Protein AF-A0A2C5W2W1-F1 (afdb_monomer_lite)

pLDDT: mean 84.47, std 11.31, range [31.08, 98.25]

Foldseek 3Di:
DPPDDAEAEQVCLVVFHKDKDQADDFFAQQKKKFWDKLDPPDGQDIDGDHRVCTRHIDIDGRHSVRDDAAKIWFTWMWMGHVPDDIDIDDTDIHHYDHAFWQGAQPDLVAAARAQWDKDWPVLCQQQNAEQVNQQVFTKIWTDDGPPDDFQWWKWKDWAPDIDIDTDDPCCVPPCPVVTPIDTGHNVNDVVNNFDQWTKIKIAIADPSRHAYHPSRRIHHIGTGGYHHPPQAAAEKDKDQADPVQQEHECVVCPQHWIKIKDAFAPVPDDFQKKKQKKKWAQAPVGDTQIDTSPIDTCHDHRDIDMDIGGSLSLLQRAQTKMKMWIWIDDVPDDIHIHRIDMHGYHDDHDAQAEKDWPCCNVQEHELQPQKIKIWRFADPPQDQQKFKKKWKWWAPQPGDILIDIDGDGLHPADHRGTRIDIGGSVSSNSQAQTWIWIWIWIDDPDPVDPDTHIHDTRTHHYHHNQDRFAEKDWPQADPPDQAHELVSADQAAIKTKRADQQFDQQKKKKKWKDAPFDVLTDIDIDGHHRVRRRGIDIDGDHSCNLVSREQTKIWMKMWIADPNDTSDIYDIRIHHYYHPQAADAFWDWPPADAQEDALQPADQQAIKTKDALVVQAAQFKKKWKWKAAPQFQLTDIFIDGAHPVCGSGIDITGDHSSNLLQHEQHKIKIWMWMADPVGDIYIHDIRIHHRHHAWDDAEKAKFAACDQQFEAFFWDWQLKMFIAHLPVLHQTKKWKDFPPDDDTRIDRMDRRNCLLTWMWIDTPYDIFIFFRHFKTKAADDDPPDPPGFIKMWGAFLQRFIAIAFALQQCNDQDPPDDGDRFFRDWEGANFKIKTAGLQRAIAIAGHQQFARGDDPPRRVDRFFQDWGYYNGWIWTQGLQRAIAIDHHPQQFNDDDPPRRVDRFFDDWHYANRKIKTAGNQRAIAIAGDCQQDRPDDPVRRPDRFWDDWDDANRKIKTAGSQRAIAIAHHQQQVRGDDPVRRPDRFFDDWEGANRKIWTAGSQRAIAMQHHPLQDNDDDPVRRPDRFFDDWRGANRKIWTQGPQRAIAMDHNDGDDPVRRPDRFWRIWIRRRFKIKTAGSQQFIAIAGDQLQANDADPVLRVVSGQFRYWIGGNFKIWTQHQQQFIRIAHNNSNHRDCPVCRVVGGNRHHRTRDPSSVVSSVSSSVSVVVSVVVVVD

Radius of gyration: 40.59 Å; chains: 1; bounding box: 108×108×105 Å

Sequence (1177 aa):
MQGYDGGLPVAAVEGGVEFLVPPWLVMEAGDLLEVFWGDQQASVWSKDIEPEDENELIKGVIDEGHIRRGEAYPVFYRVTKPFQEPESTPLQRFFVKLDRPGGFDDDQSTPGNQNLRYHILQSIIDNGVGPGEAAAGVPITILPYPFMRINDRVKVVWGSVEKNVLVEQKHIDDPDNYPLVVTIDQALIEEAGDSAGVMVMYQAIDECGNYPDPRSPWSAETRILVDLKGSRLDAPIVLEADPETHEIDLDKLNDDDVKVLVNTPGGTFQEQDVVALTWRGINAEGAPIDHGPVELPVTRVGVALVFTVPNDKVRAIAKGRASVSYILKRTGAADRPSKTVGISVTGETFRLPSPTVDEAPTGTLNPDERWATVRIPWFAGRAASDLLTLIWEATRPGGGIVYYEDPRPVGDVPEDEPVLRNVSNAEIQRFDGLKVSVFYTVANDDEATLNVRESLRFEMQVGEVQPLFVTPRVEEAVPGTSLIDPEAVPPLGCKLIVTYLQTQPEDLVNYRWRGTGGNGSTSGSLRLTAQTAGKEVPFTVPKQFVTNNLNRRIVIDYFIVRDGKTLGYSFPLTLRVGNALLDFDPPSIDGARGDQIDASAVPAVGATVRLAAAYGLRVGDSGEIRWIGVAGGGTAIVPFRVESGEAGRDKLISVPQSVVLANVGREISLDCTVVRQAGGRQYSRVAVYDVRATLGTGRLLVMGARSRGNYHMYGGGTAWLTALDATTRQPVRAWWRYSGEEGEVSGATFRDTRPDRLLHVRISDDQVTINPQNLCGNGNFVSGHVSNYAAFAARTERGALVAWGSPARGGNLGDSLPDLSDAISLSACGYAFAARQATGAVVAWGLSGNGGAVSEPISLLRDIVAVSGNGYVFVALRRDRSLVAWGSPTWGATLPQPIPALRDVVKVIGNLYAFAALRANGSVVAWGHQTWGGNLPTAIGALDDIVDIVATGYAFAALCANGAVVAWGSTGYGGVVPTGIGILTDIVELSGTERAFAARRSNGSVVAWGGGAHGANVPAPIALLTDIRTITGNYGSFVALLSSGRTVGWGSQAIPAPVALLTDIVQVVCGGVAFAALRANGTVVAWGVSDRGGEIPEAIAARLVNVRAIYGNTHAFAALTSSGEVVTWGRGPAGGNSDAVADQLNGKIFYEATALSRGLGMRETRLLEAAESEQTS

Organism: Pseudomonas putida (NCBI:txid303)

Secondary structure (DSSP, 8-state):
-TT-SSEEEGGGTTT-EEEEEPPPSS--TT-EEEEEES-SSSEEEEEEPPTTSTTSPEEEEE-GGG--SEEEEEEEEEEE-TTS--EEPPPEEEEEE-SPTT---S-TTSSSBTTS-EEE-HHHHHH-B-HHHHHH-EEEEEPP-TT--TT-EEEEEETTEEEEEEPPTHHHH-TTTS-EEEEE-HHHHHHH-SEEEEEEEEEEE-TT---S-TTS-SBPPEEEEE-TT---BPPPEESSS-TTT-EEEHHHHTTPPEEEEE---TTT--TT-EEEEEEEEE-TTS-EEEEEEEEEE-SSTTS-EEEEE-HHHHHTTTTSEEEEEEEEE-TTS--EEBP-EEEEEES----BPPPEETT-TTSEE-TT-SEEEEEE---TT--TTSEEEEEEEEE-TTS-EEEEEEEEE--SPPTTSPEEEEEEHHHHGGGTT-EEEEEEEEE---TT---PEEBPPEEEEESS-----PPPEETTBPTTSSEE-TTTS-TT-EEEEE------TT-EEEEEEEESSTT--EEEEEE--TTTTTS-EEEEE-HHHHHTTTTSEEEEEEEEEETTEEEEEPPPEEEEES-TTS-BPPPEETT-BTTEEETTSS-TT-EEEEE-GGG---TT-EEEEEEE-STTTT-EEEEEE--TTTTTSPEEEEEPHHHHHTTTTEEEEEEEEEE-TTS-EEEBPPEEEEEE-PPP-S-EEEES------SSSSSPBPSEEEEEETTT--B--EEEEETT--S-EEESEEE-S-TTS-EEEE-SS-EEEEPS--EEE-----TT-TT---EEEEE-TTS-EEEEE-GGGTSS--TTS---S-EEEEEEETTEEEEEETTS-EEEEE-GGGTTSPPTTGGG-S-EEEEEE-SS-EEEEETTS-EEEES-GGGTTS--TTGGG-S-EEEEEE-SSEEEEEETTS-EEEEESGGGTTS--HHHHT-S-EEEEEE-SSEEEEEETTS-EEEEE-GGGT-S--HHHHT---EEEEEE-SSEEEEEETTS-EEEEE-GGGTTS--HHHHT-S-EEEEEE-SSEEEEEETTS-EEEEESSPPPHHHHT-S-EEEEEE-SSEEEEEETTS-EEEEE-GGGTTS--HHHHTT--SEEEEEE-SSEEEEEETTS-EEEEE-GGGTT--GGGHHHHTTT--SBPPHHHHHHHHHHHHHHHHHHHTTT-

InterPro domains:
  IPR009091 Regulator of chromosome condensation 1/beta-lactamase-inhibitor protein II [G3DSA:2.130.10.30] (764-1019)
  IPR009091 Regulator of chromosome condensation 1/beta-lactamase-inhibitor protein II [G3DSA:2.130.10.30] (1020-1158)
  IPR009091 Regulator of chromosome condensation 1/beta-lactamase-inhibitor protein II [SSF50985] (791-1052)
  IPR009091 Regulator of chromosome condensation 1/beta-lactamase-inhibitor protein II [SSF50985] (1018-1136)
  IPR051553 Ran GTPase-activating [PTHR45982] (986-1135)

Structure (mmCIF, N/CA/C/O backbone):
data_AF-A0A2C5W2W1-F1
#
_entry.id   AF-A0A2C5W2W1-F1
#
loop_
_atom_site.group_PDB
_atom_site.id
_atom_site.type_symbol
_atom_site.label_atom_id
_atom_site.label_alt_id
_atom_site.label_comp_id
_atom_site.label_asym_id
_atom_site.label_entity_id
_atom_site.label_seq_id
_atom_site.pdbx_PDB_ins_code
_atom_site.Cartn_x
_atom_site.Cartn_y
_atom_site.Cartn_z
_atom_site.occupancy
_atom_site.B_iso_or_equiv
_atom_site.auth_seq_id
_atom_site.auth_comp_id
_atom_site.auth_asym_id
_atom_site.auth_atom_id
_atom_site.pdbx_PDB_model_num
ATOM 1 N N . MET A 1 1 ? 31.849 -40.324 -3.440 1.00 80.12 1 MET A N 1
ATOM 2 C CA . MET A 1 1 ? 31.356 -40.053 -2.073 1.00 80.12 1 MET A CA 1
ATOM 3 C C . MET A 1 1 ? 30.854 -41.350 -1.477 1.00 80.12 1 MET A C 1
ATOM 5 O O . MET A 1 1 ? 30.379 -42.191 -2.235 1.00 80.12 1 MET A O 1
ATOM 9 N N . GLN A 1 2 ? 31.032 -41.575 -0.177 1.00 73.06 2 GLN A N 1
ATOM 10 C CA . GLN A 1 2 ? 30.677 -42.866 0.413 1.00 73.06 2 GLN A CA 1
ATOM 11 C C . GLN A 1 2 ? 29.147 -43.032 0.445 1.00 73.06 2 GLN A C 1
ATOM 13 O O . GLN A 1 2 ? 28.461 -42.269 1.108 1.00 73.06 2 GLN A O 1
ATOM 18 N N . GLY A 1 3 ? 28.618 -44.020 -0.287 1.00 65.62 3 GLY A N 1
ATOM 19 C CA . GLY A 1 3 ? 27.195 -44.391 -0.250 1.00 65.62 3 GLY A CA 1
ATOM 20 C C . GLY A 1 3 ? 26.244 -43.619 -1.177 1.00 65.62 3 GLY A C 1
ATOM 21 O O . GLY A 1 3 ? 25.042 -43.845 -1.079 1.00 65.62 3 GLY A O 1
ATOM 22 N N . TYR A 1 4 ? 26.741 -42.755 -2.076 1.00 76.06 4 TYR A N 1
ATOM 23 C CA . TYR A 1 4 ? 25.896 -41.911 -2.939 1.00 76.06 4 TYR A CA 1
ATOM 24 C C . TYR A 1 4 ? 26.391 -41.830 -4.391 1.00 76.06 4 TYR A C 1
ATOM 26 O O . TYR A 1 4 ? 27.551 -41.488 -4.638 1.00 76.06 4 TYR A O 1
ATOM 34 N N . ASP A 1 5 ? 25.471 -42.040 -5.340 1.00 69.44 5 ASP A N 1
ATOM 35 C CA . ASP A 1 5 ? 25.712 -42.048 -6.790 1.00 69.44 5 ASP A CA 1
ATOM 36 C C . ASP A 1 5 ? 25.004 -40.865 -7.484 1.00 69.44 5 ASP A C 1
ATOM 38 O O . ASP A 1 5 ? 23.993 -41.019 -8.165 1.00 69.44 5 ASP A O 1
ATOM 42 N N . GLY A 1 6 ? 25.523 -39.646 -7.295 1.00 73.69 6 GLY A N 1
ATOM 43 C CA . GLY A 1 6 ? 25.092 -38.452 -8.042 1.00 73.69 6 GLY A CA 1
ATOM 44 C C . GLY A 1 6 ? 23.999 -37.588 -7.397 1.00 73.69 6 GLY A C 1
ATOM 45 O O . GLY A 1 6 ? 23.790 -36.469 -7.859 1.00 73.69 6 GLY A O 1
ATOM 46 N N . GLY A 1 7 ? 23.366 -38.028 -6.307 1.00 83.38 7 GLY A N 1
ATOM 47 C CA . GLY A 1 7 ? 22.439 -37.229 -5.493 1.00 83.38 7 GLY A CA 1
ATOM 48 C C . GLY A 1 7 ? 22.839 -37.251 -4.019 1.00 83.38 7 GLY A C 1
ATOM 49 O O . GLY A 1 7 ? 23.176 -38.312 -3.499 1.00 83.38 7 GLY A O 1
ATOM 50 N N . LEU A 1 8 ? 22.830 -36.094 -3.356 1.00 87.12 8 LEU A N 1
ATOM 51 C CA . LEU A 1 8 ? 23.167 -35.965 -1.938 1.00 87.12 8 LEU A CA 1
ATOM 52 C C . LEU A 1 8 ? 21.964 -35.431 -1.143 1.00 87.12 8 LEU A C 1
ATOM 54 O O . LEU A 1 8 ? 21.574 -34.275 -1.359 1.00 87.12 8 LEU A O 1
ATOM 58 N N . PRO A 1 9 ? 21.371 -36.255 -0.256 1.00 87.31 9 PRO A N 1
ATOM 59 C CA . PRO A 1 9 ? 20.332 -35.828 0.675 1.00 87.31 9 PRO A CA 1
ATOM 60 C C . PRO A 1 9 ? 20.909 -34.999 1.830 1.00 87.31 9 PRO A C 1
ATOM 62 O O . PRO A 1 9 ? 22.110 -35.023 2.091 1.00 87.31 9 PRO A O 1
ATOM 65 N N . VAL A 1 10 ? 20.044 -34.314 2.580 1.00 84.94 10 VAL A N 1
ATOM 66 C CA . VAL A 1 10 ? 20.420 -33.514 3.759 1.00 84.94 10 VAL A CA 1
ATOM 67 C C . VAL A 1 10 ? 21.191 -34.339 4.796 1.00 84.94 10 VAL A C 1
ATOM 69 O O . VAL A 1 10 ? 22.219 -33.894 5.294 1.00 84.94 10 VAL A O 1
ATOM 72 N N . ALA A 1 11 ? 20.779 -35.589 5.027 1.00 80.88 11 ALA A N 1
ATOM 73 C CA . ALA A 1 11 ? 21.444 -36.500 5.960 1.00 80.88 11 ALA A CA 1
ATOM 74 C C . ALA A 1 11 ? 22.868 -36.891 5.523 1.00 80.88 11 ALA A C 1
ATOM 76 O O . ALA A 1 11 ? 23.664 -37.317 6.349 1.00 80.88 11 ALA A O 1
ATOM 77 N N . ALA A 1 12 ? 23.202 -36.755 4.234 1.00 81.25 12 ALA A N 1
ATOM 78 C CA . ALA A 1 12 ? 24.561 -36.986 3.746 1.00 81.25 12 ALA A CA 1
ATOM 79 C C . ALA A 1 12 ? 25.513 -35.824 4.063 1.00 81.25 12 ALA A C 1
ATOM 81 O O . ALA A 1 12 ? 26.721 -35.982 3.921 1.00 81.25 12 ALA A O 1
ATOM 82 N N . VAL A 1 13 ? 24.963 -34.657 4.411 1.00 83.50 13 VAL A N 1
ATOM 83 C CA . VAL A 1 13 ? 25.702 -33.407 4.631 1.00 83.50 13 VAL A CA 1
ATOM 84 C C . VAL A 1 13 ? 25.798 -33.059 6.118 1.00 83.50 13 VAL A C 1
ATOM 86 O O . VAL A 1 13 ? 26.738 -32.373 6.506 1.00 83.50 13 VAL A O 1
ATOM 89 N N . GLU A 1 14 ? 24.872 -33.540 6.954 1.00 76.56 14 GLU A N 1
ATOM 90 C CA . GLU A 1 14 ? 24.907 -33.368 8.414 1.00 76.56 14 GLU A CA 1
ATOM 91 C C . GLU A 1 14 ? 26.211 -33.949 9.002 1.00 76.56 14 GLU A C 1
ATOM 93 O O . GLU A 1 14 ? 26.410 -35.162 9.024 1.00 76.56 14 GLU A O 1
ATOM 98 N N . GLY A 1 15 ? 27.112 -33.076 9.476 1.00 73.75 15 GLY A N 1
ATOM 99 C CA . GLY A 1 15 ? 28.443 -33.463 9.975 1.00 73.75 15 GLY A CA 1
ATOM 100 C C . GLY A 1 15 ? 29.561 -33.474 8.921 1.00 73.75 15 GLY A C 1
ATOM 101 O O . GLY A 1 15 ? 30.689 -33.851 9.239 1.00 73.75 15 GLY A O 1
ATOM 102 N N . GLY A 1 16 ? 29.265 -33.020 7.699 1.00 81.56 16 GLY A N 1
ATOM 103 C CA . GLY A 1 16 ? 30.173 -32.989 6.554 1.00 81.56 16 GLY A CA 1
ATOM 104 C C . GLY A 1 16 ? 30.097 -34.251 5.686 1.00 81.56 16 GLY A C 1
ATOM 105 O O . GLY A 1 16 ? 29.694 -35.322 6.132 1.00 81.56 16 GLY A O 1
ATOM 106 N N . VAL A 1 17 ? 30.478 -34.132 4.410 1.00 88.12 17 VAL A N 1
ATOM 107 C CA . VAL A 1 17 ? 30.417 -35.261 3.464 1.00 88.12 17 VAL A CA 1
ATOM 108 C C . VAL A 1 17 ? 31.688 -36.090 3.567 1.00 88.12 17 VAL A C 1
ATOM 110 O O . VAL A 1 17 ? 32.770 -35.644 3.172 1.00 88.12 17 VAL A O 1
ATOM 113 N N . GLU A 1 18 ? 31.539 -37.323 4.050 1.00 87.62 18 GLU A N 1
ATOM 114 C CA . GLU A 1 18 ? 32.617 -38.305 4.059 1.00 87.62 18 GLU A CA 1
ATOM 115 C C . GLU A 1 18 ? 32.980 -38.751 2.638 1.00 87.62 18 GLU A C 1
ATOM 117 O O . GLU A 1 18 ? 32.148 -39.166 1.813 1.00 87.62 18 GLU A O 1
ATOM 122 N N . PHE A 1 19 ? 34.279 -38.721 2.368 1.00 88.56 19 PHE A N 1
ATOM 123 C CA . PHE A 1 19 ? 34.850 -39.280 1.161 1.00 88.56 19 PHE A CA 1
ATOM 124 C C . PHE A 1 19 ? 35.989 -40.233 1.502 1.00 88.56 19 PHE A C 1
ATOM 126 O O . PHE A 1 19 ? 36.703 -40.095 2.496 1.00 88.56 19 PHE A O 1
ATOM 133 N N . LEU A 1 20 ? 36.149 -41.216 0.625 1.00 88.38 20 LEU A N 1
ATOM 134 C CA . LEU A 1 20 ? 37.197 -42.214 0.701 1.00 88.38 20 LEU A CA 1
ATOM 135 C C . LEU A 1 20 ? 38.082 -42.056 -0.526 1.00 88.38 20 LEU A C 1
ATOM 137 O O . LEU A 1 20 ? 37.578 -42.077 -1.654 1.00 88.38 20 LEU A O 1
ATOM 141 N N . VAL A 1 21 ? 39.384 -41.924 -0.298 1.00 89.75 21 VAL A N 1
ATOM 142 C CA . VAL A 1 21 ? 40.392 -41.964 -1.356 1.00 89.75 21 VAL A CA 1
ATOM 143 C C . VAL A 1 21 ? 41.177 -43.268 -1.203 1.00 89.75 21 VAL A C 1
ATOM 145 O O . VAL A 1 21 ? 41.873 -43.434 -0.200 1.00 89.75 21 VAL A O 1
ATOM 148 N N . PRO A 1 22 ? 41.041 -44.227 -2.142 1.00 86.94 22 PRO A N 1
ATOM 149 C CA . PRO A 1 22 ? 41.822 -45.461 -2.106 1.00 86.94 22 PRO A CA 1
ATOM 150 C C . PRO A 1 22 ? 43.321 -45.159 -2.257 1.00 86.94 22 PRO A C 1
ATOM 152 O O . PRO A 1 22 ? 43.665 -44.180 -2.928 1.00 86.94 22 PRO A O 1
ATOM 155 N N . PRO A 1 23 ? 44.210 -45.996 -1.687 1.00 88.12 23 PRO A N 1
ATOM 156 C CA . PRO A 1 23 ? 45.645 -45.797 -1.834 1.00 88.12 23 PRO A CA 1
ATOM 157 C C . PRO A 1 23 ? 46.020 -45.840 -3.318 1.00 88.12 23 PRO A C 1
ATOM 159 O O . PRO A 1 23 ? 45.603 -46.737 -4.060 1.00 88.12 23 PRO A O 1
ATOM 162 N N . TRP A 1 24 ? 46.789 -44.848 -3.763 1.00 87.75 24 TRP A N 1
ATOM 163 C CA . TRP A 1 24 ? 47.340 -44.826 -5.115 1.00 87.75 24 TRP A CA 1
ATOM 164 C C . TRP A 1 24 ? 48.628 -45.643 -5.187 1.00 87.75 24 TRP A C 1
ATOM 166 O O . TRP A 1 24 ? 49.195 -46.079 -4.187 1.00 87.75 24 TRP A O 1
ATOM 176 N N . LEU A 1 25 ? 49.098 -45.879 -6.409 1.00 81.81 25 LEU A N 1
ATOM 177 C CA . LEU A 1 25 ? 50.308 -46.651 -6.643 1.00 81.81 25 LEU A CA 1
ATOM 178 C C . LEU A 1 25 ? 51.523 -45.929 -6.029 1.00 81.81 25 LEU A C 1
ATOM 180 O O . LEU A 1 25 ? 51.886 -44.842 -6.488 1.00 81.81 25 LEU A O 1
ATOM 184 N N . VAL A 1 26 ? 52.159 -46.561 -5.035 1.00 83.50 26 VAL A N 1
ATOM 185 C CA . VAL A 1 26 ? 53.302 -46.027 -4.266 1.00 83.50 26 VAL A CA 1
ATOM 186 C C . VAL A 1 26 ? 52.911 -44.751 -3.511 1.00 83.50 26 VAL A C 1
ATOM 188 O O . VAL A 1 26 ? 53.282 -43.650 -3.917 1.00 83.50 26 VAL A O 1
ATOM 191 N N . MET A 1 27 ? 52.094 -44.910 -2.471 1.00 87.75 27 MET A N 1
ATOM 192 C CA . MET A 1 27 ? 51.706 -43.843 -1.547 1.00 87.75 27 MET A CA 1
ATOM 193 C C . MET A 1 27 ? 52.721 -43.788 -0.400 1.00 87.75 27 MET A C 1
ATOM 195 O O . MET A 1 27 ? 52.807 -44.737 0.381 1.00 87.75 27 MET A O 1
ATOM 199 N N . GLU A 1 28 ? 53.497 -42.708 -0.332 1.00 87.81 28 GLU A N 1
ATOM 200 C CA . GLU A 1 28 ? 54.639 -42.554 0.583 1.00 87.81 28 GLU A CA 1
ATOM 201 C C . GLU A 1 28 ? 54.535 -41.247 1.380 1.00 87.81 28 GLU A C 1
ATOM 203 O O . GLU A 1 28 ? 53.875 -40.291 0.955 1.00 87.81 28 GLU A O 1
ATOM 208 N N . ALA A 1 29 ? 55.207 -41.190 2.534 1.00 85.88 29 ALA A N 1
ATOM 209 C CA . ALA A 1 29 ? 55.254 -39.978 3.342 1.00 85.88 29 ALA A CA 1
ATOM 210 C C . ALA A 1 29 ? 55.828 -38.781 2.551 1.00 85.88 29 ALA A C 1
ATOM 212 O O . ALA A 1 29 ? 56.933 -38.847 2.005 1.00 85.88 29 ALA A O 1
ATOM 213 N N . GLY A 1 30 ? 55.094 -37.665 2.535 1.00 84.06 30 GLY A N 1
ATOM 214 C CA . GLY A 1 30 ? 55.430 -36.439 1.801 1.00 84.06 30 GLY A CA 1
ATOM 215 C C . GLY A 1 30 ? 54.630 -36.196 0.514 1.00 84.06 30 GLY A C 1
ATOM 216 O O . GLY A 1 30 ? 54.797 -35.136 -0.090 1.00 84.06 30 GLY A O 1
ATOM 217 N N . ASP A 1 31 ? 53.764 -37.126 0.097 1.00 91.56 31 ASP A N 1
ATOM 218 C CA . ASP A 1 31 ? 52.743 -36.858 -0.926 1.00 91.56 31 ASP A CA 1
ATOM 219 C C . ASP A 1 31 ? 51.677 -35.873 -0.388 1.00 91.56 31 ASP A C 1
ATOM 221 O O . ASP A 1 31 ? 51.345 -35.901 0.795 1.00 91.56 31 ASP A O 1
ATOM 225 N N . LEU A 1 32 ? 51.094 -35.031 -1.249 1.00 92.56 32 LEU A N 1
ATOM 226 C CA . LEU A 1 32 ? 49.979 -34.132 -0.910 1.00 92.56 32 LEU A CA 1
ATOM 227 C C . LEU A 1 32 ? 48.693 -34.584 -1.612 1.00 92.56 32 LEU A C 1
ATOM 229 O O . LEU A 1 32 ? 48.638 -34.630 -2.844 1.00 92.56 32 LEU A O 1
ATOM 233 N N . LEU A 1 33 ? 47.642 -34.860 -0.838 1.00 94.44 33 LEU A N 1
ATOM 234 C CA . LEU A 1 33 ? 46.292 -35.135 -1.334 1.00 94.44 33 LEU A CA 1
ATOM 235 C C . LEU A 1 33 ? 45.407 -33.894 -1.179 1.00 94.44 33 LEU A C 1
ATOM 237 O O . LEU A 1 33 ? 45.299 -33.340 -0.089 1.00 94.44 33 LEU A O 1
ATOM 241 N N . GLU A 1 34 ? 44.712 -33.506 -2.246 1.00 94.69 34 GLU A N 1
ATOM 242 C CA . GLU A 1 34 ? 43.766 -32.387 -2.281 1.00 94.69 34 GLU A CA 1
ATOM 243 C C . GLU A 1 34 ? 42.417 -32.815 -2.866 1.00 94.69 34 GLU A C 1
ATOM 245 O O . GLU A 1 34 ? 42.355 -33.575 -3.833 1.00 94.69 34 GLU A O 1
ATOM 250 N N . VAL A 1 35 ? 41.320 -32.290 -2.324 1.00 93.56 35 VAL A N 1
ATOM 251 C CA . VAL A 1 35 ? 39.948 -32.613 -2.741 1.00 93.56 35 VAL A CA 1
ATOM 252 C C . VAL A 1 35 ? 39.203 -31.337 -3.108 1.00 93.56 35 VAL A C 1
ATOM 254 O O . VAL A 1 35 ? 39.286 -30.329 -2.407 1.00 93.56 35 VAL A O 1
ATOM 257 N N . PHE A 1 36 ? 38.468 -31.391 -4.216 1.00 93.44 36 PHE A N 1
ATOM 258 C CA . PHE A 1 36 ? 37.836 -30.251 -4.874 1.00 93.44 36 PHE A CA 1
ATOM 259 C C . PHE A 1 36 ? 36.323 -30.436 -4.963 1.00 93.44 36 PHE A C 1
ATOM 261 O O . PHE A 1 36 ? 35.831 -31.525 -5.279 1.00 93.44 36 PHE A O 1
ATOM 268 N N . TRP A 1 37 ? 35.585 -29.352 -4.714 1.00 91.56 37 TRP A N 1
ATOM 269 C CA . TRP A 1 37 ? 34.125 -29.348 -4.665 1.00 91.56 37 TRP A CA 1
ATOM 270 C C . TRP A 1 37 ? 33.555 -28.077 -5.304 1.00 91.56 37 TRP A C 1
ATOM 272 O O . TRP A 1 37 ? 33.555 -27.010 -4.697 1.00 91.56 37 TRP A O 1
ATOM 282 N N . GLY A 1 38 ? 33.082 -28.183 -6.549 1.00 86.69 38 GLY A N 1
ATOM 283 C CA . GLY A 1 38 ? 32.480 -27.062 -7.286 1.00 86.69 38 GLY A CA 1
ATOM 284 C C . GLY A 1 38 ? 33.477 -26.023 -7.818 1.00 86.69 38 GLY A C 1
ATOM 285 O O . GLY A 1 38 ? 33.071 -25.110 -8.532 1.00 86.69 38 GLY A O 1
ATOM 286 N N . ASP A 1 39 ? 34.769 -26.178 -7.523 1.00 86.00 39 ASP A N 1
ATOM 287 C CA . ASP A 1 39 ? 35.869 -25.322 -7.973 1.00 86.00 39 ASP A CA 1
ATOM 288 C C . ASP A 1 39 ? 37.075 -26.203 -8.346 1.00 86.00 39 ASP A C 1
ATOM 290 O O . ASP A 1 39 ? 37.377 -27.163 -7.648 1.00 86.00 39 ASP A O 1
ATOM 294 N N . GLN A 1 40 ? 37.752 -25.911 -9.462 1.00 88.00 40 GLN A N 1
ATOM 295 C CA . GLN A 1 40 ? 38.944 -26.648 -9.915 1.00 88.00 40 GLN A CA 1
ATOM 296 C C . GLN A 1 40 ? 40.266 -26.094 -9.364 1.00 88.0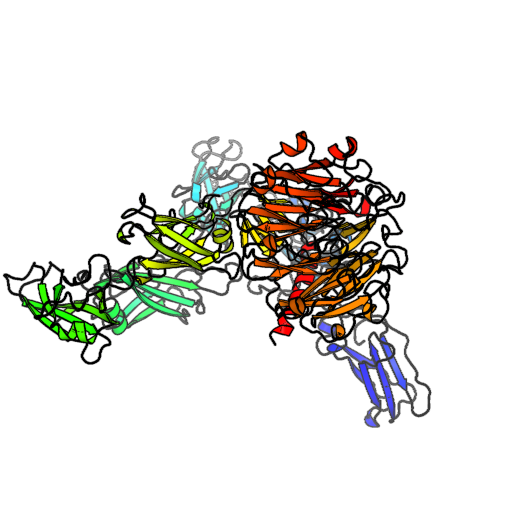0 40 GLN A C 1
ATOM 298 O O . GLN A 1 40 ? 41.305 -26.733 -9.529 1.00 88.00 40 GLN A O 1
ATOM 303 N N . GLN A 1 41 ? 40.253 -24.891 -8.789 1.00 84.31 41 GLN A N 1
ATOM 304 C CA . GLN A 1 41 ? 41.454 -24.163 -8.375 1.00 84.31 41 GLN A CA 1
ATOM 305 C C . GLN A 1 41 ? 41.632 -24.156 -6.856 1.00 84.31 41 GLN A C 1
ATOM 307 O O . GLN A 1 41 ? 42.766 -24.204 -6.385 1.00 84.31 41 GLN A O 1
ATOM 312 N N . ALA A 1 42 ? 40.533 -24.127 -6.099 1.00 87.62 42 ALA A N 1
ATOM 313 C CA . ALA A 1 42 ? 40.552 -24.120 -4.640 1.00 87.62 42 ALA A CA 1
ATOM 314 C C . ALA A 1 42 ? 40.145 -25.486 -4.072 1.00 87.62 42 ALA A C 1
ATOM 316 O O . ALA A 1 42 ? 39.015 -25.939 -4.269 1.00 87.62 42 ALA A O 1
ATOM 317 N N . SER A 1 43 ? 41.064 -26.140 -3.358 1.00 92.00 43 SER A N 1
ATOM 318 C CA . SER A 1 43 ? 40.755 -27.361 -2.618 1.00 92.00 43 SER A CA 1
ATOM 319 C C . SER A 1 43 ? 39.936 -27.023 -1.370 1.00 92.00 43 SER A C 1
ATOM 321 O O . SER A 1 43 ? 40.178 -26.027 -0.689 1.00 92.00 43 SER A O 1
ATOM 323 N N . VAL A 1 44 ? 38.927 -27.848 -1.090 1.00 91.31 44 VAL A N 1
ATOM 324 C CA . VAL A 1 44 ? 38.090 -27.747 0.120 1.00 91.31 44 VAL A CA 1
ATOM 325 C C . VAL A 1 44 ? 38.629 -28.606 1.259 1.00 91.31 44 VAL A C 1
ATOM 327 O O . VAL A 1 44 ? 38.196 -28.478 2.399 1.00 91.31 44 VAL A O 1
ATOM 330 N N . TRP A 1 45 ? 39.570 -29.495 0.948 1.00 93.44 45 TRP A N 1
ATOM 331 C CA . TRP A 1 45 ? 40.256 -30.332 1.917 1.00 93.44 45 TRP A CA 1
ATOM 332 C C . TRP A 1 45 ? 41.625 -30.735 1.368 1.00 93.44 45 TRP A C 1
ATOM 334 O O . TRP A 1 45 ? 41.751 -31.038 0.178 1.00 93.44 45 TRP A O 1
ATOM 344 N N . SER A 1 46 ? 42.643 -30.760 2.226 1.00 92.94 46 SER A N 1
ATOM 345 C CA . SER A 1 46 ? 43.990 -31.206 1.868 1.00 92.94 46 SER A CA 1
ATOM 346 C C . SER A 1 46 ? 44.674 -31.916 3.032 1.00 92.94 46 SER A C 1
ATOM 348 O O . SER A 1 46 ? 44.452 -31.546 4.187 1.00 92.94 46 SER A O 1
ATOM 350 N N . LYS A 1 47 ? 45.546 -32.881 2.729 1.00 90.50 47 LYS A N 1
ATOM 351 C CA . LYS A 1 47 ? 46.375 -33.583 3.715 1.00 90.50 47 LYS A CA 1
ATOM 352 C C . LYS A 1 47 ? 47.739 -33.950 3.130 1.00 90.50 47 LYS A C 1
ATOM 354 O O . LYS A 1 47 ? 47.802 -34.550 2.057 1.00 90.50 47 LYS A O 1
ATOM 359 N N . ASP A 1 48 ? 48.799 -33.631 3.869 1.00 92.50 48 ASP A N 1
ATOM 360 C CA . ASP A 1 48 ? 50.131 -34.201 3.661 1.00 92.50 48 ASP A CA 1
ATOM 361 C C . ASP A 1 48 ? 50.159 -35.635 4.210 1.00 92.50 48 ASP A C 1
ATOM 363 O O . ASP A 1 48 ? 49.678 -35.893 5.316 1.00 92.50 48 ASP A O 1
ATOM 367 N N . ILE A 1 49 ? 50.684 -36.577 3.430 1.00 92.25 49 ILE A N 1
ATOM 368 C CA . ILE A 1 49 ? 50.765 -37.988 3.814 1.00 92.25 49 ILE A CA 1
ATOM 369 C C . ILE A 1 49 ? 51.912 -38.181 4.803 1.00 92.25 49 ILE A C 1
ATOM 371 O O . ILE A 1 49 ? 53.064 -37.843 4.516 1.00 92.25 49 ILE A O 1
ATOM 375 N N . GLU A 1 50 ? 51.594 -38.736 5.969 1.00 89.31 50 GLU A N 1
ATOM 376 C CA . GLU A 1 50 ? 52.553 -39.047 7.027 1.00 89.31 50 GLU A CA 1
ATOM 377 C C . GLU A 1 50 ? 52.971 -40.532 6.960 1.00 89.31 50 GLU A C 1
ATOM 379 O O . GLU A 1 50 ? 52.280 -41.339 6.337 1.00 89.31 50 GLU A O 1
ATOM 384 N N . PRO A 1 51 ? 54.088 -40.945 7.592 1.00 84.25 51 PRO A N 1
ATOM 385 C CA . PRO A 1 51 ? 54.559 -42.337 7.542 1.00 84.25 51 PRO A CA 1
ATOM 386 C C . PRO A 1 51 ? 53.536 -43.386 8.009 1.00 84.25 51 PRO A C 1
ATOM 388 O O . PRO A 1 51 ? 53.603 -44.544 7.611 1.00 84.25 51 PRO A O 1
ATOM 391 N N . GLU A 1 52 ? 52.596 -42.994 8.866 1.00 83.19 52 GLU A N 1
ATOM 392 C CA . GLU A 1 52 ? 51.496 -43.834 9.354 1.00 83.19 52 GLU A CA 1
ATOM 393 C C . GLU A 1 52 ? 50.317 -43.983 8.379 1.00 83.19 52 GLU A C 1
ATOM 395 O O . GLU A 1 52 ? 49.492 -44.875 8.567 1.00 83.19 52 GLU A O 1
ATOM 400 N N . ASP A 1 53 ? 50.254 -43.157 7.333 1.00 86.56 53 ASP A N 1
ATOM 401 C CA . ASP A 1 53 ? 49.217 -43.192 6.297 1.00 86.56 53 ASP A CA 1
ATOM 402 C C . ASP A 1 53 ? 49.637 -43.997 5.049 1.00 86.56 53 ASP A C 1
ATOM 404 O O . ASP A 1 53 ? 48.842 -44.170 4.122 1.00 86.56 53 ASP A O 1
ATOM 408 N N . GLU A 1 54 ? 50.887 -44.466 4.977 1.00 86.88 54 GLU A N 1
ATOM 409 C CA . GLU A 1 54 ? 51.445 -45.101 3.778 1.00 86.88 54 GLU A CA 1
ATOM 410 C C . GLU A 1 54 ? 50.653 -46.339 3.337 1.00 86.88 54 GLU A C 1
ATOM 412 O O . GLU A 1 54 ? 50.553 -47.335 4.050 1.00 86.88 54 GLU A O 1
ATOM 417 N N . ASN A 1 55 ? 50.158 -46.307 2.096 1.00 84.75 55 ASN A N 1
ATOM 418 C CA . ASN A 1 55 ? 49.344 -47.360 1.474 1.00 84.75 55 ASN A CA 1
ATOM 419 C C . ASN A 1 55 ? 48.041 -47.706 2.221 1.00 84.75 55 ASN A C 1
ATOM 421 O O . ASN A 1 55 ? 47.428 -48.739 1.936 1.00 84.75 55 ASN A O 1
ATOM 425 N N . GLU A 1 56 ? 47.587 -46.832 3.116 1.00 86.81 56 GLU A N 1
ATOM 426 C CA . GLU A 1 56 ? 46.316 -46.967 3.818 1.00 86.81 56 GLU A CA 1
ATOM 427 C C . GLU A 1 56 ? 45.196 -46.172 3.121 1.00 86.81 56 GLU A C 1
ATOM 429 O O . GLU A 1 56 ? 45.419 -45.259 2.324 1.00 86.81 56 GLU A O 1
ATOM 434 N N . LEU A 1 57 ? 43.942 -46.545 3.392 1.00 89.81 57 LEU A N 1
ATOM 435 C CA . LEU A 1 57 ? 42.763 -45.841 2.876 1.00 89.81 57 LEU A CA 1
ATOM 436 C C . LEU A 1 57 ? 42.627 -44.471 3.552 1.00 89.81 57 LEU A C 1
ATOM 438 O O . LEU A 1 57 ? 42.354 -44.406 4.754 1.00 89.81 57 LEU A O 1
ATOM 442 N N . ILE A 1 58 ? 42.690 -43.385 2.778 1.00 90.38 58 ILE A N 1
ATOM 443 C CA . ILE A 1 58 ? 42.475 -42.046 3.329 1.00 90.38 58 ILE A CA 1
ATOM 444 C C . ILE A 1 58 ? 40.985 -41.754 3.445 1.00 90.38 58 ILE A C 1
ATOM 446 O O . ILE A 1 58 ? 40.221 -41.848 2.479 1.00 90.38 58 ILE A O 1
ATOM 450 N N . LYS A 1 59 ? 40.590 -41.363 4.656 1.00 88.69 59 LYS A N 1
ATOM 451 C CA . LYS A 1 59 ? 39.250 -40.882 4.979 1.00 88.69 59 LYS A CA 1
ATOM 452 C C . LYS A 1 59 ? 39.322 -39.394 5.268 1.00 88.69 59 LYS A C 1
ATOM 454 O O . LYS A 1 59 ? 40.156 -38.963 6.063 1.00 88.69 59 LYS A O 1
ATOM 459 N N . GLY A 1 60 ? 38.445 -38.631 4.636 1.00 85.94 60 GLY A N 1
ATOM 460 C CA . GLY A 1 60 ? 38.317 -37.206 4.889 1.00 85.94 60 GLY A CA 1
ATOM 461 C C . GLY A 1 60 ? 36.861 -36.775 4.891 1.00 85.94 60 GLY A C 1
ATOM 462 O O . GLY A 1 60 ? 35.972 -37.505 4.447 1.00 85.94 60 GLY A O 1
ATOM 463 N N . VAL A 1 61 ? 36.639 -35.576 5.414 1.00 88.38 61 VAL A N 1
ATOM 464 C CA . VAL A 1 61 ? 35.320 -34.961 5.532 1.00 88.38 61 VAL A CA 1
ATOM 465 C C . VAL A 1 61 ? 35.385 -33.606 4.845 1.00 88.38 61 VAL A C 1
ATOM 467 O O . VAL A 1 61 ? 36.235 -32.782 5.187 1.00 88.38 61 VAL A O 1
ATOM 470 N N . ILE A 1 62 ? 34.513 -33.380 3.861 1.00 89.12 62 ILE A N 1
ATOM 471 C CA . ILE A 1 62 ? 34.284 -32.035 3.327 1.00 89.12 62 ILE A CA 1
ATOM 472 C C . ILE A 1 62 ? 33.357 -31.325 4.305 1.00 89.12 62 ILE A C 1
ATOM 474 O O . ILE A 1 62 ? 32.235 -31.782 4.526 1.00 89.12 62 ILE A O 1
ATOM 478 N N . ASP A 1 63 ? 33.836 -30.222 4.877 1.00 85.44 63 ASP A N 1
ATOM 479 C CA . ASP A 1 63 ? 33.064 -29.415 5.818 1.00 85.44 63 ASP A CA 1
ATOM 480 C C . ASP A 1 63 ? 31.738 -28.947 5.198 1.00 85.44 63 ASP A C 1
ATOM 482 O O . ASP A 1 63 ? 31.671 -28.570 4.020 1.00 85.44 63 ASP A O 1
ATOM 486 N N . GLU A 1 64 ? 30.677 -28.963 6.006 1.00 81.00 64 GLU A N 1
ATOM 487 C CA . GLU A 1 64 ? 29.326 -28.574 5.595 1.00 81.00 64 GLU A CA 1
ATOM 488 C C . GLU A 1 64 ? 29.268 -27.165 4.979 1.00 81.00 64 GLU A C 1
ATOM 490 O O . GLU A 1 64 ? 28.491 -26.928 4.051 1.00 81.00 64 GLU A O 1
ATOM 495 N N . GLY A 1 65 ? 30.137 -26.241 5.407 1.00 81.50 65 GLY A N 1
ATOM 496 C CA . GLY A 1 65 ? 30.197 -24.867 4.906 1.00 81.50 65 GLY A CA 1
ATOM 497 C C . GLY A 1 65 ? 30.577 -24.752 3.425 1.00 81.50 65 GLY A C 1
ATOM 498 O O . GLY A 1 65 ? 30.251 -23.746 2.774 1.00 81.50 65 GLY A O 1
ATOM 499 N N . HIS A 1 66 ? 31.217 -25.784 2.867 1.00 84.81 66 HIS A N 1
ATOM 500 C CA . HIS A 1 66 ? 31.552 -25.868 1.445 1.00 84.81 66 HIS A CA 1
ATOM 501 C C . HIS A 1 66 ? 30.408 -26.425 0.586 1.00 84.81 66 HIS A C 1
ATOM 503 O O . HIS A 1 66 ? 30.420 -26.263 -0.638 1.00 84.81 66 HIS A O 1
ATOM 509 N N . ILE A 1 67 ? 29.394 -27.041 1.198 1.00 85.50 67 ILE A N 1
ATOM 510 C CA . ILE A 1 67 ? 28.324 -27.741 0.489 1.00 85.50 67 ILE A CA 1
ATOM 511 C C . ILE A 1 67 ? 27.107 -26.823 0.369 1.00 85.50 67 ILE A C 1
ATOM 513 O O . ILE A 1 67 ? 26.527 -26.357 1.347 1.00 85.50 67 ILE A O 1
ATOM 517 N N . ARG A 1 68 ? 26.703 -26.535 -0.870 1.00 83.56 68 ARG A N 1
ATOM 518 C CA . ARG A 1 68 ? 25.564 -25.661 -1.178 1.00 83.56 68 ARG A CA 1
ATOM 519 C C . ARG A 1 68 ? 24.470 -26.449 -1.884 1.00 83.56 68 ARG A C 1
ATOM 521 O O . ARG A 1 68 ? 24.755 -27.361 -2.653 1.00 83.56 68 ARG A O 1
ATOM 528 N N . ARG A 1 69 ? 23.218 -26.049 -1.652 1.00 84.00 69 ARG A N 1
ATOM 529 C CA . ARG A 1 69 ? 22.046 -26.537 -2.391 1.00 84.00 69 ARG A CA 1
ATOM 530 C C . ARG A 1 69 ? 22.244 -26.324 -3.898 1.00 84.00 69 ARG A C 1
ATOM 532 O O . ARG A 1 69 ? 22.586 -25.219 -4.314 1.00 84.00 69 ARG A O 1
ATOM 539 N N . GLY A 1 70 ? 21.923 -27.337 -4.704 1.00 84.50 70 GLY A N 1
ATOM 540 C CA . GLY A 1 70 ? 21.990 -27.281 -6.167 1.00 84.50 70 GLY A CA 1
ATOM 541 C C . GLY A 1 70 ? 23.006 -28.252 -6.767 1.00 84.50 70 GLY A C 1
ATOM 542 O O . GLY A 1 70 ? 23.412 -29.219 -6.134 1.00 84.50 70 GLY A O 1
ATOM 543 N N . GLU A 1 71 ? 23.386 -28.030 -8.024 1.00 87.31 71 GLU A N 1
ATOM 544 C CA . GLU A 1 71 ? 24.396 -28.859 -8.689 1.00 87.31 71 GLU A CA 1
ATOM 545 C C . GLU A 1 71 ? 25.810 -28.526 -8.182 1.00 87.31 71 GLU A C 1
ATOM 547 O O . GLU A 1 71 ? 26.239 -27.374 -8.227 1.00 87.31 71 GLU A O 1
ATOM 552 N N . ALA A 1 72 ? 26.552 -29.547 -7.751 1.00 87.50 72 ALA A N 1
ATOM 553 C CA . ALA A 1 72 ? 27.974 -29.492 -7.439 1.00 87.50 72 ALA A CA 1
ATOM 554 C C . ALA A 1 72 ? 28.772 -30.111 -8.595 1.00 87.50 72 ALA A C 1
ATOM 556 O O . ALA A 1 72 ? 28.756 -31.328 -8.817 1.00 87.50 72 ALA A O 1
ATOM 557 N N . TYR A 1 73 ? 29.457 -29.258 -9.357 1.00 89.56 73 TYR A N 1
ATOM 558 C CA . TYR A 1 73 ? 30.328 -29.671 -10.450 1.00 89.56 73 TYR A CA 1
ATOM 559 C C . TYR A 1 73 ? 31.455 -28.649 -10.668 1.00 89.56 73 TYR A C 1
ATOM 561 O O . TYR A 1 73 ? 31.160 -27.459 -10.764 1.00 89.56 73 TYR A O 1
ATOM 569 N N . PRO A 1 74 ? 32.718 -29.087 -10.823 1.00 90.94 74 PRO A N 1
ATOM 570 C CA . PRO A 1 74 ? 33.185 -30.472 -10.755 1.00 90.94 74 PRO A CA 1
ATOM 571 C C . PRO A 1 74 ? 33.568 -30.916 -9.335 1.00 90.94 74 PRO A C 1
ATOM 573 O O . PRO A 1 74 ? 33.957 -30.102 -8.502 1.00 90.94 74 PRO A O 1
ATOM 576 N N . VAL A 1 75 ? 33.505 -32.224 -9.085 1.00 91.81 75 VAL A N 1
ATOM 577 C CA . VAL A 1 75 ? 33.972 -32.864 -7.844 1.00 91.81 75 VAL A CA 1
ATOM 578 C C . VAL A 1 75 ? 35.042 -33.904 -8.187 1.00 91.81 75 VAL A C 1
ATOM 580 O O . VAL A 1 75 ? 34.783 -34.787 -9.006 1.00 91.81 75 VAL A O 1
ATOM 583 N N . PHE A 1 76 ? 36.244 -33.784 -7.616 1.00 93.50 76 PHE A N 1
ATOM 584 C CA . PHE A 1 76 ? 37.389 -34.673 -7.882 1.00 93.50 76 PHE A CA 1
ATOM 585 C C . PHE A 1 76 ? 38.469 -34.544 -6.790 1.00 93.50 76 PHE A C 1
ATOM 587 O O . PHE A 1 76 ? 38.420 -33.627 -5.973 1.00 93.50 76 PHE A O 1
ATOM 594 N N . TYR A 1 77 ? 39.453 -35.446 -6.781 1.00 93.19 77 TYR A N 1
ATOM 595 C CA . TYR A 1 77 ? 40.667 -35.315 -5.961 1.00 93.19 77 TYR A CA 1
ATOM 596 C C . TYR A 1 77 ? 41.935 -35.335 -6.818 1.00 93.19 77 TYR A C 1
ATOM 598 O O . TYR A 1 77 ? 41.940 -35.896 -7.922 1.00 93.19 77 TYR A O 1
ATOM 606 N N . ARG A 1 78 ? 42.997 -34.729 -6.283 1.00 93.69 78 ARG A N 1
ATOM 607 C CA . ARG A 1 78 ? 44.315 -34.566 -6.894 1.00 93.69 78 ARG A CA 1
ATOM 608 C C . ARG A 1 78 ? 45.412 -35.002 -5.927 1.00 93.69 78 ARG A C 1
ATOM 610 O O . ARG A 1 78 ? 45.360 -34.656 -4.753 1.00 93.69 78 ARG A O 1
ATOM 617 N N . VAL A 1 79 ? 46.402 -35.729 -6.430 1.00 93.19 79 VAL A N 1
ATOM 618 C CA . VAL A 1 79 ? 47.586 -36.169 -5.682 1.00 93.19 79 VAL A CA 1
ATOM 619 C C . VAL A 1 79 ? 48.824 -35.514 -6.282 1.00 93.19 79 VAL A C 1
ATOM 621 O O . VAL A 1 79 ? 49.005 -35.539 -7.498 1.00 93.19 79 VAL A O 1
ATOM 624 N N . THR A 1 80 ? 49.688 -34.958 -5.436 1.00 91.62 80 THR A N 1
ATOM 625 C CA . THR A 1 80 ? 50.959 -34.344 -5.836 1.00 91.62 80 THR A CA 1
ATOM 626 C C . THR A 1 80 ? 52.108 -35.014 -5.094 1.00 91.62 80 THR A C 1
ATOM 628 O O . THR A 1 80 ? 52.216 -34.876 -3.879 1.00 91.62 80 THR A O 1
ATOM 631 N N . LYS A 1 81 ? 52.981 -35.718 -5.821 1.00 89.75 81 LYS A N 1
ATOM 632 C CA . LYS A 1 81 ? 54.196 -36.312 -5.243 1.00 89.75 81 LYS A CA 1
ATOM 633 C C . LYS A 1 81 ? 55.362 -35.321 -5.288 1.00 89.75 81 LYS A C 1
ATOM 635 O O . LYS A 1 81 ? 55.429 -34.523 -6.232 1.00 89.75 81 LYS A O 1
ATOM 640 N N . PRO A 1 82 ? 56.326 -35.377 -4.351 1.00 85.00 82 PRO A N 1
ATOM 641 C CA . PRO A 1 82 ? 57.502 -34.515 -4.395 1.00 85.00 82 PRO A CA 1
ATOM 642 C C . PRO A 1 82 ? 58.214 -34.577 -5.756 1.00 85.00 82 PRO A C 1
ATOM 644 O O . PRO A 1 82 ? 58.616 -35.643 -6.221 1.00 85.00 82 PRO A O 1
ATOM 647 N N . PHE A 1 83 ? 58.390 -33.412 -6.386 1.00 80.75 83 PHE A N 1
ATOM 648 C CA . PHE A 1 83 ? 59.070 -33.239 -7.681 1.00 80.75 83 PHE A CA 1
ATOM 649 C C . PHE A 1 83 ? 58.398 -33.915 -8.894 1.00 80.75 83 PHE A C 1
ATOM 651 O O . PHE A 1 83 ? 59.061 -34.118 -9.914 1.00 80.75 83 PHE A O 1
ATOM 658 N N . GLN A 1 84 ? 57.103 -34.240 -8.816 1.00 85.62 84 GLN A N 1
ATOM 659 C CA . GLN A 1 84 ? 56.314 -34.768 -9.936 1.00 85.62 84 GLN A CA 1
ATOM 660 C C . GLN A 1 84 ? 55.104 -33.876 -10.238 1.00 85.62 84 GLN A C 1
ATOM 662 O O . GLN A 1 84 ? 54.680 -33.076 -9.406 1.00 85.62 84 GLN A O 1
ATOM 667 N N . GLU A 1 85 ? 54.554 -34.009 -11.446 1.00 84.75 85 GLU A N 1
ATOM 668 C CA . GLU A 1 85 ? 53.320 -33.317 -11.828 1.00 84.75 85 GLU A CA 1
ATOM 669 C C . GLU A 1 85 ? 52.105 -33.915 -11.093 1.00 84.75 85 GLU A C 1
ATOM 671 O O . GLU A 1 85 ? 52.050 -35.138 -10.927 1.00 84.75 85 GLU A O 1
ATOM 676 N N . PRO A 1 86 ? 51.121 -33.096 -10.677 1.00 88.50 86 PRO A N 1
ATOM 677 C CA . PRO A 1 86 ? 49.923 -33.589 -10.006 1.00 88.50 86 PRO A CA 1
ATOM 678 C C . PRO A 1 86 ? 49.058 -34.497 -10.894 1.00 88.50 86 PRO A C 1
ATOM 680 O O . PRO A 1 86 ? 48.800 -34.190 -12.059 1.00 88.50 86 PRO A O 1
ATOM 683 N N . GLU A 1 87 ? 48.509 -35.565 -10.319 1.00 91.00 87 GLU A N 1
ATOM 684 C CA . GLU A 1 87 ? 47.563 -36.477 -10.974 1.00 91.00 87 GLU A CA 1
ATOM 685 C C . GLU A 1 87 ? 46.150 -36.270 -10.406 1.00 91.00 87 GLU A C 1
ATOM 687 O O . GLU A 1 87 ? 45.975 -36.176 -9.195 1.00 91.00 87 GLU A O 1
ATOM 692 N N . SER A 1 88 ? 45.124 -36.169 -11.262 1.00 91.31 88 SER A N 1
ATOM 693 C CA . SER A 1 88 ? 43.728 -35.927 -10.851 1.00 91.31 88 SER A CA 1
ATOM 694 C C . SER A 1 88 ? 42.781 -37.016 -11.339 1.00 91.31 88 SER A C 1
ATOM 696 O O . SER A 1 88 ? 42.960 -37.583 -12.417 1.00 91.31 88 SER A O 1
ATOM 698 N N . THR A 1 89 ? 41.719 -37.254 -10.577 1.00 90.25 89 THR A N 1
ATOM 699 C CA . THR A 1 89 ? 40.631 -38.154 -10.984 1.00 90.25 89 THR A CA 1
ATOM 700 C C . THR A 1 89 ? 39.656 -37.513 -11.981 1.00 90.25 89 THR A C 1
ATOM 702 O O . THR A 1 89 ? 39.609 -36.286 -12.102 1.00 90.25 89 THR A O 1
ATOM 705 N N . PRO A 1 90 ? 38.849 -38.316 -12.711 1.00 89.25 90 PRO A N 1
ATOM 706 C CA . PRO A 1 90 ? 37.785 -37.793 -13.566 1.00 89.25 90 PRO A CA 1
ATOM 707 C C . PRO A 1 90 ? 36.793 -36.908 -12.798 1.00 89.25 90 PRO A C 1
ATOM 709 O O . PRO A 1 90 ? 36.407 -37.232 -11.676 1.00 89.25 90 PRO A O 1
ATOM 712 N N . LEU A 1 91 ? 36.341 -35.824 -13.436 1.00 91.44 91 LEU A N 1
ATOM 713 C CA . LEU A 1 91 ? 35.397 -34.871 -12.847 1.00 91.44 91 LEU A CA 1
ATOM 714 C C . LEU A 1 91 ? 34.010 -35.503 -12.682 1.00 91.44 91 LEU A C 1
ATOM 716 O O . LEU A 1 91 ? 33.416 -35.977 -13.653 1.00 91.44 91 LEU A O 1
ATOM 720 N N . GLN A 1 92 ? 33.473 -35.456 -11.468 1.00 89.00 92 GLN A N 1
ATOM 721 C CA . GLN A 1 92 ? 32.152 -35.986 -11.129 1.00 89.00 92 GLN A CA 1
ATOM 722 C C . GLN A 1 92 ? 31.142 -34.854 -10.900 1.00 89.00 92 GLN A C 1
ATOM 724 O O . GLN A 1 92 ? 31.521 -33.718 -10.597 1.00 89.00 92 GLN A O 1
ATOM 729 N N . ARG A 1 93 ? 29.849 -35.164 -11.059 1.00 88.62 93 ARG A N 1
ATOM 730 C CA . ARG A 1 93 ? 28.717 -34.262 -10.795 1.00 88.62 93 ARG A CA 1
ATOM 731 C C . ARG A 1 93 ? 27.836 -34.852 -9.702 1.00 88.62 93 ARG A C 1
ATOM 733 O O . ARG A 1 93 ? 27.494 -36.029 -9.773 1.00 88.62 93 ARG A O 1
ATOM 740 N N . PHE A 1 94 ? 27.421 -34.008 -8.764 1.00 88.50 94 PHE A N 1
ATOM 741 C CA . PHE A 1 94 ? 26.447 -34.353 -7.732 1.00 88.50 94 PHE A CA 1
ATOM 742 C C . PHE A 1 94 ? 25.327 -33.309 -7.687 1.00 88.50 94 PHE A C 1
ATOM 744 O O . PHE A 1 94 ? 25.574 -32.127 -7.908 1.00 88.50 94 PHE A O 1
ATOM 751 N N . PHE A 1 95 ? 24.098 -33.726 -7.399 1.00 87.50 95 PHE A N 1
ATOM 752 C CA . PHE A 1 95 ? 22.976 -32.836 -7.117 1.00 87.50 95 PHE A CA 1
ATOM 753 C C . PHE A 1 95 ? 22.679 -32.845 -5.614 1.00 87.50 95 PHE A C 1
ATOM 755 O O . PHE A 1 95 ? 22.353 -33.881 -5.041 1.00 87.50 95 PHE A O 1
ATOM 762 N N . VAL A 1 96 ? 22.817 -31.690 -4.968 1.00 88.19 96 VAL A N 1
ATOM 763 C CA . VAL A 1 96 ? 22.651 -31.520 -3.523 1.00 88.19 96 VAL A CA 1
ATOM 764 C C . VAL A 1 96 ? 21.257 -30.973 -3.233 1.00 88.19 96 VAL A C 1
ATOM 766 O O . VAL A 1 96 ? 20.934 -29.839 -3.613 1.00 88.19 96 VAL A O 1
ATOM 769 N N . LYS A 1 97 ? 20.443 -31.749 -2.512 1.00 86.12 97 LYS A N 1
ATOM 770 C CA . LYS A 1 97 ? 19.111 -31.325 -2.066 1.00 86.12 97 LYS A CA 1
ATOM 771 C C . LYS A 1 97 ? 19.050 -31.327 -0.541 1.00 86.12 97 LYS A C 1
ATOM 773 O O . LYS A 1 97 ? 19.002 -32.381 0.084 1.00 86.12 97 LYS A O 1
ATOM 778 N N . LEU A 1 98 ? 19.051 -30.119 0.028 1.00 86.88 98 LEU A N 1
ATOM 779 C CA . LEU A 1 98 ? 19.028 -29.886 1.478 1.00 86.88 98 LEU A CA 1
ATOM 780 C C . LEU A 1 98 ? 17.615 -29.620 2.022 1.00 86.88 98 LEU A C 1
ATOM 782 O O . LEU A 1 98 ? 17.424 -29.590 3.232 1.00 86.88 98 LEU A O 1
ATOM 786 N N . ASP A 1 99 ? 16.625 -29.426 1.146 1.00 87.31 99 ASP A N 1
ATOM 787 C CA . ASP A 1 99 ? 15.236 -29.186 1.540 1.00 87.31 99 ASP A CA 1
ATOM 788 C C . ASP A 1 99 ? 14.448 -30.504 1.558 1.00 87.31 99 ASP A C 1
ATOM 790 O O . ASP A 1 99 ? 14.411 -31.226 0.557 1.00 87.31 99 ASP A O 1
ATOM 794 N N . ARG A 1 100 ? 13.789 -30.799 2.684 1.00 88.12 100 ARG A N 1
ATOM 795 C CA . ARG A 1 100 ? 12.946 -31.993 2.858 1.00 88.12 100 ARG A CA 1
ATOM 796 C C . ARG A 1 100 ? 11.602 -31.812 2.140 1.00 88.12 100 ARG A C 1
ATOM 798 O O . ARG A 1 100 ? 11.001 -30.750 2.297 1.00 88.12 100 ARG A O 1
ATOM 805 N N . PRO A 1 101 ? 11.085 -32.801 1.390 1.00 88.94 101 PRO A N 1
ATOM 806 C CA . PRO A 1 101 ? 9.744 -32.715 0.805 1.00 88.94 101 PRO A CA 1
ATOM 807 C C . PRO A 1 101 ? 8.690 -32.573 1.915 1.00 88.94 101 PRO A C 1
ATOM 809 O O . PRO A 1 101 ? 8.684 -33.345 2.865 1.00 88.94 101 PRO A O 1
ATOM 812 N N . GLY A 1 102 ? 7.824 -31.564 1.825 1.00 86.44 102 GLY A N 1
ATOM 813 C CA . GLY A 1 102 ? 6.882 -31.202 2.891 1.00 86.44 102 GLY A CA 1
ATOM 814 C C . GLY A 1 102 ? 7.447 -30.240 3.943 1.00 86.44 102 GLY A C 1
ATOM 815 O O . GLY A 1 102 ? 6.675 -29.657 4.688 1.00 86.44 102 GLY A O 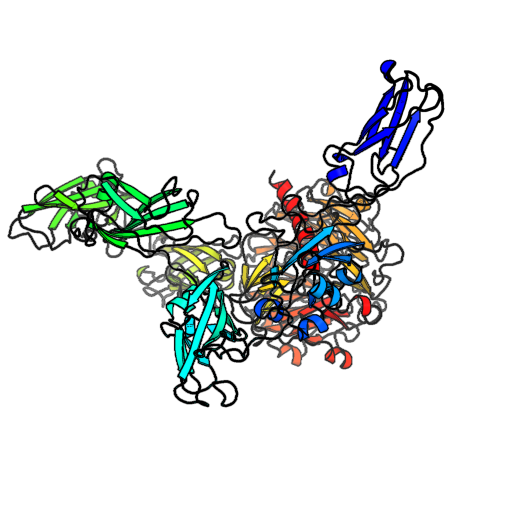1
ATOM 816 N N . GLY A 1 103 ? 8.761 -29.997 3.975 1.00 89.00 103 GLY A N 1
ATOM 817 C CA . GLY A 1 103 ? 9.392 -29.150 4.992 1.00 89.00 103 GLY A CA 1
ATOM 818 C C . GLY A 1 103 ? 9.372 -29.763 6.398 1.00 89.00 103 GLY A C 1
ATOM 819 O O . GLY A 1 103 ? 9.049 -30.941 6.575 1.00 89.00 103 GLY A O 1
ATOM 820 N N . PHE A 1 104 ? 9.768 -28.961 7.390 1.00 85.06 104 PHE A N 1
ATOM 821 C CA . PHE A 1 104 ? 9.574 -29.314 8.795 1.00 85.06 104 PHE A CA 1
ATOM 822 C C . PHE A 1 104 ? 8.104 -29.154 9.157 1.00 85.06 104 PHE A C 1
ATOM 824 O O . PHE A 1 104 ? 7.419 -28.272 8.644 1.00 85.06 104 PHE A O 1
ATOM 831 N N . ASP A 1 105 ? 7.629 -30.056 9.997 1.00 79.31 105 ASP A N 1
ATOM 832 C CA . ASP A 1 105 ? 6.291 -29.991 10.549 1.00 79.31 105 ASP A CA 1
ATOM 833 C C . ASP A 1 105 ? 6.353 -29.105 11.794 1.00 79.31 105 ASP A C 1
ATOM 835 O O . ASP A 1 105 ? 6.922 -29.503 12.820 1.00 79.31 105 ASP A O 1
ATOM 839 N N . ASP A 1 106 ? 5.881 -27.869 11.629 1.00 75.75 106 ASP A N 1
ATOM 840 C CA . ASP A 1 106 ? 5.902 -26.831 12.663 1.00 75.75 106 ASP A CA 1
ATOM 841 C C . ASP A 1 106 ? 4.929 -27.186 13.807 1.00 75.75 106 ASP A C 1
ATOM 843 O O . ASP A 1 106 ? 5.232 -26.923 14.969 1.00 75.75 106 ASP A O 1
ATOM 847 N N . ASP A 1 107 ? 3.859 -27.935 13.500 1.00 73.81 107 ASP A N 1
ATOM 848 C CA . ASP A 1 107 ? 2.908 -28.486 14.468 1.00 73.81 107 ASP A CA 1
ATOM 849 C C . ASP A 1 107 ? 3.128 -29.993 14.692 1.00 73.81 107 ASP A C 1
ATOM 851 O O . ASP A 1 107 ? 2.515 -30.848 14.061 1.00 73.81 107 ASP A O 1
ATOM 855 N N . GLN A 1 108 ? 3.978 -30.325 15.665 1.00 70.38 108 GLN A N 1
ATOM 856 C CA . GLN A 1 108 ? 4.215 -31.710 16.102 1.00 70.38 108 GLN A CA 1
ATOM 857 C C . GLN A 1 108 ? 3.106 -32.268 17.013 1.00 70.38 108 GLN A C 1
ATOM 859 O O . GLN A 1 108 ? 3.180 -33.428 17.430 1.00 70.38 108 GLN A O 1
ATOM 864 N N . SER A 1 109 ? 2.127 -31.443 17.403 1.00 62.19 109 SER A N 1
ATOM 865 C CA . SER A 1 109 ? 1.062 -31.847 18.328 1.00 62.19 109 SER A CA 1
ATOM 866 C C . SER A 1 109 ? -0.045 -32.634 17.622 1.00 62.19 109 SER A C 1
ATOM 868 O O . SER A 1 109 ? -0.681 -33.497 18.235 1.00 62.19 109 SER A O 1
ATOM 870 N N . THR A 1 110 ? -0.203 -32.415 16.316 1.00 67.19 110 THR A N 1
ATOM 871 C CA . THR A 1 110 ? -1.136 -33.151 15.466 1.00 67.19 110 THR A CA 1
ATOM 872 C C . THR A 1 110 ? -0.423 -34.327 14.775 1.00 67.19 110 THR A C 1
ATOM 874 O O . THR A 1 110 ? 0.582 -34.115 14.102 1.00 67.19 110 THR A O 1
ATOM 877 N N . PRO A 1 111 ? -0.902 -35.588 14.889 1.00 68.00 111 PRO A N 1
ATOM 878 C CA . PRO A 1 111 ? -0.242 -36.731 14.258 1.00 68.00 111 PRO A CA 1
ATOM 879 C C . PRO A 1 111 ? -0.139 -36.612 12.732 1.00 68.00 111 PRO A C 1
ATOM 881 O O . PRO A 1 111 ? -1.149 -36.524 12.030 1.00 68.00 111 PRO A O 1
ATOM 884 N N . GLY A 1 112 ? 1.091 -36.711 12.227 1.00 78.25 112 GLY A N 1
ATOM 885 C CA . GLY A 1 112 ? 1.411 -36.585 10.808 1.00 78.25 112 GLY A CA 1
ATOM 886 C C . GLY A 1 112 ? 1.756 -35.149 10.411 1.00 78.25 112 GLY A C 1
ATOM 887 O O . GLY A 1 112 ? 1.447 -34.200 11.107 1.00 78.25 112 GLY A O 1
ATOM 888 N N . ASN A 1 113 ? 2.423 -34.993 9.276 1.00 85.88 113 ASN A N 1
ATOM 889 C CA . ASN A 1 113 ? 2.950 -33.727 8.799 1.00 85.88 113 ASN A CA 1
ATOM 890 C C . ASN A 1 113 ? 1.835 -32.845 8.238 1.00 85.88 113 ASN A C 1
ATOM 892 O O . ASN A 1 113 ? 1.222 -33.204 7.223 1.00 85.88 113 ASN A O 1
ATOM 896 N N . GLN A 1 114 ? 1.618 -31.678 8.844 1.00 88.50 114 GLN A N 1
ATOM 897 C CA . GLN A 1 114 ? 0.524 -30.779 8.461 1.00 88.50 114 GLN A CA 1
ATOM 898 C C . GLN A 1 114 ? 0.741 -30.106 7.096 1.00 88.50 114 GLN A C 1
ATOM 900 O O . GLN A 1 114 ? -0.213 -29.676 6.438 1.00 88.50 114 GLN A O 1
ATOM 905 N N . ASN A 1 115 ? 1.982 -30.079 6.602 1.00 89.44 115 ASN A N 1
ATOM 906 C CA . ASN A 1 115 ? 2.304 -29.585 5.264 1.00 89.44 115 ASN A CA 1
ATOM 907 C C . ASN A 1 115 ? 2.025 -30.614 4.156 1.00 89.44 115 ASN A C 1
ATOM 909 O O . ASN A 1 115 ? 1.966 -30.250 2.976 1.00 89.44 115 ASN A O 1
ATOM 913 N N . LEU A 1 116 ? 1.841 -31.890 4.510 1.00 91.00 116 LEU A N 1
ATOM 914 C CA . LEU A 1 116 ? 1.516 -32.967 3.578 1.00 91.00 116 LEU A CA 1
ATOM 915 C C . LEU A 1 116 ? 0.003 -33.196 3.537 1.00 91.00 116 LEU A C 1
ATOM 917 O O . LEU A 1 116 ? -0.546 -34.034 4.250 1.00 91.00 116 LEU A O 1
ATOM 921 N N . ARG A 1 117 ? -0.687 -32.444 2.676 1.00 93.44 117 ARG A N 1
ATOM 922 C CA . ARG A 1 117 ? -2.154 -32.436 2.606 1.00 93.44 117 ARG A CA 1
ATOM 923 C C . ARG A 1 117 ? -2.674 -33.170 1.377 1.00 93.44 117 ARG A C 1
ATOM 925 O O . ARG A 1 117 ? -2.113 -33.090 0.286 1.00 93.44 117 ARG A O 1
ATOM 932 N N . TYR A 1 118 ? -3.800 -33.843 1.549 1.00 94.25 118 TYR A N 1
ATOM 933 C CA . TYR A 1 118 ? -4.520 -34.518 0.479 1.00 94.25 118 TYR A CA 1
ATOM 934 C C . TYR A 1 118 ? -6.023 -34.362 0.691 1.00 94.25 118 TYR A C 1
ATOM 936 O O . TYR A 1 118 ? -6.488 -34.082 1.795 1.00 94.25 118 TYR A O 1
ATOM 944 N N . HIS A 1 119 ? -6.779 -34.520 -0.388 1.00 91.06 119 HIS A N 1
ATOM 945 C CA . HIS A 1 119 ? -8.227 -34.433 -0.386 1.00 91.06 119 HIS A CA 1
ATOM 946 C C . HIS A 1 119 ? -8.840 -35.766 -0.814 1.00 91.06 119 HIS A C 1
ATOM 948 O O . HIS A 1 119 ? -8.481 -36.330 -1.851 1.00 91.06 119 HIS A O 1
ATOM 954 N N . ILE A 1 120 ? -9.797 -36.233 -0.014 1.00 86.75 120 ILE A N 1
ATOM 955 C CA . ILE A 1 120 ? -10.709 -37.329 -0.335 1.00 86.75 120 ILE A CA 1
ATOM 956 C C . ILE A 1 120 ? -12.111 -36.736 -0.316 1.00 86.75 120 ILE A C 1
ATOM 958 O O . ILE A 1 120 ? -12.429 -35.924 0.555 1.00 86.75 120 ILE A O 1
ATOM 962 N N . LEU A 1 121 ? -12.948 -37.130 -1.275 1.00 81.06 121 LEU A N 1
ATOM 963 C CA . LEU A 1 121 ? -14.325 -36.654 -1.341 1.00 81.06 121 LEU A CA 1
ATOM 964 C C . LEU A 1 121 ? -15.039 -36.906 -0.006 1.00 81.06 121 LEU A C 1
ATOM 966 O O . LEU A 1 121 ? -15.087 -38.039 0.473 1.00 81.06 121 LEU A O 1
ATOM 970 N N . GLN A 1 122 ? -15.628 -35.856 0.574 1.00 75.25 122 GLN A N 1
ATOM 971 C CA . GLN A 1 122 ? -16.269 -35.920 1.893 1.00 75.25 122 GLN A CA 1
ATOM 972 C C . GLN A 1 122 ? -17.386 -36.975 1.940 1.00 75.25 122 GLN A C 1
ATOM 974 O O . GLN A 1 122 ? -17.559 -37.659 2.942 1.00 75.25 122 GLN A O 1
ATOM 979 N N . SER A 1 123 ? -18.074 -37.199 0.816 1.00 74.06 123 SER A N 1
ATOM 980 C CA . SER A 1 123 ? -19.076 -38.259 0.681 1.00 74.06 123 SER A CA 1
ATOM 981 C C . SER A 1 123 ? -18.512 -39.666 0.894 1.00 74.06 123 SER A C 1
ATOM 983 O O . SER A 1 123 ? -19.222 -40.498 1.455 1.00 74.06 123 SER A O 1
ATOM 985 N N . ILE A 1 124 ? -17.265 -39.931 0.487 1.00 83.00 124 ILE A N 1
ATOM 986 C CA . ILE A 1 124 ? -16.572 -41.207 0.717 1.00 83.00 124 ILE A CA 1
ATOM 987 C C . ILE A 1 124 ? -16.175 -41.340 2.189 1.00 83.00 124 ILE A C 1
ATOM 989 O O . ILE A 1 124 ? -16.309 -42.419 2.758 1.00 83.00 124 ILE A O 1
ATOM 993 N N . ILE A 1 125 ? -15.735 -40.250 2.823 1.00 76.50 125 ILE A N 1
ATOM 994 C CA . ILE A 1 125 ? -15.385 -40.240 4.251 1.00 76.50 125 ILE A CA 1
ATOM 995 C C . ILE A 1 125 ? -16.632 -40.514 5.110 1.00 76.50 125 ILE A C 1
ATOM 997 O O . ILE A 1 125 ? -16.594 -41.365 5.997 1.00 76.50 125 ILE A O 1
ATOM 1001 N N . ASP A 1 126 ? -17.752 -39.850 4.812 1.00 69.12 126 ASP A N 1
ATOM 1002 C CA . ASP A 1 126 ? -18.964 -39.906 5.640 1.00 69.12 126 ASP A CA 1
ATOM 1003 C C . ASP A 1 126 ? -19.809 -41.167 5.404 1.00 69.12 126 ASP A C 1
ATOM 1005 O O . ASP A 1 126 ? -20.395 -41.724 6.339 1.00 69.12 126 ASP A O 1
ATOM 1009 N N . ASN A 1 127 ? -19.909 -41.625 4.150 1.00 71.00 127 ASN A N 1
ATOM 1010 C CA . ASN A 1 127 ? -20.750 -42.775 3.796 1.00 71.00 127 ASN A CA 1
ATOM 1011 C C . ASN A 1 127 ? -19.972 -44.088 3.708 1.00 71.00 127 ASN A C 1
ATOM 1013 O O . ASN A 1 127 ? -20.587 -45.156 3.789 1.00 71.00 127 ASN A O 1
ATOM 1017 N N . GLY A 1 128 ? -18.647 -44.005 3.596 1.00 78.06 128 GLY A N 1
ATOM 1018 C CA . GLY A 1 128 ? -17.792 -45.129 3.268 1.00 78.06 128 GLY A CA 1
ATOM 1019 C C . GLY A 1 128 ? -17.844 -45.506 1.788 1.00 78.06 128 GLY A C 1
ATOM 1020 O O . GLY A 1 128 ? -18.531 -44.891 0.973 1.00 78.06 128 GLY A O 1
ATOM 1021 N N . VAL A 1 129 ? -17.104 -46.554 1.450 1.00 83.38 129 VAL A N 1
ATOM 1022 C CA . VAL A 1 129 ? -17.027 -47.135 0.112 1.00 83.38 129 VAL A CA 1
ATOM 1023 C C . VAL A 1 129 ? -17.933 -48.364 0.061 1.00 83.38 129 VAL A C 1
ATOM 1025 O O . VAL A 1 129 ? -17.663 -49.366 0.726 1.00 83.38 129 VAL A O 1
ATOM 1028 N N . GLY A 1 130 ? -19.017 -48.288 -0.712 1.00 82.69 130 GLY A N 1
ATOM 1029 C CA . GLY A 1 130 ? -19.877 -49.427 -1.029 1.00 82.69 130 GLY A CA 1
ATOM 1030 C C . GLY A 1 130 ? -19.489 -50.111 -2.346 1.00 82.69 130 GLY A C 1
ATOM 1031 O O . GLY A 1 130 ? -18.493 -49.742 -2.970 1.00 82.69 130 GLY A O 1
ATOM 1032 N N . PRO A 1 131 ? -20.284 -51.084 -2.834 1.00 78.50 131 PRO A N 1
ATOM 1033 C CA . PRO A 1 131 ? -20.013 -51.772 -4.102 1.00 78.50 131 PRO A CA 1
ATOM 1034 C C . PRO A 1 131 ? -19.905 -50.825 -5.302 1.00 78.50 131 PRO A C 1
ATOM 1036 O O . PRO A 1 131 ? -19.126 -51.068 -6.218 1.00 78.50 131 PRO A O 1
ATOM 1039 N N . GLY A 1 132 ? -20.712 -49.758 -5.309 1.00 82.38 132 GLY A N 1
ATOM 1040 C CA . GLY A 1 132 ? -20.732 -48.778 -6.393 1.00 82.38 132 GLY A CA 1
ATOM 1041 C C . GLY A 1 132 ? -19.481 -47.905 -6.394 1.00 82.38 132 GLY A C 1
ATOM 1042 O O . GLY A 1 132 ? -18.838 -47.751 -7.430 1.00 82.38 132 GLY A O 1
ATOM 1043 N N . GLU A 1 133 ? -19.113 -47.381 -5.227 1.00 86.31 133 GLU A N 1
ATOM 1044 C CA . GLU A 1 133 ? -17.928 -46.545 -5.043 1.00 86.31 133 GLU A CA 1
ATOM 1045 C C . GLU A 1 133 ? -16.637 -47.349 -5.269 1.00 86.31 133 GLU A C 1
ATOM 1047 O O . GLU A 1 133 ? -15.718 -46.856 -5.919 1.00 86.31 133 GLU A O 1
ATOM 1052 N N . ALA A 1 134 ? -16.582 -48.609 -4.819 1.00 86.69 134 ALA A N 1
ATOM 1053 C CA . ALA A 1 134 ? -15.438 -49.490 -5.059 1.00 86.69 134 ALA A CA 1
ATOM 1054 C C . ALA A 1 134 ? -15.236 -49.775 -6.553 1.00 86.69 134 ALA A C 1
ATOM 1056 O O . ALA A 1 134 ? -14.110 -49.704 -7.038 1.00 86.69 134 ALA A O 1
ATOM 1057 N N . ALA A 1 135 ? -16.320 -50.036 -7.293 1.00 86.56 135 ALA A N 1
ATOM 1058 C CA . ALA A 1 135 ? -16.263 -50.258 -8.737 1.00 86.56 135 ALA A CA 1
ATOM 1059 C C . ALA A 1 135 ? -15.838 -49.004 -9.524 1.00 86.56 135 ALA A C 1
ATOM 1061 O O . ALA A 1 135 ? -15.208 -49.121 -10.575 1.00 86.56 135 ALA A O 1
ATOM 1062 N N . ALA A 1 136 ? -16.166 -47.807 -9.024 1.00 87.75 136 ALA A N 1
ATOM 1063 C CA . ALA A 1 136 ? -15.727 -46.540 -9.610 1.00 87.75 136 ALA A CA 1
ATOM 1064 C C . ALA A 1 136 ? -14.252 -46.209 -9.301 1.00 87.75 136 ALA A C 1
ATOM 1066 O O . ALA A 1 136 ? -13.618 -45.476 -10.062 1.00 87.75 136 ALA A O 1
ATOM 1067 N N . GLY A 1 137 ? -13.706 -46.770 -8.218 1.00 90.19 137 GLY A N 1
ATOM 1068 C CA . GLY A 1 137 ? -12.399 -46.420 -7.671 1.00 90.19 137 GLY A CA 1
ATOM 1069 C C . GLY A 1 137 ? -12.451 -45.145 -6.826 1.00 90.19 137 GLY A C 1
ATOM 1070 O O . GLY A 1 137 ? -13.268 -44.251 -7.053 1.00 90.19 137 GLY A O 1
ATOM 1071 N N . VAL A 1 138 ? -11.562 -45.052 -5.837 1.00 92.88 138 VAL A N 1
ATOM 1072 C CA . VAL A 1 138 ? -11.504 -43.913 -4.909 1.00 92.88 138 VAL A CA 1
ATOM 1073 C C . VAL A 1 138 ? -10.352 -42.986 -5.306 1.00 92.88 138 VAL A C 1
ATOM 1075 O O . VAL A 1 138 ? -9.188 -43.370 -5.151 1.00 92.88 138 VAL A O 1
ATOM 1078 N N . PRO A 1 139 ? -10.630 -41.776 -5.828 1.00 94.12 139 PRO A N 1
ATOM 1079 C CA . PRO A 1 139 ? -9.593 -40.802 -6.136 1.00 94.12 139 PRO A CA 1
ATOM 1080 C C . PRO A 1 139 ? -9.120 -40.086 -4.865 1.00 94.12 139 PRO A C 1
ATOM 1082 O O . PRO A 1 139 ? -9.925 -39.550 -4.102 1.00 94.12 139 PRO A O 1
ATOM 1085 N N . ILE A 1 140 ? -7.804 -40.043 -4.668 1.00 95.00 140 ILE A N 1
ATOM 1086 C CA . ILE A 1 140 ? -7.134 -39.271 -3.620 1.00 95.00 140 ILE A CA 1
ATOM 1087 C C . ILE A 1 140 ? -6.307 -38.188 -4.309 1.00 95.00 140 ILE A C 1
ATOM 1089 O O . ILE A 1 140 ? -5.361 -38.494 -5.038 1.00 95.00 140 ILE A O 1
ATOM 1093 N N . THR A 1 141 ? -6.660 -36.923 -4.095 1.00 95.38 141 THR A N 1
ATOM 1094 C CA . THR A 1 141 ? -5.948 -35.789 -4.696 1.00 95.38 141 THR A CA 1
ATOM 1095 C C . THR A 1 141 ? -4.862 -35.306 -3.750 1.00 95.38 141 THR A C 1
ATOM 1097 O O . THR A 1 141 ? -5.159 -34.826 -2.658 1.00 95.38 141 THR A O 1
ATOM 1100 N N . ILE A 1 142 ? -3.605 -35.406 -4.168 1.00 96.38 142 ILE A N 1
ATOM 1101 C CA . ILE A 1 142 ? -2.462 -34.889 -3.413 1.00 96.38 142 ILE A CA 1
ATOM 1102 C C . ILE A 1 142 ? -2.339 -33.395 -3.703 1.00 96.38 142 ILE A C 1
ATOM 1104 O O . ILE A 1 142 ? -2.238 -32.995 -4.865 1.00 96.38 142 ILE A O 1
ATOM 1108 N N . LEU A 1 143 ? -2.371 -32.569 -2.656 1.00 92.94 143 LEU A N 1
ATOM 1109 C CA . LEU A 1 143 ? -2.236 -31.123 -2.805 1.00 92.94 143 LEU A CA 1
ATOM 1110 C C . LEU A 1 143 ? -0.753 -30.739 -2.932 1.00 92.94 143 LEU A C 1
ATOM 1112 O O . LEU A 1 143 ? 0.110 -31.453 -2.411 1.00 92.94 143 LEU A O 1
ATOM 1116 N N . PRO A 1 144 ? -0.431 -29.610 -3.592 1.00 91.81 144 PRO A N 1
ATOM 1117 C CA . PRO A 1 144 ? 0.941 -29.122 -3.658 1.00 91.81 144 PRO A CA 1
ATOM 1118 C C . PRO A 1 144 ? 1.545 -28.958 -2.259 1.00 91.81 144 PRO A C 1
ATOM 1120 O O . PRO A 1 144 ? 0.965 -28.284 -1.403 1.00 91.81 144 PRO A O 1
ATOM 1123 N N . TYR A 1 145 ? 2.714 -29.561 -2.043 1.00 93.38 145 TYR A N 1
ATOM 1124 C CA . TYR A 1 145 ? 3.439 -29.513 -0.773 1.00 93.38 145 TYR A CA 1
ATOM 1125 C C . TYR A 1 145 ? 4.778 -28.763 -0.910 1.00 93.38 145 TYR A C 1
ATOM 1127 O O . TYR A 1 145 ? 5.335 -28.673 -2.012 1.00 93.38 145 TYR A O 1
ATOM 1135 N N . PRO A 1 146 ? 5.325 -28.202 0.187 1.00 92.31 146 PRO A N 1
ATOM 1136 C CA . PRO A 1 146 ? 6.608 -27.505 0.158 1.00 92.31 146 PRO A CA 1
ATOM 1137 C C . PRO A 1 146 ? 7.726 -28.355 -0.457 1.00 92.31 146 PRO A C 1
ATOM 1139 O O . PRO A 1 146 ? 7.891 -29.526 -0.124 1.00 92.31 146 PRO A O 1
ATOM 1142 N N . PHE A 1 147 ? 8.515 -27.755 -1.349 1.00 92.00 147 PHE A N 1
ATOM 1143 C CA . PHE A 1 147 ? 9.658 -28.400 -2.017 1.00 92.00 147 PHE A CA 1
ATOM 1144 C C . PHE A 1 147 ? 9.319 -29.611 -2.909 1.00 92.00 147 PHE A C 1
ATOM 1146 O O . PHE A 1 147 ? 10.219 -30.396 -3.229 1.00 92.00 147 PHE A O 1
ATOM 1153 N N . MET A 1 148 ? 8.059 -29.722 -3.349 1.00 92.00 148 MET A N 1
ATOM 1154 C CA . MET A 1 148 ? 7.616 -30.674 -4.370 1.00 92.00 148 MET A CA 1
ATOM 1155 C C . MET A 1 148 ? 8.419 -30.520 -5.665 1.00 92.00 148 MET A C 1
ATOM 1157 O O . MET A 1 148 ? 8.615 -29.406 -6.165 1.00 92.00 148 MET A O 1
ATOM 1161 N N . ARG A 1 149 ? 8.893 -31.640 -6.212 1.00 88.56 149 ARG A N 1
ATOM 1162 C CA . ARG A 1 149 ? 9.731 -31.670 -7.413 1.00 88.56 149 ARG A CA 1
ATOM 1163 C C . ARG A 1 149 ? 9.418 -32.876 -8.292 1.00 88.56 149 ARG A C 1
ATOM 1165 O O . ARG A 1 149 ? 8.858 -33.870 -7.842 1.00 88.56 149 ARG A O 1
ATOM 1172 N N . ILE A 1 150 ? 9.773 -32.768 -9.572 1.00 90.31 150 ILE A N 1
ATOM 1173 C CA . ILE A 1 150 ? 9.696 -33.886 -10.509 1.00 90.31 150 ILE A CA 1
ATOM 1174 C C . ILE A 1 150 ? 10.460 -35.093 -9.947 1.00 90.31 150 ILE A C 1
ATOM 1176 O O . ILE A 1 150 ? 11.507 -34.929 -9.325 1.00 90.31 150 ILE A O 1
ATOM 1180 N N . ASN A 1 151 ? 9.930 -36.291 -10.180 1.00 90.00 151 ASN A N 1
ATOM 1181 C CA . ASN A 1 151 ? 10.434 -37.571 -9.675 1.00 90.00 151 ASN A CA 1
ATOM 1182 C C . ASN A 1 151 ? 10.341 -37.776 -8.159 1.00 90.00 151 ASN A C 1
ATOM 1184 O O . ASN A 1 151 ? 10.731 -38.850 -7.692 1.00 90.00 151 ASN A O 1
ATOM 1188 N N . ASP A 1 152 ? 9.771 -36.835 -7.400 1.00 93.62 152 ASP A N 1
ATOM 1189 C CA . ASP A 1 152 ? 9.339 -37.151 -6.043 1.00 93.62 152 ASP A CA 1
ATOM 1190 C C . ASP A 1 152 ? 8.370 -38.343 -6.107 1.00 93.62 152 ASP A C 1
ATOM 1192 O O . ASP A 1 152 ? 7.445 -38.395 -6.927 1.00 93.62 152 ASP A O 1
ATOM 1196 N N . ARG A 1 153 ? 8.601 -39.332 -5.250 1.00 94.75 153 ARG A N 1
ATOM 1197 C CA . ARG A 1 153 ? 7.763 -40.515 -5.109 1.00 94.75 153 ARG A CA 1
ATOM 1198 C C . ARG A 1 153 ? 6.734 -40.260 -4.025 1.00 94.75 153 ARG A C 1
ATOM 1200 O O . ARG A 1 153 ? 7.078 -40.146 -2.851 1.00 94.75 153 ARG A O 1
ATOM 1207 N N . VAL A 1 154 ? 5.469 -40.226 -4.424 1.00 96.62 154 VAL A N 1
ATOM 1208 C CA . VAL A 1 154 ? 4.339 -40.148 -3.502 1.00 96.62 154 VAL A CA 1
ATOM 1209 C C . VAL A 1 154 ? 3.815 -41.555 -3.254 1.00 96.62 154 VAL A C 1
ATOM 1211 O O . VAL A 1 154 ? 3.308 -42.219 -4.161 1.00 96.62 154 VAL A O 1
ATOM 1214 N N . LYS A 1 155 ? 3.965 -42.007 -2.013 1.00 94.31 155 LYS A N 1
ATOM 1215 C CA . LYS A 1 155 ? 3.508 -43.304 -1.527 1.00 94.31 155 LYS A CA 1
ATOM 1216 C C . LYS A 1 155 ? 2.212 -43.118 -0.748 1.00 94.31 155 LYS A C 1
ATOM 1218 O O . LYS A 1 155 ? 2.255 -42.600 0.362 1.00 94.31 155 LYS A O 1
ATOM 1223 N N . VAL A 1 156 ? 1.084 -43.547 -1.308 1.00 95.19 156 VAL A N 1
ATOM 1224 C CA . VAL A 1 156 ? -0.229 -43.538 -0.643 1.00 95.19 156 VAL A CA 1
ATOM 1225 C C . VAL A 1 156 ? -0.518 -44.922 -0.072 1.00 95.19 156 VAL A C 1
ATOM 1227 O O . VAL A 1 156 ? -0.312 -45.928 -0.750 1.00 95.19 156 VAL A O 1
ATOM 1230 N N . VAL A 1 157 ? -1.004 -44.982 1.163 1.00 87.25 157 VAL A N 1
ATOM 1231 C CA . VAL A 1 157 ? -1.408 -46.217 1.847 1.00 87.25 157 VAL A CA 1
ATOM 1232 C C . VAL A 1 157 ? -2.931 -46.245 1.974 1.00 87.25 157 VAL A C 1
ATOM 1234 O O . VAL A 1 157 ? -3.534 -45.221 2.280 1.00 87.25 157 VAL A O 1
ATOM 1237 N N . TRP A 1 158 ? -3.537 -47.408 1.731 1.00 84.50 158 TRP A N 1
ATOM 1238 C CA . TRP A 1 158 ? -4.957 -47.710 1.933 1.00 84.50 158 TRP A CA 1
ATOM 1239 C C . TRP A 1 158 ? -5.062 -49.001 2.758 1.00 84.50 158 TRP A C 1
ATOM 1241 O O . TRP A 1 158 ? -5.027 -50.114 2.239 1.00 84.50 158 TRP A O 1
ATOM 1251 N N . GLY A 1 159 ? -5.121 -48.868 4.080 1.00 77.44 159 GLY A N 1
ATOM 1252 C CA . GLY A 1 159 ? -5.118 -49.989 5.014 1.00 77.44 159 GLY A CA 1
ATOM 1253 C C . GLY A 1 159 ? -3.816 -50.776 4.944 1.00 77.44 159 GLY A C 1
ATOM 1254 O O . GLY A 1 159 ? -2.755 -50.259 5.282 1.00 77.44 159 GLY A O 1
ATOM 1255 N N . SER A 1 160 ? -3.907 -52.040 4.528 1.00 67.25 160 SER A N 1
ATOM 1256 C CA . SER A 1 160 ? -2.757 -52.935 4.368 1.00 67.25 160 SER A CA 1
ATOM 1257 C C . SER A 1 160 ? -2.087 -52.857 2.994 1.00 67.25 160 SER A C 1
ATOM 1259 O O . SER A 1 160 ? -1.065 -53.514 2.803 1.00 67.25 160 SER A O 1
ATOM 1261 N N . VAL A 1 161 ? -2.643 -52.101 2.041 1.00 78.94 161 VAL A N 1
ATOM 1262 C CA . VAL A 1 161 ? -2.108 -51.995 0.674 1.00 78.94 161 VAL A CA 1
ATOM 1263 C C . VAL A 1 161 ? -1.530 -50.605 0.403 1.00 78.94 161 VAL A C 1
ATOM 1265 O O . VAL A 1 161 ? -1.917 -49.617 1.024 1.00 78.94 161 VAL A O 1
ATOM 1268 N N . GLU A 1 162 ? -0.584 -50.512 -0.532 1.00 84.94 162 GLU A N 1
ATOM 1269 C CA . GLU A 1 162 ? 0.086 -49.260 -0.899 1.00 84.94 162 GLU A CA 1
ATOM 1270 C C . GLU A 1 162 ? 0.113 -49.038 -2.415 1.00 84.94 162 GLU A C 1
ATOM 1272 O O . GLU A 1 162 ? 0.173 -49.982 -3.204 1.00 84.94 162 GLU A O 1
ATOM 1277 N N . LYS A 1 163 ? 0.113 -47.767 -2.827 1.00 92.75 163 LYS A N 1
ATOM 1278 C CA . LYS A 1 163 ? 0.223 -47.345 -4.224 1.00 92.75 163 LYS A CA 1
ATOM 1279 C C . LYS A 1 163 ? 1.214 -46.192 -4.344 1.00 92.75 163 LYS A C 1
ATOM 1281 O O . LYS A 1 163 ? 1.116 -45.194 -3.637 1.00 92.75 163 LYS A O 1
ATOM 1286 N N . ASN A 1 164 ? 2.176 -46.337 -5.251 1.00 92.31 164 ASN A N 1
ATOM 1287 C CA . ASN A 1 164 ? 3.223 -45.347 -5.488 1.00 92.31 164 ASN A CA 1
ATOM 1288 C C . ASN A 1 164 ? 2.999 -44.655 -6.834 1.00 92.31 164 ASN A C 1
ATOM 1290 O O . ASN A 1 164 ? 2.732 -45.322 -7.835 1.00 92.31 164 ASN A O 1
ATOM 1294 N N . VAL A 1 165 ? 3.169 -43.337 -6.865 1.00 95.00 165 VAL A N 1
ATOM 1295 C CA . VAL A 1 165 ? 3.176 -42.534 -8.095 1.00 95.00 165 VAL A CA 1
ATOM 1296 C C . VAL A 1 165 ? 4.364 -41.577 -8.093 1.00 95.00 165 VAL A C 1
ATOM 1298 O O . VAL A 1 165 ? 4.893 -41.236 -7.035 1.00 95.00 165 VAL A O 1
ATOM 1301 N N . LEU A 1 166 ? 4.796 -41.154 -9.280 1.00 95.50 166 LEU A N 1
ATOM 1302 C CA . LEU A 1 166 ? 5.833 -40.137 -9.430 1.00 95.50 166 LEU A CA 1
ATOM 1303 C C . LEU A 1 166 ? 5.202 -38.783 -9.738 1.00 95.50 166 LEU A C 1
ATOM 1305 O O . LEU A 1 166 ? 4.240 -38.685 -10.504 1.00 95.50 166 LEU A O 1
ATOM 1309 N N . VAL A 1 167 ? 5.779 -37.733 -9.166 1.00 95.50 167 VAL A N 1
ATOM 1310 C CA . VAL A 1 167 ? 5.454 -36.359 -9.529 1.00 95.50 167 VAL A CA 1
ATOM 1311 C C . VAL A 1 167 ? 6.033 -36.057 -10.912 1.00 95.50 167 VAL A C 1
ATOM 1313 O O . VAL A 1 167 ? 7.231 -36.193 -11.149 1.00 95.50 167 VAL A O 1
ATOM 1316 N N . GLU A 1 168 ? 5.177 -35.619 -11.831 1.00 94.50 168 GLU A N 1
ATOM 1317 C CA . GLU A 1 168 ? 5.556 -35.075 -13.131 1.00 94.50 168 GLU A CA 1
ATOM 1318 C C . GLU A 1 168 ? 5.563 -33.543 -13.090 1.00 94.50 168 GLU A C 1
ATOM 1320 O O . GLU A 1 168 ? 4.875 -32.929 -12.276 1.00 94.50 168 GLU A O 1
ATOM 1325 N N . GLN A 1 169 ? 6.268 -32.914 -14.034 1.00 91.00 169 GLN A N 1
ATOM 1326 C CA . GLN A 1 169 ? 6.380 -31.453 -14.107 1.00 91.00 169 GLN A CA 1
ATOM 1327 C C . GLN A 1 169 ? 5.017 -30.737 -14.184 1.00 91.00 169 GLN A C 1
ATOM 1329 O O . GLN A 1 169 ? 4.825 -29.698 -13.560 1.00 91.00 169 GLN A O 1
ATOM 1334 N N . LYS A 1 170 ? 4.038 -31.321 -14.888 1.00 91.56 170 LYS A N 1
ATOM 1335 C CA . LYS A 1 170 ? 2.691 -30.745 -15.040 1.00 91.56 170 LYS A CA 1
ATOM 1336 C C . LYS A 1 170 ? 1.948 -30.570 -13.708 1.00 91.56 170 LYS A C 1
ATOM 1338 O O . LYS A 1 170 ? 1.202 -29.612 -13.567 1.00 91.56 170 LYS A O 1
ATOM 1343 N N . HIS A 1 171 ? 2.194 -31.451 -12.732 1.00 93.00 171 HIS A N 1
ATOM 1344 C CA . HIS A 1 171 ? 1.573 -31.366 -11.405 1.00 93.00 171 HIS A CA 1
ATOM 1345 C C . HIS A 1 171 ? 2.129 -30.194 -10.581 1.00 93.00 171 HIS A C 1
ATOM 1347 O O . HIS A 1 171 ? 1.531 -29.809 -9.584 1.00 93.00 171 HIS A O 1
ATOM 1353 N N . ILE A 1 172 ? 3.286 -29.652 -10.976 1.00 90.00 172 ILE A N 1
ATOM 1354 C CA . ILE A 1 172 ? 3.962 -28.539 -10.302 1.00 90.00 172 ILE A CA 1
ATOM 1355 C C . ILE A 1 172 ? 3.591 -27.216 -10.972 1.00 90.00 172 ILE A C 1
ATOM 1357 O O . ILE A 1 172 ? 3.314 -26.233 -10.289 1.00 90.00 172 ILE A O 1
ATOM 1361 N N . ASP A 1 173 ? 3.592 -27.191 -12.305 1.00 84.31 173 ASP A N 1
ATOM 1362 C CA . ASP A 1 173 ? 3.398 -25.960 -13.073 1.00 84.31 173 ASP A CA 1
ATOM 1363 C C . ASP A 1 173 ? 1.937 -25.474 -13.067 1.00 84.31 173 ASP A C 1
ATOM 1365 O O . ASP A 1 173 ? 1.701 -24.266 -13.124 1.00 84.31 173 ASP A O 1
ATOM 1369 N N . ASP A 1 174 ? 0.971 -26.399 -13.006 1.00 85.31 174 ASP A N 1
ATOM 1370 C CA . ASP A 1 174 ? -0.468 -26.106 -13.055 1.00 85.31 174 ASP A CA 1
ATOM 1371 C C . ASP A 1 174 ? -1.292 -27.164 -12.281 1.00 85.31 174 ASP A C 1
ATOM 1373 O O . ASP A 1 174 ? -1.975 -28.004 -12.880 1.00 85.31 174 ASP A O 1
ATOM 1377 N N . PRO A 1 175 ? -1.209 -27.170 -10.938 1.00 83.00 175 PRO A N 1
ATOM 1378 C CA . PRO A 1 175 ? -1.852 -28.184 -10.098 1.00 83.00 175 PRO A CA 1
ATOM 1379 C C . PRO A 1 175 ? -3.386 -28.121 -10.104 1.00 83.00 175 PRO A C 1
ATOM 1381 O O . PRO A 1 175 ? -4.024 -29.124 -9.789 1.00 83.00 175 PRO A O 1
ATOM 1384 N N . ASP A 1 176 ? -3.982 -26.983 -10.470 1.00 79.56 176 ASP A N 1
ATOM 1385 C CA . ASP A 1 176 ? -5.439 -26.823 -10.503 1.00 79.56 176 ASP A CA 1
ATOM 1386 C C . ASP A 1 176 ? -6.050 -27.540 -11.717 1.00 79.56 176 ASP A C 1
ATOM 1388 O O . ASP A 1 176 ? -7.098 -28.179 -11.600 1.00 79.56 176 ASP A O 1
ATOM 1392 N N . ASN A 1 177 ? -5.381 -27.487 -12.878 1.00 85.19 177 ASN A N 1
ATOM 1393 C CA . ASN A 1 177 ? -5.837 -28.182 -14.087 1.00 85.19 177 ASN A CA 1
ATOM 1394 C C . ASN A 1 177 ? -5.251 -29.596 -14.231 1.00 85.19 177 ASN A C 1
ATOM 1396 O O . ASN A 1 177 ? -5.867 -30.452 -14.870 1.00 85.19 177 ASN A O 1
ATOM 1400 N N . TYR A 1 178 ? -4.080 -29.855 -13.640 1.00 89.06 178 TYR A N 1
ATOM 1401 C CA . TYR A 1 178 ? -3.418 -31.163 -13.644 1.00 89.06 178 TYR A CA 1
ATOM 1402 C C . TYR A 1 178 ? -3.116 -31.635 -12.214 1.00 89.06 178 TYR A C 1
ATOM 1404 O O . TYR A 1 178 ? -1.947 -31.789 -11.849 1.00 89.06 178 TYR A O 1
ATOM 1412 N N . PRO A 1 179 ? -4.149 -31.894 -11.391 1.00 92.25 179 PRO A N 1
ATOM 1413 C CA . PRO A 1 179 ? -3.945 -32.371 -10.031 1.00 92.25 179 PRO A CA 1
ATOM 1414 C C . PRO A 1 179 ? -3.280 -33.751 -10.020 1.00 92.25 179 PRO A C 1
ATOM 1416 O O . PRO A 1 179 ? -3.582 -34.619 -10.846 1.00 92.25 179 PRO A O 1
ATOM 1419 N N . LEU A 1 180 ? -2.404 -33.987 -9.040 1.00 96.06 180 LEU A N 1
ATOM 1420 C CA . LEU A 1 180 ? -1.839 -35.313 -8.800 1.00 96.06 180 LEU A CA 1
ATOM 1421 C C . LEU A 1 180 ? -2.890 -36.194 -8.113 1.00 96.06 180 LEU A C 1
ATOM 1423 O O . LEU A 1 180 ? -3.036 -36.175 -6.891 1.00 96.06 180 LEU A O 1
ATOM 1427 N N . VAL A 1 181 ? -3.628 -36.968 -8.908 1.00 94.81 181 VAL A N 1
ATOM 1428 C CA . VAL A 1 181 ? -4.676 -37.869 -8.412 1.00 94.81 181 VAL A CA 1
ATOM 1429 C C . VAL A 1 181 ? -4.170 -39.308 -8.362 1.00 94.81 181 VAL A C 1
ATOM 1431 O O . VAL A 1 181 ? -3.828 -39.904 -9.384 1.00 94.81 181 VAL A O 1
ATOM 1434 N N . VAL A 1 182 ? -4.184 -39.897 -7.168 1.00 95.19 182 VAL A N 1
ATOM 1435 C CA . VAL A 1 182 ? -3.911 -41.319 -6.939 1.00 95.19 182 VAL A CA 1
ATOM 1436 C C . VAL A 1 182 ? -5.240 -42.043 -6.778 1.00 95.19 182 VAL A C 1
ATOM 1438 O O . VAL A 1 182 ? -5.934 -41.866 -5.785 1.00 95.19 182 VAL A O 1
ATOM 1441 N N . THR A 1 183 ? -5.622 -42.855 -7.762 1.00 94.88 183 THR A N 1
ATOM 1442 C CA . THR A 1 183 ? -6.867 -43.639 -7.688 1.00 94.88 183 THR A CA 1
ATOM 1443 C C . THR A 1 183 ? -6.594 -45.010 -7.079 1.00 94.88 183 THR A C 1
ATOM 1445 O O . THR A 1 183 ? -5.809 -45.777 -7.645 1.00 94.88 183 THR A O 1
ATOM 1448 N N . ILE A 1 184 ? -7.238 -45.332 -5.955 1.00 94.56 184 ILE A N 1
ATOM 1449 C CA . ILE A 1 184 ? -7.266 -46.689 -5.394 1.00 94.56 184 ILE A CA 1
ATOM 1450 C C . ILE A 1 184 ? -8.371 -47.457 -6.118 1.00 94.56 184 ILE A C 1
ATOM 1452 O O . ILE A 1 184 ? -9.543 -47.090 -6.059 1.00 94.56 184 ILE A O 1
ATOM 1456 N N . ASP A 1 185 ? -7.979 -48.469 -6.882 1.00 93.75 185 ASP A N 1
ATOM 1457 C CA . ASP A 1 185 ? -8.890 -49.246 -7.720 1.00 93.75 185 ASP A CA 1
ATOM 1458 C C . ASP A 1 185 ? -9.589 -50.364 -6.932 1.00 93.75 185 ASP A C 1
ATOM 1460 O O . ASP A 1 185 ? -9.195 -50.714 -5.819 1.00 93.75 185 ASP A O 1
ATOM 1464 N N . GLN A 1 186 ? -10.646 -50.922 -7.527 1.00 91.12 186 GLN A N 1
ATOM 1465 C CA . GLN A 1 186 ? -11.485 -51.945 -6.903 1.00 91.12 186 GLN A CA 1
ATOM 1466 C C . GLN A 1 186 ? -10.678 -53.138 -6.375 1.00 91.12 186 GLN A C 1
ATOM 1468 O O . GLN A 1 186 ? -10.963 -53.616 -5.284 1.00 91.12 186 GLN A O 1
ATOM 1473 N N . ALA A 1 187 ? -9.663 -53.597 -7.115 1.00 89.25 187 ALA A N 1
ATOM 1474 C CA . ALA A 1 187 ? -8.868 -54.758 -6.724 1.00 89.25 187 ALA A CA 1
ATOM 1475 C C . ALA A 1 187 ? -8.108 -54.506 -5.413 1.00 89.25 187 ALA A C 1
ATOM 1477 O O . ALA A 1 187 ? -8.125 -55.355 -4.526 1.00 89.25 187 ALA A O 1
ATOM 1478 N N . LEU A 1 188 ? -7.513 -53.318 -5.262 1.00 86.50 188 LEU A N 1
ATOM 1479 C CA . LEU A 1 188 ? -6.834 -52.911 -4.028 1.00 86.50 188 LEU A CA 1
ATOM 1480 C C . LEU A 1 188 ? -7.812 -52.715 -2.856 1.00 86.50 188 LEU A C 1
ATOM 1482 O O . LEU A 1 188 ? -7.479 -53.041 -1.717 1.00 86.50 188 LEU A O 1
ATOM 1486 N N . ILE A 1 189 ? -9.024 -52.213 -3.122 1.00 85.50 189 ILE A N 1
ATOM 1487 C CA . ILE A 1 189 ? -10.074 -52.044 -2.099 1.00 85.50 189 ILE A CA 1
ATOM 1488 C C . ILE A 1 189 ? -10.592 -53.410 -1.623 1.00 85.50 189 ILE A C 1
ATOM 1490 O O . ILE A 1 189 ? -10.751 -53.620 -0.423 1.00 85.50 189 ILE A O 1
ATOM 1494 N N . GLU A 1 190 ? -10.819 -54.350 -2.542 1.00 83.06 190 GLU A N 1
ATOM 1495 C CA . GLU A 1 190 ? -11.244 -55.721 -2.231 1.00 83.06 190 GLU A CA 1
ATOM 1496 C C . GLU A 1 190 ? -10.154 -56.514 -1.499 1.00 83.06 190 GLU A C 1
ATOM 1498 O O . GLU A 1 190 ? -10.470 -57.275 -0.584 1.00 83.06 190 GLU A O 1
ATOM 1503 N N . GLU A 1 191 ? -8.883 -56.316 -1.866 1.00 77.44 191 GLU A N 1
ATOM 1504 C CA . GLU A 1 191 ? -7.733 -56.923 -1.186 1.00 77.44 191 GLU A CA 1
ATOM 1505 C C . GLU A 1 191 ? -7.603 -56.429 0.261 1.00 77.44 191 GLU A C 1
ATOM 1507 O O . GLU A 1 191 ? -7.353 -57.230 1.164 1.00 77.44 191 GLU A O 1
ATOM 1512 N N . ALA A 1 192 ? -7.824 -55.131 0.498 1.00 71.81 192 ALA A N 1
ATOM 1513 C CA . ALA A 1 192 ? -7.871 -54.563 1.846 1.00 71.81 192 ALA A CA 1
ATOM 1514 C C . ALA A 1 192 ? -9.105 -55.033 2.649 1.00 71.81 192 ALA A C 1
ATOM 1516 O O . ALA A 1 192 ? -9.032 -55.144 3.875 1.00 71.81 192 ALA A O 1
ATOM 1517 N N . GLY A 1 193 ? -10.209 -55.348 1.960 1.00 59.00 193 GLY A N 1
ATOM 1518 C CA . GLY A 1 193 ? -11.427 -55.940 2.514 1.00 59.00 193 GLY A CA 1
ATOM 1519 C C . GLY A 1 193 ? -12.373 -54.959 3.219 1.00 59.00 193 GLY A C 1
ATO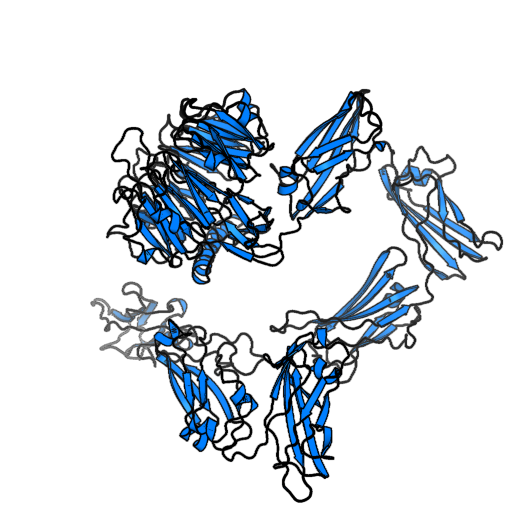M 1520 O O . GLY A 1 193 ? -12.043 -53.799 3.471 1.00 59.00 193 GLY A O 1
ATOM 1521 N N . ASP A 1 194 ? -13.578 -55.446 3.553 1.00 71.44 194 ASP A N 1
ATOM 1522 C CA . ASP A 1 194 ? -14.550 -54.703 4.368 1.00 71.44 194 ASP A CA 1
ATOM 1523 C C . ASP A 1 194 ? -13.910 -54.334 5.713 1.00 71.44 194 ASP A C 1
ATOM 1525 O O . ASP A 1 194 ? -13.396 -55.190 6.441 1.00 71.44 194 ASP A O 1
ATOM 1529 N N . SER A 1 195 ? -13.970 -53.058 6.076 1.00 69.06 195 SER A N 1
ATOM 1530 C CA . SER A 1 195 ? -13.377 -52.563 7.313 1.00 69.06 195 SER A CA 1
ATOM 1531 C C . SER A 1 195 ? -14.160 -51.375 7.837 1.00 69.06 195 SER A C 1
ATOM 1533 O O . SER A 1 195 ? -14.593 -50.510 7.080 1.00 69.06 195 SER A O 1
ATOM 1535 N N . ALA A 1 196 ? -14.305 -51.309 9.160 1.00 61.47 196 ALA A N 1
ATOM 1536 C CA . ALA A 1 196 ? -14.967 -50.205 9.847 1.00 61.47 196 ALA A CA 1
ATOM 1537 C C . ALA A 1 196 ? -14.175 -48.878 9.789 1.00 61.47 196 ALA A C 1
ATOM 1539 O O . ALA A 1 196 ? -14.688 -47.850 10.223 1.00 61.47 196 ALA A O 1
ATOM 1540 N N . GLY A 1 197 ? -12.939 -48.896 9.274 1.00 68.88 197 GLY A N 1
ATOM 1541 C CA . GLY A 1 197 ? -12.074 -47.722 9.168 1.00 68.88 197 GLY A CA 1
ATOM 1542 C C . GLY A 1 197 ? -10.709 -48.066 8.577 1.00 68.88 197 GLY A C 1
ATOM 1543 O O . GLY A 1 197 ? -9.735 -48.228 9.308 1.00 68.88 197 GLY A O 1
ATOM 1544 N N . VAL A 1 198 ? -10.639 -48.179 7.253 1.00 76.12 198 VAL A N 1
ATOM 1545 C CA . VAL A 1 198 ? -9.392 -48.297 6.495 1.00 76.12 198 VAL A CA 1
ATOM 1546 C C . VAL A 1 198 ? -8.580 -47.013 6.643 1.00 76.12 198 VAL A C 1
ATOM 1548 O O . VAL A 1 198 ? -9.082 -45.933 6.351 1.00 76.12 198 VAL A O 1
ATOM 1551 N N . MET A 1 199 ? -7.334 -47.131 7.096 1.00 76.38 199 MET A N 1
ATOM 1552 C CA . MET A 1 199 ? -6.415 -46.002 7.254 1.00 76.38 199 MET A CA 1
ATOM 1553 C C . MET A 1 199 ? -5.888 -45.524 5.900 1.00 76.38 199 MET A C 1
ATOM 1555 O O . MET A 1 199 ? -5.431 -46.332 5.096 1.00 76.38 199 MET A O 1
ATOM 1559 N N . VAL A 1 200 ? -5.899 -44.215 5.676 1.00 90.56 200 VAL A N 1
ATOM 1560 C CA . VAL A 1 200 ? -5.384 -43.568 4.472 1.00 90.56 200 VAL A CA 1
ATOM 1561 C C . VAL A 1 200 ? -4.418 -42.462 4.863 1.00 90.56 200 VAL A C 1
ATOM 1563 O O . VAL A 1 200 ? -4.714 -41.672 5.750 1.00 90.56 200 VAL A O 1
ATOM 1566 N N . MET A 1 201 ? -3.252 -42.429 4.227 1.00 87.31 201 MET A N 1
ATOM 1567 C CA . MET A 1 201 ? -2.186 -41.445 4.456 1.00 87.31 201 MET A CA 1
ATOM 1568 C C . MET A 1 201 ? -1.177 -41.518 3.308 1.00 87.31 201 MET A C 1
ATOM 1570 O O . MET A 1 201 ? -1.172 -42.491 2.547 1.00 87.31 201 MET A O 1
ATOM 1574 N N . TYR A 1 202 ? -0.305 -40.518 3.178 1.00 95.56 202 TYR A N 1
ATOM 1575 C CA . TYR A 1 202 ? 0.773 -40.538 2.198 1.00 95.56 202 TYR A CA 1
ATOM 1576 C C . TYR A 1 202 ? 2.111 -40.035 2.739 1.00 95.56 202 TYR A C 1
ATOM 1578 O O . TYR A 1 202 ? 2.184 -39.300 3.719 1.00 95.56 202 TYR A O 1
ATOM 1586 N N . GLN A 1 203 ? 3.184 -40.437 2.067 1.00 94.44 203 GLN A N 1
ATOM 1587 C CA . GLN A 1 203 ? 4.542 -39.956 2.294 1.00 94.44 203 GLN A CA 1
ATOM 1588 C C . GLN A 1 203 ? 5.153 -39.530 0.961 1.00 94.44 203 GLN A C 1
ATOM 1590 O O . GLN A 1 203 ? 5.012 -40.228 -0.045 1.00 94.44 203 GLN A O 1
ATOM 1595 N N . ALA A 1 204 ? 5.831 -38.383 0.959 1.00 94.38 204 ALA A N 1
ATOM 1596 C CA . ALA A 1 204 ? 6.595 -37.896 -0.183 1.00 94.38 204 ALA A CA 1
ATOM 1597 C C . ALA A 1 204 ? 8.086 -38.156 0.048 1.00 94.38 204 ALA A C 1
ATOM 1599 O O . ALA A 1 204 ? 8.636 -37.720 1.053 1.00 94.38 204 ALA A O 1
ATOM 1600 N N . ILE A 1 205 ? 8.739 -38.857 -0.874 1.00 92.88 205 ILE A N 1
ATOM 1601 C CA . ILE A 1 205 ? 10.183 -39.117 -0.840 1.00 92.88 205 ILE A CA 1
ATOM 1602 C C . ILE A 1 205 ? 10.776 -38.476 -2.079 1.00 92.88 205 ILE A C 1
ATOM 1604 O O . ILE A 1 205 ? 10.328 -38.767 -3.187 1.00 92.88 205 ILE A O 1
ATOM 1608 N N . ASP A 1 206 ? 11.761 -37.604 -1.914 1.00 89.38 206 ASP A N 1
ATOM 1609 C CA . ASP A 1 206 ? 12.315 -36.915 -3.072 1.00 89.38 206 ASP A CA 1
ATOM 1610 C C . ASP A 1 206 ? 13.320 -37.742 -3.883 1.00 89.38 206 ASP A C 1
ATOM 1612 O O . ASP A 1 206 ? 13.723 -38.840 -3.497 1.00 89.38 206 ASP A O 1
ATOM 1616 N N . GLU A 1 207 ? 13.741 -37.192 -5.025 1.00 86.38 207 GLU A N 1
ATOM 1617 C CA . GLU A 1 207 ? 14.683 -37.848 -5.940 1.00 86.38 207 GLU A CA 1
ATOM 1618 C C . GLU A 1 207 ? 16.078 -38.126 -5.342 1.00 86.38 207 GLU A C 1
ATOM 1620 O O . GLU A 1 207 ? 16.770 -39.022 -5.824 1.00 86.38 207 GLU A O 1
ATOM 1625 N N . CYS A 1 208 ? 16.481 -37.410 -4.284 1.00 85.75 208 CYS A N 1
ATOM 1626 C CA . CYS A 1 208 ? 17.734 -37.646 -3.554 1.00 85.75 208 CYS A CA 1
ATOM 1627 C C . CYS A 1 208 ? 17.549 -38.581 -2.347 1.00 85.75 208 CYS A C 1
ATOM 1629 O O . CYS A 1 208 ? 18.521 -38.875 -1.650 1.00 85.75 208 CYS A O 1
ATOM 1631 N N . GLY A 1 209 ? 16.324 -39.046 -2.088 1.00 84.31 209 GLY A N 1
ATOM 1632 C CA . GLY A 1 209 ? 15.994 -39.905 -0.957 1.00 84.31 209 GLY A CA 1
ATOM 1633 C C . GLY A 1 209 ? 15.773 -39.159 0.359 1.00 84.31 209 GLY A C 1
ATOM 1634 O O . GLY A 1 209 ? 15.775 -39.800 1.412 1.00 84.31 209 GLY A O 1
ATOM 1635 N N . ASN A 1 210 ? 15.572 -37.834 0.339 1.00 87.00 210 ASN A N 1
ATOM 1636 C CA . ASN A 1 210 ? 15.121 -37.143 1.542 1.00 87.00 210 ASN A CA 1
ATOM 1637 C C . ASN A 1 210 ? 13.682 -37.543 1.849 1.00 87.00 210 ASN A C 1
ATOM 1639 O O . ASN A 1 210 ? 12.785 -37.456 1.006 1.00 87.00 210 ASN A O 1
ATOM 1643 N N . TYR A 1 211 ? 13.478 -37.917 3.103 1.00 87.75 211 TYR A N 1
ATOM 1644 C CA . TYR A 1 211 ? 12.158 -38.027 3.692 1.00 87.75 211 TYR A CA 1
ATOM 1645 C C . TYR A 1 211 ? 11.676 -36.646 4.150 1.00 87.75 211 TYR A C 1
ATOM 1647 O O . TYR A 1 211 ? 12.507 -35.738 4.325 1.00 87.75 211 TYR A O 1
ATOM 1655 N N . PRO A 1 212 ? 10.362 -36.494 4.393 1.00 90.19 212 PRO A N 1
ATOM 1656 C CA . PRO A 1 212 ? 9.816 -35.346 5.105 1.00 90.19 212 PRO A CA 1
ATOM 1657 C C . PRO A 1 212 ? 10.434 -35.228 6.503 1.00 90.19 212 PRO A C 1
ATOM 1659 O O . PRO A 1 212 ? 11.394 -35.930 6.841 1.00 90.19 212 PRO A O 1
ATOM 1662 N N . ASP A 1 213 ? 9.905 -34.330 7.329 1.00 84.94 213 ASP A N 1
ATOM 1663 C CA . ASP A 1 213 ? 10.298 -34.245 8.735 1.00 84.94 213 ASP A CA 1
ATOM 1664 C C . ASP A 1 213 ? 10.431 -35.650 9.373 1.00 84.94 213 ASP A C 1
ATOM 1666 O O . ASP A 1 213 ? 9.454 -36.399 9.396 1.00 84.94 213 ASP A O 1
ATOM 1670 N N . PRO A 1 214 ? 11.617 -36.052 9.874 1.00 79.88 214 PRO A N 1
ATOM 1671 C CA . PRO A 1 214 ? 11.810 -37.373 10.471 1.00 79.88 214 PRO A CA 1
ATOM 1672 C C . PRO A 1 214 ? 10.890 -37.654 11.662 1.00 79.88 214 PRO A C 1
ATOM 1674 O O . PRO A 1 214 ? 10.648 -38.818 11.979 1.00 79.88 214 PRO A O 1
ATOM 1677 N N . ARG A 1 215 ? 10.399 -36.598 12.322 1.00 80.50 215 ARG A N 1
ATOM 1678 C CA . ARG A 1 215 ? 9.466 -36.684 13.452 1.00 80.50 215 ARG A CA 1
ATOM 1679 C C . ARG A 1 215 ? 8.038 -36.988 12.984 1.00 80.50 215 ARG A C 1
ATOM 1681 O O . ARG A 1 215 ? 7.341 -37.761 13.633 1.00 80.50 215 ARG A O 1
ATOM 1688 N N . SER A 1 216 ? 7.682 -36.490 11.798 1.00 83.00 216 SER A N 1
ATOM 1689 C CA . SER A 1 216 ? 6.381 -36.664 11.143 1.00 83.00 216 SER A CA 1
ATOM 1690 C C . SER A 1 216 ? 6.578 -37.037 9.665 1.00 83.00 216 SER A C 1
ATOM 1692 O O . SER A 1 216 ? 6.403 -36.203 8.777 1.00 83.00 216 SER A O 1
ATOM 1694 N N . PRO A 1 217 ? 6.980 -38.280 9.343 1.00 82.12 217 PRO A N 1
ATOM 1695 C CA . PRO A 1 217 ? 7.390 -38.622 7.981 1.00 82.12 217 PRO A CA 1
ATOM 1696 C C . PRO A 1 217 ? 6.215 -38.923 7.035 1.00 82.12 217 PRO A C 1
ATOM 1698 O O . PRO A 1 217 ? 6.436 -39.219 5.861 1.00 82.12 217 PRO A O 1
ATOM 1701 N N . TRP A 1 218 ? 4.980 -38.873 7.529 1.00 88.81 218 TRP A N 1
ATOM 1702 C CA . TRP A 1 218 ? 3.746 -39.147 6.794 1.00 88.81 218 TRP A CA 1
ATOM 1703 C C . TRP A 1 218 ? 2.744 -38.020 7.003 1.00 88.81 218 TRP A C 1
ATOM 1705 O O . TRP A 1 218 ? 2.793 -37.382 8.044 1.00 88.81 218 TRP A O 1
ATOM 1715 N N . SER A 1 219 ? 1.816 -37.811 6.072 1.00 92.31 219 SER A N 1
ATOM 1716 C CA . SER A 1 219 ? 0.651 -36.939 6.259 1.00 92.31 219 SER A CA 1
ATOM 1717 C C . SER A 1 219 ? -0.223 -37.378 7.437 1.00 92.31 219 SER A C 1
ATOM 1719 O O . SER A 1 219 ? -0.196 -38.548 7.824 1.00 92.31 219 SER A O 1
ATOM 1721 N N . ALA A 1 220 ? -1.098 -36.489 7.904 1.00 85.19 220 ALA A N 1
ATOM 1722 C CA . ALA A 1 220 ? -2.178 -36.860 8.818 1.00 85.19 220 ALA A CA 1
ATOM 1723 C C . ALA A 1 220 ? -3.044 -38.014 8.257 1.00 85.19 220 ALA A C 1
ATOM 1725 O O . ALA A 1 220 ? -3.274 -38.099 7.043 1.00 85.19 220 ALA A O 1
ATOM 1726 N N . GLU A 1 221 ? -3.506 -38.926 9.120 1.00 83.00 221 GLU A N 1
ATOM 1727 C CA . GLU A 1 221 ? -4.313 -40.085 8.708 1.00 83.00 221 GLU A CA 1
ATOM 1728 C C . GLU A 1 221 ? -5.803 -39.744 8.535 1.00 83.00 221 GLU A C 1
ATOM 1730 O O . GLU A 1 221 ? -6.380 -38.979 9.303 1.00 83.00 221 GLU A O 1
ATOM 1735 N N . THR A 1 222 ? -6.454 -40.370 7.553 1.00 86.31 222 THR A N 1
ATOM 1736 C CA . THR A 1 222 ? -7.915 -40.367 7.371 1.00 86.31 222 THR A CA 1
ATOM 1737 C C . THR A 1 222 ? -8.425 -41.803 7.437 1.00 86.31 222 THR A C 1
ATOM 1739 O O . THR A 1 222 ? -7.863 -42.679 6.789 1.00 86.31 222 THR A O 1
ATOM 1742 N N . ARG A 1 223 ? -9.501 -42.077 8.186 1.00 80.56 223 ARG A N 1
ATOM 1743 C CA . ARG A 1 223 ? -10.107 -43.421 8.258 1.00 80.56 223 ARG A CA 1
ATOM 1744 C C . ARG A 1 223 ? -11.404 -43.497 7.465 1.00 80.56 223 ARG A C 1
ATOM 1746 O O . ARG A 1 223 ? -12.274 -42.652 7.644 1.00 80.56 223 ARG A O 1
ATOM 1753 N N . ILE A 1 224 ? -11.543 -44.526 6.630 1.00 84.19 224 ILE A N 1
ATOM 1754 C CA . ILE A 1 224 ? -12.673 -44.684 5.703 1.00 84.19 224 ILE A CA 1
ATOM 1755 C C . ILE A 1 224 ? -13.362 -46.034 5.907 1.00 84.19 224 ILE A C 1
ATOM 1757 O O . ILE A 1 224 ? -12.728 -47.085 5.859 1.00 84.19 224 ILE A O 1
ATOM 1761 N N . LEU A 1 225 ? -14.677 -46.011 6.120 1.00 81.44 225 LEU A N 1
ATOM 1762 C CA . LEU A 1 225 ? -15.515 -47.212 6.183 1.00 81.44 225 LEU A CA 1
ATOM 1763 C C . LEU A 1 225 ? -15.605 -47.880 4.799 1.00 81.44 225 LEU A C 1
ATOM 1765 O O . LEU A 1 225 ? -15.788 -47.192 3.803 1.00 81.44 225 LEU A O 1
ATOM 1769 N N . VAL A 1 226 ? -15.559 -49.208 4.728 1.00 79.38 226 VAL A N 1
ATOM 1770 C CA . VAL A 1 226 ? -15.788 -49.984 3.496 1.00 79.38 226 VAL A CA 1
ATOM 1771 C C . VAL A 1 226 ? -16.841 -51.068 3.781 1.00 79.38 226 VAL A C 1
ATOM 1773 O O . VAL A 1 226 ? -16.621 -51.907 4.654 1.00 79.38 226 VAL A O 1
ATOM 1776 N N . ASP A 1 227 ? -17.989 -51.022 3.085 1.00 79.38 227 ASP A N 1
ATOM 1777 C CA . ASP A 1 227 ? -19.105 -51.995 3.167 1.00 79.38 227 ASP A CA 1
ATOM 1778 C C . ASP A 1 227 ? -19.545 -52.429 1.759 1.00 79.38 227 ASP A C 1
ATOM 1780 O O . ASP A 1 227 ? -20.513 -51.914 1.186 1.00 79.38 227 ASP A O 1
ATOM 1784 N N . LEU A 1 228 ? -18.864 -53.429 1.201 1.00 76.94 228 LEU A N 1
ATOM 1785 C CA . LEU A 1 228 ? -19.121 -53.945 -0.145 1.00 76.94 228 LEU A CA 1
ATOM 1786 C C . LEU A 1 228 ? -20.391 -54.823 -0.240 1.00 76.94 228 LEU A C 1
ATOM 1788 O O . LEU A 1 228 ? -20.570 -55.538 -1.228 1.00 76.94 228 LEU A O 1
ATOM 1792 N N . LYS A 1 229 ? -21.301 -54.804 0.751 1.00 72.00 229 LYS A N 1
ATOM 1793 C CA . LYS A 1 229 ? -22.518 -55.650 0.765 1.00 72.00 229 LYS A CA 1
ATOM 1794 C C . LYS A 1 229 ? -23.844 -54.875 0.772 1.00 72.00 229 LYS A C 1
ATOM 1796 O O . LYS A 1 229 ? -24.893 -55.499 0.615 1.00 72.00 229 LYS A O 1
ATOM 1801 N N . GLY A 1 230 ? -23.826 -53.540 0.878 1.00 64.19 230 GLY A N 1
ATOM 1802 C CA . GLY A 1 230 ? -24.960 -52.665 0.521 1.00 64.19 230 GLY A CA 1
ATOM 1803 C C . GLY A 1 230 ? -26.187 -52.720 1.447 1.00 64.19 230 GLY A C 1
ATOM 1804 O O . GLY A 1 230 ? -27.325 -52.720 0.982 1.00 64.19 230 GLY A O 1
ATOM 1805 N N . SER A 1 231 ? -25.987 -52.768 2.763 1.00 66.81 231 SER A N 1
ATOM 1806 C CA . SER A 1 231 ? -27.044 -53.099 3.737 1.00 66.81 231 SER A CA 1
ATOM 1807 C C . SER A 1 231 ? -27.869 -51.915 4.315 1.00 66.81 231 SER A C 1
ATOM 1809 O O . SER A 1 231 ? -28.777 -52.149 5.122 1.00 66.81 231 SER A O 1
ATOM 1811 N N . ARG A 1 232 ? -27.620 -50.654 3.903 1.00 72.94 232 ARG A N 1
ATOM 1812 C CA . ARG A 1 232 ? -28.094 -49.407 4.576 1.00 72.94 232 ARG A CA 1
ATOM 1813 C C . ARG A 1 232 ? -29.332 -48.703 3.945 1.00 72.94 232 ARG A C 1
ATOM 1815 O O . ARG A 1 232 ? -29.549 -48.802 2.742 1.00 72.94 232 ARG A O 1
ATOM 1822 N N . LEU A 1 233 ? -30.133 -47.978 4.752 1.00 79.44 233 LEU A N 1
ATOM 1823 C CA . LEU A 1 233 ? -31.349 -47.180 4.396 1.00 79.44 233 LEU A CA 1
ATOM 1824 C C . LEU A 1 233 ? -31.041 -45.714 3.967 1.00 79.44 233 LEU A C 1
ATOM 1826 O O . LEU A 1 233 ? -29.900 -45.292 4.078 1.00 79.44 233 LEU A O 1
ATOM 1830 N N . ASP A 1 234 ? -32.015 -44.906 3.511 1.00 79.06 234 ASP A N 1
ATOM 1831 C CA . ASP A 1 234 ? -31.808 -43.486 3.108 1.00 79.06 234 ASP A CA 1
ATOM 1832 C C . ASP A 1 234 ? -31.620 -42.517 4.292 1.00 79.06 234 ASP A C 1
ATOM 1834 O O . ASP A 1 234 ? -32.141 -42.772 5.374 1.00 79.06 234 ASP A O 1
ATOM 1838 N N . ALA A 1 235 ? -30.907 -41.400 4.091 1.00 76.38 235 ALA A N 1
ATOM 1839 C CA . ALA A 1 235 ? -30.559 -40.427 5.137 1.00 76.38 235 ALA A CA 1
ATOM 1840 C C . ALA A 1 235 ? -31.751 -39.556 5.618 1.00 76.38 235 ALA A C 1
ATOM 1842 O O . ALA A 1 235 ? -32.707 -39.354 4.864 1.00 76.38 235 ALA A O 1
ATOM 1843 N N . PRO A 1 236 ? -31.716 -39.036 6.864 1.00 84.06 236 PRO A N 1
ATOM 1844 C CA . PRO A 1 236 ? -32.721 -38.098 7.386 1.00 84.06 236 PRO A CA 1
ATOM 1845 C C . PRO A 1 236 ? -32.560 -36.664 6.829 1.00 84.06 236 PRO A C 1
ATOM 1847 O O . PRO A 1 236 ? -31.529 -36.340 6.247 1.00 84.06 236 PRO A O 1
ATOM 1850 N N . ILE A 1 237 ? -33.564 -35.794 7.026 1.00 86.50 237 ILE A N 1
ATOM 1851 C CA . ILE A 1 237 ? -33.576 -34.380 6.577 1.00 86.50 237 ILE A CA 1
ATOM 1852 C C . ILE A 1 237 ? -33.534 -33.442 7.792 1.00 86.50 237 ILE A C 1
ATOM 1854 O O . ILE A 1 237 ? -34.357 -33.592 8.689 1.00 86.50 237 ILE A O 1
ATOM 1858 N N . VAL A 1 238 ? -32.641 -32.449 7.813 1.00 87.06 238 VAL A N 1
ATOM 1859 C CA . VAL A 1 238 ? -32.537 -31.441 8.890 1.00 87.06 238 VAL A CA 1
ATOM 1860 C C . VAL A 1 238 ? -33.196 -30.136 8.435 1.00 87.06 238 VAL A C 1
ATOM 1862 O O . VAL A 1 238 ? -32.859 -29.637 7.367 1.00 87.06 238 VAL A O 1
ATOM 1865 N N . LEU A 1 239 ? -34.171 -29.620 9.192 1.00 88.31 239 LEU A N 1
ATOM 1866 C CA . LEU A 1 239 ? -35.065 -28.543 8.735 1.00 88.31 239 LEU A CA 1
ATOM 1867 C C . LEU A 1 239 ? -34.460 -27.139 8.805 1.00 88.31 239 LEU A C 1
ATOM 1869 O O . LEU A 1 239 ? -34.722 -26.320 7.930 1.00 88.31 239 LEU A O 1
ATOM 1873 N N . GLU A 1 240 ? -33.696 -26.859 9.854 1.00 91.12 240 GLU A N 1
ATOM 1874 C CA . GLU A 1 240 ? -33.074 -25.557 10.108 1.00 91.12 240 GLU A CA 1
ATOM 1875 C C . GLU A 1 240 ? -31.706 -25.421 9.418 1.00 91.12 240 GLU A C 1
ATOM 1877 O O . GLU A 1 240 ? -31.061 -24.381 9.533 1.00 91.12 240 GLU A O 1
ATOM 1882 N N . ALA A 1 241 ? -31.273 -26.460 8.697 1.00 81.38 241 ALA A N 1
ATOM 1883 C CA . ALA A 1 241 ? -30.102 -26.412 7.835 1.00 81.38 241 ALA A CA 1
ATOM 1884 C C . ALA A 1 241 ? -30.478 -25.868 6.451 1.00 81.38 241 ALA A C 1
ATOM 1886 O O . ALA A 1 241 ? -31.527 -26.216 5.901 1.00 81.38 241 ALA A O 1
ATOM 1887 N N . ASP A 1 242 ? -29.607 -25.045 5.869 1.00 79.31 242 ASP A N 1
ATOM 1888 C CA . ASP A 1 242 ? -29.787 -24.556 4.503 1.00 79.31 242 ASP A CA 1
ATOM 1889 C C . ASP A 1 242 ? -29.888 -25.740 3.511 1.00 79.31 242 ASP A C 1
ATOM 1891 O O . ASP A 1 242 ? -29.085 -26.676 3.574 1.00 79.31 242 ASP A O 1
ATOM 1895 N N . PRO A 1 243 ? -30.881 -25.760 2.604 1.00 66.12 243 PRO A N 1
ATOM 1896 C CA . PRO A 1 243 ? -31.108 -26.895 1.713 1.00 66.12 243 PRO A CA 1
ATOM 1897 C C . PRO A 1 243 ? -30.045 -27.058 0.615 1.00 66.12 243 PRO A C 1
ATOM 1899 O O . PRO A 1 243 ? -29.963 -28.144 0.040 1.00 66.12 243 PRO A O 1
ATOM 1902 N N . GLU A 1 244 ? -29.266 -26.016 0.305 1.00 65.19 244 GLU A N 1
ATOM 1903 C CA . GLU A 1 244 ? -28.179 -26.056 -0.681 1.00 65.19 244 GLU A CA 1
ATOM 1904 C C . GLU A 1 244 ? -26.812 -26.261 -0.017 1.00 65.19 244 GLU A C 1
ATOM 1906 O O . GLU A 1 244 ? -25.992 -27.018 -0.542 1.00 65.19 244 GLU A O 1
ATOM 1911 N N . THR A 1 245 ? -26.559 -25.619 1.130 1.00 65.62 245 THR A N 1
ATOM 1912 C CA . THR A 1 245 ? -25.244 -25.667 1.800 1.00 65.62 245 THR A CA 1
ATOM 1913 C C . THR A 1 245 ? -25.169 -26.626 2.988 1.00 65.62 245 THR A C 1
ATOM 1915 O O . THR A 1 245 ? -24.068 -26.935 3.440 1.00 65.62 245 THR A O 1
ATOM 1918 N N . HIS A 1 246 ? -26.308 -27.130 3.475 1.00 74.56 246 HIS A N 1
ATOM 1919 C CA . HIS A 1 246 ? -26.419 -27.982 4.666 1.00 74.56 246 HIS A CA 1
ATOM 1920 C C . HIS A 1 246 ? -25.814 -27.356 5.937 1.00 74.56 246 HIS A C 1
ATOM 1922 O O . HIS A 1 246 ? -25.284 -28.058 6.799 1.00 74.56 246 HIS A O 1
ATOM 1928 N N . GLU A 1 247 ? -25.928 -26.031 6.068 1.00 81.19 247 GLU A N 1
ATOM 1929 C CA . GLU A 1 247 ? -25.363 -25.243 7.169 1.00 81.19 247 GLU A CA 1
ATOM 1930 C C . GLU A 1 247 ? -26.432 -24.771 8.169 1.00 81.19 247 GLU A C 1
ATOM 1932 O O . GLU A 1 247 ? -27.504 -24.317 7.765 1.00 81.19 247 GLU A O 1
ATOM 1937 N N . ILE A 1 248 ? -26.118 -24.833 9.469 1.00 83.44 248 ILE A N 1
ATOM 1938 C CA . ILE A 1 248 ? -26.886 -24.233 10.570 1.00 83.44 248 ILE A CA 1
ATOM 1939 C C . ILE A 1 248 ? -26.101 -23.054 11.159 1.00 83.44 248 ILE A C 1
ATOM 1941 O O . ILE A 1 248 ? -24.985 -23.215 11.649 1.00 83.44 248 ILE A O 1
ATOM 1945 N N . ASP A 1 249 ? -26.724 -21.881 11.180 1.00 82.19 249 ASP A N 1
ATOM 1946 C CA . ASP A 1 249 ? -26.166 -20.635 11.720 1.00 82.19 249 ASP A CA 1
ATOM 1947 C C . ASP A 1 249 ? -26.652 -20.418 13.169 1.00 82.19 249 ASP A C 1
ATOM 1949 O O . ASP A 1 249 ? -27.849 -20.218 13.403 1.00 82.19 249 ASP A O 1
ATOM 1953 N N . LEU A 1 250 ? -25.741 -20.466 14.152 1.00 77.62 250 LEU A N 1
ATOM 1954 C CA . LEU A 1 250 ? -26.076 -20.383 15.584 1.00 77.62 250 LEU A CA 1
ATOM 1955 C C . LEU A 1 250 ? -26.542 -18.997 16.046 1.00 77.62 250 LEU A C 1
ATOM 1957 O O . LEU A 1 250 ? -27.191 -18.898 17.097 1.00 77.62 250 LEU A O 1
ATOM 1961 N N . ASP A 1 251 ? -26.234 -17.946 15.285 1.00 71.56 251 ASP A N 1
ATOM 1962 C CA . ASP A 1 251 ? -26.714 -16.593 15.568 1.00 71.56 251 ASP A CA 1
ATOM 1963 C C . ASP A 1 251 ? -28.177 -16.450 15.124 1.00 71.56 251 ASP A C 1
ATOM 1965 O O . ASP A 1 251 ? -28.971 -15.783 15.791 1.00 71.56 251 ASP A O 1
ATOM 1969 N N . LYS A 1 252 ? -28.564 -17.141 14.039 1.00 78.44 252 LYS A N 1
ATOM 1970 C CA . LYS A 1 252 ? -29.967 -17.244 13.596 1.00 78.44 252 LYS A CA 1
ATOM 1971 C C . LYS A 1 252 ? -30.779 -18.244 14.413 1.00 78.44 252 LYS A C 1
ATOM 1973 O O . LYS A 1 252 ? -31.966 -18.007 14.622 1.00 78.44 252 LYS A O 1
ATOM 1978 N N . LEU A 1 253 ? -30.155 -19.336 14.861 1.00 81.25 253 LEU A N 1
ATOM 1979 C CA . LEU A 1 253 ? -30.806 -20.371 15.667 1.00 81.25 253 LEU A CA 1
ATOM 1980 C C . LEU A 1 253 ? -31.168 -19.864 17.073 1.00 81.25 253 LEU A C 1
ATOM 1982 O O . LEU A 1 253 ? -32.157 -20.306 17.646 1.00 81.25 253 LEU A O 1
ATOM 1986 N N . ASN A 1 254 ? -30.394 -18.922 17.628 1.00 78.06 254 ASN A N 1
ATOM 1987 C CA . ASN A 1 254 ? -30.591 -18.403 18.985 1.00 78.06 254 ASN A CA 1
ATOM 1988 C C . ASN A 1 254 ? -30.788 -19.556 20.005 1.00 78.06 254 ASN A C 1
ATOM 1990 O O . ASN A 1 254 ? -30.009 -20.508 19.982 1.00 78.06 254 ASN A O 1
ATOM 1994 N N . ASP A 1 255 ? -31.783 -19.510 20.889 1.00 78.12 255 ASP A N 1
ATOM 1995 C CA . ASP A 1 255 ? -32.040 -20.568 21.879 1.00 78.12 255 ASP A CA 1
ATOM 1996 C C . ASP A 1 255 ? -32.987 -21.681 21.361 1.00 78.12 255 ASP A C 1
ATOM 1998 O O . ASP A 1 255 ? -33.436 -22.509 22.153 1.00 78.12 255 ASP A O 1
ATOM 2002 N N . ASP A 1 256 ? -33.314 -21.718 20.058 1.00 81.38 256 ASP A N 1
ATOM 2003 C CA . ASP A 1 256 ? -34.260 -22.689 19.480 1.00 81.38 256 ASP A CA 1
ATOM 2004 C C . ASP A 1 256 ? -33.606 -24.052 19.157 1.00 81.38 256 ASP A C 1
ATOM 2006 O O . ASP A 1 256 ? -32.450 -24.139 18.744 1.00 81.38 256 ASP A O 1
ATOM 2010 N N . ASP A 1 257 ? -34.360 -25.145 19.304 1.00 89.69 257 ASP A N 1
ATOM 2011 C CA . ASP A 1 257 ? -33.914 -26.509 18.973 1.00 89.69 257 ASP A CA 1
ATOM 2012 C C . ASP A 1 257 ? -33.977 -26.813 17.460 1.00 89.69 257 ASP A C 1
ATOM 2014 O O . ASP A 1 257 ? -34.826 -26.283 16.739 1.00 89.69 257 ASP A O 1
ATOM 2018 N N . VAL A 1 258 ? -33.157 -27.762 16.989 1.00 93.06 258 VAL A N 1
ATOM 2019 C CA . VAL A 1 258 ? -33.142 -28.233 15.587 1.00 93.06 258 VAL A CA 1
ATOM 2020 C C . VAL A 1 258 ? -34.074 -29.434 15.394 1.00 93.06 258 VAL A C 1
ATOM 2022 O O . VAL A 1 258 ? -34.136 -30.339 16.228 1.00 93.06 258 VAL A O 1
ATOM 2025 N N . LYS A 1 259 ? -34.791 -29.492 14.271 1.00 95.38 259 LYS A N 1
ATOM 2026 C CA . LYS A 1 259 ? -35.746 -30.549 13.919 1.00 95.38 259 LYS A CA 1
ATOM 2027 C C . LYS A 1 259 ? -35.239 -31.411 12.769 1.00 95.38 259 LYS A C 1
ATOM 2029 O O . LYS A 1 259 ? -34.802 -30.925 11.728 1.00 95.38 259 LYS A O 1
ATOM 2034 N N . VAL A 1 260 ? -35.380 -32.724 12.932 1.00 92.19 260 VAL A N 1
ATOM 2035 C CA . VAL A 1 260 ? -34.937 -33.729 11.961 1.00 92.19 260 VAL A CA 1
ATOM 2036 C C . VAL A 1 260 ? -36.100 -34.620 11.532 1.00 92.19 260 VAL A C 1
ATOM 2038 O O . VAL A 1 260 ? -36.773 -35.233 12.356 1.00 92.19 260 VAL A O 1
ATOM 2041 N N . LEU A 1 261 ? -36.334 -34.707 10.227 1.00 92.56 261 LEU A N 1
ATOM 2042 C CA . LEU A 1 261 ? -37.388 -35.485 9.586 1.00 92.56 261 LEU A CA 1
ATOM 2043 C C . LEU A 1 261 ? -36.869 -36.836 9.078 1.00 92.56 261 LEU A C 1
ATOM 2045 O O . LEU A 1 261 ? -35.878 -36.901 8.350 1.00 92.56 261 LEU A O 1
ATOM 2049 N N . VAL A 1 262 ? -37.604 -37.911 9.372 1.00 91.69 262 VAL A N 1
ATOM 2050 C CA . VAL A 1 262 ? -37.408 -39.240 8.766 1.00 91.69 262 VAL A CA 1
ATOM 2051 C C . VAL A 1 262 ? -38.660 -39.643 7.995 1.00 91.69 262 VAL A C 1
ATOM 2053 O O . VAL A 1 262 ? -39.733 -39.811 8.576 1.00 91.69 262 VAL A O 1
ATOM 2056 N N . ASN A 1 263 ? -38.524 -39.839 6.684 1.00 89.25 263 ASN A N 1
ATOM 2057 C CA . ASN A 1 263 ? -39.614 -40.314 5.832 1.00 89.25 263 ASN A CA 1
ATOM 2058 C C . ASN A 1 263 ? -39.846 -41.819 6.025 1.00 89.25 263 ASN A C 1
ATOM 2060 O O . ASN A 1 263 ? -38.908 -42.608 5.976 1.00 89.25 263 ASN A O 1
ATOM 2064 N N . THR A 1 264 ? -41.108 -42.230 6.178 1.00 88.81 264 THR A N 1
ATOM 2065 C CA . THR A 1 264 ? -41.494 -43.630 6.437 1.00 88.81 264 THR A CA 1
ATOM 2066 C C . THR A 1 264 ? -42.316 -44.220 5.275 1.00 88.81 264 THR A C 1
ATOM 2068 O O . THR A 1 264 ? -43.531 -44.369 5.375 1.00 88.81 264 THR A O 1
ATOM 2071 N N . PRO A 1 265 ? -41.730 -44.532 4.105 1.00 86.44 265 PRO A N 1
ATOM 2072 C CA . PRO A 1 265 ? -42.484 -45.069 2.969 1.00 86.44 265 PRO A CA 1
ATOM 2073 C C . PRO A 1 265 ? -43.034 -46.492 3.204 1.00 86.44 265 PRO A C 1
ATOM 2075 O O . PRO A 1 265 ? -42.371 -47.349 3.790 1.00 86.44 265 PRO A O 1
ATOM 2078 N N . GLY A 1 266 ? -44.220 -46.755 2.634 1.00 74.50 266 GLY A N 1
ATOM 2079 C CA . GLY A 1 266 ? -45.023 -47.991 2.751 1.00 74.50 266 GLY A CA 1
ATOM 2080 C C . GLY A 1 266 ? -44.329 -49.323 2.455 1.00 74.50 266 GLY A C 1
ATOM 2081 O O . GLY A 1 266 ? -44.767 -50.357 2.945 1.00 74.50 266 GLY A O 1
ATOM 2082 N N . GLY A 1 267 ? -43.277 -49.316 1.630 1.00 77.69 267 GLY A N 1
ATOM 2083 C CA . GLY A 1 267 ? -42.562 -50.531 1.214 1.00 77.69 267 GLY A CA 1
ATOM 2084 C C . GLY A 1 267 ? -41.419 -50.953 2.141 1.00 77.69 267 GLY A C 1
ATOM 2085 O O . GLY A 1 267 ? -40.975 -52.097 2.074 1.00 77.69 267 GLY A O 1
ATOM 2086 N N . THR A 1 268 ? -40.947 -50.050 3.003 1.00 81.81 268 THR A N 1
ATOM 2087 C CA . THR A 1 268 ? -39.752 -50.259 3.840 1.00 81.81 268 THR A CA 1
ATOM 2088 C C . THR A 1 268 ? -40.115 -50.312 5.324 1.00 81.81 268 THR A C 1
ATOM 2090 O O . THR A 1 268 ? -39.600 -51.164 6.054 1.00 81.81 268 THR A O 1
ATOM 2093 N N . PHE A 1 269 ? -41.046 -49.454 5.747 1.00 88.62 269 PHE A N 1
ATOM 2094 C CA . PHE A 1 269 ? -41.501 -49.312 7.131 1.00 88.62 269 PHE A CA 1
ATOM 2095 C C . PHE A 1 269 ? -42.896 -49.925 7.323 1.00 88.62 269 PHE A C 1
ATOM 2097 O O . PHE A 1 269 ? -43.698 -49.978 6.391 1.00 88.62 269 PHE A O 1
ATOM 2104 N N . GLN A 1 270 ? -43.189 -50.380 8.538 1.00 88.62 270 GLN A N 1
ATOM 2105 C CA . GLN A 1 270 ? -44.466 -50.953 8.968 1.00 88.62 270 GLN A CA 1
ATOM 2106 C C . GLN A 1 270 ? -44.955 -50.254 10.241 1.00 88.62 270 GLN A C 1
ATOM 2108 O O . GLN A 1 270 ? -44.165 -49.679 10.988 1.00 88.62 270 GLN A O 1
ATOM 2113 N N . GLU A 1 271 ? -46.264 -50.291 10.500 1.00 85.62 271 GLU A N 1
ATOM 2114 C CA . GLU A 1 271 ? -46.793 -49.841 11.792 1.00 85.62 271 GLU A CA 1
ATOM 2115 C C . GLU A 1 271 ? -46.165 -50.676 12.919 1.00 85.62 271 GLU A C 1
ATOM 2117 O O . GLU A 1 271 ? -46.040 -51.891 12.781 1.00 85.62 271 GLU A O 1
ATOM 2122 N N . GLN A 1 272 ? -45.794 -50.021 14.025 1.00 84.88 272 GLN A N 1
ATOM 2123 C CA . GLN A 1 272 ? -45.035 -50.578 15.163 1.00 84.88 272 GLN A CA 1
ATOM 2124 C C . GLN A 1 272 ? -43.520 -50.745 14.957 1.00 84.88 272 GLN A C 1
ATOM 2126 O O . GLN A 1 272 ? -42.835 -51.113 15.913 1.00 84.88 272 GLN A O 1
ATOM 2131 N N . ASP A 1 273 ? -42.968 -50.424 13.780 1.00 91.94 273 ASP A N 1
ATOM 2132 C CA . ASP A 1 273 ? -41.517 -50.239 13.660 1.00 91.94 273 ASP A CA 1
ATOM 2133 C C . ASP A 1 273 ? -41.047 -49.099 14.578 1.00 91.94 273 ASP A C 1
ATOM 2135 O O . ASP A 1 273 ? -41.783 -48.139 14.821 1.00 91.94 273 ASP A O 1
ATOM 2139 N N . VAL A 1 274 ? -39.805 -49.172 15.058 1.00 93.12 274 VAL A N 1
ATOM 2140 C CA . VAL A 1 274 ? -39.179 -48.102 15.847 1.00 93.12 274 VAL A CA 1
ATOM 2141 C C . VAL A 1 274 ? -38.030 -47.497 15.050 1.00 93.12 274 VAL A C 1
ATOM 2143 O O . VAL A 1 274 ? -37.143 -48.210 14.582 1.00 93.12 274 VAL A O 1
ATOM 2146 N N . VAL A 1 275 ? -38.045 -46.173 14.896 1.00 92.75 275 VAL A N 1
ATOM 2147 C CA . VAL A 1 275 ? -36.951 -45.413 14.281 1.00 92.75 275 VAL A CA 1
ATOM 2148 C C . VAL A 1 275 ? -36.132 -44.767 15.386 1.00 92.75 275 VAL A C 1
ATOM 2150 O O . VAL A 1 275 ? -36.653 -43.955 16.146 1.00 92.75 275 VAL A O 1
ATOM 2153 N N . ALA A 1 276 ? -34.858 -45.135 15.455 1.00 90.62 276 ALA A N 1
ATOM 2154 C CA . ALA A 1 276 ? -33.889 -44.661 16.431 1.00 90.62 276 ALA A CA 1
ATOM 2155 C C . ALA A 1 276 ? -32.931 -43.664 15.764 1.00 90.62 276 ALA A C 1
ATOM 2157 O O . ALA A 1 276 ? -32.019 -44.087 15.055 1.00 90.62 276 ALA A O 1
ATOM 2158 N N . LEU A 1 277 ? -33.149 -42.358 15.940 1.00 93.25 277 LEU A N 1
ATOM 2159 C CA . LEU A 1 277 ? -32.358 -41.303 15.301 1.00 93.25 277 LEU A CA 1
ATOM 2160 C C . LEU A 1 277 ? -31.170 -40.876 16.159 1.00 93.25 277 LEU A C 1
ATOM 2162 O O . LEU A 1 277 ? -31.341 -40.500 17.316 1.00 93.25 277 LEU A O 1
ATOM 2166 N N . THR A 1 278 ? -29.985 -40.869 15.564 1.00 83.56 278 THR A N 1
ATOM 2167 C CA . THR A 1 278 ? -28.734 -40.438 16.180 1.00 83.56 278 THR A CA 1
ATOM 2168 C C . THR A 1 278 ? -28.163 -39.244 15.421 1.00 83.56 278 THR A C 1
ATOM 2170 O O . THR A 1 278 ? -27.843 -39.326 14.235 1.00 83.56 278 THR A O 1
ATOM 2173 N N . TRP A 1 279 ? -27.998 -38.141 16.134 1.00 86.00 279 TRP A N 1
ATOM 2174 C CA . TRP A 1 279 ? -27.154 -37.017 15.762 1.00 86.00 279 TRP A CA 1
ATOM 2175 C C . TRP A 1 279 ? -25.757 -37.261 16.325 1.00 86.00 279 TRP A C 1
ATOM 2177 O O . TRP A 1 279 ? -25.625 -37.561 17.508 1.00 86.00 279 TRP A O 1
ATOM 2187 N N . ARG A 1 280 ? -24.726 -37.137 15.497 1.00 79.50 280 ARG A N 1
ATOM 2188 C CA . ARG A 1 280 ? -23.325 -37.202 15.909 1.00 79.50 280 ARG A CA 1
ATOM 2189 C C . ARG A 1 280 ? -22.598 -35.944 15.493 1.00 79.50 280 ARG A C 1
ATOM 2191 O O . ARG A 1 280 ? -22.163 -35.826 14.349 1.00 79.50 280 ARG A O 1
ATOM 2198 N N . GLY A 1 281 ? -22.539 -34.990 16.402 1.00 72.25 281 GLY A N 1
ATOM 2199 C CA . GLY A 1 281 ? -21.790 -33.758 16.258 1.00 72.25 281 GLY A CA 1
ATOM 2200 C C . GLY A 1 281 ? -20.290 -33.980 16.428 1.00 72.25 281 GLY A C 1
ATOM 2201 O O . GLY A 1 281 ? -19.880 -34.903 17.115 1.00 72.25 281 GLY A O 1
ATOM 2202 N N . ILE A 1 282 ? -19.478 -33.124 15.828 1.00 61.28 282 ILE A N 1
ATOM 2203 C CA . ILE A 1 282 ? -18.038 -32.981 16.016 1.00 61.28 282 ILE A CA 1
ATOM 2204 C C . ILE A 1 282 ? -17.789 -31.474 16.078 1.00 61.28 282 ILE A C 1
ATOM 2206 O O . ILE A 1 282 ? -18.102 -30.771 15.119 1.00 61.28 282 ILE A O 1
ATOM 2210 N N . ASN A 1 283 ? -17.285 -30.957 17.195 1.00 65.38 283 ASN A N 1
ATOM 2211 C CA . ASN A 1 283 ? -16.982 -29.529 17.319 1.00 65.38 283 ASN A CA 1
ATOM 2212 C C . ASN A 1 283 ? -15.731 -29.129 16.506 1.00 65.38 283 ASN A C 1
ATOM 2214 O O . ASN A 1 283 ? -15.097 -29.980 15.880 1.00 65.38 283 ASN A O 1
ATOM 2218 N N . ALA A 1 284 ? -15.392 -27.837 16.471 1.00 54.91 284 ALA A N 1
ATOM 2219 C CA . ALA A 1 284 ? -14.238 -27.332 15.718 1.00 54.91 284 ALA A CA 1
ATOM 2220 C C . ALA A 1 284 ? -12.909 -27.997 16.122 1.00 54.91 284 ALA A C 1
ATOM 2222 O O . ALA A 1 284 ? -12.017 -28.156 15.294 1.00 54.91 284 ALA A O 1
ATOM 2223 N N . GLU A 1 285 ? -12.813 -28.432 17.378 1.00 47.94 285 GLU A N 1
ATOM 2224 C CA . GLU A 1 285 ? -11.656 -29.101 17.970 1.00 47.94 285 GLU A CA 1
ATOM 2225 C C . GLU A 1 285 ? -11.668 -30.635 17.768 1.00 47.94 285 GLU A C 1
ATOM 2227 O O . GLU A 1 285 ? -10.791 -31.338 18.265 1.00 47.94 285 GLU A O 1
ATOM 2232 N N . GLY A 1 286 ? -12.655 -31.185 17.046 1.00 47.25 286 GLY A N 1
ATOM 2233 C CA . GLY A 1 286 ? -12.732 -32.612 16.715 1.00 47.25 286 GLY A CA 1
ATOM 2234 C C . GLY A 1 286 ? -13.415 -33.509 17.762 1.00 47.25 286 GLY A C 1
ATOM 2235 O O . GLY A 1 286 ? -13.500 -34.722 17.553 1.00 47.25 286 GLY A O 1
ATOM 2236 N N . ALA A 1 287 ? -13.935 -32.956 18.863 1.00 54.66 287 ALA A N 1
ATOM 2237 C CA . ALA A 1 287 ? -14.608 -33.708 19.924 1.00 54.66 287 ALA A CA 1
ATOM 2238 C C . ALA A 1 287 ? -16.061 -34.075 19.548 1.00 54.66 287 ALA A C 1
ATOM 2240 O O . ALA A 1 287 ? -16.820 -33.201 19.113 1.00 54.66 287 ALA A O 1
ATOM 2241 N N . PRO A 1 288 ? -16.486 -35.343 19.737 1.00 60.59 288 PRO A N 1
ATOM 2242 C CA . PRO A 1 288 ? -17.827 -35.778 19.370 1.00 60.59 288 PRO A CA 1
ATOM 2243 C C . PRO A 1 288 ? -18.893 -35.301 20.374 1.00 60.59 288 PRO A C 1
ATOM 2245 O O . PRO A 1 288 ? -18.761 -35.515 21.579 1.00 60.59 288 PRO A O 1
ATOM 2248 N N . ILE A 1 289 ? -19.981 -34.708 19.877 1.00 74.81 289 ILE A N 1
ATOM 2249 C CA . ILE A 1 289 ? -21.173 -34.310 20.639 1.00 74.81 289 ILE A CA 1
ATOM 2250 C C . ILE A 1 289 ? -22.402 -34.993 20.040 1.00 74.81 289 ILE A C 1
ATOM 2252 O O . ILE A 1 289 ? -23.060 -34.490 19.124 1.00 74.81 289 ILE A O 1
ATOM 2256 N N . ASP A 1 290 ? -22.728 -36.157 20.583 1.00 77.88 290 ASP A N 1
ATOM 2257 C CA . ASP A 1 290 ? -23.832 -36.972 20.092 1.00 77.88 290 ASP A CA 1
ATOM 2258 C C . ASP A 1 290 ? -25.153 -36.637 20.813 1.00 77.88 290 ASP A C 1
ATOM 2260 O O . ASP A 1 290 ? -25.186 -36.272 21.993 1.00 77.88 290 ASP A O 1
ATOM 2264 N N . HIS A 1 291 ? -26.271 -36.803 20.107 1.00 85.56 291 HIS A N 1
ATOM 2265 C CA . HIS A 1 291 ? -27.623 -36.756 20.658 1.00 85.56 291 HIS A CA 1
ATOM 2266 C C . HIS A 1 291 ? -28.466 -37.907 20.104 1.00 85.56 291 HIS A C 1
ATOM 2268 O O . HIS A 1 291 ? -28.567 -38.113 18.894 1.00 85.56 291 HIS A O 1
ATOM 2274 N N . GLY A 1 292 ? -29.085 -38.665 21.007 1.00 78.94 292 GLY A N 1
ATOM 2275 C CA . GLY A 1 292 ? -29.795 -39.903 20.692 1.00 78.94 292 GLY A CA 1
ATOM 2276 C C . GLY A 1 292 ? -28.971 -41.180 20.951 1.00 78.94 292 GLY A C 1
ATOM 2277 O O . GLY A 1 292 ? -27.917 -41.111 21.576 1.00 78.94 292 GLY A O 1
ATOM 2278 N N . PRO A 1 293 ? -29.438 -42.363 20.507 1.00 82.12 293 PRO A N 1
ATOM 2279 C CA . PRO A 1 293 ? -30.614 -42.560 19.670 1.00 82.12 293 PRO A CA 1
ATOM 2280 C C . PRO A 1 293 ? -31.911 -42.122 20.360 1.00 82.12 293 PRO A C 1
ATOM 2282 O O . PRO A 1 293 ? -32.252 -42.616 21.431 1.00 82.12 293 PRO A O 1
ATOM 2285 N N . VAL A 1 294 ? -32.638 -41.198 19.737 1.00 90.44 294 VAL A N 1
ATOM 2286 C CA . VAL A 1 294 ? -34.004 -40.846 20.130 1.00 90.44 294 VAL A CA 1
ATOM 2287 C C . VAL A 1 294 ? -34.936 -41.767 19.362 1.00 90.44 294 VAL A C 1
ATOM 2289 O O . VAL A 1 294 ? -34.847 -41.848 18.140 1.00 90.44 294 VAL A O 1
ATOM 2292 N N . GLU A 1 295 ? -35.805 -42.487 20.062 1.00 93.38 295 GLU A N 1
ATOM 2293 C CA . GLU A 1 295 ? -36.687 -43.479 19.452 1.00 93.38 295 GLU A CA 1
ATOM 2294 C C . GLU A 1 295 ? -38.113 -42.953 19.317 1.00 93.38 295 GLU A C 1
ATOM 2296 O O . GLU A 1 295 ? -38.712 -42.498 20.291 1.00 93.38 295 GLU A O 1
ATOM 2301 N N . LEU A 1 296 ? -38.675 -43.057 18.112 1.00 92.06 296 LEU A N 1
ATOM 2302 C CA . LEU A 1 296 ? -40.091 -42.805 17.861 1.00 92.06 296 LEU A CA 1
ATOM 2303 C C . LEU A 1 296 ? -40.724 -44.003 17.139 1.00 92.06 296 LEU A C 1
ATOM 2305 O O . LEU A 1 296 ? -40.141 -44.519 16.178 1.00 92.06 296 LEU A O 1
ATOM 2309 N N . PRO A 1 297 ? -41.919 -44.454 17.567 1.00 92.12 297 PRO A N 1
ATOM 2310 C CA . PRO A 1 297 ? -42.635 -45.516 16.880 1.00 92.12 297 PRO A CA 1
ATOM 2311 C C . PRO A 1 297 ? -43.292 -44.994 15.598 1.00 92.12 297 PRO A C 1
ATOM 2313 O O . PRO A 1 297 ? -43.880 -43.910 15.564 1.00 92.12 297 PRO A O 1
ATOM 2316 N N . VAL A 1 298 ? -43.274 -45.814 14.551 1.00 90.19 298 VAL A N 1
ATOM 2317 C CA . VAL A 1 298 ? -44.048 -45.594 13.330 1.00 90.19 298 VAL A CA 1
ATOM 2318 C C . VAL A 1 298 ? -45.510 -45.924 13.632 1.00 90.19 298 VAL A C 1
ATOM 2320 O O . VAL A 1 298 ? -45.920 -47.084 13.662 1.00 90.19 298 VAL A O 1
ATOM 2323 N N . THR A 1 299 ? -46.310 -44.890 13.888 1.00 85.56 299 THR A N 1
ATOM 2324 C CA . THR A 1 299 ? -47.752 -45.022 14.167 1.00 85.56 299 THR A CA 1
ATOM 2325 C C . THR A 1 299 ? -48.602 -45.054 12.900 1.00 85.56 299 THR A C 1
ATOM 2327 O O . THR A 1 299 ? -49.699 -45.604 12.915 1.00 85.56 299 THR A O 1
ATOM 2330 N N . ARG A 1 300 ? -48.102 -44.473 11.803 1.00 84.12 300 ARG A N 1
ATOM 2331 C CA . ARG A 1 300 ? -48.731 -44.493 10.481 1.00 84.12 300 ARG A CA 1
ATOM 2332 C C . ARG A 1 300 ? -47.666 -44.386 9.398 1.00 84.12 300 ARG A C 1
ATOM 2334 O O . ARG A 1 300 ? -46.855 -43.464 9.415 1.00 84.12 300 ARG A O 1
ATOM 2341 N N . VAL A 1 301 ? -47.703 -45.297 8.432 1.00 85.75 301 VAL A N 1
ATOM 2342 C CA . VAL A 1 301 ? -46.754 -45.298 7.313 1.00 85.75 301 VAL A CA 1
ATOM 2343 C C . VAL A 1 301 ? -47.155 -44.246 6.266 1.00 85.75 301 VAL A C 1
ATOM 2345 O O . VAL A 1 301 ? -48.341 -44.021 6.018 1.00 85.75 301 VAL A O 1
ATOM 2348 N N . GLY A 1 302 ? -46.170 -43.577 5.665 1.00 79.50 302 GLY A N 1
ATOM 2349 C CA . GLY A 1 302 ? -46.355 -42.459 4.733 1.00 79.50 302 GLY A CA 1
ATOM 2350 C C . GLY A 1 302 ? -46.410 -41.080 5.401 1.00 79.50 302 GLY A C 1
ATOM 2351 O O . GLY A 1 302 ? -46.687 -40.094 4.721 1.00 79.50 302 GLY A O 1
ATOM 2352 N N . VAL A 1 303 ? -46.150 -40.998 6.711 1.00 84.75 303 VAL A N 1
ATOM 2353 C CA . VAL A 1 303 ? -46.070 -39.747 7.482 1.00 84.75 303 VAL A CA 1
ATOM 2354 C C . VAL A 1 303 ? -44.676 -39.639 8.096 1.00 84.75 303 VAL A C 1
ATOM 2356 O O . VAL A 1 303 ? -44.225 -40.558 8.778 1.00 84.75 303 VAL A O 1
ATOM 2359 N N . ALA A 1 304 ? -43.976 -38.533 7.843 1.00 87.12 304 ALA A N 1
ATOM 2360 C CA . ALA A 1 304 ? -42.629 -38.336 8.366 1.00 87.12 304 ALA A CA 1
ATOM 2361 C C . ALA A 1 304 ? -42.629 -38.229 9.900 1.00 87.12 304 ALA A C 1
ATOM 2363 O O . ALA A 1 304 ? -43.489 -37.568 10.486 1.00 87.12 304 ALA A O 1
ATOM 2364 N N . LEU A 1 305 ? -41.651 -38.869 10.539 1.00 92.75 305 LEU A N 1
ATOM 2365 C CA . LEU A 1 305 ? -41.370 -38.689 11.962 1.00 92.75 305 LEU A CA 1
ATOM 2366 C C . LEU A 1 305 ? -40.503 -37.441 12.144 1.00 92.75 305 LEU A C 1
ATOM 2368 O O . LEU A 1 305 ? -39.579 -37.231 11.362 1.00 92.75 305 LEU A O 1
ATOM 2372 N N . VAL A 1 306 ? -40.793 -36.637 13.169 1.00 93.94 306 VAL A N 1
ATOM 2373 C CA . VAL A 1 306 ? -40.029 -35.426 13.513 1.00 93.94 306 VAL A CA 1
ATOM 2374 C C . VAL A 1 306 ? -39.325 -35.651 14.846 1.00 93.94 306 VAL A C 1
ATOM 2376 O O . VAL A 1 306 ? -39.982 -35.868 15.862 1.00 93.94 306 VAL A O 1
ATOM 2379 N N . PHE A 1 307 ? -38.000 -35.581 14.834 1.00 95.06 307 PHE A N 1
ATOM 2380 C CA . PHE A 1 307 ? -37.128 -35.656 16.001 1.00 95.06 307 PHE A CA 1
ATOM 2381 C C . PHE A 1 307 ? -36.604 -34.264 16.350 1.00 95.06 307 PHE A C 1
ATOM 2383 O O . PHE A 1 307 ? -36.378 -33.453 15.456 1.00 95.06 307 PHE A O 1
ATOM 2390 N N . THR A 1 308 ? -36.380 -34.006 17.637 1.00 92.81 308 THR A N 1
ATOM 2391 C CA . THR A 1 308 ? -35.801 -32.748 18.125 1.00 92.81 308 THR A CA 1
ATOM 2392 C C . THR A 1 308 ? -34.381 -32.989 18.633 1.00 92.81 308 THR A C 1
ATOM 2394 O O . THR A 1 308 ? -34.150 -33.902 19.435 1.00 92.81 308 THR A O 1
ATOM 2397 N N . VAL A 1 309 ? -33.444 -32.164 18.173 1.00 92.25 309 VAL A N 1
ATOM 2398 C CA . VAL A 1 309 ? -32.067 -32.056 18.656 1.00 92.25 309 VAL A CA 1
ATOM 2399 C C . VAL A 1 309 ? -31.972 -30.776 19.495 1.00 92.25 309 VAL A C 1
ATOM 2401 O O . VAL A 1 309 ? -32.116 -29.688 18.936 1.00 92.25 309 VAL A O 1
ATOM 2404 N N . PRO A 1 310 ? -31.768 -30.892 20.817 1.00 89.25 310 PRO A N 1
ATOM 2405 C CA . PRO A 1 310 ? -31.659 -29.754 21.717 1.00 89.25 310 PRO A CA 1
ATOM 2406 C C . PRO A 1 310 ? -30.591 -28.741 21.290 1.00 89.25 310 PRO A C 1
ATOM 2408 O O . PRO A 1 310 ? -29.501 -29.130 20.856 1.00 89.25 310 PRO A O 1
ATOM 2411 N N . ASN A 1 311 ? -30.888 -27.451 21.441 1.00 83.44 311 ASN A N 1
ATOM 2412 C CA . ASN A 1 311 ? -30.007 -26.346 21.060 1.00 83.44 311 ASN A CA 1
ATOM 2413 C C . ASN A 1 311 ? -28.605 -26.453 21.685 1.00 83.44 311 ASN A C 1
ATOM 2415 O O . ASN A 1 311 ? -27.610 -26.204 21.008 1.00 83.44 311 ASN A O 1
ATOM 2419 N N . ASP A 1 312 ? -28.501 -26.899 22.941 1.00 77.06 312 ASP A N 1
ATOM 2420 C CA . ASP A 1 312 ? -27.225 -27.093 23.641 1.00 77.06 312 ASP A CA 1
ATOM 2421 C C . ASP A 1 312 ? -26.312 -28.108 22.929 1.00 77.06 312 ASP A C 1
ATOM 2423 O O . ASP A 1 312 ? -25.096 -27.919 22.884 1.00 77.06 312 ASP A O 1
ATOM 2427 N N . LYS A 1 313 ? -26.884 -29.145 22.303 1.00 83.50 313 LYS A N 1
ATOM 2428 C CA . LYS A 1 313 ? -26.145 -30.141 21.505 1.00 83.50 313 LYS A CA 1
ATOM 2429 C C . LYS A 1 313 ? -25.664 -29.590 20.169 1.00 83.50 313 LYS A C 1
ATOM 2431 O O . LYS A 1 313 ? -24.613 -30.004 19.687 1.00 83.50 313 LYS A O 1
ATOM 2436 N N . VAL A 1 314 ? -26.411 -28.655 19.589 1.00 82.38 314 VAL A N 1
ATOM 2437 C CA . VAL A 1 314 ? -26.063 -27.996 18.323 1.00 82.38 314 VAL A CA 1
ATOM 2438 C C . VAL A 1 314 ? -25.016 -26.903 18.558 1.00 82.38 314 VAL A C 1
ATOM 2440 O O . VAL A 1 314 ? -24.034 -26.822 17.825 1.00 82.38 314 VAL A O 1
ATOM 2443 N N . ARG A 1 315 ? -25.151 -26.114 19.631 1.00 76.88 315 ARG A N 1
ATOM 2444 C CA . ARG A 1 315 ? -24.167 -25.093 20.034 1.00 76.88 315 ARG A CA 1
ATOM 2445 C C . ARG A 1 315 ? -22.823 -25.684 20.429 1.00 76.88 315 ARG A C 1
ATOM 2447 O O . ARG A 1 315 ? -21.787 -25.118 20.096 1.00 76.88 315 ARG A O 1
ATOM 2454 N N . ALA A 1 316 ? -22.835 -26.837 21.089 1.00 68.12 316 ALA A N 1
ATOM 2455 C CA . ALA A 1 316 ? -21.620 -27.538 21.485 1.00 68.12 316 ALA A CA 1
ATOM 2456 C C . ALA A 1 316 ? -20.732 -27.962 20.298 1.00 68.12 316 ALA A C 1
ATOM 2458 O O . ALA A 1 316 ? -19.585 -28.335 20.525 1.00 68.12 316 ALA A O 1
ATOM 2459 N N . ILE A 1 317 ? -21.223 -27.870 19.053 1.00 73.06 317 ILE A N 1
ATOM 2460 C CA . ILE A 1 317 ? -20.442 -28.119 17.835 1.00 73.06 317 ILE A CA 1
ATOM 2461 C C . ILE A 1 317 ? -20.281 -26.896 16.930 1.00 73.06 317 ILE A C 1
ATOM 2463 O O . ILE A 1 317 ? -20.100 -27.049 15.723 1.00 73.06 317 ILE A O 1
ATOM 2467 N N . ALA A 1 318 ? -20.345 -25.685 17.486 1.00 71.25 318 ALA A N 1
ATOM 2468 C CA . ALA A 1 318 ? -20.101 -24.464 16.722 1.00 71.25 318 ALA A CA 1
ATOM 2469 C C . ALA A 1 318 ? -18.765 -24.522 15.956 1.00 71.25 318 ALA A C 1
ATOM 2471 O O . ALA A 1 318 ? -17.808 -25.142 16.414 1.00 71.25 318 ALA A O 1
ATOM 2472 N N . LYS A 1 319 ? -18.703 -23.924 14.759 1.00 68.44 319 LYS A N 1
ATOM 2473 C CA . LYS A 1 319 ? -17.565 -24.043 13.815 1.00 68.44 319 LYS A CA 1
ATOM 2474 C C . LYS A 1 319 ? -17.182 -25.491 13.450 1.00 68.44 319 LYS A C 1
ATOM 2476 O O . LYS A 1 319 ? -16.169 -25.707 12.791 1.00 68.44 319 LYS A O 1
ATOM 2481 N N . GLY A 1 320 ? -17.979 -26.471 13.865 1.00 70.12 320 GLY A N 1
ATOM 2482 C CA . GLY A 1 320 ? -17.800 -27.890 13.621 1.00 70.12 320 GLY A CA 1
ATOM 2483 C C . GLY A 1 320 ? -18.829 -28.432 12.633 1.00 70.12 320 GLY A C 1
ATOM 2484 O O . GLY A 1 320 ? -19.413 -27.708 11.821 1.00 70.12 320 GLY A O 1
ATOM 2485 N N . ARG A 1 321 ? -19.045 -29.744 12.688 1.00 74.69 321 ARG A N 1
ATOM 2486 C CA . ARG A 1 321 ? -19.936 -30.479 11.786 1.00 74.69 321 ARG A CA 1
ATOM 2487 C C . ARG A 1 321 ? -20.722 -31.542 12.532 1.00 74.69 321 ARG A C 1
ATOM 2489 O O . ARG A 1 321 ? -20.210 -32.135 13.466 1.00 74.69 321 ARG A O 1
ATOM 2496 N N . ALA A 1 322 ? -21.936 -31.845 12.106 1.00 76.75 322 ALA A N 1
ATOM 2497 C CA . ALA A 1 322 ? -22.688 -32.995 12.579 1.00 76.75 322 ALA A CA 1
ATOM 2498 C C . ALA A 1 322 ? -22.923 -34.003 11.473 1.00 76.75 322 ALA A C 1
ATOM 2500 O O . ALA A 1 322 ? -22.926 -33.681 10.291 1.00 76.75 322 ALA A O 1
ATOM 2501 N N . SER A 1 323 ? -23.178 -35.231 11.883 1.00 75.19 323 SER A N 1
ATOM 2502 C CA . SER A 1 323 ? -23.578 -36.317 11.020 1.00 75.19 323 SER A CA 1
ATOM 2503 C C . SER A 1 323 ? -24.842 -36.943 11.609 1.00 75.19 323 SER A C 1
ATOM 2505 O O . SER A 1 323 ? -24.878 -37.326 12.776 1.00 75.19 323 SER A O 1
ATOM 2507 N N . VAL A 1 324 ? -25.928 -36.977 10.846 1.00 81.19 324 VAL A N 1
ATOM 2508 C CA . VAL A 1 324 ? -27.241 -37.405 11.342 1.00 81.19 324 VAL A CA 1
ATOM 2509 C C . VAL A 1 324 ? -27.662 -38.671 10.617 1.00 81.19 324 VAL A C 1
ATOM 2511 O O . VAL A 1 324 ? -27.638 -38.746 9.390 1.00 81.19 324 VAL A O 1
ATOM 2514 N N . SER A 1 325 ? -28.026 -39.697 11.376 1.00 79.94 325 SER A N 1
ATOM 2515 C CA . SER A 1 325 ? -28.415 -41.011 10.859 1.00 79.94 325 SER A CA 1
ATOM 2516 C C . SER A 1 325 ? -29.499 -41.624 11.741 1.00 79.94 325 SER A C 1
ATOM 2518 O O . SER A 1 325 ? -29.797 -41.114 12.816 1.00 79.94 325 SER A O 1
ATOM 2520 N N . TYR A 1 326 ? -30.124 -42.709 11.305 1.00 87.25 326 TYR A N 1
ATOM 2521 C CA . TYR A 1 326 ? -31.070 -43.454 12.124 1.00 87.25 326 TYR A CA 1
ATOM 2522 C C . TYR A 1 326 ? -30.952 -44.959 11.891 1.00 87.25 326 TYR A C 1
ATOM 2524 O O . TYR A 1 326 ? -30.407 -45.422 10.890 1.00 87.25 326 TYR A O 1
ATOM 2532 N N . ILE A 1 327 ? -31.490 -45.736 12.825 1.00 86.50 327 ILE A N 1
ATOM 2533 C CA . ILE A 1 327 ? -31.624 -47.187 12.722 1.00 86.50 327 ILE A CA 1
ATOM 2534 C C . ILE A 1 327 ? -33.108 -47.535 12.725 1.00 86.50 327 ILE A C 1
ATOM 2536 O O . ILE A 1 327 ? -33.869 -47.069 13.573 1.00 86.50 327 ILE A O 1
ATOM 2540 N N . LEU A 1 328 ? -33.515 -48.376 11.778 1.00 90.00 328 LEU A N 1
ATOM 2541 C CA . LEU A 1 328 ? -34.820 -49.021 11.786 1.00 90.00 328 LEU A CA 1
ATOM 2542 C C . LEU A 1 328 ? -34.745 -50.305 12.613 1.00 90.00 328 LEU A C 1
ATOM 2544 O O . LEU A 1 328 ? -34.014 -51.234 12.254 1.00 90.00 328 LEU A O 1
ATOM 2548 N N . LYS A 1 329 ? -35.539 -50.360 13.683 1.00 89.38 329 LYS A N 1
ATOM 2549 C CA . LYS A 1 329 ? -35.690 -51.520 14.559 1.00 89.38 329 LYS A CA 1
ATOM 2550 C C . LYS A 1 329 ? -37.058 -52.154 14.350 1.00 89.38 329 LYS A C 1
ATOM 2552 O O . LYS A 1 329 ? -38.090 -51.486 14.439 1.00 89.38 329 LYS A O 1
ATOM 2557 N N . ARG A 1 330 ? -37.061 -53.465 14.110 1.00 89.50 330 ARG A N 1
ATOM 2558 C CA . ARG A 1 330 ? -38.274 -54.278 13.975 1.00 89.50 330 ARG A CA 1
ATOM 2559 C C . ARG A 1 330 ? -38.146 -55.518 14.840 1.00 89.50 330 ARG A C 1
ATOM 2561 O O . ARG A 1 330 ? -37.154 -56.238 14.760 1.00 89.50 330 ARG A O 1
ATOM 2568 N N . THR A 1 331 ? -39.166 -55.796 15.646 1.00 81.69 331 THR A N 1
ATOM 2569 C CA . THR A 1 331 ? -39.177 -56.966 16.528 1.00 81.69 331 THR A CA 1
ATOM 2570 C C . THR A 1 331 ? -38.965 -58.253 15.723 1.00 81.69 331 THR A C 1
ATOM 2572 O O . THR A 1 331 ? -39.748 -58.574 14.833 1.00 81.69 331 THR A O 1
ATOM 2575 N N . GLY A 1 332 ? -37.894 -58.992 16.031 1.00 75.50 332 GLY A N 1
ATOM 2576 C CA . GLY A 1 332 ? -37.551 -60.254 15.364 1.00 75.50 332 GLY A CA 1
ATOM 2577 C C . GLY A 1 332 ? -36.756 -60.128 14.055 1.00 75.50 332 GLY A C 1
ATOM 2578 O O . GLY A 1 332 ? -36.513 -61.151 13.418 1.00 75.50 332 GLY A O 1
ATOM 2579 N N . ALA A 1 333 ? -36.331 -58.924 13.659 1.00 80.50 333 ALA A N 1
ATOM 2580 C CA . ALA A 1 333 ? -35.429 -58.693 12.528 1.00 80.50 333 ALA A CA 1
ATOM 2581 C C . ALA A 1 333 ? -34.128 -58.011 12.986 1.00 80.50 333 ALA A C 1
ATOM 2583 O O . ALA A 1 333 ? -34.087 -57.400 14.050 1.00 80.50 333 ALA A O 1
ATOM 2584 N N . ALA A 1 334 ? -33.063 -58.126 12.188 1.00 74.56 334 ALA A N 1
ATOM 2585 C CA . ALA A 1 334 ? -31.817 -57.407 12.445 1.00 74.56 334 ALA A CA 1
ATOM 2586 C C . ALA A 1 334 ? -32.000 -55.899 12.215 1.00 74.56 334 ALA A C 1
ATOM 2588 O O . ALA A 1 334 ? -32.669 -55.495 11.260 1.00 74.56 334 ALA A O 1
ATOM 2589 N N . ASP A 1 335 ? -31.377 -55.093 13.072 1.00 80.75 335 ASP A N 1
ATOM 2590 C CA . ASP A 1 335 ? -31.363 -53.634 12.979 1.00 80.75 335 ASP A CA 1
ATOM 2591 C C . ASP A 1 335 ? -30.778 -53.177 11.638 1.00 80.75 335 ASP A C 1
ATOM 2593 O O . ASP A 1 335 ? -29.738 -53.668 11.191 1.00 80.75 335 ASP A O 1
ATOM 2597 N N . ARG A 1 336 ? -31.453 -52.224 10.987 1.00 82.50 336 ARG A N 1
ATOM 2598 C CA . ARG A 1 336 ? -31.046 -51.707 9.673 1.00 82.50 336 ARG A CA 1
ATOM 2599 C C . ARG A 1 336 ? -30.640 -50.235 9.780 1.00 82.50 336 ARG A C 1
ATOM 2601 O O . ARG A 1 336 ? -31.524 -49.395 9.954 1.00 82.50 336 ARG A O 1
ATOM 2608 N N . PRO A 1 337 ? -29.342 -49.898 9.681 1.00 78.94 337 PRO A N 1
ATOM 2609 C CA . PRO A 1 337 ? -28.871 -48.516 9.761 1.00 78.94 337 PRO A CA 1
ATOM 2610 C C . PRO A 1 337 ? -29.112 -47.737 8.461 1.00 78.94 337 PRO A C 1
ATOM 2612 O O . PRO A 1 337 ? -29.125 -48.312 7.373 1.00 78.94 337 PRO A O 1
ATOM 2615 N N . SER A 1 338 ? -29.278 -46.419 8.554 1.00 77.81 338 SER A N 1
ATOM 2616 C CA . SER A 1 338 ? -29.381 -45.503 7.414 1.00 77.81 338 SER A CA 1
ATOM 2617 C C . SER A 1 338 ? -28.019 -45.021 6.917 1.00 77.81 338 SER A C 1
ATOM 2619 O O . SER A 1 338 ? -26.999 -45.204 7.580 1.00 77.81 338 SER A O 1
ATOM 2621 N N . LYS A 1 339 ? -28.009 -44.369 5.751 1.00 73.94 339 LYS A N 1
ATOM 2622 C CA . LYS A 1 339 ? -26.997 -43.406 5.302 1.00 73.94 339 LYS A CA 1
ATOM 2623 C C . LYS A 1 339 ? -27.001 -42.185 6.223 1.00 73.94 339 LYS A C 1
ATOM 2625 O O . LYS A 1 339 ? -27.972 -41.956 6.950 1.00 73.94 339 LYS A O 1
ATOM 2630 N N . THR A 1 340 ? -25.922 -41.421 6.187 1.00 69.69 340 THR A N 1
ATOM 2631 C CA . THR A 1 340 ? -25.704 -40.293 7.093 1.00 69.69 340 THR A CA 1
ATOM 2632 C C . THR A 1 340 ? -25.793 -38.982 6.313 1.00 69.69 340 THR A C 1
ATOM 2634 O O . THR A 1 340 ? -25.284 -38.911 5.198 1.00 69.69 340 THR A O 1
ATOM 2637 N N . VAL A 1 341 ? -26.441 -37.957 6.872 1.00 72.38 341 VAL A N 1
ATOM 2638 C CA . VAL A 1 341 ? -26.400 -36.583 6.335 1.00 72.38 341 VAL A CA 1
ATOM 2639 C C . VAL A 1 341 ? -25.391 -35.756 7.125 1.00 72.38 341 VAL A C 1
ATOM 2641 O O . VAL A 1 341 ? -25.402 -35.804 8.353 1.00 72.38 341 VAL A O 1
ATOM 2644 N N . GLY A 1 342 ? -24.516 -35.032 6.429 1.00 69.94 342 GLY A N 1
ATOM 2645 C CA . GLY A 1 342 ? -23.559 -34.103 7.029 1.00 69.94 342 GLY A CA 1
ATOM 2646 C C . GLY A 1 342 ? -24.150 -32.700 7.145 1.00 69.94 342 GLY A C 1
ATOM 2647 O O . GLY A 1 342 ? -24.816 -32.244 6.222 1.00 69.94 342 GLY A O 1
ATOM 2648 N N . ILE A 1 343 ? -23.906 -32.036 8.270 1.00 77.44 343 ILE A N 1
ATOM 2649 C CA . ILE A 1 343 ? -24.348 -30.673 8.575 1.00 77.44 343 ILE A CA 1
ATOM 2650 C C . ILE A 1 343 ? -23.133 -29.868 9.027 1.00 77.44 343 ILE A C 1
ATOM 2652 O O . ILE A 1 343 ? -22.360 -30.367 9.841 1.00 77.44 343 ILE A O 1
ATOM 2656 N N . SER A 1 344 ? -22.955 -28.639 8.552 1.00 73.44 344 SER A N 1
ATOM 2657 C CA . SER A 1 344 ? -21.978 -27.693 9.112 1.00 73.44 344 SER A CA 1
ATOM 2658 C C . SER A 1 344 ? -22.662 -26.741 10.092 1.00 73.44 344 SER A C 1
ATOM 2660 O O . SER A 1 344 ? -23.833 -26.406 9.926 1.00 73.44 344 SER A O 1
ATOM 2662 N N . VAL A 1 345 ? -21.952 -26.315 11.139 1.00 74.94 345 VAL A N 1
ATOM 2663 C CA . VAL A 1 345 ? -22.481 -25.360 12.123 1.00 74.94 345 VAL A CA 1
ATOM 2664 C C . VAL A 1 345 ? -21.549 -24.159 12.228 1.00 74.94 345 VAL A C 1
ATOM 2666 O O . VAL A 1 345 ? -20.350 -24.322 12.443 1.00 74.94 345 VAL A O 1
ATOM 2669 N N . THR A 1 346 ? -22.083 -22.945 12.119 1.00 71.56 346 THR A N 1
ATOM 2670 C CA . THR A 1 346 ? -21.314 -21.688 12.193 1.00 71.56 346 THR A CA 1
ATOM 2671 C C . THR A 1 346 ? -21.726 -20.842 13.414 1.00 71.56 346 THR A C 1
ATOM 2673 O O . THR A 1 346 ? -22.886 -20.855 13.817 1.00 71.56 346 THR A O 1
ATOM 2676 N N . GLY A 1 347 ? -20.760 -20.183 14.083 1.00 58.06 347 GLY A N 1
ATOM 2677 C CA . GLY A 1 347 ? -20.917 -19.462 15.379 1.00 58.06 347 GLY A CA 1
ATOM 2678 C C . GLY A 1 347 ? -19.806 -19.785 16.416 1.00 58.06 347 GLY A C 1
ATOM 2679 O O . GLY A 1 347 ? -18.915 -20.562 16.099 1.00 58.06 347 GLY A O 1
ATOM 2680 N N . GLU A 1 348 ? -19.777 -19.225 17.640 1.00 57.78 348 GLU A N 1
ATOM 2681 C CA . GLU A 1 348 ? -18.738 -19.531 18.677 1.00 57.78 348 GLU A CA 1
ATOM 2682 C C . GLU A 1 348 ? -19.099 -20.686 19.656 1.00 57.78 348 GLU A C 1
ATOM 2684 O O . GLU A 1 348 ? -20.270 -20.864 19.984 1.00 57.78 348 GLU A O 1
ATOM 2689 N N . THR A 1 349 ? -18.093 -21.466 20.120 1.00 55.03 349 THR A N 1
ATOM 2690 C CA . THR A 1 349 ? -18.215 -22.822 20.734 1.00 55.03 349 THR A CA 1
ATOM 2691 C C . THR A 1 349 ? -18.395 -22.922 22.255 1.00 55.03 349 THR A C 1
ATOM 2693 O O . THR A 1 349 ? -19.133 -23.799 22.704 1.00 55.03 349 THR A O 1
ATOM 2696 N N . PHE A 1 350 ? -17.718 -22.125 23.092 1.00 56.69 350 PHE A N 1
ATOM 2697 C CA . PHE A 1 350 ? -17.721 -22.356 24.550 1.00 56.69 350 PHE A CA 1
ATOM 2698 C C . PHE A 1 350 ? -17.451 -21.092 25.373 1.00 56.69 350 PHE A C 1
ATOM 2700 O O . PHE A 1 350 ? -16.719 -20.200 24.952 1.00 56.69 350 PHE A O 1
ATOM 2707 N N . ARG A 1 351 ? -18.004 -21.043 26.591 1.00 65.56 351 ARG A N 1
ATOM 2708 C CA . ARG A 1 351 ? -17.861 -19.931 27.544 1.00 65.56 351 ARG A CA 1
ATOM 2709 C C . ARG A 1 351 ? -17.292 -20.467 28.862 1.00 65.56 351 ARG A C 1
ATOM 2711 O O . ARG A 1 351 ? -17.909 -21.335 29.473 1.00 65.56 351 ARG A O 1
ATOM 2718 N N . LEU A 1 352 ? -16.122 -19.986 29.297 1.00 78.25 352 LEU A N 1
ATOM 2719 C CA . LEU A 1 352 ? -15.455 -20.478 30.513 1.00 78.25 352 LEU A CA 1
ATOM 2720 C C . LEU A 1 352 ? -16.334 -20.234 31.770 1.00 78.25 352 LEU A C 1
ATOM 2722 O O . LEU A 1 352 ? -16.920 -19.154 31.900 1.00 78.25 352 LEU A O 1
ATOM 2726 N N . PRO A 1 353 ? -16.459 -21.211 32.690 1.00 78.81 353 PRO A N 1
ATOM 2727 C CA . PRO A 1 353 ? -17.364 -21.124 33.839 1.00 78.81 353 PRO A CA 1
ATOM 2728 C C . PRO A 1 353 ? -16.922 -20.081 34.870 1.00 78.81 353 PRO A C 1
ATOM 2730 O O . PRO A 1 353 ? -15.744 -19.777 35.007 1.00 78.81 353 PRO A O 1
ATOM 2733 N N . SER A 1 354 ? -17.875 -19.548 35.633 1.00 83.81 354 SER A N 1
ATOM 2734 C CA . SER A 1 354 ? -17.577 -18.563 36.677 1.00 83.81 354 SER A CA 1
ATOM 2735 C C . SER A 1 354 ? -16.799 -19.197 37.835 1.00 83.81 354 SER A C 1
ATOM 2737 O O . SER A 1 354 ? -17.164 -20.299 38.254 1.00 83.81 354 SER A O 1
ATOM 2739 N N . PRO A 1 355 ? -15.782 -18.527 38.412 1.00 92.50 355 PRO A N 1
ATOM 2740 C CA . PRO A 1 355 ? -15.191 -18.970 39.673 1.00 92.50 355 PRO A CA 1
ATOM 2741 C C . PRO A 1 355 ? -16.188 -18.814 40.834 1.00 92.50 355 PRO A C 1
ATOM 2743 O O . PRO A 1 355 ? -17.221 -18.157 40.695 1.00 92.50 355 PRO A O 1
ATOM 2746 N N . THR A 1 356 ? -15.870 -19.386 41.995 1.00 91.75 356 THR A N 1
ATOM 2747 C CA . THR A 1 356 ? -16.569 -19.105 43.261 1.00 91.75 356 THR A CA 1
ATOM 2748 C C . THR A 1 356 ? -15.574 -18.722 44.349 1.00 91.75 356 THR A C 1
ATOM 2750 O O . THR A 1 356 ? -14.396 -19.063 44.269 1.00 91.75 356 THR A O 1
ATOM 2753 N N . VAL A 1 357 ? -16.037 -18.024 45.383 1.00 93.69 357 VAL A N 1
ATOM 2754 C CA . VAL A 1 357 ? -15.237 -17.701 46.573 1.00 93.69 357 VAL A CA 1
ATOM 2755 C C . VAL A 1 357 ? -15.880 -18.391 47.772 1.00 93.69 357 VAL A C 1
ATOM 2757 O O . VAL A 1 357 ? -17.033 -18.100 48.090 1.00 93.69 357 VAL A O 1
ATOM 2760 N N . ASP A 1 358 ? -15.168 -19.327 48.405 1.00 91.44 358 ASP A N 1
ATOM 2761 C CA . ASP A 1 358 ? -15.745 -20.222 49.425 1.00 91.44 358 ASP A CA 1
ATOM 2762 C C . ASP A 1 358 ? -16.229 -19.455 50.669 1.00 91.44 358 ASP A C 1
ATOM 2764 O O . ASP A 1 358 ? -17.254 -19.795 51.258 1.00 91.44 358 ASP A O 1
ATOM 2768 N N . GLU A 1 359 ? -15.528 -18.384 51.039 1.00 92.12 359 GLU A N 1
ATOM 2769 C CA . GLU A 1 359 ? -15.866 -17.492 52.151 1.00 92.12 359 GLU A CA 1
ATOM 2770 C C . GLU A 1 359 ? -16.915 -16.431 51.762 1.00 92.12 359 GLU A C 1
ATOM 2772 O O . GLU A 1 359 ? -17.315 -15.622 52.600 1.00 92.12 359 GLU A O 1
ATOM 2777 N N . ALA A 1 360 ? -17.400 -16.446 50.511 1.00 88.12 360 ALA A N 1
ATOM 2778 C CA . ALA A 1 360 ? -18.487 -15.597 50.023 1.00 88.12 360 ALA A CA 1
ATOM 2779 C C . ALA A 1 360 ? -19.598 -16.383 49.291 1.00 88.12 360 ALA A C 1
ATOM 2781 O O . ALA A 1 360 ? -20.002 -16.005 48.187 1.00 88.12 360 ALA A O 1
ATOM 2782 N N . PRO A 1 361 ? -20.170 -17.445 49.892 1.00 74.19 361 PRO A N 1
ATOM 2783 C CA . PRO A 1 361 ? -21.089 -18.359 49.207 1.00 74.19 361 PRO A CA 1
ATOM 2784 C C . PRO A 1 361 ? -22.417 -17.700 48.798 1.00 74.19 361 PRO A C 1
ATOM 2786 O O . PRO A 1 361 ? -23.112 -18.186 47.911 1.00 74.19 361 PRO A O 1
ATOM 2789 N N . THR A 1 362 ? -22.777 -16.584 49.434 1.00 73.62 362 THR A N 1
ATOM 2790 C CA . THR A 1 362 ? -23.972 -15.784 49.126 1.00 73.62 362 THR A CA 1
ATOM 2791 C C . THR A 1 362 ? -23.651 -14.506 48.346 1.00 73.62 362 THR A C 1
ATOM 2793 O O . THR A 1 362 ? -24.500 -13.621 48.266 1.00 73.62 362 THR A O 1
ATOM 2796 N N . GLY A 1 363 ? -22.427 -14.372 47.819 1.00 78.44 363 GLY A N 1
ATOM 2797 C CA . GLY A 1 363 ? -21.962 -13.158 47.143 1.00 78.44 363 GLY A CA 1
ATOM 2798 C C . GLY A 1 363 ? -21.539 -12.033 48.094 1.00 78.44 363 GLY A C 1
ATOM 2799 O O . GLY A 1 363 ? -21.465 -10.888 47.660 1.00 78.44 363 GLY A O 1
ATOM 2800 N N . THR A 1 364 ? -21.249 -12.332 49.368 1.00 86.00 364 THR A N 1
ATOM 2801 C CA . THR A 1 364 ? -20.693 -11.366 50.333 1.00 86.00 364 THR A CA 1
ATOM 2802 C C . THR A 1 364 ? -19.495 -11.962 51.069 1.00 86.00 364 THR A C 1
ATOM 2804 O O . THR A 1 364 ? -19.650 -13.001 51.702 1.00 86.00 364 THR A O 1
ATOM 2807 N N . LEU A 1 365 ? -18.336 -11.301 51.023 1.00 90.75 365 LEU A N 1
ATOM 2808 C CA . LEU A 1 365 ? -17.099 -11.697 51.702 1.00 90.75 365 LEU A CA 1
ATOM 2809 C C . LEU A 1 365 ? -16.831 -10.790 52.908 1.00 90.75 365 LEU A C 1
ATOM 2811 O O . LEU A 1 365 ? -16.880 -9.568 52.783 1.00 90.75 365 LEU A O 1
ATOM 2815 N N . ASN A 1 366 ? -16.489 -11.356 54.062 1.00 85.31 366 ASN A N 1
ATOM 2816 C CA . ASN A 1 366 ? -16.068 -10.571 55.223 1.00 85.31 366 ASN A CA 1
ATOM 2817 C C . ASN A 1 366 ? -14.612 -10.055 55.038 1.00 85.31 366 ASN A C 1
ATOM 2819 O O . ASN A 1 366 ? -13.716 -10.837 54.732 1.00 85.31 366 ASN A O 1
ATOM 2823 N N . PRO A 1 367 ? -14.330 -8.749 55.199 1.00 87.38 367 PRO A N 1
ATOM 2824 C CA . PRO A 1 367 ? -13.010 -8.165 54.937 1.00 87.38 367 PRO A CA 1
ATOM 2825 C C . PRO A 1 367 ? -11.949 -8.572 55.968 1.00 87.38 367 PRO A C 1
ATOM 2827 O O . PRO A 1 367 ? -10.750 -8.480 55.701 1.00 87.38 367 PRO A O 1
ATOM 2830 N N . ASP A 1 368 ? -12.386 -9.040 57.140 1.00 86.00 368 ASP A N 1
ATOM 2831 C CA . ASP A 1 368 ? -11.518 -9.535 58.209 1.00 86.00 368 ASP A CA 1
ATOM 2832 C C . ASP A 1 368 ? -11.169 -11.029 58.039 1.00 86.00 368 ASP A C 1
ATOM 2834 O O . ASP A 1 368 ? -10.463 -11.595 58.880 1.00 86.00 368 ASP A O 1
ATOM 2838 N N . GLU A 1 369 ? -11.625 -11.682 56.959 1.00 88.31 369 GLU A N 1
ATOM 2839 C CA . GLU A 1 369 ? -11.249 -13.068 56.683 1.00 88.31 369 GLU A CA 1
ATOM 2840 C C . GLU A 1 369 ? -9.737 -13.196 56.534 1.00 88.31 369 GLU A C 1
ATOM 2842 O O . GLU A 1 369 ? -9.083 -12.443 55.808 1.00 88.31 369 GLU A O 1
ATOM 2847 N N . ARG A 1 370 ? -9.159 -14.187 57.217 1.00 84.06 370 ARG A N 1
ATOM 2848 C CA . ARG A 1 370 ? -7.703 -14.398 57.230 1.00 84.06 370 ARG A CA 1
ATOM 2849 C C . ARG A 1 370 ? -7.143 -14.625 55.814 1.00 84.06 370 ARG A C 1
ATOM 2851 O O . ARG A 1 370 ? -5.970 -14.337 55.563 1.00 84.06 370 ARG A O 1
ATOM 2858 N N . TRP A 1 371 ? -7.968 -15.164 54.923 1.00 90.12 371 TRP A N 1
ATOM 2859 C CA . TRP A 1 371 ? -7.734 -15.390 53.501 1.00 90.12 371 TRP A CA 1
ATOM 2860 C C . TRP A 1 371 ? -9.075 -15.746 52.842 1.00 90.12 371 TRP A C 1
ATOM 2862 O O . TRP A 1 371 ? -10.021 -16.098 53.540 1.00 90.12 371 TRP A O 1
ATOM 2872 N N . ALA A 1 372 ? -9.139 -15.639 51.518 1.00 92.25 372 ALA A N 1
ATOM 2873 C CA . ALA A 1 372 ? -10.277 -16.030 50.706 1.00 92.25 372 ALA A CA 1
ATOM 2874 C C . ALA A 1 372 ? -9.804 -17.064 49.693 1.00 92.25 372 ALA A C 1
ATOM 2876 O O . ALA A 1 372 ? -8.805 -16.864 48.996 1.00 92.25 372 ALA A O 1
ATOM 2877 N N . THR A 1 373 ? -10.523 -18.169 49.638 1.00 95.25 373 THR A N 1
ATOM 2878 C CA . THR A 1 373 ? -10.293 -19.301 48.765 1.00 95.25 373 THR A CA 1
ATOM 2879 C C . THR A 1 373 ? -11.124 -19.107 47.509 1.00 95.25 373 THR A C 1
ATOM 2881 O O . THR A 1 373 ? -12.339 -19.317 47.502 1.00 95.25 373 THR A O 1
ATOM 2884 N N . VAL A 1 374 ? -10.471 -18.706 46.421 1.00 95.75 374 VAL A N 1
ATOM 2885 C CA . VAL A 1 374 ? -11.104 -18.723 45.106 1.00 95.75 374 VAL A CA 1
ATOM 2886 C C . VAL A 1 374 ? -11.006 -20.127 44.554 1.00 95.75 374 VAL A C 1
ATOM 2888 O O . VAL A 1 374 ? -9.914 -20.653 44.331 1.00 95.75 374 VAL A O 1
ATOM 2891 N N . ARG A 1 375 ? -12.170 -20.710 44.322 1.00 94.00 375 ARG A N 1
ATOM 2892 C CA . ARG A 1 375 ? -12.353 -22.003 43.697 1.00 94.00 375 ARG A CA 1
ATOM 2893 C C . ARG A 1 375 ? -12.623 -21.775 42.221 1.00 94.00 375 ARG A C 1
ATOM 2895 O O . ARG A 1 375 ? -13.730 -21.417 41.821 1.00 94.00 375 ARG A O 1
ATOM 2902 N N . ILE A 1 376 ? -11.590 -21.964 41.410 1.00 93.19 376 ILE A N 1
ATOM 2903 C CA . ILE A 1 376 ? -11.745 -21.976 39.960 1.00 93.19 376 ILE A CA 1
ATOM 2904 C C . ILE A 1 376 ? -12.162 -23.394 39.576 1.00 93.19 376 ILE A C 1
ATOM 2906 O O . ILE A 1 376 ? -11.359 -24.318 39.765 1.00 93.19 376 ILE A O 1
ATOM 2910 N N . PRO A 1 377 ? -13.409 -23.596 39.110 1.00 87.69 377 PRO A N 1
ATOM 2911 C CA . PRO A 1 377 ? -13.903 -24.925 38.801 1.00 87.69 377 PRO A CA 1
ATOM 2912 C C . PRO A 1 377 ? -13.023 -25.571 37.739 1.00 87.69 377 PRO A C 1
ATOM 2914 O O . PRO A 1 377 ? -12.415 -24.900 36.899 1.00 87.69 377 PRO A O 1
ATOM 2917 N N . TRP A 1 378 ? -12.947 -26.894 37.789 1.00 83.38 378 TRP A N 1
ATOM 2918 C CA . TRP A 1 378 ? -12.368 -27.633 36.685 1.00 83.38 378 TRP A CA 1
ATOM 2919 C C . TRP A 1 378 ? -13.144 -27.314 35.396 1.00 83.38 378 TRP A C 1
ATOM 2921 O O . TRP A 1 378 ? -14.374 -27.222 35.401 1.00 83.38 378 TRP A O 1
ATOM 2931 N N . PHE A 1 379 ? -12.414 -27.099 34.306 1.00 80.56 379 PHE A N 1
ATOM 2932 C CA . PHE A 1 379 ? -12.962 -26.921 32.968 1.00 80.56 379 PHE A CA 1
ATOM 2933 C C . PHE A 1 379 ? -12.213 -27.846 32.012 1.00 80.56 379 PHE A C 1
ATOM 2935 O O . PHE A 1 379 ? -11.023 -28.114 32.193 1.00 80.56 379 PHE A O 1
ATOM 2942 N N . ALA A 1 380 ? -12.923 -28.340 31.003 1.00 64.75 380 ALA A N 1
ATOM 2943 C CA . ALA A 1 380 ? -12.364 -29.273 30.039 1.00 64.75 380 ALA A CA 1
ATOM 2944 C C . ALA A 1 380 ? -11.191 -28.632 29.275 1.00 64.75 380 ALA A C 1
ATOM 2946 O O . ALA A 1 380 ? -11.288 -27.490 28.823 1.00 64.75 380 ALA A O 1
ATOM 2947 N N . GLY A 1 381 ? -10.086 -29.372 29.151 1.00 71.25 381 GLY A N 1
ATOM 2948 C CA . GLY A 1 381 ? -8.869 -28.915 28.473 1.00 71.25 381 GLY A CA 1
ATOM 2949 C C . GLY A 1 381 ? -7.882 -28.127 29.343 1.00 71.25 381 GLY A C 1
ATOM 2950 O O . GLY A 1 381 ? -6.908 -27.619 28.803 1.00 71.25 381 GLY A O 1
ATOM 2951 N N . ARG A 1 382 ? -8.103 -28.023 30.664 1.00 79.81 382 A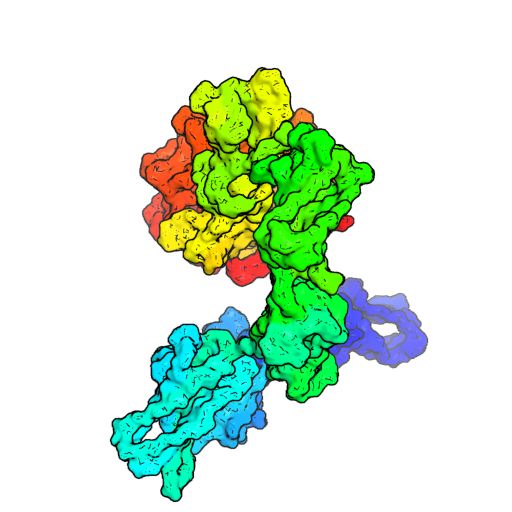RG A N 1
ATOM 2952 C CA . ARG A 1 382 ? -7.157 -27.395 31.604 1.00 79.81 382 ARG A CA 1
ATOM 2953 C C . ARG A 1 382 ? -5.871 -28.226 31.740 1.00 79.81 382 ARG A C 1
ATOM 2955 O O . ARG A 1 382 ? -5.914 -29.305 32.330 1.00 79.81 382 ARG A O 1
ATOM 2962 N N . ALA A 1 383 ? -4.730 -27.697 31.300 1.00 79.56 383 ALA A N 1
ATOM 2963 C CA . ALA A 1 383 ? -3.410 -28.310 31.471 1.00 79.56 383 ALA A CA 1
ATOM 2964 C C . ALA A 1 383 ? -2.629 -27.703 32.650 1.00 79.56 383 ALA A C 1
ATOM 2966 O O . ALA A 1 383 ? -2.797 -26.535 32.994 1.00 79.56 383 ALA A O 1
ATOM 2967 N N . ALA A 1 384 ? -1.713 -28.475 33.251 1.00 77.88 384 ALA A N 1
ATOM 2968 C CA . ALA A 1 384 ? -0.867 -28.013 34.361 1.00 77.88 384 ALA A CA 1
ATOM 2969 C C . ALA A 1 384 ? 0.017 -26.801 33.991 1.00 77.88 384 ALA A C 1
ATOM 2971 O O . ALA A 1 384 ? 0.354 -25.990 34.860 1.00 77.88 384 ALA A O 1
ATOM 2972 N N . SER A 1 385 ? 0.380 -26.684 32.709 1.00 77.25 385 SER A N 1
ATOM 2973 C CA . SER A 1 385 ? 1.174 -25.594 32.135 1.00 77.25 385 SER A CA 1
ATOM 2974 C C . SER A 1 385 ? 0.358 -24.366 31.734 1.00 77.25 385 SER A C 1
ATOM 2976 O O . SER A 1 385 ? 0.967 -23.323 31.511 1.00 77.25 385 SER A O 1
ATOM 2978 N N . ASP A 1 386 ? -0.975 -24.459 31.651 1.00 83.38 386 ASP A N 1
ATOM 2979 C CA . ASP A 1 386 ? -1.811 -23.325 31.248 1.00 83.38 386 ASP A CA 1
ATOM 2980 C C . ASP A 1 386 ? -1.590 -22.155 32.201 1.00 83.38 386 ASP A C 1
ATOM 2982 O O . ASP A 1 386 ? -1.684 -22.308 33.428 1.00 83.38 386 ASP A O 1
ATOM 2986 N N . LEU A 1 387 ? -1.336 -20.972 31.640 1.00 85.75 387 LEU A N 1
ATOM 2987 C CA . LEU A 1 387 ? -1.245 -19.765 32.441 1.00 85.75 387 LEU A CA 1
ATOM 2988 C C . LEU A 1 387 ? -2.661 -19.338 32.822 1.00 85.75 387 LEU A C 1
ATOM 2990 O O . LEU A 1 387 ? -3.395 -18.752 32.023 1.00 85.75 387 LEU A O 1
ATOM 2994 N N . LEU A 1 388 ? -3.037 -19.648 34.062 1.00 90.19 388 LEU A N 1
ATOM 2995 C CA . LEU A 1 388 ? -4.310 -19.254 34.637 1.00 90.19 388 LEU A CA 1
ATOM 2996 C C . LEU A 1 388 ? -4.110 -17.979 35.450 1.00 90.19 388 LEU A C 1
ATOM 2998 O O . LEU A 1 388 ? -3.497 -17.990 36.522 1.00 90.19 388 LEU A O 1
ATOM 3002 N N . THR A 1 389 ? -4.670 -16.883 34.952 1.00 90.56 389 THR A N 1
ATOM 3003 C CA . THR A 1 389 ? -4.624 -15.593 35.640 1.00 90.56 389 THR A CA 1
ATOM 3004 C C . THR A 1 389 ? -5.942 -15.365 36.355 1.00 90.56 389 THR A C 1
ATOM 3006 O O . THR A 1 389 ? -6.954 -15.075 35.718 1.00 90.56 389 THR A O 1
ATOM 3009 N N . LEU A 1 390 ? -5.938 -15.516 37.682 1.00 94.00 390 LEU A N 1
ATOM 3010 C CA . LEU A 1 390 ? -7.066 -15.112 38.520 1.00 94.00 390 LEU A CA 1
ATOM 3011 C C . LEU A 1 390 ? -7.076 -13.589 38.628 1.00 94.00 390 LEU A C 1
ATOM 3013 O O . LEU A 1 390 ? -6.054 -12.996 38.963 1.00 94.00 390 LEU A O 1
ATOM 3017 N N . ILE A 1 391 ? -8.236 -12.984 38.405 1.00 93.69 391 ILE A N 1
ATOM 3018 C CA . ILE A 1 391 ? -8.424 -11.540 38.427 1.00 93.69 391 ILE A CA 1
ATOM 3019 C C . ILE A 1 391 ? -9.549 -11.194 39.399 1.00 93.69 391 ILE A C 1
ATOM 3021 O O . ILE A 1 391 ? -10.659 -11.722 39.316 1.00 93.69 391 ILE A O 1
ATOM 3025 N N . TRP A 1 392 ? -9.252 -10.289 40.327 1.00 95.56 392 TRP A N 1
ATOM 3026 C CA . TRP A 1 392 ? -10.251 -9.562 41.101 1.00 95.56 392 TRP A CA 1
ATOM 3027 C C . TRP A 1 392 ? -10.191 -8.114 40.666 1.00 95.56 392 TRP A C 1
ATOM 3029 O O . TRP A 1 392 ? -9.163 -7.448 40.827 1.00 95.56 392 TRP A O 1
ATOM 3039 N N . GLU A 1 393 ? -11.305 -7.607 40.165 1.00 90.25 393 GLU A N 1
ATOM 3040 C CA . GLU A 1 393 ? -11.414 -6.201 39.833 1.00 90.25 393 GLU A CA 1
ATOM 3041 C C . GLU A 1 393 ? -12.625 -5.576 40.500 1.00 90.25 393 GLU A C 1
ATOM 3043 O O . GLU A 1 393 ? -13.709 -6.149 40.584 1.00 90.25 393 GLU A O 1
ATOM 3048 N N . ALA A 1 394 ? -12.432 -4.363 40.988 1.00 82.06 394 ALA A N 1
ATOM 3049 C CA . ALA A 1 394 ? -13.506 -3.559 41.515 1.00 82.06 394 ALA A CA 1
ATOM 3050 C C . ALA A 1 394 ? -13.256 -2.111 41.150 1.00 82.06 394 ALA A C 1
ATOM 3052 O O . ALA A 1 394 ? -12.163 -1.573 41.340 1.00 82.06 394 ALA A O 1
ATOM 3053 N N . THR A 1 395 ? -14.290 -1.443 40.664 1.00 69.75 395 THR A N 1
ATOM 3054 C CA . THR A 1 395 ? -14.227 0.006 40.524 1.00 69.75 395 THR A CA 1
ATOM 3055 C C . THR A 1 395 ? -14.457 0.600 41.904 1.00 69.75 395 THR A C 1
ATOM 3057 O O . THR A 1 395 ? -15.506 0.368 42.511 1.00 69.75 395 THR A O 1
ATOM 3060 N N . ARG A 1 396 ? -13.485 1.363 42.423 1.00 63.41 396 ARG A N 1
ATOM 3061 C CA . ARG A 1 396 ? -13.737 2.135 43.641 1.00 63.41 396 ARG A CA 1
ATOM 3062 C C . ARG A 1 396 ? -14.924 3.059 43.367 1.00 63.41 396 ARG A C 1
ATOM 3064 O O . ARG A 1 396 ? -14.995 3.618 42.263 1.00 63.41 396 ARG A O 1
ATOM 3071 N N . PRO A 1 397 ? -15.814 3.286 44.352 1.00 45.53 397 PRO A N 1
ATOM 3072 C CA . PRO A 1 397 ? -16.686 4.450 44.353 1.00 45.53 397 PRO A CA 1
ATOM 3073 C C . PRO A 1 397 ? -15.848 5.632 43.830 1.00 45.53 397 PRO A C 1
ATOM 3075 O O . PRO A 1 397 ? -14.701 5.708 44.249 1.00 45.53 397 PRO A O 1
ATOM 3078 N N . GLY A 1 398 ? -16.350 6.402 42.843 1.00 43.91 398 GLY A N 1
ATOM 3079 C CA . GLY A 1 398 ? -15.774 7.571 42.122 1.00 43.91 398 GLY A CA 1
ATOM 3080 C C . GLY A 1 398 ? -14.415 7.480 41.408 1.00 43.91 398 GLY A C 1
ATOM 3081 O O . GLY A 1 398 ? -13.816 8.512 41.096 1.00 43.91 398 GLY A O 1
ATOM 3082 N N . GLY A 1 399 ? -13.999 6.275 41.027 1.00 44.34 399 GLY A N 1
ATOM 3083 C CA . GLY A 1 399 ? -13.010 6.080 39.967 1.00 44.34 399 GLY A CA 1
ATOM 3084 C C . GLY A 1 399 ? -11.645 5.603 40.454 1.00 44.34 399 GLY A C 1
ATOM 3085 O O . GLY A 1 399 ? -11.194 5.897 41.561 1.00 44.34 399 GLY A O 1
ATOM 3086 N N . GLY A 1 400 ? -10.989 4.836 39.583 1.00 46.88 400 GLY A N 1
ATOM 3087 C CA . GLY A 1 400 ? -9.827 4.014 39.908 1.00 46.88 400 GLY A CA 1
ATOM 3088 C C . GLY A 1 400 ? -10.234 2.553 40.092 1.00 46.88 400 GLY A C 1
ATOM 3089 O O . GLY A 1 400 ? -11.170 2.243 40.829 1.00 46.88 400 GLY A O 1
ATOM 3090 N N . ILE A 1 401 ? -9.525 1.662 39.405 1.00 59.72 401 ILE A N 1
ATOM 3091 C CA . ILE A 1 401 ? -9.743 0.219 39.489 1.00 59.72 401 ILE A CA 1
ATOM 3092 C C . ILE A 1 401 ? -8.853 -0.308 40.620 1.00 59.72 401 ILE A C 1
ATOM 3094 O O . ILE A 1 401 ? -7.644 -0.067 40.635 1.00 59.72 401 ILE A O 1
ATOM 3098 N N . VAL A 1 402 ? -9.448 -0.981 41.605 1.00 76.19 402 VAL A N 1
ATOM 3099 C CA . VAL A 1 402 ? -8.698 -1.901 42.465 1.00 76.19 402 VAL A CA 1
ATOM 3100 C C . VAL A 1 402 ? -8.600 -3.191 41.698 1.00 76.19 402 VAL A C 1
ATOM 3102 O O . VAL A 1 402 ? -9.615 -3.793 41.370 1.00 76.19 402 VAL A O 1
ATOM 3105 N N . TYR A 1 403 ? -7.373 -3.559 41.387 1.00 84.50 403 TYR A N 1
ATOM 3106 C CA . TYR A 1 403 ? -7.071 -4.713 40.576 1.00 84.50 403 TYR A CA 1
ATOM 3107 C C . TYR A 1 403 ? -6.078 -5.582 41.341 1.00 84.50 403 TYR A C 1
ATOM 3109 O O . TYR A 1 403 ? -5.094 -5.082 41.909 1.00 84.50 403 TYR A O 1
ATOM 3117 N N . TYR A 1 404 ? -6.389 -6.864 41.406 1.00 89.25 404 TYR A N 1
ATOM 3118 C CA . TYR A 1 404 ? -5.508 -7.912 41.881 1.00 89.25 404 TYR A CA 1
ATOM 3119 C C . TYR A 1 404 ? -5.477 -8.980 40.800 1.00 89.25 404 TYR A C 1
ATOM 3121 O O . TYR A 1 404 ? -6.525 -9.448 40.360 1.00 89.25 404 TYR A O 1
ATOM 3129 N N . GLU A 1 405 ? -4.271 -9.343 40.388 1.00 88.88 405 GLU A N 1
ATOM 3130 C CA . GLU A 1 405 ? -4.037 -10.461 39.494 1.00 88.88 405 GLU A CA 1
ATOM 3131 C C . GLU A 1 405 ? -3.084 -11.450 40.141 1.00 88.88 405 GLU A C 1
ATOM 3133 O O . GLU A 1 405 ? -2.166 -11.081 40.878 1.00 88.88 405 GLU A O 1
ATOM 3138 N N . ASP A 1 406 ? -3.317 -12.715 39.840 1.00 88.88 406 ASP A N 1
ATOM 3139 C CA . ASP A 1 406 ? -2.488 -13.822 40.274 1.00 88.88 406 ASP A CA 1
ATOM 3140 C C . ASP A 1 406 ? -2.237 -14.754 39.081 1.00 88.88 406 ASP A C 1
ATOM 3142 O O . ASP A 1 406 ? -2.926 -15.771 38.930 1.00 88.88 406 ASP A O 1
ATOM 3146 N N . PRO A 1 407 ? -1.305 -14.371 38.182 1.00 89.25 407 PRO A N 1
ATOM 3147 C CA . PRO A 1 407 ? -0.926 -15.169 37.026 1.00 89.25 407 PRO A CA 1
ATOM 3148 C C . PRO A 1 407 ? -0.022 -16.309 37.479 1.00 89.25 407 PRO A C 1
ATOM 3150 O O . PRO A 1 407 ? 1.148 -16.111 37.819 1.00 89.25 407 PRO A O 1
ATOM 3153 N N . ARG A 1 408 ? -0.563 -17.526 37.493 1.00 88.06 408 ARG A N 1
ATOM 3154 C CA . ARG A 1 408 ? 0.207 -18.721 37.836 1.00 88.06 408 ARG A CA 1
ATOM 3155 C C . ARG A 1 408 ? -0.226 -19.899 36.977 1.00 88.06 408 ARG A C 1
ATOM 3157 O O . ARG A 1 408 ? -1.429 -20.074 36.775 1.00 88.06 408 ARG A O 1
ATOM 3164 N N . PRO A 1 409 ? 0.717 -20.762 36.567 1.00 84.88 409 PRO A N 1
ATOM 3165 C CA . PRO A 1 409 ? 0.365 -22.046 35.990 1.00 84.88 409 PRO A CA 1
ATOM 3166 C C . PRO A 1 409 ? -0.620 -22.793 36.891 1.00 84.88 409 PRO A C 1
ATOM 3168 O O . PRO A 1 409 ? -0.581 -22.654 38.126 1.00 84.88 409 PRO A O 1
ATOM 3171 N N . VAL A 1 410 ? -1.502 -23.581 36.288 1.00 86.81 410 VAL A N 1
ATOM 3172 C CA . VAL A 1 410 ? -2.437 -24.452 37.018 1.00 86.81 410 VAL A CA 1
ATOM 3173 C C . VAL A 1 410 ? -1.683 -25.317 38.040 1.00 86.81 410 VAL A C 1
ATOM 3175 O O . VAL A 1 410 ? -2.107 -25.396 39.194 1.00 86.81 410 VAL A O 1
ATOM 3178 N N . GLY A 1 411 ? -0.509 -25.842 37.666 1.00 81.25 411 GLY A N 1
ATOM 3179 C CA . GLY A 1 411 ? 0.329 -26.681 38.523 1.00 81.25 411 GLY A CA 1
ATOM 3180 C C . GLY A 1 411 ? -0.211 -28.108 38.661 1.00 81.25 411 GLY A C 1
ATOM 3181 O O . GLY A 1 411 ? -1.094 -28.518 37.915 1.00 81.25 411 GLY A O 1
ATOM 3182 N N . ASP A 1 412 ? 0.326 -28.866 39.619 1.00 83.75 412 ASP A N 1
ATOM 3183 C CA . ASP A 1 412 ? -0.021 -30.277 39.872 1.00 83.75 412 ASP A CA 1
ATOM 3184 C C . ASP A 1 412 ? -1.358 -30.414 40.633 1.00 83.75 412 ASP A C 1
ATOM 3186 O O . ASP A 1 412 ? -1.420 -30.897 41.764 1.00 83.75 412 ASP A O 1
ATOM 3190 N N . VAL A 1 413 ? -2.434 -29.872 40.049 1.00 85.38 413 VAL A N 1
ATOM 3191 C CA . VAL A 1 413 ? -3.806 -29.989 40.561 1.00 85.38 413 VAL A CA 1
ATOM 3192 C C . VAL A 1 413 ? -4.513 -31.099 39.780 1.00 85.38 413 VAL A C 1
ATOM 3194 O O . VAL A 1 413 ? -4.638 -30.964 38.559 1.00 85.38 413 VAL A O 1
ATOM 3197 N N . PRO A 1 414 ? -5.005 -32.159 40.449 1.00 80.38 414 PRO A N 1
ATOM 3198 C CA . PRO A 1 414 ? -5.688 -33.268 39.789 1.00 80.38 414 PRO A CA 1
ATOM 3199 C C . PRO A 1 414 ? -6.852 -32.828 38.887 1.00 80.38 414 PRO A C 1
ATOM 3201 O O . PRO A 1 414 ? -7.481 -31.787 39.106 1.00 80.38 414 PRO A O 1
ATOM 3204 N N . GLU A 1 415 ? -7.153 -33.642 37.875 1.00 72.88 415 GLU A N 1
ATOM 3205 C CA . GLU A 1 415 ? -8.387 -33.522 37.090 1.00 72.88 415 GLU A CA 1
ATOM 3206 C C . GLU A 1 415 ? -9.618 -33.601 38.012 1.00 72.88 415 GLU A C 1
ATOM 3208 O O . GLU A 1 415 ? -9.559 -34.208 39.080 1.00 72.88 415 GLU A O 1
ATOM 3213 N N . ASP A 1 416 ? -10.701 -32.913 37.641 1.00 78.31 416 ASP A N 1
ATOM 3214 C CA . ASP A 1 416 ? -11.933 -32.717 38.429 1.00 78.31 416 ASP A CA 1
ATOM 3215 C C . ASP A 1 416 ? -11.799 -31.947 39.759 1.00 78.31 416 ASP A C 1
ATOM 3217 O O . ASP A 1 416 ? -12.806 -31.519 40.328 1.00 78.31 416 ASP A O 1
ATOM 3221 N N . GLU A 1 417 ? -10.583 -31.669 40.232 1.00 83.75 417 GLU A N 1
ATOM 3222 C CA . GLU A 1 417 ? -10.356 -30.799 41.387 1.00 83.75 417 GLU A CA 1
ATOM 3223 C C . GLU A 1 417 ? -10.229 -29.329 40.943 1.00 83.75 417 GLU A C 1
ATOM 3225 O O . GLU A 1 417 ? -9.565 -29.010 39.944 1.00 83.75 417 GLU A O 1
ATOM 3230 N N . PRO A 1 418 ? -10.851 -28.378 41.655 1.00 90.69 418 PRO A N 1
ATOM 3231 C CA . PRO A 1 418 ? -10.719 -26.969 41.328 1.00 90.69 418 PRO A CA 1
ATOM 3232 C C . PRO A 1 418 ? -9.319 -26.451 41.660 1.00 90.69 418 PRO A C 1
ATOM 3234 O O . PRO A 1 418 ? -8.695 -26.866 42.638 1.00 90.69 418 PRO A O 1
ATOM 3237 N N . VAL A 1 419 ? -8.848 -25.469 40.889 1.00 92.44 419 VAL A N 1
ATOM 3238 C CA . VAL A 1 419 ? -7.651 -24.725 41.294 1.00 92.44 419 VAL A CA 1
ATOM 3239 C C . VAL A 1 419 ? -8.057 -23.800 42.427 1.00 92.44 419 VAL A C 1
ATOM 3241 O O . VAL A 1 419 ? -8.885 -22.905 42.247 1.00 92.44 419 VAL A O 1
ATOM 3244 N N . LEU A 1 420 ? -7.465 -24.023 43.595 1.00 92.88 420 LEU A N 1
ATOM 3245 C CA . LEU A 1 420 ? -7.651 -23.156 44.745 1.00 92.88 420 LEU A CA 1
ATOM 3246 C C . LEU A 1 420 ? -6.583 -22.064 44.734 1.00 92.88 420 LEU A C 1
ATOM 3248 O O . LEU A 1 420 ? -5.379 -22.333 44.654 1.00 92.88 420 LEU A O 1
ATOM 3252 N N . ARG A 1 421 ? -7.032 -20.815 44.811 1.00 92.19 421 ARG A N 1
ATOM 3253 C CA . ARG A 1 421 ? -6.163 -19.646 44.933 1.00 92.19 421 ARG A CA 1
ATOM 3254 C C . ARG A 1 421 ? -6.510 -18.902 46.209 1.00 92.19 421 ARG A C 1
ATOM 3256 O O . ARG A 1 421 ? -7.657 -18.530 46.427 1.00 92.19 421 ARG A O 1
ATOM 3263 N N . ASN A 1 422 ? -5.494 -18.679 47.034 1.00 91.44 422 ASN A N 1
ATOM 3264 C CA . ASN A 1 422 ? -5.657 -17.989 48.303 1.00 91.44 422 ASN A CA 1
ATOM 3265 C C . ASN A 1 422 ? -5.330 -16.519 48.111 1.00 91.44 422 ASN A C 1
ATOM 3267 O O . ASN A 1 422 ? -4.173 -16.158 47.891 1.00 91.44 422 ASN A O 1
ATOM 3271 N N . VAL A 1 423 ? -6.342 -15.681 48.260 1.00 92.38 423 VAL A N 1
ATOM 3272 C CA . VAL A 1 423 ? -6.185 -14.235 48.340 1.00 92.38 423 VAL A CA 1
ATOM 3273 C C . VAL A 1 423 ? -5.970 -13.896 49.811 1.00 92.38 423 VAL A C 1
ATOM 3275 O O . VAL A 1 423 ? -6.801 -14.208 50.661 1.00 92.38 423 VAL A O 1
ATOM 3278 N N . SER A 1 424 ? -4.803 -13.349 50.151 1.00 91.31 424 SER A N 1
ATOM 3279 C CA . SER A 1 424 ? -4.449 -13.070 51.550 1.00 91.31 424 SER A CA 1
ATOM 3280 C C . SER A 1 424 ? -5.354 -11.994 52.163 1.00 91.31 424 SER A C 1
ATOM 3282 O O . SER A 1 424 ? -5.869 -11.150 51.435 1.00 91.31 424 SER A O 1
ATOM 3284 N N . ASN A 1 425 ? -5.489 -11.946 53.495 1.00 89.56 425 ASN A N 1
ATOM 3285 C CA . ASN A 1 425 ? -6.226 -10.860 54.161 1.00 89.56 425 ASN A CA 1
ATOM 3286 C C . ASN A 1 425 ? -5.758 -9.460 53.724 1.00 89.56 425 ASN A C 1
ATOM 3288 O O . ASN A 1 425 ? -6.586 -8.581 53.520 1.00 89.56 425 ASN A O 1
ATOM 3292 N N . ALA A 1 426 ? -4.451 -9.267 53.508 1.00 82.00 426 ALA A N 1
ATOM 3293 C CA . ALA A 1 426 ? -3.918 -7.991 53.033 1.00 82.00 426 ALA A CA 1
ATOM 3294 C C . ALA A 1 426 ? -4.484 -7.596 51.658 1.00 82.00 426 ALA A C 1
ATOM 3296 O O . ALA A 1 426 ? -4.707 -6.416 51.403 1.00 82.00 426 ALA A O 1
ATOM 3297 N N . GLU A 1 427 ? -4.754 -8.577 50.795 1.00 87.94 427 GLU A N 1
ATOM 3298 C CA . GLU A 1 427 ? -5.377 -8.363 49.490 1.00 87.94 427 GLU A CA 1
ATOM 3299 C C . GLU A 1 427 ? -6.895 -8.180 49.608 1.00 87.94 427 GLU A C 1
ATOM 3301 O O . GLU A 1 427 ? -7.437 -7.257 49.007 1.00 87.94 427 GLU A O 1
ATOM 3306 N N . ILE A 1 428 ? -7.575 -8.961 50.456 1.00 90.00 428 ILE A N 1
ATOM 3307 C CA . ILE A 1 428 ? -9.020 -8.817 50.724 1.00 90.00 428 ILE A CA 1
ATOM 3308 C C . ILE A 1 428 ? -9.339 -7.425 51.276 1.00 90.00 428 ILE A C 1
ATOM 3310 O O . ILE A 1 428 ? -10.271 -6.773 50.807 1.00 90.00 428 ILE A O 1
ATOM 3314 N N . GLN A 1 429 ? -8.529 -6.926 52.215 1.00 84.50 429 GLN A N 1
ATOM 3315 C CA . GLN A 1 429 ? -8.702 -5.595 52.801 1.00 84.50 429 GLN A CA 1
ATOM 3316 C C . GLN A 1 429 ? -8.633 -4.469 51.759 1.00 84.50 429 GLN A C 1
ATOM 3318 O O . GLN A 1 429 ? -9.222 -3.410 51.965 1.00 84.50 429 GLN A O 1
ATOM 3323 N N . ARG A 1 430 ? -7.966 -4.673 50.611 1.00 85.25 430 ARG A N 1
ATOM 3324 C CA . ARG A 1 430 ? -7.942 -3.678 49.519 1.00 85.25 430 ARG A CA 1
ATOM 3325 C C . ARG A 1 430 ? -9.295 -3.534 48.821 1.00 85.25 430 ARG A C 1
ATOM 3327 O O . ARG A 1 430 ? -9.519 -2.504 48.178 1.00 85.25 430 ARG A O 1
ATOM 3334 N N . PHE A 1 431 ? -10.146 -4.552 48.925 1.00 88.25 431 PHE A N 1
ATOM 3335 C CA . PHE A 1 431 ? -11.487 -4.597 48.354 1.00 88.25 431 PHE A CA 1
ATOM 3336 C C . PHE A 1 431 ? -12.591 -4.323 49.382 1.00 88.25 431 PHE A C 1
ATOM 3338 O O . PHE A 1 431 ? -13.751 -4.261 48.984 1.00 88.25 431 PHE A O 1
ATOM 3345 N N . ASP A 1 432 ? -12.254 -4.119 50.662 1.00 85.62 432 ASP A N 1
ATOM 3346 C CA . ASP A 1 432 ? -13.228 -3.809 51.713 1.00 85.62 432 ASP A CA 1
ATOM 3347 C C . ASP A 1 432 ? -14.123 -2.628 51.305 1.00 85.62 432 ASP A C 1
ATOM 3349 O O . ASP A 1 432 ? -13.657 -1.516 51.031 1.00 85.62 432 ASP A O 1
ATOM 3353 N N . GLY A 1 433 ? -15.421 -2.901 51.208 1.00 74.38 433 GLY A N 1
ATOM 3354 C CA . GLY A 1 433 ? -16.446 -1.966 50.779 1.00 74.38 433 GLY A CA 1
ATOM 3355 C C . GLY A 1 433 ? -16.880 -2.003 49.332 1.00 74.38 433 GLY A C 1
ATOM 3356 O O . GLY A 1 433 ? -17.807 -1.270 48.978 1.00 74.38 433 GLY A O 1
ATOM 3357 N N . LEU A 1 434 ? -16.234 -2.802 48.488 1.00 81.56 434 LEU A N 1
ATOM 3358 C CA . LEU A 1 434 ? -16.408 -2.749 47.041 1.00 81.56 434 LEU A CA 1
ATOM 3359 C C . LEU A 1 434 ? -17.254 -3.902 46.503 1.00 81.56 434 LEU A C 1
ATOM 3361 O O . LEU A 1 434 ? -17.225 -5.018 47.023 1.00 81.56 434 LEU A O 1
ATOM 3365 N N . LYS A 1 435 ? -17.947 -3.629 45.392 1.00 85.06 435 LYS A N 1
ATOM 3366 C CA . LYS A 1 435 ? -18.474 -4.676 44.521 1.00 85.06 435 LYS A CA 1
ATOM 3367 C C . LYS A 1 435 ? -17.347 -5.150 43.607 1.00 85.06 435 LYS A C 1
ATOM 3369 O O . LYS A 1 435 ? -16.799 -4.358 42.839 1.00 85.06 435 LYS A O 1
ATOM 3374 N N . VAL A 1 436 ? -16.992 -6.416 43.744 1.00 91.12 436 VAL A N 1
ATOM 3375 C CA . VAL A 1 436 ? -15.856 -7.064 43.100 1.00 91.12 436 VAL A CA 1
ATOM 3376 C C . VAL A 1 436 ? -16.366 -8.063 42.072 1.00 91.12 436 VAL A C 1
ATOM 3378 O O . VAL A 1 436 ? -17.175 -8.932 42.395 1.00 91.12 436 VAL A O 1
ATOM 3381 N N . SER A 1 437 ? -15.852 -7.947 40.851 1.00 91.88 437 SER A N 1
ATOM 3382 C CA . SER A 1 437 ? -15.964 -8.953 39.802 1.00 91.88 437 SER A CA 1
ATOM 3383 C C . SER A 1 437 ? -14.737 -9.856 39.882 1.00 91.88 437 SER A C 1
ATOM 3385 O O . SER A 1 437 ? -13.605 -9.401 39.699 1.00 91.88 437 SER A O 1
ATOM 3387 N N . VAL A 1 438 ? -14.962 -11.135 40.160 1.00 93.50 438 VAL A N 1
ATOM 3388 C CA . VAL A 1 438 ? -13.926 -12.166 40.196 1.00 93.50 438 VAL A CA 1
ATOM 3389 C C . VAL A 1 438 ? -14.061 -13.034 38.953 1.00 93.50 438 VAL A C 1
ATOM 3391 O O . VAL A 1 438 ? -15.108 -13.635 38.722 1.00 93.50 438 VAL A O 1
ATOM 3394 N N . PHE A 1 439 ? -13.012 -13.112 38.145 1.00 93.81 439 PHE A N 1
ATOM 3395 C CA . PHE A 1 439 ? -12.971 -13.949 36.946 1.00 93.81 439 PHE A CA 1
ATOM 3396 C C . PHE A 1 439 ? -11.550 -14.437 36.698 1.00 93.81 439 PHE A C 1
ATOM 3398 O O . PHE A 1 439 ? -10.630 -14.135 37.457 1.00 93.81 439 PHE A O 1
ATOM 3405 N N . TYR A 1 440 ? -11.364 -15.243 35.666 1.00 91.00 440 TYR A N 1
ATOM 3406 C CA . TYR A 1 440 ? -10.045 -15.717 35.295 1.00 91.00 440 TYR A CA 1
ATOM 3407 C C . TYR A 1 440 ? -9.896 -15.767 33.782 1.00 91.00 440 TYR A C 1
ATOM 3409 O O . TYR A 1 440 ? -10.875 -15.897 33.043 1.00 91.00 440 TYR A O 1
ATOM 3417 N N . THR A 1 441 ? -8.650 -15.667 33.335 1.00 87.31 441 THR A N 1
ATOM 3418 C CA . THR A 1 441 ? -8.280 -15.915 31.944 1.00 87.31 441 THR A CA 1
ATOM 3419 C C . THR A 1 441 ? -7.366 -17.125 31.848 1.00 87.31 441 THR A C 1
ATOM 3421 O O . THR A 1 441 ? -6.668 -17.471 32.807 1.00 87.31 441 THR A O 1
ATOM 3424 N N . VAL A 1 442 ? -7.406 -17.782 30.693 1.00 79.94 442 VAL A N 1
ATOM 3425 C CA . VAL A 1 442 ? -6.571 -18.941 30.374 1.00 79.94 442 VAL A CA 1
ATOM 3426 C C . VAL A 1 442 ? -5.847 -18.654 29.064 1.00 79.94 442 VAL A C 1
ATOM 3428 O O . VAL A 1 442 ? -6.498 -18.372 28.053 1.00 79.94 442 VAL A O 1
ATOM 3431 N N . ALA A 1 443 ? -4.518 -18.720 29.098 1.00 73.38 443 ALA A N 1
ATOM 3432 C CA . ALA A 1 443 ? -3.647 -18.579 27.934 1.00 73.38 443 ALA A CA 1
ATOM 3433 C C . ALA A 1 443 ? -2.742 -19.814 27.788 1.00 73.38 443 ALA A C 1
ATOM 3435 O O . ALA A 1 443 ? -2.218 -20.319 28.786 1.00 73.38 443 ALA A O 1
ATOM 3436 N N . ASN A 1 444 ? -2.575 -20.283 26.550 1.00 65.94 444 ASN A N 1
ATOM 3437 C CA . ASN A 1 444 ? -1.715 -21.402 26.164 1.00 65.94 444 ASN A CA 1
ATOM 3438 C C . ASN A 1 444 ? -1.066 -21.142 24.786 1.00 65.94 444 ASN A C 1
ATOM 3440 O O . ASN A 1 444 ? -1.504 -20.259 24.051 1.00 65.94 444 ASN A O 1
ATOM 3444 N N . ASP A 1 445 ? -0.017 -21.899 24.460 1.00 49.12 445 ASP A N 1
ATOM 3445 C CA . ASP A 1 445 ? 0.824 -21.709 23.264 1.00 49.12 445 ASP A CA 1
ATOM 3446 C C . ASP A 1 445 ? 0.297 -22.479 22.030 1.00 49.12 445 ASP A C 1
ATOM 3448 O O . ASP A 1 445 ? 1.069 -23.016 21.242 1.00 49.12 445 ASP A O 1
ATOM 3452 N N . ASP A 1 446 ? -1.024 -22.584 21.877 1.00 46.25 446 ASP A N 1
ATOM 3453 C CA . ASP A 1 446 ? -1.657 -23.355 20.800 1.00 46.25 446 ASP A CA 1
ATOM 3454 C C . ASP A 1 446 ? -1.691 -22.550 19.479 1.00 46.25 446 ASP A C 1
ATOM 3456 O O . ASP A 1 446 ? -2.400 -21.543 19.361 1.00 46.25 446 ASP A O 1
ATOM 3460 N N . GLU A 1 447 ? -0.907 -22.980 18.480 1.00 39.09 447 GLU A N 1
ATOM 3461 C CA . GLU A 1 447 ? -0.700 -22.291 17.191 1.00 39.09 447 GLU A CA 1
ATOM 3462 C C . GLU A 1 447 ? -1.973 -22.166 16.328 1.00 39.09 447 GLU A C 1
ATOM 3464 O O . GLU A 1 447 ? -2.009 -21.348 15.402 1.00 39.09 447 GLU A O 1
ATOM 3469 N N . ALA A 1 448 ? -3.051 -22.891 16.650 1.00 38.78 448 ALA A N 1
ATOM 3470 C CA . ALA A 1 448 ? -4.335 -22.767 15.957 1.00 38.78 448 ALA A CA 1
ATOM 3471 C C . ALA A 1 448 ? -5.200 -21.584 16.449 1.00 38.78 448 ALA A C 1
ATOM 3473 O O . ALA A 1 448 ? -6.055 -21.090 15.704 1.00 38.78 448 ALA A O 1
ATOM 3474 N N . THR A 1 449 ? -4.991 -21.086 17.676 1.00 43.94 449 THR A N 1
ATOM 3475 C CA . THR A 1 449 ? -5.781 -19.985 18.256 1.00 43.94 449 THR A CA 1
ATOM 3476 C C . THR A 1 449 ? -4.931 -19.088 19.154 1.00 43.94 449 THR A C 1
ATOM 3478 O O . THR A 1 449 ? -4.794 -19.339 20.345 1.00 43.94 449 THR A O 1
ATOM 3481 N N . LEU A 1 450 ? -4.453 -17.960 18.626 1.00 43.06 450 LEU A N 1
ATOM 3482 C CA . LEU A 1 450 ? -3.799 -16.876 19.383 1.00 43.06 450 LEU A CA 1
ATOM 3483 C C . LEU A 1 450 ? -4.745 -16.138 20.376 1.00 43.06 450 LEU A C 1
ATOM 3485 O O . LEU A 1 450 ? -4.685 -14.913 20.486 1.00 43.06 450 LEU A O 1
ATOM 3489 N N . ASN A 1 451 ? -5.652 -16.825 21.081 1.00 52.41 451 ASN A N 1
ATOM 3490 C CA . ASN A 1 451 ? -6.696 -16.198 21.898 1.00 52.41 451 ASN A CA 1
ATOM 3491 C C . ASN A 1 451 ? -6.542 -16.479 23.398 1.00 52.41 451 ASN A C 1
ATOM 3493 O O . ASN A 1 451 ? -6.679 -17.606 23.868 1.00 52.41 451 ASN A O 1
ATOM 3497 N N . VAL A 1 452 ? -6.397 -15.400 24.170 1.00 58.34 452 VAL A N 1
ATOM 3498 C CA . VAL A 1 452 ? -6.688 -15.384 25.610 1.00 58.34 452 VAL A CA 1
ATOM 3499 C C . VAL A 1 452 ? -8.190 -15.622 25.802 1.00 58.34 452 VAL A C 1
ATOM 3501 O O . VAL A 1 452 ? -9.008 -14.882 25.254 1.00 58.34 452 VAL A O 1
ATOM 3504 N N . ARG A 1 453 ? -8.568 -16.642 26.582 1.00 73.31 453 ARG A N 1
ATOM 3505 C CA . ARG A 1 453 ? -9.978 -16.990 26.852 1.00 73.31 453 ARG A CA 1
ATOM 3506 C C . ARG A 1 453 ? -10.408 -16.453 28.225 1.00 73.31 453 ARG A C 1
ATOM 3508 O O . ARG A 1 453 ? -9.748 -16.758 29.214 1.00 73.31 453 ARG A O 1
ATOM 3515 N N . GLU A 1 454 ? -11.501 -15.680 28.302 1.00 81.56 454 GLU A N 1
ATOM 3516 C CA . GLU A 1 454 ? -12.065 -15.102 29.548 1.00 81.56 454 GLU A CA 1
ATOM 3517 C C . GLU A 1 454 ? -13.258 -15.921 30.085 1.00 81.56 454 GLU A C 1
ATOM 3519 O O . GLU A 1 454 ? -14.065 -16.445 29.312 1.00 81.56 454 GLU A O 1
ATOM 3524 N N . SER A 1 455 ? -13.385 -16.021 31.414 1.00 86.44 455 SER A N 1
ATOM 3525 C CA . SER A 1 455 ? -14.516 -16.663 32.092 1.00 86.44 455 SER A CA 1
ATOM 3526 C C . SER A 1 455 ? -15.709 -15.772 32.403 1.00 86.44 455 SER A C 1
ATOM 3528 O O . SER A 1 455 ? -15.646 -14.545 32.403 1.00 86.44 455 SER A O 1
ATOM 3530 N N . LEU A 1 456 ? -16.847 -16.417 32.673 1.00 81.25 456 LEU A N 1
ATOM 3531 C CA . LEU A 1 456 ? -17.976 -15.769 33.323 1.00 81.25 456 LEU A CA 1
ATOM 3532 C C . LEU A 1 456 ? -17.528 -15.170 34.664 1.00 81.25 456 LEU A C 1
ATOM 3534 O O . LEU A 1 456 ? -16.659 -15.697 35.352 1.00 81.25 456 LEU A O 1
ATOM 3538 N N . ARG A 1 457 ? -18.141 -14.052 35.039 1.00 90.38 457 ARG A N 1
ATOM 3539 C CA . ARG A 1 457 ? -17.737 -13.265 36.206 1.00 90.38 457 ARG A CA 1
ATOM 3540 C C . ARG A 1 457 ? -18.567 -13.641 37.431 1.00 90.38 457 ARG A C 1
ATOM 3542 O O . ARG A 1 457 ? -19.795 -13.693 37.354 1.00 90.38 457 ARG A O 1
ATOM 3549 N N . PHE A 1 458 ? -17.897 -13.846 38.563 1.00 90.44 458 PHE A N 1
ATOM 3550 C CA . PHE A 1 458 ? -18.515 -13.970 39.878 1.00 90.44 458 PHE A CA 1
ATOM 3551 C C . PHE A 1 458 ? -18.562 -12.603 40.546 1.00 90.44 458 PHE A C 1
ATOM 3553 O O . PHE A 1 458 ? -17.538 -12.043 40.934 1.00 90.44 458 PHE A O 1
ATOM 3560 N N . GLU A 1 459 ? -19.764 -12.062 40.673 1.00 88.25 459 GLU A N 1
ATOM 3561 C CA . GLU A 1 459 ? -19.993 -10.778 41.322 1.00 88.25 459 GLU A CA 1
ATOM 3562 C C . GLU A 1 459 ? -20.189 -10.983 42.825 1.00 88.25 459 GLU A C 1
ATOM 3564 O O . GLU A 1 459 ? -21.095 -11.706 43.245 1.00 88.25 459 GLU A O 1
ATOM 3569 N N . MET A 1 460 ? -19.390 -10.302 43.643 1.00 90.12 460 MET A N 1
ATOM 3570 C CA . MET A 1 460 ? -19.544 -10.320 45.096 1.00 90.12 460 MET A CA 1
ATOM 3571 C C . MET A 1 460 ? -19.307 -8.953 45.730 1.00 90.12 460 MET A C 1
ATOM 3573 O O . MET A 1 460 ? -18.679 -8.069 45.158 1.00 90.12 460 MET A O 1
ATOM 3577 N N . GLN A 1 461 ? -19.804 -8.782 46.944 1.00 88.81 461 GLN A N 1
ATOM 3578 C CA . GLN A 1 461 ? -19.571 -7.623 47.786 1.00 88.81 461 GLN A CA 1
ATOM 3579 C C . GLN A 1 461 ? -18.539 -7.985 48.859 1.00 88.81 461 GLN A C 1
ATOM 3581 O O . GLN A 1 461 ? -18.764 -8.912 49.629 1.00 88.81 461 GLN A O 1
ATOM 3586 N N . VAL A 1 462 ? -17.426 -7.262 48.957 1.00 87.81 462 VAL A N 1
ATOM 3587 C CA . VAL A 1 462 ? -16.480 -7.437 50.074 1.00 87.81 462 VAL A CA 1
ATOM 3588 C C . VAL A 1 462 ? -16.800 -6.387 51.133 1.00 87.81 462 VAL A C 1
ATOM 3590 O O . VAL A 1 462 ? -16.885 -5.203 50.820 1.00 87.81 462 VAL A O 1
ATOM 3593 N N . GLY A 1 463 ? -17.023 -6.814 52.373 1.00 81.06 463 GLY A N 1
ATOM 3594 C CA . GLY A 1 463 ? -17.436 -5.948 53.478 1.00 81.06 463 GLY A CA 1
ATOM 3595 C C . GLY A 1 463 ? -18.808 -5.316 53.307 1.00 81.06 463 GLY A C 1
ATOM 3596 O O . GLY A 1 463 ? -19.549 -5.585 52.363 1.00 81.06 463 GLY A O 1
ATOM 3597 N N . GLU A 1 464 ? -19.178 -4.474 54.264 1.00 71.81 464 GLU A N 1
ATOM 3598 C CA . GLU A 1 464 ? -20.359 -3.632 54.104 1.00 71.81 464 GLU A CA 1
ATOM 3599 C C . GLU A 1 464 ? -20.086 -2.623 52.991 1.00 71.81 464 GLU A C 1
ATOM 3601 O O . GLU A 1 464 ? -19.002 -2.047 52.965 1.00 71.81 464 GLU A O 1
ATOM 3606 N N . VAL A 1 465 ? -21.050 -2.407 52.084 1.00 58.56 465 VAL A N 1
ATOM 3607 C CA . VAL A 1 465 ? -20.948 -1.398 51.015 1.00 58.56 465 VAL A CA 1
ATOM 3608 C C . VAL A 1 465 ? -20.462 -0.092 51.631 1.00 58.56 465 VAL A C 1
ATOM 3610 O O . VAL A 1 465 ? -21.208 0.565 52.364 1.00 58.56 465 VAL A O 1
ATOM 3613 N N . GLN A 1 466 ? -19.207 0.270 51.357 1.00 57.12 466 GLN A N 1
ATOM 3614 C CA . GLN A 1 466 ? -18.650 1.466 51.961 1.00 57.12 466 GLN A CA 1
ATOM 3615 C C . GLN A 1 466 ? -19.318 2.664 51.293 1.00 57.12 466 GLN A C 1
ATOM 3617 O O . GLN A 1 466 ? -19.538 2.663 50.073 1.00 57.12 466 GLN A O 1
ATOM 3622 N N . PRO A 1 467 ? -19.690 3.690 52.066 1.00 56.50 467 PRO A N 1
ATOM 3623 C CA . PRO A 1 467 ? -20.393 4.812 51.495 1.00 56.50 467 PRO A CA 1
ATOM 3624 C C . PRO A 1 467 ? -19.536 5.499 50.430 1.00 56.50 467 PRO A C 1
ATOM 3626 O O . PRO A 1 467 ? -18.357 5.781 50.640 1.00 56.50 467 PRO A O 1
ATOM 3629 N N . LEU A 1 468 ? -20.139 5.809 49.280 1.00 57.94 468 LEU A N 1
ATOM 3630 C CA . LEU A 1 468 ? -19.497 6.618 48.244 1.00 57.94 468 LEU A CA 1
ATOM 3631 C C . LEU A 1 468 ? -19.255 8.028 48.801 1.00 57.94 468 LEU A C 1
ATOM 3633 O O . LEU A 1 468 ? -20.132 8.896 48.783 1.00 57.94 468 LEU A O 1
ATOM 3637 N N . PHE A 1 469 ? -18.042 8.263 49.289 1.00 70.81 469 PHE A N 1
ATOM 3638 C CA . PHE A 1 469 ? -17.592 9.582 49.693 1.00 70.81 469 PHE A CA 1
ATOM 3639 C C . PHE A 1 469 ? -17.196 10.378 48.450 1.00 70.81 469 PHE A C 1
ATOM 3641 O O . PHE A 1 469 ? -16.098 10.263 47.910 1.00 70.81 469 PHE A O 1
ATOM 3648 N N . VAL A 1 470 ? -18.121 11.198 47.962 1.00 71.56 470 VAL A N 1
ATOM 3649 C CA . VAL A 1 470 ? -17.854 12.116 46.849 1.00 71.56 470 VAL A CA 1
ATOM 3650 C C . VAL A 1 470 ? -16.790 13.154 47.226 1.00 71.56 470 VAL A C 1
ATOM 3652 O O . VAL A 1 470 ? -16.572 13.432 48.409 1.00 71.56 470 VAL A O 1
ATOM 3655 N N . THR A 1 471 ? -16.125 13.720 46.214 1.00 76.06 471 THR A N 1
ATOM 3656 C CA . THR A 1 471 ? -15.050 14.712 46.354 1.00 76.06 471 THR A CA 1
ATOM 3657 C C . THR A 1 471 ? -15.462 15.841 47.309 1.00 76.06 471 THR A C 1
ATOM 3659 O O . THR A 1 471 ? -16.570 16.374 47.163 1.00 76.06 471 THR A O 1
ATOM 3662 N N . PRO A 1 472 ? -14.616 16.244 48.280 1.00 84.06 472 PRO A N 1
ATOM 3663 C CA . PRO A 1 472 ? -14.910 17.425 49.079 1.00 84.06 472 PRO A CA 1
ATOM 3664 C C . PRO A 1 472 ? -14.905 18.676 48.198 1.00 84.06 472 PRO A C 1
ATOM 3666 O O . PRO A 1 472 ? -14.293 18.700 47.132 1.00 84.06 472 PRO A O 1
ATOM 3669 N N . ARG A 1 473 ? -15.555 19.743 48.657 1.00 89.56 473 ARG A N 1
ATOM 3670 C CA . ARG A 1 473 ? -15.591 21.035 47.959 1.00 89.56 473 ARG A CA 1
ATOM 3671 C C . ARG A 1 473 ? -14.798 22.067 48.752 1.00 89.56 473 ARG A C 1
ATOM 3673 O O . ARG A 1 473 ? -14.964 22.148 49.959 1.00 89.56 473 ARG A O 1
ATOM 3680 N N . VAL A 1 474 ? -13.977 22.883 48.096 1.00 89.19 474 VAL A N 1
ATOM 3681 C CA . VAL A 1 474 ? -13.402 24.094 48.711 1.00 89.19 474 VAL A CA 1
ATOM 3682 C C . VAL A 1 474 ? -14.172 25.296 48.177 1.00 89.19 474 VAL A C 1
ATOM 3684 O O . VAL A 1 474 ? -14.231 25.460 46.962 1.00 89.19 474 VAL A O 1
ATOM 3687 N N . GLU A 1 475 ? -14.797 26.101 49.043 1.00 86.00 475 GLU A N 1
ATOM 3688 C CA . GLU A 1 475 ? -15.639 27.230 48.594 1.00 86.00 475 GLU A CA 1
ATOM 3689 C C . GLU A 1 475 ? -14.835 28.289 47.826 1.00 86.00 475 GLU A C 1
ATOM 3691 O O . GLU A 1 475 ? -15.331 28.863 46.863 1.00 86.00 475 GLU A O 1
ATOM 3696 N N . GLU A 1 476 ? -13.584 28.520 48.225 1.00 84.62 476 GLU A N 1
ATOM 3697 C CA . GLU A 1 476 ? -12.677 29.492 47.608 1.00 84.62 476 GLU A CA 1
ATOM 3698 C C . GLU A 1 476 ? -11.925 28.936 46.385 1.00 84.62 476 GLU A C 1
ATOM 3700 O O . GLU A 1 476 ? -11.079 29.626 45.812 1.00 84.62 476 GLU A O 1
ATOM 3705 N N . ALA A 1 477 ? -12.201 27.692 45.974 1.00 79.00 477 ALA A N 1
ATOM 3706 C CA . ALA A 1 477 ? -11.725 27.198 44.688 1.00 79.00 477 ALA A CA 1
ATOM 3707 C C . ALA A 1 477 ? -12.470 27.916 43.556 1.00 79.00 477 ALA A C 1
ATOM 3709 O O . ALA A 1 477 ? -13.681 28.135 43.624 1.00 79.00 477 ALA A O 1
ATOM 3710 N N . VAL A 1 478 ? -11.750 28.272 42.494 1.00 70.19 478 VAL A N 1
ATOM 3711 C CA . VAL A 1 478 ? -12.332 28.970 41.347 1.00 70.19 478 VAL A CA 1
ATOM 3712 C C . VAL A 1 478 ? -13.312 28.016 40.639 1.00 70.19 478 VAL A C 1
ATOM 3714 O O . VAL A 1 478 ? -12.878 26.955 40.172 1.00 70.19 478 VAL A O 1
ATOM 3717 N N . PRO A 1 479 ? -14.617 28.353 40.544 1.00 55.66 479 PRO A N 1
ATOM 3718 C CA . PRO A 1 479 ? -15.636 27.457 39.999 1.00 55.66 479 PRO A CA 1
ATOM 3719 C C . PRO A 1 479 ? -15.283 26.938 38.600 1.00 55.66 479 PRO A C 1
ATOM 3721 O O . PRO A 1 479 ? -14.880 27.709 37.735 1.00 55.66 479 PRO A O 1
ATOM 3724 N N . GLY A 1 480 ? -15.436 25.629 38.374 1.00 49.19 480 GLY A N 1
ATOM 3725 C CA . GLY A 1 480 ? -15.137 24.995 37.080 1.00 49.19 480 GLY A CA 1
ATOM 3726 C C . GLY A 1 480 ? -13.646 24.784 36.785 1.00 49.19 480 GLY A C 1
ATOM 3727 O O . GLY A 1 480 ? -13.305 24.304 35.708 1.00 49.19 480 GLY A O 1
ATOM 3728 N N . THR A 1 481 ? -12.752 25.095 37.728 1.00 54.81 481 THR A N 1
ATOM 3729 C CA . THR A 1 481 ? -11.303 24.895 37.578 1.00 54.81 481 THR A CA 1
ATOM 3730 C C . THR A 1 481 ? -10.722 24.077 38.738 1.00 54.81 481 THR A C 1
ATOM 3732 O O . THR A 1 481 ? -11.361 23.887 39.770 1.00 54.81 481 THR A O 1
ATOM 3735 N N . SER A 1 482 ? -9.470 23.633 38.601 1.00 71.50 482 SER A N 1
ATOM 3736 C CA . SER A 1 482 ? -8.682 23.042 39.693 1.00 71.50 482 SER A CA 1
ATOM 3737 C C . SER A 1 482 ? -7.749 24.073 40.344 1.00 71.50 482 SER A C 1
ATOM 3739 O O . SER A 1 482 ? -6.604 23.749 40.656 1.00 71.50 482 SER A O 1
ATOM 3741 N N . LEU A 1 483 ? -8.183 25.329 40.494 1.00 68.25 483 LEU A N 1
ATOM 3742 C CA . LEU A 1 483 ? -7.367 26.429 41.023 1.00 68.25 483 LEU A CA 1
ATOM 3743 C C . LEU A 1 483 ? -7.934 26.973 42.336 1.00 68.25 483 LEU A C 1
ATOM 3745 O O . LEU A 1 483 ? -9.145 27.089 42.504 1.00 68.25 483 LEU A O 1
ATOM 3749 N N . ILE A 1 484 ? -7.043 27.364 43.242 1.00 77.19 484 ILE A N 1
ATOM 3750 C CA . ILE A 1 484 ? -7.362 28.221 44.386 1.00 77.19 484 ILE A CA 1
ATOM 3751 C C . ILE A 1 484 ? -6.463 29.455 44.327 1.00 77.19 484 ILE A C 1
ATOM 3753 O O . ILE A 1 484 ? -5.232 29.340 44.315 1.00 77.19 484 ILE A O 1
ATOM 3757 N N . ASP A 1 485 ? -7.089 30.629 44.267 1.00 76.19 485 ASP A N 1
ATOM 3758 C CA . ASP A 1 485 ? -6.385 31.907 44.314 1.00 76.19 485 ASP A CA 1
ATOM 3759 C C . ASP A 1 485 ? -6.062 32.247 45.783 1.00 76.19 485 ASP A C 1
ATOM 3761 O O . ASP A 1 485 ? -6.984 32.459 46.576 1.00 76.19 485 ASP A O 1
ATOM 3765 N N . PRO A 1 486 ? -4.778 32.292 46.189 1.00 76.94 486 PRO A N 1
ATOM 3766 C CA . PRO A 1 486 ? -4.399 32.597 47.568 1.00 76.94 486 PRO A CA 1
ATOM 3767 C C . PRO A 1 486 ? -4.819 34.004 48.031 1.00 76.94 486 PRO A C 1
ATOM 3769 O O . PRO A 1 486 ? -4.954 34.221 49.242 1.00 76.94 486 PRO A O 1
ATOM 3772 N N . GLU A 1 487 ? -5.054 34.946 47.111 1.00 78.25 487 GLU A N 1
ATOM 3773 C CA . GLU A 1 487 ? -5.566 36.284 47.436 1.00 78.25 487 GLU A CA 1
ATOM 3774 C C . GLU A 1 487 ? -7.073 36.267 47.725 1.00 78.25 487 GLU A C 1
ATOM 3776 O O . GLU A 1 487 ? -7.540 37.000 48.599 1.00 78.25 487 GLU A O 1
ATOM 3781 N N . ALA A 1 488 ? -7.824 35.367 47.082 1.00 75.38 488 ALA A N 1
ATOM 3782 C CA . ALA A 1 488 ? -9.257 35.185 47.316 1.00 75.38 488 ALA A CA 1
ATOM 3783 C C . ALA A 1 488 ? -9.575 34.463 48.642 1.00 75.38 488 ALA A C 1
ATOM 3785 O O . ALA A 1 488 ? -10.717 34.495 49.102 1.00 75.38 488 ALA A O 1
ATOM 3786 N N . VAL A 1 489 ? -8.581 33.837 49.287 1.00 83.25 489 VAL A N 1
ATOM 3787 C CA . VAL A 1 489 ? -8.763 33.161 50.580 1.00 83.25 489 VAL A CA 1
ATOM 3788 C C . VAL A 1 489 ? -8.849 34.179 51.731 1.00 83.25 489 VAL A C 1
ATOM 3790 O O . VAL A 1 489 ? -7.900 34.953 51.929 1.00 83.25 489 VAL A O 1
ATOM 3793 N N . PRO A 1 490 ? -9.926 34.165 52.547 1.00 86.25 490 PRO A N 1
ATOM 3794 C CA . PRO A 1 490 ? -10.072 35.048 53.702 1.00 86.25 490 PRO A CA 1
ATOM 3795 C C . PRO A 1 490 ? -8.927 34.908 54.721 1.00 86.25 490 PRO A C 1
ATOM 3797 O O . PRO A 1 490 ? -8.319 33.842 54.824 1.00 86.25 490 PRO A O 1
ATOM 3800 N N . PRO A 1 491 ? -8.658 35.929 55.560 1.00 86.81 491 PRO A N 1
ATOM 3801 C CA . PRO A 1 491 ? -7.590 35.871 56.567 1.00 86.81 491 PRO A CA 1
ATOM 3802 C C . PRO A 1 491 ? -7.679 34.676 57.530 1.00 86.81 491 PRO A C 1
ATOM 3804 O O . PRO A 1 491 ? -6.653 34.182 57.989 1.00 86.81 491 PRO A O 1
ATOM 3807 N N . LEU A 1 492 ? -8.894 34.196 57.815 1.00 84.12 492 LEU A N 1
ATOM 3808 C CA . LEU A 1 492 ? -9.136 33.046 58.693 1.00 84.12 492 LEU A CA 1
ATOM 3809 C C . LEU A 1 492 ? -8.815 31.693 58.035 1.00 84.12 492 LEU A C 1
ATOM 3811 O O . LEU A 1 492 ? -8.608 30.714 58.750 1.00 84.12 492 LEU A O 1
ATOM 3815 N N . GLY A 1 493 ? -8.733 31.629 56.704 1.00 88.38 493 GLY A N 1
ATOM 3816 C CA . GLY A 1 493 ? -8.556 30.389 55.951 1.00 88.38 493 GLY A CA 1
ATOM 3817 C C . GLY A 1 493 ? -9.663 30.118 54.940 1.00 88.38 493 GLY A C 1
ATOM 3818 O O . GLY A 1 493 ? -10.610 30.894 54.833 1.00 88.38 493 GLY A O 1
ATOM 3819 N N . CYS A 1 494 ? -9.515 29.025 54.192 1.00 88.81 494 CYS A N 1
ATOM 3820 C CA . CYS A 1 494 ? -10.510 28.553 53.231 1.00 88.81 494 CYS A CA 1
ATOM 3821 C C . CYS A 1 494 ? -11.455 27.529 53.873 1.00 88.81 494 CYS A C 1
ATOM 3823 O O . CYS A 1 494 ? -11.095 26.847 54.840 1.00 88.81 494 CYS A O 1
ATOM 3825 N N . LYS A 1 495 ? -12.668 27.414 53.337 1.00 91.81 495 LYS A N 1
ATOM 3826 C CA . LYS A 1 495 ? -13.678 26.465 53.797 1.00 91.81 495 LYS A CA 1
ATOM 3827 C C . LYS A 1 495 ? -13.650 25.199 52.959 1.00 91.81 495 LYS A C 1
ATOM 3829 O O . LYS A 1 495 ? -14.017 25.193 51.786 1.00 91.81 495 LYS A O 1
ATOM 3834 N N . LEU A 1 496 ? -13.268 24.109 53.607 1.00 92.56 496 LEU A N 1
ATOM 3835 C CA . LEU A 1 496 ? -13.360 22.757 53.085 1.00 92.56 496 LEU A CA 1
ATOM 3836 C C . LEU A 1 496 ? -14.681 22.132 53.538 1.00 92.56 496 LEU A C 1
ATOM 3838 O O . LEU A 1 496 ? -14.884 21.885 54.722 1.00 92.56 496 LEU A O 1
ATOM 3842 N N . ILE A 1 497 ? -15.572 21.861 52.597 1.00 91.50 497 ILE A N 1
ATOM 3843 C CA . ILE A 1 497 ? -16.873 21.246 52.828 1.00 91.50 497 ILE A CA 1
ATOM 3844 C C . ILE A 1 497 ? -16.789 19.753 52.522 1.00 91.50 497 ILE A C 1
ATOM 3846 O O . ILE A 1 497 ? -16.553 19.344 51.380 1.00 91.50 497 ILE A O 1
ATOM 3850 N N . VAL A 1 498 ? -17.024 18.939 53.546 1.00 89.25 498 VAL A N 1
ATOM 3851 C CA . VAL A 1 498 ? -17.292 17.510 53.397 1.00 89.25 498 VAL A CA 1
ATOM 3852 C C . VAL A 1 498 ? -18.776 17.336 53.080 1.00 89.25 498 VAL A C 1
ATOM 3854 O O . VAL A 1 498 ? -19.646 17.704 53.867 1.00 89.25 498 VAL A O 1
ATOM 3857 N N . THR A 1 499 ? -19.055 16.801 51.897 1.00 81.06 499 THR A N 1
ATOM 3858 C CA . THR A 1 499 ? -20.380 16.797 51.253 1.00 81.06 499 THR A CA 1
ATOM 3859 C C . THR A 1 499 ? -21.195 15.529 51.523 1.00 81.06 499 THR A C 1
ATOM 3861 O O . THR A 1 499 ? -22.322 15.406 51.052 1.00 81.06 499 THR A O 1
ATOM 3864 N N . TYR A 1 500 ? -20.657 14.578 52.291 1.00 82.81 500 TYR A N 1
ATOM 3865 C CA . TYR A 1 500 ? -21.353 13.341 52.630 1.00 82.81 500 TYR A CA 1
ATOM 3866 C C . TYR A 1 500 ? -22.444 13.573 53.684 1.00 82.81 500 TYR A C 1
ATOM 3868 O O . TYR A 1 500 ? -22.161 13.973 54.812 1.00 82.81 500 TYR A O 1
ATOM 3876 N N . LEU A 1 501 ? -23.697 13.295 53.311 1.00 83.00 501 LEU A N 1
ATOM 3877 C CA . LEU A 1 501 ? -24.882 13.593 54.124 1.00 83.00 501 LEU A CA 1
ATOM 3878 C C . LEU A 1 501 ? -25.401 12.408 54.948 1.00 83.00 501 LEU A C 1
ATOM 3880 O O . LEU A 1 501 ? -26.306 12.593 55.745 1.00 83.00 501 LEU A O 1
ATOM 3884 N N . GLN A 1 502 ? -24.876 11.192 54.793 1.00 81.19 502 GLN A N 1
ATOM 3885 C CA . GLN A 1 502 ? -25.358 10.010 55.534 1.00 81.19 502 GLN A CA 1
ATOM 3886 C C . GLN A 1 502 ? -24.548 9.760 56.825 1.00 81.19 502 GLN A C 1
ATOM 3888 O O . GLN A 1 502 ? -24.259 8.622 57.211 1.00 81.19 502 GLN A O 1
ATOM 3893 N N . THR A 1 503 ? -24.134 10.840 57.488 1.00 85.06 503 THR A N 1
ATOM 3894 C CA . THR A 1 503 ? -23.431 10.782 58.774 1.00 85.06 503 THR A CA 1
ATOM 3895 C C . THR A 1 503 ? -24.384 10.521 59.936 1.00 85.06 503 THR A C 1
ATOM 3897 O O . THR A 1 503 ? -25.550 10.913 59.903 1.00 85.06 503 THR A O 1
ATOM 3900 N N . GLN A 1 504 ? -23.877 9.864 60.975 1.00 86.00 504 GLN A N 1
ATOM 3901 C CA . GLN A 1 504 ? -24.589 9.521 62.203 1.00 86.00 504 GLN A CA 1
ATOM 3902 C C . GLN A 1 504 ? -24.039 10.319 63.399 1.00 86.00 504 GLN A C 1
ATOM 3904 O O . GLN A 1 504 ? -22.938 10.874 63.324 1.00 86.00 504 GLN A O 1
ATOM 3909 N N . PRO A 1 505 ? -24.801 10.433 64.505 1.00 88.12 505 PRO A N 1
ATOM 3910 C CA . PRO A 1 505 ? -24.271 10.986 65.749 1.00 88.12 505 PRO A CA 1
ATOM 3911 C C . PRO A 1 505 ? -23.020 10.204 66.184 1.00 88.12 505 PRO A C 1
ATOM 3913 O O . PRO A 1 505 ? -22.980 8.993 66.013 1.00 88.12 505 PRO A O 1
ATOM 3916 N N . GLU A 1 506 ? -22.027 10.892 66.749 1.00 89.25 506 GLU A N 1
ATOM 3917 C CA . GLU A 1 506 ? -20.709 10.367 67.159 1.00 89.25 506 GLU A CA 1
ATOM 3918 C C . GLU A 1 506 ? -19.715 10.015 66.037 1.00 89.25 506 GLU A C 1
ATOM 3920 O O . GLU A 1 506 ? -18.540 9.780 66.337 1.00 89.25 506 GLU A O 1
ATOM 3925 N N . ASP A 1 507 ? -20.105 10.088 64.758 1.00 91.38 507 ASP A N 1
ATOM 3926 C CA . ASP A 1 507 ? -19.157 9.971 63.643 1.00 91.38 507 ASP A CA 1
ATOM 3927 C C . ASP A 1 507 ? -18.026 11.002 63.767 1.00 91.38 507 ASP A C 1
ATOM 3929 O O . ASP A 1 507 ? -18.263 12.192 63.990 1.00 91.38 507 ASP A O 1
ATOM 3933 N N . LEU A 1 508 ? -16.784 10.566 63.563 1.00 92.69 508 LEU A N 1
ATOM 3934 C CA . LEU A 1 508 ? -15.612 11.433 63.502 1.00 92.69 508 LEU A CA 1
ATOM 3935 C C . LEU A 1 508 ? -15.203 11.643 62.039 1.00 92.69 508 LEU A C 1
ATOM 3937 O O . LEU A 1 508 ? -14.593 10.773 61.417 1.00 92.69 508 LEU A O 1
ATOM 3941 N N . VAL A 1 509 ? -15.513 12.812 61.485 1.00 91.38 509 VAL A N 1
ATOM 3942 C CA . VAL A 1 509 ? -15.137 13.198 60.118 1.00 91.38 509 VAL A CA 1
ATOM 3943 C C . VAL A 1 509 ? -13.726 13.773 60.139 1.00 91.38 509 VAL A C 1
ATOM 3945 O O . VAL A 1 509 ? -13.463 14.718 60.876 1.00 91.38 509 VAL A O 1
ATOM 3948 N N . ASN A 1 510 ? -12.817 13.225 59.339 1.00 91.06 510 ASN A N 1
ATOM 3949 C CA . ASN A 1 510 ? -11.411 13.620 59.262 1.00 91.06 510 ASN A CA 1
ATOM 3950 C C . ASN A 1 510 ? -11.090 14.126 57.857 1.00 91.06 510 ASN A C 1
ATOM 3952 O O . ASN A 1 510 ? -11.459 13.470 56.890 1.00 91.06 510 ASN A O 1
ATOM 3956 N N . TYR A 1 511 ? -10.347 15.225 57.724 1.00 94.06 511 TYR A N 1
ATOM 3957 C CA . TYR A 1 511 ? -9.823 15.682 56.434 1.00 94.06 511 TYR A CA 1
ATOM 3958 C C . TYR A 1 511 ? -8.295 15.666 56.407 1.00 94.06 511 TYR A C 1
ATOM 3960 O O . TYR A 1 511 ? -7.630 15.878 57.425 1.00 94.06 511 TYR A O 1
ATOM 3968 N N . ARG A 1 512 ? -7.735 15.476 55.212 1.00 93.19 512 ARG A N 1
ATOM 3969 C CA . ARG A 1 512 ? -6.307 15.593 54.914 1.00 93.19 512 ARG A CA 1
ATOM 3970 C C . ARG A 1 512 ? -6.108 16.614 53.805 1.00 93.19 512 ARG A C 1
ATOM 3972 O O . ARG A 1 512 ? -6.694 16.494 52.738 1.00 93.19 512 ARG A O 1
ATOM 3979 N N . TRP A 1 513 ? -5.251 17.594 54.055 1.00 92.81 513 TRP A N 1
ATOM 3980 C CA . TRP A 1 513 ? -4.803 18.600 53.099 1.00 92.81 513 TRP A CA 1
ATOM 3981 C C . TRP A 1 513 ? -3.313 18.387 52.846 1.00 92.81 513 TRP A C 1
ATOM 3983 O O . TRP A 1 513 ? -2.479 18.697 53.698 1.00 92.81 513 TRP A O 1
ATOM 3993 N N . ARG A 1 514 ? -2.962 17.817 51.693 1.00 90.44 514 ARG A N 1
ATOM 3994 C CA . ARG A 1 514 ? -1.586 17.418 51.369 1.00 90.44 514 ARG A CA 1
ATOM 3995 C C . ARG A 1 514 ? -1.002 18.350 50.318 1.00 90.44 514 ARG A C 1
ATOM 3997 O O . ARG A 1 514 ? -1.364 18.268 49.150 1.00 90.44 514 ARG A O 1
ATOM 4004 N N . GLY A 1 515 ? -0.104 19.230 50.737 1.00 81.62 515 GLY A N 1
ATOM 4005 C CA . GLY A 1 515 ? 0.625 20.150 49.871 1.00 81.62 515 GLY A CA 1
ATOM 4006 C C . GLY A 1 515 ? 2.117 19.830 49.801 1.00 81.62 515 GLY A C 1
ATOM 4007 O O . GLY A 1 515 ? 2.700 19.355 50.776 1.00 81.62 515 GLY A O 1
ATOM 4008 N N . THR A 1 516 ? 2.746 20.104 48.656 1.00 72.50 516 THR A N 1
ATOM 4009 C CA . THR A 1 516 ? 4.191 19.884 48.434 1.00 72.50 516 THR A CA 1
ATOM 4010 C C . THR A 1 516 ? 5.062 21.089 48.818 1.00 72.50 516 THR A C 1
ATOM 4012 O O . THR A 1 516 ? 6.281 21.073 48.644 1.00 72.50 516 THR A O 1
ATOM 4015 N N . GLY A 1 517 ? 4.457 22.169 49.320 1.00 70.62 517 GLY A N 1
ATOM 4016 C CA . GLY A 1 517 ? 5.115 23.301 49.973 1.00 70.62 517 GLY A CA 1
ATOM 4017 C C . GLY A 1 517 ? 5.720 22.933 51.329 1.00 70.62 517 GLY A C 1
ATOM 4018 O O . GLY A 1 517 ? 5.161 22.114 52.058 1.00 70.62 517 GLY A O 1
ATOM 4019 N N . GLY A 1 518 ? 6.837 23.562 51.711 1.00 65.56 518 GLY A N 1
ATOM 4020 C CA . GLY A 1 518 ? 7.350 23.453 53.083 1.00 65.56 518 GLY A CA 1
ATOM 4021 C C . GLY A 1 518 ? 6.298 23.976 54.067 1.00 65.56 518 GLY A C 1
ATOM 4022 O O . GLY A 1 518 ? 5.815 25.091 53.897 1.00 65.56 518 GLY A O 1
ATOM 4023 N N . ASN A 1 519 ? 5.892 23.164 55.050 1.00 82.19 519 ASN A N 1
ATOM 4024 C CA . ASN A 1 519 ? 4.747 23.438 55.938 1.00 82.19 519 ASN A CA 1
ATOM 4025 C C . ASN A 1 519 ? 3.418 23.708 55.194 1.00 82.19 519 ASN A C 1
ATOM 4027 O O . ASN A 1 519 ? 2.584 24.492 55.649 1.00 82.19 519 ASN A O 1
ATOM 4031 N N . GLY A 1 520 ? 3.225 23.077 54.030 1.00 84.56 520 GLY A N 1
ATOM 4032 C CA . GLY A 1 520 ? 2.029 23.202 53.190 1.00 84.56 520 GLY A CA 1
ATOM 4033 C C . GLY A 1 520 ? 0.959 22.126 53.418 1.00 84.56 520 GLY A C 1
ATOM 4034 O O . GLY A 1 520 ? -0.051 22.121 52.721 1.00 84.56 520 GLY A O 1
ATOM 4035 N N . SER A 1 521 ? 1.154 21.201 54.356 1.00 90.75 521 SER A N 1
ATOM 4036 C CA . SER A 1 521 ? 0.190 20.132 54.649 1.00 90.75 521 SER A CA 1
ATOM 4037 C C . SER A 1 521 ? -0.457 20.321 56.021 1.00 90.75 521 SER A C 1
ATOM 4039 O O . SER A 1 521 ? 0.202 20.776 56.952 1.00 90.75 521 SER A O 1
ATOM 4041 N N . THR A 1 522 ? -1.733 19.957 56.152 1.00 94.25 522 THR A N 1
ATOM 4042 C CA . THR A 1 522 ? -2.469 19.943 57.424 1.00 94.25 522 THR A CA 1
ATOM 4043 C C . THR A 1 522 ? -3.571 18.880 57.415 1.00 94.25 522 THR A C 1
ATOM 4045 O O . THR A 1 522 ? -3.874 18.281 56.385 1.00 94.25 522 THR A O 1
ATOM 4048 N N . SER A 1 523 ? -4.168 18.612 58.569 1.00 93.00 523 SER A N 1
ATOM 4049 C CA . SER A 1 523 ? -5.313 17.710 58.720 1.00 93.00 523 SER A CA 1
ATOM 4050 C C . SER A 1 523 ? -6.130 18.128 59.936 1.00 93.00 523 SER A C 1
ATOM 4052 O O . SER A 1 523 ? -5.626 18.834 60.811 1.00 93.00 523 SER A O 1
ATOM 4054 N N . GLY A 1 524 ? -7.381 17.691 60.008 1.00 90.81 524 GLY A N 1
ATOM 4055 C CA . GLY A 1 524 ? -8.238 17.960 61.156 1.00 90.81 524 GLY A CA 1
ATOM 4056 C C . GLY A 1 524 ? -9.381 16.967 61.247 1.00 90.81 524 GLY A C 1
ATOM 4057 O O . GLY A 1 524 ? -9.633 16.214 60.308 1.00 90.81 524 GLY A O 1
ATOM 4058 N N . SER A 1 525 ? -10.064 16.966 62.387 1.00 91.81 525 SER A N 1
ATOM 4059 C CA . SER A 1 525 ? -11.194 16.081 62.642 1.00 91.81 525 SER A CA 1
ATOM 4060 C C . SER A 1 525 ? -12.313 16.801 63.389 1.00 91.81 525 SER A C 1
ATOM 4062 O O . SER A 1 525 ? -12.062 17.747 64.137 1.00 91.81 525 SER A O 1
ATOM 4064 N N . LEU A 1 526 ? -13.555 16.379 63.159 1.00 92.69 526 LEU A N 1
ATOM 4065 C CA . LEU A 1 526 ? -14.739 16.890 63.839 1.00 92.69 526 LEU A CA 1
ATOM 4066 C C . LEU A 1 526 ? -15.662 15.728 64.196 1.00 92.69 526 LEU A C 1
ATOM 4068 O O . LEU A 1 526 ? -16.046 14.948 63.326 1.00 92.69 526 LEU A O 1
ATOM 4072 N N . ARG A 1 527 ? -16.026 15.629 65.477 1.00 93.81 527 ARG A N 1
ATOM 4073 C CA . ARG A 1 527 ? -17.010 14.655 65.954 1.00 93.81 527 ARG A CA 1
ATOM 4074 C C . ARG A 1 527 ? -18.417 15.229 65.844 1.00 93.81 527 ARG A C 1
ATOM 4076 O O . ARG A 1 527 ? -18.662 16.354 66.283 1.00 93.81 527 ARG A O 1
ATOM 4083 N N . LEU A 1 528 ? -19.326 14.470 65.247 1.00 92.12 528 LEU A N 1
ATOM 4084 C CA . LEU A 1 528 ? -20.688 14.907 64.978 1.00 92.12 528 LEU A CA 1
ATOM 4085 C C . LEU A 1 528 ? -21.614 14.630 66.162 1.00 92.12 528 LEU A C 1
ATOM 4087 O O . LEU A 1 528 ? -21.452 13.667 66.901 1.00 92.12 528 LEU A O 1
ATOM 4091 N N . THR A 1 529 ? -22.612 15.492 66.327 1.00 90.69 529 THR A N 1
ATOM 4092 C CA . THR A 1 529 ? -23.674 15.363 67.332 1.00 90.69 529 THR A CA 1
ATOM 4093 C C . THR A 1 529 ? -24.980 14.998 66.636 1.00 90.69 529 THR A C 1
ATOM 4095 O O . THR A 1 529 ? -25.095 15.134 65.417 1.00 90.69 529 THR A O 1
ATOM 4098 N N . ALA A 1 530 ? -26.018 14.651 67.397 1.00 84.88 530 ALA A N 1
ATOM 4099 C CA . ALA A 1 530 ? -27.346 14.395 66.836 1.00 84.88 530 ALA A CA 1
ATOM 4100 C C . ALA A 1 530 ? -27.944 15.562 66.020 1.00 84.88 530 ALA A C 1
ATOM 4102 O O . ALA A 1 530 ? -28.830 15.336 65.205 1.00 84.88 530 ALA A O 1
ATOM 4103 N N . GLN A 1 531 ? -27.466 16.800 66.207 1.00 84.88 531 GLN A N 1
ATOM 4104 C CA . GLN A 1 531 ? -27.948 17.983 65.477 1.00 84.88 531 GLN A CA 1
ATOM 4105 C C . GLN A 1 531 ? -27.146 18.303 64.203 1.00 84.88 531 GLN A C 1
ATOM 4107 O O . GLN A 1 531 ? -27.612 19.078 63.354 1.00 84.88 531 GLN A O 1
ATOM 4112 N N . THR A 1 532 ? -25.933 17.755 64.086 1.00 84.88 532 THR A N 1
ATOM 4113 C CA . THR A 1 532 ? -25.003 18.005 62.971 1.00 84.88 532 THR A CA 1
ATOM 4114 C C . THR A 1 532 ? -24.809 16.792 62.064 1.00 84.88 532 THR A C 1
ATOM 4116 O O . THR A 1 532 ? -24.446 16.974 60.906 1.00 84.88 532 THR A O 1
ATOM 4119 N N . ALA A 1 533 ? -25.103 15.584 62.550 1.00 84.62 533 ALA A N 1
ATOM 4120 C CA . ALA A 1 533 ? -25.264 14.394 61.722 1.00 84.62 533 ALA A CA 1
ATOM 4121 C C . ALA A 1 533 ? -26.337 14.625 60.640 1.00 84.62 533 ALA A C 1
ATOM 4123 O O . ALA A 1 533 ? -27.341 15.301 60.884 1.00 84.62 533 ALA A O 1
ATOM 4124 N N . GLY A 1 534 ? -26.121 14.099 59.436 1.00 80.25 534 GLY A N 1
ATOM 4125 C CA . GLY A 1 534 ? -27.042 14.273 58.312 1.00 80.25 534 GLY A CA 1
ATOM 4126 C C . GLY A 1 534 ? -26.810 15.516 57.432 1.00 80.25 534 GLY A C 1
ATOM 4127 O O . GLY A 1 534 ? -27.561 15.737 56.484 1.00 80.25 534 GLY A O 1
ATOM 4128 N N . LYS A 1 535 ? -25.831 16.376 57.758 1.00 86.25 535 LYS A N 1
ATOM 4129 C CA . LYS A 1 535 ? -25.586 17.678 57.097 1.00 86.25 535 LYS A CA 1
ATOM 4130 C C . LYS A 1 535 ? -24.162 17.774 56.538 1.00 86.25 535 LYS A C 1
ATOM 4132 O O . LYS A 1 535 ? -23.278 17.056 56.994 1.00 86.25 535 LYS A O 1
ATOM 4137 N N . GLU A 1 536 ? -23.938 18.688 55.585 1.00 89.31 536 GLU A N 1
ATOM 4138 C CA . GLU A 1 536 ? -22.584 19.018 55.111 1.00 89.31 536 GLU A CA 1
ATOM 4139 C C . GLU A 1 536 ? -21.716 19.490 56.290 1.00 89.31 536 GLU A C 1
ATOM 4141 O O . GLU A 1 536 ? -22.167 20.269 57.137 1.00 89.31 536 GLU A O 1
ATOM 4146 N N . VAL A 1 537 ? -20.466 19.027 56.339 1.00 91.25 537 VAL A N 1
ATOM 4147 C CA . VAL A 1 537 ? -19.547 19.300 57.449 1.00 91.25 537 VAL A CA 1
ATOM 4148 C C . VAL A 1 537 ? -18.451 20.268 56.990 1.00 91.25 537 VAL A C 1
ATOM 4150 O O . VAL A 1 537 ? -17.570 19.866 56.225 1.00 91.25 537 VAL A O 1
ATOM 4153 N N . PRO A 1 538 ? -18.478 21.542 57.425 1.00 91.94 538 PRO A N 1
ATOM 4154 C CA . PRO A 1 538 ? -17.457 22.517 57.069 1.00 91.94 538 PRO A CA 1
ATOM 4155 C C . PRO A 1 538 ? -16.234 22.437 57.994 1.00 91.94 538 PRO A C 1
ATOM 4157 O O . PRO A 1 538 ? -16.356 22.391 59.218 1.00 91.94 538 PRO A O 1
ATOM 4160 N N . PHE A 1 539 ? -15.046 22.529 57.404 1.00 93.81 539 PHE A N 1
ATOM 4161 C CA . PHE A 1 539 ? -13.771 22.759 58.077 1.00 93.81 539 PHE A CA 1
ATOM 4162 C C . PHE A 1 539 ? -13.166 24.076 57.600 1.00 93.81 539 PHE A C 1
ATOM 4164 O O . PHE A 1 539 ? -13.228 24.397 56.416 1.00 93.81 539 PHE A O 1
ATOM 4171 N N . THR A 1 540 ? -12.511 24.804 58.501 1.00 93.62 540 THR A N 1
ATOM 4172 C CA . THR A 1 540 ? -11.685 25.958 58.129 1.00 93.62 540 THR A CA 1
ATOM 4173 C C . THR A 1 540 ? -10.227 25.524 58.069 1.00 93.62 540 THR A C 1
ATOM 4175 O O . THR A 1 540 ? -9.646 25.153 59.090 1.00 93.62 540 THR A O 1
ATOM 4178 N N . VAL A 1 541 ? -9.628 25.581 56.881 1.00 93.75 541 VAL A N 1
ATOM 4179 C CA . VAL A 1 541 ? -8.203 25.317 56.667 1.00 93.75 541 VAL A CA 1
ATOM 4180 C C . VAL A 1 541 ? -7.453 26.652 56.707 1.00 93.75 541 VAL A C 1
ATOM 4182 O O . VAL A 1 541 ? -7.686 27.494 55.839 1.00 93.75 541 VAL A O 1
ATOM 4185 N N . PRO A 1 542 ? -6.551 26.886 57.682 1.00 93.44 542 PRO A N 1
ATOM 4186 C CA . PRO A 1 542 ? -5.883 28.178 57.841 1.00 93.44 542 PRO A CA 1
ATOM 4187 C C . PRO A 1 542 ? -5.158 28.653 56.577 1.00 93.44 542 PRO A C 1
ATOM 4189 O O . PRO A 1 542 ? -4.471 27.867 55.919 1.00 93.44 542 PRO A O 1
ATOM 4192 N N . LYS A 1 543 ? -5.240 29.963 56.286 1.00 90.12 543 LYS A N 1
ATOM 4193 C CA . LYS A 1 543 ? -4.726 30.580 55.044 1.00 90.12 543 LYS A CA 1
ATOM 4194 C C . LYS A 1 543 ? -3.264 30.222 54.758 1.00 90.12 543 LYS A C 1
ATOM 4196 O O . LYS A 1 543 ? -2.912 30.004 53.602 1.00 90.12 543 LYS A O 1
ATOM 4201 N N . GLN A 1 544 ? -2.444 30.065 55.800 1.00 90.88 544 GLN A N 1
ATOM 4202 C CA . GLN A 1 544 ? -1.038 29.668 55.675 1.00 90.88 544 GLN A CA 1
ATOM 4203 C C . GLN A 1 544 ? -0.832 28.354 54.898 1.00 90.88 544 GLN A C 1
ATOM 4205 O O . GLN A 1 544 ? 0.115 28.244 54.126 1.00 90.88 544 GLN A O 1
ATOM 4210 N N . PHE A 1 545 ? -1.724 27.367 55.045 1.00 91.94 545 PHE A N 1
ATOM 4211 C CA . PHE A 1 545 ? -1.609 26.081 54.345 1.00 91.94 545 PHE A CA 1
ATOM 4212 C C . PHE A 1 545 ? -2.028 26.176 52.875 1.00 91.94 545 PHE A C 1
ATOM 4214 O O . PHE A 1 545 ? -1.649 25.325 52.070 1.00 91.94 545 PHE A O 1
ATOM 4221 N N . VAL A 1 546 ? -2.756 27.230 52.499 1.00 85.44 546 VAL A N 1
ATOM 4222 C CA . VAL A 1 546 ? -2.973 27.589 51.097 1.00 85.44 546 VAL A CA 1
ATOM 4223 C C . VAL A 1 546 ? -1.735 28.319 50.575 1.00 85.44 546 VAL A C 1
ATOM 4225 O O . VAL A 1 546 ? -1.084 27.834 49.655 1.00 85.44 546 VAL A O 1
ATOM 4228 N N . THR A 1 547 ? -1.336 29.428 51.204 1.00 84.62 547 THR A N 1
ATOM 4229 C CA . THR A 1 547 ? -0.251 30.298 50.712 1.00 84.62 547 THR A CA 1
ATOM 4230 C C . THR A 1 547 ? 1.111 29.604 50.644 1.00 84.62 547 THR A C 1
ATOM 4232 O O . THR A 1 547 ? 1.864 29.844 49.703 1.00 84.62 547 THR A O 1
ATOM 4235 N N . ASN A 1 548 ? 1.423 28.687 51.569 1.00 85.12 548 ASN A N 1
ATOM 4236 C CA . ASN A 1 548 ? 2.684 27.927 51.560 1.00 85.12 548 ASN A CA 1
ATOM 4237 C C . ASN A 1 548 ? 2.814 26.973 50.359 1.00 85.12 548 ASN A C 1
ATOM 4239 O O . ASN A 1 548 ? 3.907 26.481 50.076 1.00 85.12 548 ASN A O 1
ATOM 4243 N N . ASN A 1 549 ? 1.720 26.717 49.635 1.00 80.25 549 ASN A N 1
ATOM 4244 C CA . ASN A 1 549 ? 1.711 25.910 48.418 1.00 80.25 549 ASN A CA 1
ATOM 4245 C C . ASN A 1 549 ? 1.667 26.746 47.135 1.00 80.25 549 ASN A C 1
ATOM 4247 O O . ASN A 1 549 ? 1.373 26.185 46.084 1.00 80.25 549 ASN A O 1
ATOM 4251 N N . LEU A 1 550 ? 1.970 28.051 47.180 1.00 77.25 550 LEU A N 1
ATOM 4252 C CA . LEU A 1 550 ? 1.981 28.912 45.992 1.00 77.25 550 LEU A CA 1
ATOM 4253 C C . LEU A 1 550 ? 2.759 28.277 44.819 1.00 77.25 550 LEU A C 1
ATOM 4255 O O . LEU A 1 550 ? 3.899 27.834 44.966 1.00 77.25 550 LEU A O 1
ATOM 4259 N N . ASN A 1 551 ? 2.123 28.256 43.646 1.00 64.69 551 ASN A N 1
ATOM 4260 C CA . ASN A 1 551 ? 2.532 27.610 42.393 1.00 64.69 551 ASN A CA 1
ATOM 4261 C C . ASN A 1 551 ? 2.651 26.075 42.429 1.00 64.69 551 ASN A C 1
ATOM 4263 O O . ASN A 1 551 ? 3.126 25.477 41.461 1.00 64.69 551 ASN A O 1
ATOM 4267 N N . ARG A 1 552 ? 2.192 25.422 43.501 1.00 69.00 552 ARG A N 1
ATOM 4268 C CA . ARG A 1 552 ? 2.246 23.967 43.705 1.00 69.00 552 ARG A CA 1
ATOM 4269 C C . ARG A 1 552 ? 0.840 23.366 43.778 1.00 69.00 552 ARG A C 1
ATOM 4271 O O . ARG A 1 552 ? -0.162 24.078 43.826 1.00 69.00 552 ARG A O 1
ATOM 4278 N N . ARG A 1 553 ? 0.764 22.032 43.747 1.00 74.88 553 ARG A N 1
ATOM 4279 C CA . ARG A 1 553 ? -0.491 21.282 43.893 1.00 74.88 553 ARG A CA 1
ATOM 4280 C C . ARG A 1 553 ? -0.754 20.934 45.357 1.00 74.88 553 ARG A C 1
ATOM 4282 O O . ARG A 1 553 ? 0.177 20.671 46.118 1.00 74.88 553 ARG A O 1
ATOM 4289 N N . ILE A 1 554 ? -2.032 20.896 45.700 1.00 84.94 554 ILE A N 1
ATOM 4290 C CA . ILE A 1 554 ? -2.582 20.364 46.939 1.00 84.94 554 ILE A CA 1
ATOM 4291 C C . ILE A 1 554 ? -3.563 19.243 46.590 1.00 84.94 554 ILE A C 1
ATOM 4293 O O . ILE A 1 554 ? -4.303 19.338 45.613 1.00 84.94 554 ILE A O 1
ATOM 4297 N N . VAL A 1 555 ? -3.553 18.179 47.380 1.00 84.81 555 VAL A N 1
ATOM 4298 C CA . VAL A 1 555 ? -4.454 17.032 47.250 1.00 84.81 555 VAL A CA 1
ATOM 4299 C C . VAL A 1 555 ? -5.241 16.925 48.547 1.00 84.81 555 VAL A C 1
ATOM 4301 O O . VAL A 1 555 ? -4.648 16.819 49.624 1.00 84.81 555 VAL A O 1
ATOM 4304 N N . ILE A 1 556 ? -6.565 16.997 48.450 1.00 91.69 556 ILE A N 1
ATOM 4305 C CA . ILE A 1 556 ? -7.465 17.082 49.596 1.00 91.69 556 ILE A CA 1
ATOM 4306 C C . ILE A 1 556 ? -8.420 15.898 49.573 1.00 91.69 556 ILE A C 1
ATOM 4308 O O . ILE A 1 556 ? -9.119 15.692 48.591 1.00 91.69 556 ILE A O 1
ATOM 4312 N N . ASP A 1 557 ? -8.491 15.147 50.659 1.00 87.25 557 ASP A N 1
ATOM 4313 C CA . ASP A 1 557 ? -9.433 14.041 50.824 1.00 87.25 557 ASP A CA 1
ATOM 4314 C C . ASP A 1 557 ? -9.966 14.014 52.262 1.00 87.25 557 ASP A C 1
ATOM 4316 O O . ASP A 1 557 ? -9.419 14.672 53.150 1.00 87.25 557 ASP A O 1
ATOM 4320 N N . TYR A 1 558 ? -11.054 13.287 52.497 1.00 89.56 558 TYR A N 1
ATOM 4321 C CA . TYR A 1 558 ? -11.621 13.080 53.828 1.00 89.56 558 TYR A CA 1
ATOM 4322 C C . TYR A 1 558 ? -12.011 11.619 54.033 1.00 89.56 558 TYR A C 1
ATOM 4324 O O . TYR A 1 558 ? -12.203 10.879 53.073 1.00 89.56 558 TYR A O 1
ATOM 4332 N N . PHE A 1 559 ? -12.130 11.217 55.292 1.00 85.38 559 PHE A N 1
ATOM 4333 C CA . PHE A 1 559 ? -12.602 9.902 55.706 1.00 85.38 559 PHE A CA 1
ATOM 4334 C C . PHE A 1 559 ? -13.400 10.017 57.000 1.00 85.38 559 PHE A C 1
ATOM 4336 O O . PHE A 1 559 ? -13.180 10.927 57.802 1.00 85.38 559 PHE A O 1
ATOM 4343 N N . ILE A 1 560 ? -14.332 9.098 57.219 1.00 85.94 560 ILE A N 1
ATOM 4344 C CA . ILE A 1 560 ? -15.191 9.096 58.408 1.00 85.94 560 ILE A CA 1
ATOM 4345 C C . ILE A 1 560 ? -14.830 7.894 59.266 1.00 85.94 560 ILE A C 1
ATOM 4347 O O . ILE A 1 560 ? -14.641 6.802 58.746 1.00 85.94 560 ILE A O 1
ATOM 4351 N N . VAL A 1 561 ? -14.711 8.099 60.575 1.00 83.75 561 VAL A N 1
ATOM 4352 C CA . VAL A 1 561 ? -14.519 7.036 61.559 1.00 83.75 561 VAL A CA 1
ATOM 4353 C C . VAL A 1 561 ? -15.800 6.895 62.369 1.00 83.75 561 VAL A C 1
ATOM 4355 O O . VAL A 1 561 ? -16.208 7.847 63.032 1.00 83.75 561 VAL A O 1
ATOM 4358 N N . ARG A 1 562 ? -16.410 5.713 62.332 1.00 85.50 562 ARG A N 1
ATOM 4359 C CA . ARG A 1 562 ? -17.592 5.346 63.120 1.00 85.50 562 ARG A CA 1
ATOM 4360 C C . ARG A 1 562 ? -17.220 4.179 64.018 1.00 85.50 562 ARG A C 1
ATOM 4362 O O . ARG A 1 562 ? -16.596 3.228 63.556 1.00 85.50 562 ARG A O 1
ATOM 4369 N N . ASP A 1 563 ? -17.506 4.299 65.311 1.00 80.44 563 ASP A N 1
ATOM 4370 C CA . ASP A 1 563 ? -17.196 3.271 66.317 1.00 80.44 563 ASP A CA 1
ATOM 4371 C C . ASP A 1 563 ? -15.736 2.773 66.285 1.00 80.44 563 ASP A C 1
ATOM 4373 O O . ASP A 1 563 ? -15.430 1.611 66.539 1.00 80.44 563 ASP A O 1
ATOM 4377 N N . GLY A 1 564 ? -14.804 3.673 65.954 1.00 74.19 564 GLY A N 1
ATOM 4378 C CA . GLY A 1 564 ? -13.373 3.371 65.860 1.00 74.19 564 GLY A CA 1
ATOM 4379 C C . GLY A 1 564 ? -12.912 2.744 64.537 1.00 74.19 564 GLY A C 1
ATOM 4380 O O . GLY A 1 564 ? -11.706 2.586 64.363 1.00 74.19 564 GLY A O 1
ATOM 4381 N N . LYS A 1 565 ? -13.815 2.453 63.589 1.00 70.44 565 LYS A N 1
ATOM 4382 C CA . LYS A 1 565 ? -13.487 1.952 62.241 1.00 70.44 565 LYS A CA 1
ATOM 4383 C C . LYS A 1 565 ? -13.607 3.053 61.183 1.00 70.44 565 LYS A C 1
ATOM 4385 O O . LYS A 1 565 ? -14.571 3.815 61.181 1.00 70.44 565 LYS A O 1
ATOM 4390 N N . THR A 1 566 ? -12.636 3.150 60.274 1.00 78.38 566 THR A N 1
ATOM 4391 C CA . THR A 1 566 ? -12.696 4.066 59.121 1.00 78.38 566 THR A CA 1
ATOM 4392 C C . THR A 1 566 ? -13.611 3.496 58.038 1.00 78.38 566 THR A C 1
ATOM 4394 O O . THR A 1 566 ? -13.335 2.429 57.513 1.00 78.38 566 THR A O 1
ATOM 4397 N N . LEU A 1 567 ? -14.654 4.235 57.664 1.00 72.38 567 LEU A N 1
ATOM 4398 C CA . LEU A 1 567 ? -15.663 3.864 56.662 1.00 72.38 567 LEU A CA 1
ATOM 4399 C C . LEU A 1 567 ? -15.206 4.082 55.196 1.00 72.38 567 LEU A C 1
ATOM 4401 O O . LEU A 1 567 ? -16.020 4.150 54.287 1.00 72.38 567 LEU A O 1
ATOM 4405 N N . GLY A 1 568 ? -13.915 4.312 54.940 1.00 66.38 568 GLY A N 1
ATOM 4406 C CA . GLY A 1 568 ? -13.374 4.636 53.607 1.00 66.38 568 GLY A CA 1
ATOM 4407 C C . GLY A 1 568 ? -12.955 6.102 53.407 1.00 66.38 568 GLY A C 1
ATOM 4408 O O . GLY A 1 568 ? -13.068 6.930 54.311 1.00 66.38 568 GLY A O 1
ATOM 4409 N N . TYR A 1 569 ? -12.436 6.424 52.215 1.00 75.94 569 TYR A N 1
ATOM 4410 C CA . TYR A 1 569 ? -11.896 7.744 51.841 1.00 75.94 569 TYR A CA 1
ATOM 4411 C C . TYR A 1 569 ? -12.651 8.343 50.650 1.00 75.94 569 TYR A C 1
ATOM 4413 O O . TYR A 1 569 ? -13.124 7.612 49.784 1.00 75.94 569 TYR A O 1
ATOM 4421 N N . SER A 1 570 ? -12.724 9.670 50.577 1.00 79.69 570 SER A N 1
ATOM 4422 C CA . SER A 1 570 ? -13.323 10.375 49.443 1.00 79.69 570 SER A CA 1
ATOM 4423 C C . SER A 1 570 ? -12.433 10.461 48.209 1.00 79.69 570 SER A C 1
ATOM 4425 O O . SER A 1 570 ? -11.214 10.282 48.299 1.00 79.69 570 SER A O 1
ATOM 4427 N N . PHE A 1 571 ? -13.024 10.805 47.052 1.00 67.44 571 PHE A N 1
ATOM 4428 C CA . PHE A 1 571 ? -12.225 11.229 45.894 1.00 67.44 571 PHE A CA 1
ATOM 4429 C C . PHE A 1 571 ? -11.324 12.391 46.280 1.00 67.44 571 PHE A C 1
ATOM 4431 O O . PHE A 1 571 ? -11.819 13.387 46.820 1.00 67.44 571 PHE A O 1
ATOM 4438 N N . PRO A 1 572 ? -10.025 12.321 45.953 1.00 77.12 572 PRO A N 1
ATOM 4439 C CA . PRO A 1 572 ? -9.138 13.433 46.203 1.00 77.12 572 PRO A CA 1
ATOM 4440 C C . PRO A 1 572 ? -9.524 14.623 45.317 1.00 77.12 572 PRO A C 1
ATOM 4442 O O . PRO A 1 572 ? -9.511 14.540 44.089 1.00 77.12 572 PRO A O 1
ATOM 4445 N N . LEU A 1 573 ? -9.799 15.766 45.935 1.00 84.12 573 LEU A N 1
ATOM 4446 C CA . LEU A 1 573 ? -9.819 17.050 45.255 1.00 84.12 573 LEU A CA 1
ATOM 4447 C C . LEU A 1 573 ? -8.374 17.512 45.058 1.00 84.12 573 LEU A C 1
ATOM 4449 O O . LEU A 1 573 ? -7.691 17.862 46.020 1.00 84.12 573 LEU A O 1
ATOM 4453 N N . THR A 1 574 ? -7.902 17.527 43.813 1.00 79.19 574 THR A N 1
ATOM 4454 C CA . THR A 1 574 ? -6.599 18.118 43.488 1.00 79.19 574 THR A CA 1
ATOM 4455 C C . THR A 1 574 ? -6.791 19.554 43.024 1.00 79.19 574 THR A C 1
ATOM 4457 O O . THR A 1 574 ? -7.469 19.792 42.026 1.00 79.19 574 THR A O 1
ATOM 4460 N N . LEU A 1 575 ? -6.169 20.506 43.720 1.00 77.19 575 LEU A N 1
ATOM 4461 C CA . LEU A 1 575 ? -6.135 21.916 43.328 1.00 77.19 575 LEU A CA 1
ATOM 4462 C C . LEU A 1 575 ? -4.688 22.383 43.156 1.00 77.19 575 LEU A C 1
ATOM 4464 O O . LEU A 1 575 ? -3.763 21.840 43.757 1.00 77.19 575 LEU A O 1
ATOM 4468 N N . ARG A 1 576 ? -4.470 23.418 42.353 1.00 74.44 576 ARG A N 1
ATOM 4469 C CA . ARG A 1 576 ? -3.209 24.155 42.258 1.00 74.44 576 ARG A CA 1
ATOM 4470 C C . ARG A 1 576 ? -3.391 25.509 42.933 1.00 74.44 576 ARG A C 1
ATOM 4472 O O . ARG A 1 576 ? -4.351 26.216 42.642 1.00 74.44 576 ARG A O 1
ATOM 4479 N N . VAL A 1 577 ? -2.466 25.868 43.819 1.00 73.88 577 VAL A N 1
ATOM 4480 C CA . VAL A 1 577 ? -2.448 27.202 44.428 1.00 73.88 577 VAL A CA 1
ATOM 4481 C C . VAL A 1 577 ? -1.651 28.121 43.519 1.00 73.88 577 VAL A C 1
ATOM 4483 O O . VAL A 1 577 ? -0.505 27.818 43.194 1.00 73.88 577 VAL A O 1
ATOM 4486 N N . GLY A 1 578 ? -2.223 29.238 43.093 1.00 67.25 578 GLY A N 1
ATOM 4487 C CA . GLY A 1 578 ? -1.547 30.153 42.181 1.00 67.25 578 GLY A CA 1
ATOM 4488 C C . GLY A 1 578 ? -2.464 31.263 41.703 1.00 67.25 578 GLY A C 1
ATOM 4489 O O . GLY A 1 578 ? -3.664 31.241 41.951 1.00 67.25 578 GLY A O 1
ATOM 4490 N N . ASN A 1 579 ? -1.876 32.239 41.021 1.00 52.97 579 ASN A N 1
ATOM 4491 C CA . ASN A 1 579 ? -2.618 33.377 40.501 1.00 52.97 579 ASN A CA 1
ATOM 4492 C C . ASN A 1 579 ? -3.536 32.909 39.361 1.00 52.97 579 ASN A C 1
ATOM 4494 O O . ASN A 1 579 ? -3.047 32.320 38.397 1.00 52.97 579 ASN A O 1
ATOM 4498 N N . ALA A 1 580 ? -4.830 33.231 39.419 1.00 45.62 580 ALA A N 1
ATOM 4499 C CA . ALA A 1 580 ? -5.810 32.952 38.356 1.00 45.62 580 ALA A CA 1
ATOM 4500 C C . ALA A 1 580 ? -5.578 33.780 37.063 1.00 45.62 580 ALA A C 1
ATOM 4502 O O . ALA A 1 580 ? -6.450 33.880 36.206 1.00 45.62 580 ALA A O 1
ATOM 4503 N N . LEU A 1 581 ? -4.405 34.413 36.932 1.00 45.50 581 LEU A N 1
ATOM 4504 C CA . LEU A 1 581 ? -4.017 35.343 35.864 1.00 45.50 581 LEU A CA 1
ATOM 4505 C C . LEU A 1 581 ? -3.102 34.726 34.794 1.00 45.50 581 LEU A C 1
ATOM 4507 O O . LEU A 1 581 ? -2.672 35.424 33.874 1.00 45.50 581 LEU A O 1
ATOM 4511 N N . LEU A 1 582 ? -2.823 33.430 34.891 1.00 43.34 582 LEU A N 1
ATOM 4512 C CA . LEU A 1 582 ? -2.227 32.635 33.823 1.00 43.34 582 LEU A CA 1
ATOM 4513 C C . LEU A 1 582 ? -3.192 31.493 33.527 1.00 43.34 582 LEU A C 1
ATOM 4515 O O . LEU A 1 582 ? -3.678 30.878 34.471 1.00 43.34 582 LEU A O 1
ATOM 4519 N N . ASP A 1 583 ? -3.410 31.232 32.238 1.00 47.97 583 ASP A N 1
ATOM 4520 C CA . ASP A 1 583 ? -4.118 30.083 31.676 1.00 47.97 583 ASP A CA 1
ATOM 4521 C C . ASP A 1 583 ? -5.620 30.292 31.409 1.00 47.97 583 ASP A C 1
ATOM 4523 O O . ASP A 1 583 ? -6.485 29.781 32.119 1.00 47.97 583 ASP A O 1
ATOM 4527 N N . PHE A 1 584 ? -5.941 30.976 30.301 1.00 55.69 584 PHE A N 1
ATOM 4528 C CA . PHE A 1 584 ? -7.251 30.785 29.660 1.00 55.69 584 PHE A CA 1
ATOM 4529 C C . PHE A 1 584 ? -7.490 29.288 29.388 1.00 55.69 584 PHE A C 1
ATOM 4531 O O . PHE A 1 584 ? -6.536 28.540 29.133 1.00 55.69 584 PHE A O 1
ATOM 4538 N N . ASP A 1 585 ? -8.752 28.848 29.416 1.00 62.34 585 ASP A N 1
ATOM 4539 C CA . ASP A 1 585 ? -9.146 27.517 28.929 1.00 62.34 585 ASP A CA 1
ATOM 4540 C C . ASP A 1 585 ? -8.544 27.275 27.549 1.00 62.34 585 ASP A C 1
ATOM 4542 O O . ASP A 1 585 ? -8.536 28.212 26.757 1.00 62.34 585 ASP A O 1
ATOM 4546 N N . PRO A 1 586 ? -8.009 26.084 27.238 1.00 70.81 586 PRO A N 1
ATOM 4547 C CA . PRO A 1 586 ? -7.377 25.866 25.944 1.00 70.81 586 PRO A CA 1
ATOM 4548 C C . PRO A 1 586 ? -8.370 26.157 24.803 1.00 70.81 586 PRO A C 1
ATOM 4550 O O . PRO A 1 586 ? -9.578 25.957 24.979 1.00 70.81 586 PRO A O 1
ATOM 4553 N N . PRO A 1 587 ? -7.901 26.633 23.637 1.00 86.00 587 PRO A N 1
ATOM 4554 C CA . PRO A 1 587 ? -8.754 26.780 22.469 1.00 86.00 587 PRO A CA 1
ATOM 4555 C C . PRO A 1 587 ? -9.446 25.450 22.158 1.00 86.00 587 PRO A C 1
ATOM 4557 O O . PRO A 1 587 ? -8.842 24.378 22.245 1.00 86.00 587 PRO A O 1
ATOM 4560 N N . SER A 1 588 ? -10.722 25.522 21.796 1.00 88.75 588 SER A N 1
ATOM 4561 C CA . SER A 1 588 ? -11.498 24.339 21.408 1.00 88.75 588 SER A CA 1
ATOM 4562 C C . SER A 1 588 ? -11.554 24.217 19.894 1.00 88.75 588 SER A C 1
ATOM 4564 O O . SER A 1 588 ? -11.403 25.217 19.192 1.00 88.75 588 SER A O 1
ATOM 4566 N N . ILE A 1 589 ? -11.756 23.005 19.384 1.00 90.50 589 ILE A N 1
ATOM 4567 C CA . ILE A 1 589 ? -11.941 22.778 17.951 1.00 90.50 589 ILE A CA 1
ATOM 4568 C C . ILE A 1 589 ? -13.390 22.366 17.720 1.00 90.50 589 ILE A C 1
ATOM 4570 O O . ILE A 1 589 ? -13.866 21.375 18.276 1.00 90.50 589 ILE A O 1
ATOM 4574 N N . ASP A 1 590 ? -14.104 23.144 16.913 1.00 86.25 590 ASP A N 1
ATOM 4575 C CA . ASP A 1 590 ? -15.504 22.875 16.609 1.00 86.25 590 ASP A CA 1
ATOM 4576 C C . ASP A 1 590 ? -15.636 21.517 15.906 1.00 86.25 590 ASP A C 1
ATOM 4578 O O . ASP A 1 590 ? -14.968 21.247 14.907 1.00 86.25 590 ASP A O 1
ATOM 4582 N N . GLY A 1 591 ? -16.518 20.661 16.428 1.00 73.00 591 GLY A N 1
ATOM 4583 C CA . GLY A 1 591 ? -16.745 19.311 15.905 1.00 73.00 591 GLY A CA 1
ATOM 4584 C C . GLY A 1 591 ? -15.847 18.218 16.498 1.00 73.00 591 GLY A C 1
ATOM 4585 O O . GLY A 1 591 ? -16.073 17.048 16.190 1.00 73.00 591 GLY A O 1
ATOM 4586 N N . ALA A 1 592 ? -14.889 18.552 17.372 1.00 81.88 592 ALA A N 1
ATOM 4587 C CA . ALA A 1 592 ? -14.139 17.556 18.141 1.00 81.88 592 ALA A CA 1
ATOM 4588 C C . ALA A 1 592 ? -15.036 16.849 19.180 1.00 81.88 592 ALA A C 1
ATOM 4590 O O . ALA A 1 592 ? -15.918 17.466 19.787 1.00 81.88 592 ALA A O 1
ATOM 4591 N N . ARG A 1 593 ? -14.813 15.546 19.397 1.00 75.62 593 ARG A N 1
ATOM 4592 C CA . ARG A 1 593 ? -15.489 14.735 20.425 1.00 75.62 593 ARG A CA 1
ATOM 4593 C C . ARG A 1 593 ? -14.497 14.427 21.545 1.00 75.62 593 ARG A C 1
ATOM 4595 O O . ARG A 1 593 ? -13.727 13.479 21.443 1.00 75.62 593 ARG A O 1
ATOM 4602 N N . GLY A 1 594 ? -14.519 15.229 22.608 1.00 81.50 594 GLY A N 1
ATOM 4603 C CA . GLY A 1 594 ? -13.510 15.141 23.667 1.00 81.50 594 GLY A CA 1
ATOM 4604 C C . GLY A 1 594 ? -12.146 15.607 23.157 1.00 81.50 594 GLY A C 1
ATOM 4605 O O . GLY A 1 594 ? -12.046 16.695 22.593 1.00 81.50 594 GLY A O 1
ATOM 4606 N N . ASP A 1 595 ? -11.125 14.776 23.335 1.00 80.81 595 ASP A N 1
ATOM 4607 C CA . ASP A 1 595 ? -9.772 14.956 22.798 1.00 80.81 595 ASP A CA 1
ATOM 4608 C C . ASP A 1 595 ? -9.617 14.391 21.377 1.00 80.81 595 ASP A C 1
ATOM 4610 O O . ASP A 1 595 ? -8.525 14.408 20.829 1.00 80.81 595 ASP A O 1
ATOM 4614 N N . GLN A 1 596 ? -10.685 13.918 20.730 1.00 77.25 596 GLN A N 1
ATOM 4615 C CA . GLN A 1 596 ? -10.580 13.348 19.388 1.00 77.25 596 GLN A CA 1
ATOM 4616 C C . GLN A 1 596 ? -11.113 14.285 18.317 1.00 77.25 596 GLN A C 1
ATOM 4618 O O . GLN A 1 596 ? -12.249 14.770 18.373 1.00 77.25 596 GLN A O 1
ATOM 4623 N N . ILE A 1 597 ? -10.305 14.467 17.279 1.00 84.75 597 ILE A N 1
ATOM 4624 C CA . ILE A 1 597 ? -10.727 15.039 16.010 1.00 84.75 597 ILE A CA 1
ATOM 4625 C C . ILE A 1 597 ? -10.921 13.926 15.000 1.00 84.75 597 ILE A C 1
ATOM 4627 O O . ILE A 1 597 ? -10.001 13.160 14.736 1.00 84.75 597 ILE A O 1
ATOM 4631 N N . ASP A 1 598 ? -12.101 13.881 14.381 1.00 80.00 598 ASP A N 1
ATOM 4632 C CA . ASP A 1 598 ? -12.257 13.170 13.117 1.00 80.00 598 ASP A CA 1
ATOM 4633 C C . ASP A 1 598 ? -11.872 14.118 11.982 1.00 80.00 598 ASP A C 1
ATOM 4635 O O . ASP A 1 598 ? -12.647 14.979 11.557 1.00 80.00 598 ASP A O 1
ATOM 4639 N N . ALA A 1 599 ? -10.659 13.947 11.469 1.00 77.25 599 ALA A N 1
ATOM 4640 C CA . ALA A 1 599 ? -10.136 14.693 10.336 1.00 77.25 599 ALA A CA 1
ATOM 4641 C C . ALA A 1 599 ? -10.989 14.518 9.063 1.00 77.25 599 ALA A C 1
ATOM 4643 O O . ALA A 1 599 ? -10.890 15.328 8.140 1.00 77.25 599 ALA A O 1
ATOM 4644 N N . SER A 1 600 ? -11.839 13.485 8.999 1.00 69.75 600 SER A N 1
ATOM 4645 C CA . SER A 1 600 ? -12.798 13.274 7.904 1.00 69.75 600 SER A CA 1
ATOM 4646 C C . SER A 1 600 ? -14.019 14.182 7.995 1.00 69.75 600 SER A C 1
ATOM 4648 O O . SER A 1 600 ? -14.625 14.474 6.969 1.00 69.75 600 SER A O 1
ATOM 4650 N N . ALA A 1 601 ? -14.358 14.659 9.194 1.00 74.06 601 ALA A N 1
ATOM 4651 C CA . ALA A 1 601 ? -15.468 15.579 9.424 1.00 74.06 601 ALA A CA 1
ATOM 4652 C C . ALA A 1 601 ? -15.062 17.060 9.276 1.00 74.06 601 ALA A C 1
ATOM 4654 O O . ALA A 1 601 ? -15.916 17.945 9.339 1.00 74.06 601 ALA A O 1
ATOM 4655 N N . VAL A 1 602 ? -13.770 17.348 9.069 1.00 78.25 602 VAL A N 1
ATOM 4656 C CA . VAL A 1 602 ? -13.252 18.716 8.936 1.00 78.25 602 VAL A CA 1
ATOM 4657 C C . VAL A 1 602 ? -13.625 19.300 7.565 1.00 78.25 602 VAL A C 1
ATOM 4659 O O . VAL A 1 602 ? -13.265 18.706 6.545 1.00 78.25 602 VAL A O 1
ATOM 4662 N N . PRO A 1 603 ? -14.287 20.472 7.494 1.00 70.62 603 PRO A N 1
ATOM 4663 C CA . PRO A 1 603 ? -14.653 21.115 6.230 1.00 70.62 603 PRO A CA 1
ATOM 4664 C C . PRO A 1 603 ? -13.449 21.470 5.343 1.00 70.62 603 PRO A C 1
ATOM 4666 O O . PRO A 1 603 ? -12.359 21.753 5.838 1.00 70.62 603 PRO A O 1
ATOM 4669 N N . ALA A 1 604 ? -13.667 21.576 4.025 1.00 64.19 604 ALA A N 1
ATOM 4670 C CA . ALA A 1 604 ? -12.630 21.976 3.059 1.00 64.19 604 ALA A CA 1
ATOM 4671 C C . ALA A 1 604 ? -12.000 23.352 3.361 1.00 64.19 604 ALA A C 1
ATOM 4673 O O . ALA A 1 604 ? -10.844 23.604 3.033 1.00 64.19 604 ALA A O 1
ATOM 4674 N N . VAL A 1 605 ? -12.752 24.238 4.020 1.00 72.44 605 VAL A N 1
ATOM 4675 C CA . VAL A 1 605 ? -12.295 25.569 4.453 1.00 72.44 605 VAL A CA 1
ATOM 4676 C C . VAL A 1 605 ? -11.390 25.544 5.696 1.00 72.44 605 VAL A C 1
ATOM 4678 O O . VAL A 1 605 ? -10.824 26.581 6.043 1.00 72.44 605 VAL A O 1
ATOM 4681 N N . GLY A 1 606 ? -11.230 24.385 6.348 1.00 79.31 606 GLY A N 1
ATOM 4682 C CA . GLY A 1 606 ? -10.401 24.191 7.539 1.00 79.31 606 GLY A CA 1
ATOM 4683 C C . GLY A 1 606 ? -11.172 23.833 8.811 1.00 79.31 606 GLY A C 1
ATOM 4684 O O . GLY A 1 606 ? -12.400 23.922 8.868 1.00 79.31 606 GLY A O 1
ATOM 4685 N N . ALA A 1 607 ? -10.433 23.412 9.841 1.00 86.56 607 ALA A N 1
ATOM 4686 C CA . ALA A 1 607 ? -10.965 23.219 11.185 1.00 86.56 607 ALA A CA 1
ATOM 4687 C C . ALA A 1 607 ? -11.141 24.574 11.869 1.00 86.56 607 ALA A C 1
ATOM 4689 O O . ALA A 1 607 ? -10.252 25.424 11.830 1.00 86.56 607 ALA A O 1
ATOM 4690 N N . THR A 1 608 ? -12.286 24.777 12.513 1.00 92.38 608 THR A N 1
ATOM 4691 C CA . THR A 1 608 ? -12.564 26.027 13.222 1.00 92.38 608 THR A CA 1
ATOM 4692 C C . THR A 1 608 ? -12.089 25.906 14.663 1.00 92.38 608 THR A C 1
ATOM 4694 O O . THR A 1 608 ? -12.676 25.175 15.456 1.00 92.38 608 THR A O 1
ATOM 4697 N N . VAL A 1 609 ? -11.019 26.625 14.996 1.00 92.25 609 VAL A N 1
ATOM 4698 C CA . VAL A 1 609 ? -10.545 26.817 16.367 1.00 92.25 609 VAL A CA 1
ATOM 4699 C C . VAL A 1 609 ? -11.315 27.975 16.990 1.00 92.25 609 VAL A C 1
ATOM 4701 O O . VAL A 1 609 ? -11.375 29.076 16.438 1.00 92.25 609 VAL A O 1
ATOM 4704 N N . ARG A 1 610 ? -11.896 27.735 18.158 1.00 91.50 610 ARG A N 1
ATOM 4705 C CA . ARG A 1 610 ? -12.728 28.684 18.883 1.00 91.50 610 ARG A CA 1
ATOM 4706 C C . ARG A 1 610 ? -12.036 29.140 20.159 1.00 91.50 610 ARG A C 1
ATOM 4708 O O . ARG A 1 610 ? -11.784 28.347 21.071 1.00 91.50 610 ARG A O 1
ATOM 4715 N N . LEU A 1 611 ? -11.818 30.450 20.238 1.00 88.00 611 LEU A N 1
ATOM 4716 C CA . LEU A 1 611 ? -11.547 31.161 21.483 1.00 88.00 611 LEU A CA 1
ATOM 4717 C C . LEU A 1 611 ? -12.885 31.657 22.033 1.00 88.00 611 LEU A C 1
ATOM 4719 O O . LEU A 1 611 ? -13.511 32.539 21.445 1.00 88.00 611 LEU A O 1
ATOM 4723 N N . ALA A 1 612 ? -13.351 31.068 23.130 1.00 77.44 612 ALA A N 1
ATOM 4724 C CA . ALA A 1 612 ? -14.652 31.400 23.705 1.00 77.44 612 ALA A CA 1
ATOM 4725 C C . ALA A 1 612 ? -14.715 32.864 24.179 1.00 77.44 612 ALA A C 1
ATOM 4727 O O . ALA A 1 612 ? -13.708 33.431 24.605 1.00 77.44 612 ALA A O 1
ATOM 4728 N N . ALA A 1 613 ? -15.911 33.456 24.211 1.00 74.81 613 ALA A N 1
ATOM 4729 C CA . ALA A 1 613 ? -16.149 34.812 24.719 1.00 74.81 613 ALA A CA 1
ATOM 4730 C C . ALA A 1 613 ? -15.579 35.045 26.137 1.00 74.81 613 ALA A C 1
ATOM 4732 O O . ALA A 1 613 ? -15.206 36.167 26.485 1.00 74.81 613 ALA A O 1
ATOM 4733 N N . ALA A 1 614 ? -15.446 33.975 26.930 1.00 65.56 614 ALA A N 1
ATOM 4734 C CA . ALA A 1 614 ? -14.815 33.962 28.252 1.00 65.56 614 ALA A CA 1
ATOM 4735 C C . ALA A 1 614 ? -13.341 34.422 28.254 1.00 65.56 614 ALA A C 1
ATOM 4737 O O . ALA A 1 614 ? -12.848 34.885 29.280 1.00 65.56 614 ALA A O 1
ATOM 4738 N N . TYR A 1 615 ? -12.658 34.394 27.104 1.00 70.50 615 TYR A N 1
ATOM 4739 C CA . TYR A 1 615 ? -11.340 35.013 26.930 1.00 70.50 615 TYR A CA 1
ATOM 4740 C C . TYR A 1 615 ? -11.363 36.542 27.117 1.00 70.50 615 TYR A C 1
ATOM 4742 O O . TYR A 1 615 ? -10.313 37.178 27.268 1.00 70.50 615 TYR A O 1
ATOM 4750 N N . GLY A 1 616 ? -12.548 37.166 27.092 1.00 71.75 616 GLY A N 1
ATOM 4751 C CA . GLY A 1 616 ? -12.726 38.593 27.354 1.00 71.75 616 GLY A CA 1
ATOM 4752 C C . GLY A 1 616 ? -11.975 39.475 26.359 1.00 71.75 616 GLY A C 1
ATOM 4753 O O . GLY A 1 616 ? -11.423 40.506 26.744 1.00 71.75 616 GLY A O 1
ATOM 4754 N N . LEU A 1 617 ? -11.870 39.034 25.104 1.00 80.38 617 LEU A N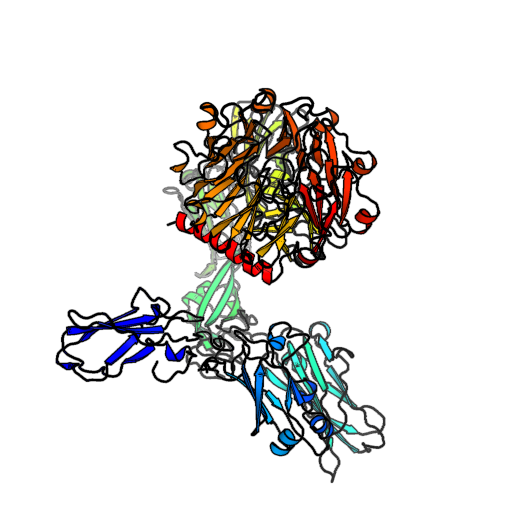 1
ATOM 4755 C CA . LEU A 1 617 ? -11.163 39.727 24.029 1.00 80.38 617 LEU A CA 1
ATOM 4756 C C . LEU A 1 617 ? -11.808 41.090 23.736 1.00 80.38 617 LEU A C 1
ATOM 4758 O O . LEU A 1 617 ? -13.028 41.191 23.577 1.00 80.38 617 LEU A O 1
ATOM 4762 N N . ARG A 1 618 ? -10.990 42.146 23.674 1.00 80.44 618 ARG A N 1
ATOM 4763 C CA . ARG A 1 618 ? -11.418 43.527 23.399 1.00 80.44 618 ARG A CA 1
ATOM 4764 C C . ARG A 1 618 ? -10.918 43.975 22.034 1.00 80.44 618 ARG A C 1
ATOM 4766 O O . ARG A 1 618 ? -9.918 43.467 21.538 1.00 80.44 618 ARG A O 1
ATOM 4773 N N . VAL A 1 619 ? -11.600 44.959 21.449 1.00 83.31 619 VAL A N 1
ATOM 4774 C CA . VAL A 1 619 ? -11.183 45.583 20.185 1.00 83.31 619 VAL A CA 1
ATOM 4775 C C . VAL A 1 619 ? -9.721 46.009 20.294 1.00 83.31 619 VAL A C 1
ATOM 4777 O O . VAL A 1 619 ? -9.366 46.726 21.225 1.00 83.31 619 VAL A O 1
ATOM 4780 N N . GLY A 1 620 ? -8.888 45.571 19.350 1.00 79.31 620 GLY A N 1
ATOM 4781 C CA . GLY A 1 620 ? -7.460 45.887 19.333 1.00 79.31 620 GLY A CA 1
ATOM 4782 C C . GLY A 1 620 ? -6.546 44.875 20.031 1.00 79.31 620 GLY A C 1
ATOM 4783 O O . GLY A 1 620 ? -5.334 44.967 19.827 1.00 79.31 620 GLY A O 1
ATOM 4784 N N . ASP A 1 621 ? -7.082 43.898 20.770 1.00 84.56 621 ASP A N 1
ATOM 4785 C CA . ASP A 1 621 ? -6.302 42.745 21.232 1.00 84.56 621 ASP A CA 1
ATOM 4786 C C . ASP A 1 621 ? -5.859 41.887 20.033 1.00 84.56 621 ASP A C 1
ATOM 4788 O O . ASP A 1 621 ? -6.518 41.835 18.986 1.00 84.56 621 ASP A O 1
ATOM 4792 N N . SER A 1 622 ? -4.717 41.219 20.173 1.00 84.31 622 SER A N 1
ATOM 4793 C CA . SER A 1 622 ? -4.122 40.387 19.120 1.00 84.31 622 SER A CA 1
ATOM 4794 C C . SER A 1 622 ? -3.519 39.121 19.705 1.00 84.31 622 SER A C 1
ATOM 4796 O O . SER A 1 622 ? -3.398 39.004 20.920 1.00 84.31 622 SER A O 1
ATOM 4798 N N . GLY A 1 623 ? -3.156 38.158 18.871 1.00 86.62 623 GLY A N 1
ATOM 4799 C CA . GLY A 1 623 ? -2.599 36.909 19.361 1.00 86.62 623 GLY A CA 1
ATOM 4800 C C . GLY A 1 623 ? -2.252 35.926 18.261 1.00 86.62 623 GLY A C 1
ATOM 4801 O O . GLY A 1 623 ? -2.331 36.253 17.079 1.00 86.62 623 GLY A O 1
ATOM 4802 N N . GLU A 1 624 ? -1.886 34.718 18.666 1.00 85.44 624 GLU A N 1
ATOM 4803 C CA . GLU A 1 624 ? -1.608 33.599 17.767 1.00 85.44 624 GLU A CA 1
ATOM 4804 C C . GLU A 1 624 ? -2.171 32.296 18.339 1.00 85.44 624 GLU A C 1
ATOM 4806 O O . GLU A 1 624 ? -2.046 32.036 19.537 1.00 85.44 624 GLU A O 1
ATOM 4811 N N . ILE A 1 625 ? -2.806 31.496 17.482 1.00 90.69 625 ILE A N 1
ATOM 4812 C CA . ILE A 1 625 ? -3.090 30.081 17.731 1.00 90.69 625 ILE A CA 1
ATOM 4813 C C . ILE A 1 625 ? -1.861 29.288 17.314 1.00 90.69 625 ILE A C 1
ATOM 4815 O O . ILE A 1 625 ? -1.345 29.499 16.218 1.00 90.69 625 ILE A O 1
ATOM 4819 N N . ARG A 1 626 ? -1.425 28.351 18.148 1.00 81.88 626 ARG A N 1
ATOM 4820 C CA . ARG A 1 626 ? -0.355 27.405 17.843 1.00 81.88 626 ARG A CA 1
ATOM 4821 C C . ARG A 1 626 ? -0.951 26.007 17.770 1.00 81.88 626 ARG A C 1
ATOM 4823 O O . ARG A 1 626 ? -1.335 25.447 18.789 1.00 81.88 626 ARG A O 1
ATOM 4830 N N . TRP A 1 627 ? -1.050 25.481 16.555 1.00 88.69 627 TRP A N 1
ATOM 4831 C CA . TRP A 1 627 ? -1.371 24.089 16.259 1.00 88.69 627 TRP A CA 1
ATOM 4832 C C . TRP A 1 627 ? -0.060 23.372 15.958 1.00 88.69 627 TRP A C 1
ATOM 4834 O O . TRP A 1 627 ? 0.520 23.573 14.891 1.00 88.69 627 TRP A O 1
ATOM 4844 N N . ILE A 1 628 ? 0.437 22.573 16.893 1.00 79.12 628 ILE A N 1
ATOM 4845 C CA . ILE A 1 628 ? 1.731 21.905 16.782 1.00 79.12 628 ILE A CA 1
ATOM 4846 C C . ILE A 1 628 ? 1.504 20.416 16.551 1.00 79.12 628 ILE A C 1
ATOM 4848 O O . ILE A 1 628 ? 0.935 19.726 17.394 1.00 79.12 628 ILE A O 1
ATOM 4852 N N . GLY A 1 629 ? 1.966 19.940 15.403 1.00 73.19 629 GLY A N 1
ATOM 4853 C CA . GLY A 1 629 ? 1.859 18.553 14.974 1.00 73.19 629 GLY A CA 1
ATOM 4854 C C . GLY A 1 629 ? 3.149 18.108 14.293 1.00 73.19 629 GLY A C 1
ATOM 4855 O O . GLY A 1 629 ? 4.242 18.458 14.736 1.00 73.19 629 GLY A O 1
ATOM 4856 N N . VAL A 1 630 ? 3.055 17.369 13.186 1.00 67.88 630 VAL A N 1
ATOM 4857 C CA . VAL A 1 630 ? 4.230 16.991 12.383 1.00 67.88 630 VAL A CA 1
ATOM 4858 C C . VAL A 1 630 ? 4.999 18.243 11.943 1.00 67.88 630 VAL A C 1
ATOM 4860 O O . VAL A 1 630 ? 4.401 19.226 11.492 1.00 67.88 630 VAL A O 1
ATOM 4863 N N . ALA A 1 631 ? 6.328 18.209 12.073 1.00 47.72 631 ALA A N 1
ATOM 4864 C CA . ALA A 1 631 ? 7.200 19.302 11.651 1.00 47.72 631 ALA A CA 1
ATOM 4865 C C . ALA A 1 631 ? 6.982 19.640 10.162 1.00 47.72 631 ALA A C 1
ATOM 4867 O O . ALA A 1 631 ? 6.871 18.750 9.318 1.00 47.72 631 ALA A O 1
ATOM 4868 N N . GLY A 1 632 ? 6.895 20.933 9.839 1.00 67.31 632 GLY A N 1
ATOM 4869 C CA . GLY A 1 632 ? 6.509 21.405 8.508 1.00 67.31 632 GLY A CA 1
ATOM 4870 C C . GLY A 1 632 ? 4.987 21.432 8.329 1.00 67.31 632 GLY A C 1
ATOM 4871 O O . GLY A 1 632 ? 4.289 22.133 9.056 1.00 67.31 632 GLY A O 1
ATOM 4872 N N . GLY A 1 633 ? 4.463 20.676 7.358 1.00 64.62 633 GLY A N 1
ATOM 4873 C CA . GLY A 1 633 ? 3.069 20.778 6.893 1.00 64.62 633 GLY A CA 1
ATOM 4874 C C . GLY A 1 633 ? 1.968 20.409 7.903 1.00 64.62 633 GLY A C 1
ATOM 4875 O O . GLY A 1 633 ? 0.805 20.699 7.634 1.00 64.62 633 GLY A O 1
ATOM 4876 N N . GLY A 1 634 ? 2.310 19.795 9.042 1.00 71.69 634 GLY A N 1
ATOM 4877 C CA . GLY A 1 634 ? 1.380 19.466 10.133 1.00 71.69 634 GLY A CA 1
ATOM 4878 C C . GLY A 1 634 ? 1.346 20.489 11.269 1.00 71.69 634 GLY A C 1
ATOM 4879 O O . GLY A 1 634 ? 0.598 20.308 12.226 1.00 71.69 634 GLY A O 1
ATOM 4880 N N . THR A 1 635 ? 2.125 21.567 11.177 1.00 78.94 635 THR A N 1
ATOM 4881 C CA . THR A 1 635 ? 2.183 22.622 12.192 1.00 78.94 635 THR A CA 1
ATOM 4882 C C . THR A 1 635 ? 1.715 23.950 11.600 1.00 78.94 635 THR A C 1
ATOM 4884 O O . THR A 1 635 ? 2.114 24.323 10.499 1.00 78.94 635 THR A O 1
ATOM 4887 N N . ALA A 1 636 ? 0.879 24.688 12.330 1.00 80.19 636 ALA A N 1
ATOM 4888 C CA . ALA A 1 636 ? 0.413 26.011 11.934 1.00 80.19 636 ALA A CA 1
ATOM 4889 C C . ALA A 1 636 ? 0.417 26.987 13.111 1.00 80.19 636 ALA A C 1
ATOM 4891 O O . ALA A 1 636 ? -0.080 26.689 14.196 1.00 80.19 636 ALA A O 1
ATOM 4892 N N . ILE A 1 637 ? 0.931 28.191 12.864 1.00 85.94 637 ILE A N 1
ATOM 4893 C CA . ILE A 1 637 ? 0.812 29.329 13.775 1.00 85.94 637 ILE A CA 1
ATOM 4894 C C . ILE A 1 637 ? -0.079 30.361 13.087 1.00 85.94 637 ILE A C 1
ATOM 4896 O O . ILE A 1 637 ? 0.310 30.944 12.076 1.00 85.94 637 ILE A O 1
ATOM 4900 N N . VAL A 1 638 ? -1.297 30.546 13.595 1.00 84.94 638 VAL A N 1
ATOM 4901 C CA . VAL A 1 638 ? -2.321 31.385 12.958 1.00 84.94 638 VAL A CA 1
ATOM 4902 C C . VAL A 1 638 ? -2.519 32.661 13.779 1.00 84.94 638 VAL A C 1
ATOM 4904 O O . VAL A 1 638 ? -3.096 32.594 14.869 1.00 84.94 638 VAL A O 1
ATOM 49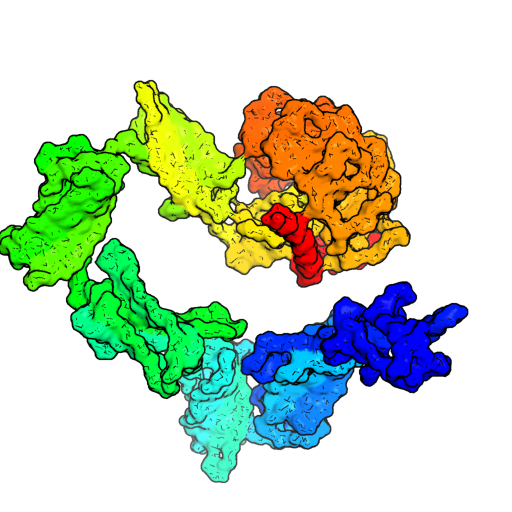07 N N . PRO A 1 639 ? -2.056 33.830 13.300 1.00 89.69 639 PRO A N 1
ATOM 4908 C CA . PRO A 1 639 ? -2.255 35.086 14.009 1.00 89.69 639 PRO A CA 1
ATOM 4909 C C . PRO A 1 639 ? -3.713 35.549 13.919 1.00 89.69 639 PRO A C 1
ATOM 4911 O O . PRO A 1 639 ? -4.400 35.316 12.923 1.00 89.69 639 PRO A O 1
ATOM 4914 N N . PHE A 1 640 ? -4.180 36.271 14.935 1.00 89.38 640 PHE A N 1
ATOM 4915 C CA . PHE A 1 640 ? -5.494 36.907 14.932 1.00 89.38 640 PHE A CA 1
ATOM 4916 C C . PHE A 1 640 ? -5.457 38.309 15.542 1.00 89.38 640 PHE A C 1
ATOM 4918 O O . PHE A 1 640 ? -4.593 38.657 16.351 1.00 89.38 640 PHE A O 1
ATOM 4925 N N . ARG A 1 641 ? -6.456 39.112 15.170 1.00 89.06 641 ARG A N 1
ATOM 4926 C CA . ARG A 1 641 ? -6.762 40.412 15.769 1.00 89.06 641 ARG A CA 1
ATOM 4927 C C . ARG A 1 641 ? -8.264 40.528 15.997 1.00 89.06 641 ARG A C 1
ATOM 4929 O O . ARG A 1 641 ? -9.047 39.941 15.249 1.00 89.06 641 ARG A O 1
ATOM 4936 N N . VAL A 1 642 ? -8.645 41.238 17.052 1.00 86.06 642 VAL A N 1
ATOM 4937 C CA . VAL A 1 642 ? -10.041 41.426 17.456 1.00 86.06 642 VAL A CA 1
ATOM 4938 C C . VAL A 1 642 ? -10.561 42.742 16.884 1.00 86.06 642 VAL A C 1
ATOM 4940 O O . VAL A 1 642 ? -10.080 43.819 17.255 1.00 86.06 642 VAL A O 1
ATOM 4943 N N . GLU A 1 643 ? -11.546 42.649 15.993 1.00 85.75 643 GLU A N 1
ATOM 4944 C CA . GLU A 1 643 ? -12.174 43.797 15.333 1.00 85.75 643 GLU A CA 1
ATOM 4945 C C . GLU A 1 643 ? -13.376 44.339 16.131 1.00 85.75 643 GLU A C 1
ATOM 4947 O O . GLU A 1 643 ? -13.878 43.713 17.070 1.00 85.75 643 GLU A O 1
ATOM 4952 N N . SER A 1 644 ? -13.867 45.527 15.761 1.00 75.06 644 SER A N 1
ATOM 4953 C CA . SER A 1 644 ? -14.918 46.249 16.503 1.00 75.06 644 SER A CA 1
ATOM 4954 C C . SER A 1 644 ? -16.236 45.479 16.674 1.00 75.06 644 SER A C 1
ATOM 4956 O O . SER A 1 644 ? -16.943 45.703 17.655 1.00 75.06 644 SER A O 1
ATOM 4958 N N . GLY A 1 645 ? -16.554 44.552 15.764 1.00 73.31 645 GLY A N 1
ATOM 4959 C CA . GLY A 1 645 ? -17.750 43.699 15.820 1.00 73.31 645 GLY A CA 1
ATOM 4960 C C . GLY A 1 645 ? -17.589 42.378 16.586 1.00 73.31 645 GLY A C 1
ATOM 4961 O O . GLY A 1 645 ? -18.571 41.652 16.746 1.00 73.31 645 GLY A O 1
ATOM 4962 N N . GLU A 1 646 ? -16.380 42.051 17.047 1.00 72.69 646 GLU A N 1
ATOM 4963 C CA . GLU A 1 646 ? -16.030 40.736 17.612 1.00 72.69 646 GLU A CA 1
ATOM 4964 C C . GLU A 1 646 ? -15.714 40.788 19.115 1.00 72.69 646 GLU A C 1
ATOM 4966 O O . GLU A 1 646 ? -15.583 39.754 19.767 1.00 72.69 646 GLU A O 1
ATOM 4971 N N . ALA A 1 647 ? -15.595 41.989 19.683 1.00 71.12 647 ALA A N 1
ATOM 4972 C CA . ALA A 1 647 ? -15.263 42.165 21.090 1.00 71.12 647 ALA A CA 1
ATOM 4973 C C . ALA A 1 647 ? -16.328 41.560 22.018 1.00 71.12 647 ALA A C 1
ATOM 4975 O O . ALA A 1 647 ? -17.527 41.805 21.869 1.00 71.12 647 ALA A O 1
ATOM 4976 N N . GLY A 1 648 ? -15.869 40.783 23.003 1.00 65.75 648 GLY A N 1
ATOM 4977 C CA . GLY A 1 648 ? -16.729 40.100 23.972 1.00 65.75 648 GLY A CA 1
ATOM 4978 C C . GLY A 1 648 ? -17.550 38.932 23.409 1.00 65.75 648 GLY A C 1
ATOM 4979 O O . GLY A 1 648 ? -18.480 38.490 24.081 1.00 65.75 648 GLY A O 1
ATOM 4980 N N . ARG A 1 649 ? -17.243 38.440 22.200 1.00 78.19 649 ARG A N 1
ATOM 4981 C CA . ARG A 1 649 ? -17.869 37.258 21.577 1.00 78.19 649 ARG A CA 1
ATOM 4982 C C . ARG A 1 649 ? -16.829 36.165 21.314 1.00 78.19 649 ARG A C 1
ATOM 4984 O O . ARG A 1 649 ? -15.631 36.406 21.455 1.00 78.19 649 ARG A O 1
ATOM 4991 N N . ASP A 1 650 ? -17.291 34.973 20.936 1.00 82.44 650 ASP A N 1
ATOM 4992 C CA . ASP A 1 650 ? -16.416 33.897 20.462 1.00 82.44 650 ASP A CA 1
ATOM 4993 C C . ASP A 1 650 ? -15.618 34.379 19.242 1.00 82.44 650 ASP A C 1
ATOM 4995 O O . ASP A 1 650 ? -16.189 34.904 18.281 1.00 82.44 650 ASP A O 1
ATOM 4999 N N . LYS A 1 651 ? -14.299 34.179 19.266 1.00 88.00 651 LYS A N 1
ATOM 5000 C CA . LYS A 1 651 ? -13.425 34.417 18.117 1.00 88.00 651 LYS A CA 1
ATOM 5001 C C . LYS A 1 651 ? -13.153 33.084 17.430 1.00 88.00 651 LYS A C 1
ATOM 5003 O O . LYS A 1 651 ? -12.565 32.179 18.020 1.00 88.00 651 LYS A O 1
ATOM 5008 N N . LEU A 1 652 ? -13.594 32.982 16.179 1.00 89.56 652 LEU A N 1
ATOM 5009 C CA . LEU A 1 652 ? -13.415 31.806 15.332 1.00 89.56 652 LEU A CA 1
ATOM 5010 C C . LEU A 1 652 ? -12.202 32.009 14.426 1.00 89.56 652 LEU A C 1
ATOM 5012 O O . LEU A 1 652 ? -12.063 33.050 13.781 1.00 89.56 652 LEU A O 1
ATOM 5016 N N . ILE A 1 653 ? -11.313 31.023 14.401 1.00 89.94 653 ILE A N 1
ATOM 5017 C CA . ILE A 1 653 ? -10.040 31.064 13.685 1.00 89.94 653 ILE A CA 1
ATOM 5018 C C . ILE A 1 653 ? -9.932 29.768 12.887 1.00 89.94 653 ILE A C 1
ATOM 5020 O O . ILE A 1 653 ? -9.996 28.684 13.457 1.00 89.94 653 ILE A O 1
ATOM 5024 N N . SER A 1 654 ? -9.795 29.863 11.565 1.00 88.19 654 SER A N 1
ATOM 5025 C CA . SER A 1 654 ? -9.686 28.671 10.717 1.00 88.19 654 SER A CA 1
ATOM 5026 C C . SER A 1 654 ? -8.239 28.189 10.635 1.00 88.19 654 SER A C 1
ATOM 5028 O O . SER A 1 654 ? -7.341 28.964 10.296 1.00 88.19 654 SER A O 1
ATOM 5030 N N . VAL A 1 655 ? -8.024 26.904 10.910 1.00 87.56 655 VAL A N 1
ATOM 5031 C CA . VAL A 1 655 ? -6.780 26.182 10.626 1.00 87.56 655 VAL A CA 1
ATOM 5032 C C . VAL A 1 655 ? -6.990 25.370 9.343 1.00 87.56 655 VAL A C 1
ATOM 5034 O O . VAL A 1 655 ? -7.942 24.591 9.285 1.00 87.56 655 VAL A O 1
ATOM 5037 N N . PRO A 1 656 ? -6.141 25.517 8.305 1.00 82.25 656 PRO A N 1
ATOM 5038 C CA . PRO A 1 656 ? -6.352 24.859 7.017 1.00 82.25 656 PRO A CA 1
ATOM 5039 C C . PRO A 1 656 ? -6.534 23.344 7.136 1.00 82.25 656 PRO A C 1
ATOM 5041 O O . PRO A 1 656 ? -5.820 22.678 7.886 1.00 82.25 656 PRO A O 1
ATOM 5044 N N . GLN A 1 657 ? -7.448 22.783 6.339 1.00 79.94 657 GLN A N 1
ATOM 5045 C CA . GLN A 1 657 ? -7.737 21.345 6.353 1.00 79.94 657 GLN A CA 1
ATOM 5046 C C . GLN A 1 657 ? -6.468 20.523 6.074 1.00 79.94 657 GLN A C 1
ATOM 5048 O O . GLN A 1 657 ? -6.252 19.494 6.701 1.00 79.94 657 GLN A O 1
ATOM 5053 N N . SER A 1 658 ? -5.584 21.015 5.201 1.00 69.06 658 SER A N 1
ATOM 5054 C CA . SER A 1 658 ? -4.287 20.399 4.898 1.00 69.06 658 SER A CA 1
ATOM 5055 C C . SER A 1 658 ? -3.403 20.184 6.134 1.00 69.06 658 SER A C 1
ATOM 5057 O O . SER A 1 658 ? -2.759 19.142 6.228 1.00 69.06 658 SER A O 1
ATOM 5059 N N . VAL A 1 659 ? -3.420 21.109 7.100 1.00 76.56 659 VAL A N 1
ATOM 5060 C CA . VAL A 1 659 ? -2.662 21.006 8.360 1.00 76.56 659 VAL A CA 1
ATOM 5061 C C . VAL A 1 659 ? -3.259 19.928 9.260 1.00 76.56 659 VAL A C 1
ATOM 5063 O O . VAL A 1 659 ? -2.531 19.126 9.837 1.00 76.56 659 VAL A O 1
ATOM 5066 N N . VAL A 1 660 ? -4.589 19.855 9.349 1.00 80.31 660 VAL A N 1
ATOM 5067 C CA . VAL A 1 660 ? -5.267 18.824 10.149 1.00 80.31 660 VAL A CA 1
ATOM 5068 C C . VAL A 1 660 ? -5.027 17.435 9.555 1.00 80.31 660 VAL A C 1
ATOM 5070 O O . VAL A 1 660 ? -4.671 16.506 10.273 1.00 80.31 660 VAL A O 1
ATOM 5073 N N . LEU A 1 661 ? -5.140 17.301 8.230 1.00 71.19 661 LEU A N 1
ATOM 5074 C CA . LEU A 1 661 ? -4.926 16.036 7.523 1.00 71.19 661 LEU A CA 1
ATOM 5075 C C . LEU A 1 661 ? -3.488 15.515 7.633 1.00 71.19 661 LEU A C 1
ATOM 5077 O O . LEU A 1 661 ? -3.290 14.304 7.685 1.00 71.19 661 LEU A O 1
ATOM 5081 N N . ALA A 1 662 ? -2.498 16.406 7.709 1.00 67.62 662 ALA A N 1
ATOM 5082 C CA . ALA A 1 662 ? -1.097 16.026 7.882 1.00 67.62 662 ALA A CA 1
ATOM 5083 C C . ALA A 1 662 ? -0.800 15.348 9.235 1.00 67.62 662 ALA A C 1
ATOM 5085 O O . ALA A 1 662 ? 0.266 14.758 9.395 1.00 67.62 662 ALA A O 1
ATOM 5086 N N . ASN A 1 663 ? -1.731 15.416 10.192 1.00 74.62 663 ASN A N 1
ATOM 5087 C CA . ASN A 1 663 ? -1.575 14.849 11.528 1.00 74.62 663 ASN A CA 1
ATOM 5088 C C . ASN A 1 663 ? -2.405 13.584 11.775 1.00 74.62 663 ASN A C 1
ATOM 5090 O O . ASN A 1 663 ? -2.399 13.087 12.894 1.00 74.62 663 ASN A O 1
ATOM 5094 N N . VAL A 1 664 ? -3.119 13.049 10.776 1.00 77.69 664 VAL A N 1
ATOM 5095 C CA . VAL A 1 664 ? -3.942 11.850 10.999 1.00 77.69 664 VAL A CA 1
ATOM 5096 C C . VAL A 1 664 ? -3.092 10.674 11.489 1.00 77.69 664 VAL A C 1
ATOM 5098 O O . VAL A 1 664 ? -2.054 10.369 10.907 1.00 77.69 664 VAL A O 1
ATOM 5101 N N . GLY A 1 665 ? -3.565 10.007 12.543 1.00 58.62 665 GLY A N 1
ATOM 5102 C CA . GLY A 1 665 ? -2.864 8.934 13.246 1.00 58.62 665 GLY A CA 1
ATOM 5103 C C . GLY A 1 665 ? -1.878 9.429 14.304 1.00 58.62 665 GLY A C 1
ATOM 5104 O O . GLY A 1 665 ? -1.113 8.623 14.825 1.00 58.62 665 GLY A O 1
ATOM 5105 N N . ARG A 1 666 ? -1.851 10.735 14.598 1.00 71.31 666 ARG A N 1
ATOM 5106 C CA . ARG A 1 666 ? -0.925 11.357 15.551 1.00 71.31 666 ARG A CA 1
ATOM 5107 C C . ARG A 1 666 ? -1.657 12.315 16.486 1.00 71.31 666 ARG A C 1
ATOM 5109 O O . ARG A 1 666 ? -2.748 12.802 16.182 1.00 71.31 666 ARG A O 1
ATOM 5116 N N . GLU A 1 667 ? -1.009 12.609 17.603 1.00 77.62 667 GLU A N 1
ATOM 5117 C CA . GLU A 1 667 ? -1.423 13.668 18.514 1.00 77.62 667 GLU A CA 1
ATOM 5118 C C . GLU A 1 667 ? -0.974 15.037 17.988 1.00 77.62 667 GLU A C 1
ATOM 5120 O O . GLU A 1 667 ? 0.116 15.189 17.425 1.00 77.62 667 GLU A O 1
ATOM 5125 N N . ILE A 1 668 ? -1.804 16.053 18.206 1.00 87.38 668 ILE A N 1
ATOM 5126 C CA . ILE A 1 668 ? -1.436 17.463 18.044 1.00 87.38 668 ILE A CA 1
ATOM 5127 C C . ILE A 1 668 ? -1.601 18.180 19.369 1.00 87.38 668 ILE A C 1
ATOM 5129 O O . ILE A 1 668 ? -2.468 17.828 20.165 1.00 87.38 668 ILE A O 1
ATOM 5133 N N . SER A 1 669 ? -0.807 19.222 19.589 1.00 82.75 669 SER A N 1
ATOM 5134 C CA . SER A 1 669 ? -1.033 20.159 20.684 1.00 82.75 669 SER A CA 1
ATOM 5135 C C . SER A 1 669 ? -1.566 21.489 20.153 1.00 82.75 669 SER A C 1
ATOM 5137 O O . SER A 1 669 ? -1.159 21.969 19.096 1.00 82.75 669 SER A O 1
ATOM 5139 N N . LEU A 1 670 ? -2.529 22.064 20.867 1.00 88.69 670 LEU A N 1
ATOM 5140 C CA . LEU A 1 670 ? -3.224 23.291 20.515 1.00 88.69 670 LEU A CA 1
ATOM 5141 C C . LEU A 1 670 ? -3.197 24.258 21.693 1.00 88.69 670 LEU A C 1
ATOM 5143 O O . LEU A 1 670 ? -3.733 23.972 22.762 1.00 88.69 670 LEU A O 1
ATOM 5147 N N . ASP A 1 671 ? -2.630 25.435 21.480 1.00 82.38 671 ASP A N 1
ATOM 5148 C CA . ASP A 1 671 ? -2.641 26.512 22.462 1.00 82.38 671 ASP A CA 1
ATOM 5149 C C . ASP A 1 671 ? -2.759 27.882 21.788 1.00 82.38 671 ASP A C 1
ATOM 5151 O O . ASP A 1 671 ? -2.776 27.998 20.560 1.00 82.38 671 ASP A O 1
ATOM 5155 N N . CYS A 1 672 ? -2.881 28.940 22.584 1.00 81.81 672 CYS A N 1
ATOM 5156 C CA . CYS A 1 672 ? -2.849 30.294 22.074 1.00 81.81 672 CYS A CA 1
ATOM 5157 C C . CYS A 1 672 ? -2.133 31.275 22.994 1.00 81.81 672 CYS A C 1
ATOM 5159 O O . CYS A 1 672 ? -2.002 31.097 24.208 1.00 81.81 672 CYS A O 1
ATOM 5161 N N . THR A 1 673 ? -1.722 32.378 22.380 1.00 81.12 673 THR A N 1
ATOM 5162 C CA . THR A 1 673 ? -1.183 33.538 23.073 1.00 81.12 673 THR A CA 1
ATOM 5163 C C . THR A 1 673 ? -2.018 34.768 22.750 1.00 81.12 673 THR A C 1
ATOM 5165 O O . THR A 1 673 ? -2.281 35.034 21.582 1.00 81.12 673 THR A O 1
ATOM 5168 N N . VAL A 1 674 ? -2.394 35.541 23.769 1.00 80.00 674 VAL A N 1
ATOM 5169 C CA . VAL A 1 674 ? -3.138 36.804 23.648 1.00 80.00 674 VAL A CA 1
ATOM 5170 C C . VAL A 1 674 ? -2.261 37.959 24.129 1.00 80.00 674 VAL A C 1
ATOM 5172 O O . VAL A 1 674 ? -1.754 37.957 25.249 1.00 80.00 674 VAL A O 1
ATOM 5175 N N . VAL A 1 675 ? -2.101 38.976 23.295 1.00 80.25 675 VAL A N 1
ATOM 5176 C CA . VAL A 1 675 ? -1.440 40.248 23.589 1.00 80.25 675 VAL A CA 1
ATOM 5177 C C . VAL A 1 675 ? -2.506 41.332 23.689 1.00 80.25 675 VAL A C 1
ATOM 5179 O O . VAL A 1 675 ? -3.216 41.623 22.721 1.00 80.25 675 VAL A O 1
ATOM 5182 N N . ARG A 1 676 ? -2.616 41.938 24.874 1.00 76.94 676 ARG A N 1
ATOM 5183 C CA . ARG A 1 676 ? -3.608 42.985 25.136 1.00 76.94 676 ARG A CA 1
ATOM 5184 C C . ARG A 1 676 ? -3.149 44.327 24.588 1.00 76.94 676 ARG A C 1
ATOM 5186 O O . ARG A 1 676 ? -1.977 44.683 24.719 1.00 76.94 676 ARG A O 1
ATOM 5193 N N . GLN A 1 677 ? -4.086 45.122 24.072 1.00 68.94 677 GLN A N 1
ATOM 5194 C CA . GLN A 1 677 ? -3.781 46.469 23.568 1.00 68.94 677 GLN A CA 1
ATOM 5195 C C . GLN A 1 677 ? -3.183 47.388 24.656 1.00 68.94 677 GLN A C 1
ATOM 5197 O O . GLN A 1 677 ? -2.364 48.252 24.358 1.00 68.94 677 GLN A O 1
ATOM 5202 N N . ALA A 1 678 ? -3.561 47.180 25.923 1.00 58.97 678 ALA A N 1
ATOM 5203 C CA . ALA A 1 678 ? -3.058 47.932 27.077 1.00 58.97 678 ALA A CA 1
ATOM 5204 C C . ALA A 1 678 ? -1.661 47.484 27.570 1.00 58.97 678 ALA A C 1
ATOM 5206 O O . ALA A 1 678 ? -1.150 48.048 28.536 1.00 58.97 678 ALA A O 1
ATOM 5207 N N . GLY A 1 679 ? -1.047 46.487 26.921 1.00 52.75 679 GLY A N 1
ATOM 5208 C CA . GLY A 1 679 ? 0.195 45.850 27.353 1.00 52.75 679 GLY A CA 1
ATOM 5209 C C . GLY A 1 679 ? -0.048 44.604 28.212 1.00 52.75 679 GLY A C 1
ATOM 5210 O O . GLY A 1 679 ? -1.009 44.529 28.976 1.00 52.75 679 GLY A O 1
ATOM 5211 N N . GLY A 1 680 ? 0.831 43.609 28.066 1.00 56.75 680 GLY A N 1
ATOM 5212 C CA . GLY A 1 680 ? 0.734 42.308 28.735 1.00 56.75 680 GLY A CA 1
ATOM 5213 C C . GLY A 1 680 ? 0.459 41.162 27.759 1.00 56.75 680 GLY A C 1
ATOM 5214 O O . GLY A 1 680 ? -0.348 41.288 26.835 1.00 56.75 680 GLY A O 1
ATOM 5215 N N . ARG A 1 681 ? 1.160 40.043 27.966 1.00 61.12 681 ARG A N 1
ATOM 5216 C CA . ARG A 1 681 ? 1.033 38.809 27.184 1.00 61.12 681 ARG A CA 1
ATOM 5217 C C . ARG A 1 681 ? 0.472 37.717 28.085 1.00 61.12 681 ARG A C 1
ATOM 5219 O O . ARG A 1 681 ? 0.956 37.530 29.199 1.00 61.12 681 ARG A O 1
ATOM 5226 N N . GLN A 1 682 ? -0.557 37.039 27.605 1.00 62.06 682 GLN A N 1
ATOM 5227 C CA . GLN A 1 682 ? -1.265 35.977 28.304 1.00 62.06 682 GLN A CA 1
ATOM 5228 C C . GLN A 1 682 ? -1.225 34.712 27.452 1.00 62.06 682 GLN A C 1
ATOM 5230 O O . GLN A 1 682 ? -1.243 34.796 26.226 1.00 62.06 682 GLN A O 1
ATOM 5235 N N . TYR A 1 683 ? -1.195 33.554 28.099 1.00 63.09 683 TYR A N 1
ATOM 5236 C CA . TYR A 1 683 ? -1.143 32.250 27.444 1.00 63.09 683 TYR A CA 1
ATOM 5237 C C . TYR A 1 683 ? -2.376 31.441 27.845 1.00 63.09 683 TYR A C 1
ATOM 5239 O O . TYR A 1 683 ? -2.882 31.597 28.963 1.00 63.09 683 TYR A O 1
ATOM 5247 N N . SER A 1 684 ? -2.886 30.616 26.934 1.00 69.81 684 SER A N 1
ATOM 5248 C CA . SER A 1 684 ? -3.839 29.569 27.293 1.00 69.81 684 SER A CA 1
ATOM 5249 C C . SER A 1 684 ? -3.112 28.316 27.770 1.00 69.81 684 SER A C 1
ATOM 5251 O O . SER A 1 684 ? -1.916 28.132 27.534 1.00 69.81 684 SER A O 1
ATOM 5253 N N . ARG A 1 685 ? -3.878 27.393 28.353 1.00 58.28 685 ARG A N 1
ATOM 5254 C CA . ARG A 1 685 ? -3.447 25.996 28.478 1.00 58.28 685 ARG A CA 1
ATOM 5255 C C . ARG A 1 685 ? -3.293 25.365 27.096 1.00 58.28 685 ARG A C 1
ATOM 5257 O O . ARG A 1 685 ? -3.864 25.849 26.116 1.00 58.28 685 ARG A O 1
ATOM 5264 N N . VAL A 1 686 ? -2.545 24.271 27.057 1.00 69.44 686 VAL A N 1
ATOM 5265 C CA . VAL A 1 686 ? -2.398 23.410 25.884 1.00 69.44 686 VAL A CA 1
ATOM 5266 C C . VAL A 1 686 ? -3.490 22.340 25.935 1.00 69.44 686 VAL A C 1
ATOM 5268 O O . VAL A 1 686 ? -3.614 21.647 26.945 1.00 69.44 686 VAL A O 1
ATOM 5271 N N . ALA A 1 687 ? -4.282 22.212 24.874 1.00 77.56 687 ALA A N 1
ATOM 5272 C CA . ALA A 1 687 ? -5.088 21.024 24.610 1.00 77.56 687 ALA A CA 1
ATOM 5273 C C . ALA A 1 687 ? -4.288 20.055 23.738 1.00 77.56 687 ALA A C 1
ATOM 5275 O O . ALA A 1 687 ? -3.538 20.489 22.870 1.00 77.56 687 ALA A O 1
ATOM 5276 N N . VAL A 1 688 ? -4.452 18.756 23.958 1.00 77.00 688 VAL A N 1
ATOM 5277 C CA . VAL A 1 688 ? -3.908 17.716 23.082 1.00 77.00 688 VAL A CA 1
ATOM 5278 C C . VAL A 1 688 ? -5.088 17.036 22.410 1.00 77.00 688 VAL A C 1
ATOM 5280 O O . VAL A 1 688 ? -6.088 16.781 23.082 1.00 77.00 688 VAL A O 1
ATOM 5283 N N . TYR A 1 689 ? -4.988 16.806 21.102 1.00 82.81 689 TYR A N 1
ATOM 5284 C CA . TYR A 1 689 ? -6.002 16.078 20.354 1.00 82.81 689 TYR A CA 1
ATOM 5285 C C . TYR A 1 689 ? -5.406 14.894 19.597 1.00 82.81 689 TYR A C 1
ATOM 5287 O O . TYR A 1 689 ? -4.422 15.055 18.874 1.00 82.81 689 TYR A O 1
ATOM 5295 N N . ASP A 1 690 ? -6.074 13.750 19.687 1.00 74.81 690 ASP A N 1
ATOM 5296 C CA . ASP A 1 690 ? -5.922 12.614 18.786 1.00 74.81 690 ASP A CA 1
ATOM 5297 C C . ASP A 1 690 ? -6.566 12.962 17.443 1.00 74.81 690 ASP A C 1
ATOM 5299 O O . ASP A 1 690 ? -7.791 13.093 17.333 1.00 74.81 690 ASP A O 1
ATOM 5303 N N . VAL A 1 691 ? -5.763 13.079 16.388 1.00 80.00 691 VAL A N 1
ATOM 5304 C CA . VAL A 1 691 ? -6.297 13.275 15.041 1.00 80.00 691 VAL A CA 1
ATOM 5305 C C . VAL A 1 691 ? -6.537 11.905 14.425 1.00 80.00 691 VAL A C 1
ATOM 5307 O O . VAL A 1 691 ? -5.625 11.240 13.938 1.00 80.00 691 VAL A O 1
ATOM 5310 N N . ARG A 1 692 ? -7.790 11.466 14.430 1.00 76.50 692 ARG A N 1
ATOM 5311 C CA . ARG A 1 692 ? -8.221 10.217 13.801 1.00 76.50 692 ARG A CA 1
ATOM 5312 C C . ARG A 1 692 ? -8.894 10.515 12.478 1.00 76.50 692 ARG A C 1
ATOM 5314 O O . ARG A 1 692 ? -9.290 11.642 12.195 1.00 76.50 692 ARG A O 1
ATOM 5321 N N . ALA A 1 693 ? -9.026 9.500 11.646 1.00 67.69 693 ALA A N 1
ATOM 5322 C CA . ALA A 1 693 ? -9.894 9.602 10.495 1.00 67.69 693 ALA A CA 1
ATOM 5323 C C . ALA A 1 693 ? -10.692 8.320 10.346 1.00 67.69 693 ALA A C 1
ATOM 5325 O O . ALA A 1 693 ? -10.124 7.228 10.330 1.00 67.69 693 ALA A O 1
ATOM 5326 N N . THR A 1 694 ? -12.005 8.469 10.214 1.00 72.50 694 THR A N 1
ATOM 5327 C CA . THR A 1 694 ? -12.861 7.377 9.761 1.00 72.50 694 THR A CA 1
ATOM 5328 C C . THR A 1 694 ? -12.445 6.992 8.340 1.00 72.50 694 THR A C 1
ATOM 5330 O O . THR A 1 694 ? -12.428 7.836 7.441 1.00 72.50 694 THR A O 1
ATOM 5333 N N . LEU A 1 695 ? -12.052 5.735 8.132 1.00 77.81 695 LEU A N 1
ATOM 5334 C CA . LEU A 1 695 ? -11.737 5.246 6.793 1.00 77.81 695 LEU A CA 1
ATOM 5335 C C . LEU A 1 695 ? -13.003 5.111 5.958 1.00 77.81 695 LEU A C 1
ATOM 5337 O O . LEU A 1 695 ? -14.113 5.011 6.480 1.00 77.81 695 LEU A O 1
ATOM 5341 N N . GLY A 1 696 ? -12.813 5.091 4.641 1.00 77.81 696 GLY A N 1
ATOM 5342 C CA . GLY A 1 696 ? -13.853 4.641 3.734 1.00 77.81 696 GLY A CA 1
ATOM 5343 C C . GLY A 1 696 ? -14.308 3.217 4.061 1.00 77.81 696 GLY A C 1
ATOM 5344 O O . GLY A 1 696 ? -13.635 2.469 4.771 1.00 77.81 696 GLY A O 1
ATOM 5345 N N . THR A 1 697 ? -15.458 2.859 3.515 1.00 77.31 697 THR A N 1
ATOM 5346 C CA . THR A 1 697 ? -15.952 1.482 3.428 1.00 77.31 697 THR A CA 1
ATOM 5347 C C . THR A 1 697 ? -16.304 1.199 1.972 1.00 77.31 697 THR A C 1
ATOM 5349 O O . THR A 1 697 ? -16.399 2.140 1.172 1.00 77.31 697 THR A O 1
ATOM 5352 N N . GLY A 1 698 ? -16.496 -0.066 1.625 1.00 85.19 698 GLY A N 1
ATOM 5353 C CA . GLY A 1 698 ? -16.846 -0.518 0.288 1.00 85.19 698 GLY A CA 1
ATOM 5354 C C . GLY A 1 698 ? -15.711 -1.288 -0.375 1.00 85.19 698 GLY A C 1
ATOM 5355 O O . GLY A 1 698 ? -14.942 -1.987 0.273 1.00 85.19 698 GLY A O 1
ATOM 5356 N N . ARG A 1 699 ? -15.624 -1.190 -1.703 1.00 91.38 699 ARG A N 1
ATOM 5357 C CA . ARG A 1 699 ? -14.608 -1.918 -2.479 1.00 91.38 699 ARG A CA 1
ATOM 5358 C C . ARG A 1 699 ? -13.528 -0.953 -2.932 1.00 91.38 699 ARG A C 1
ATOM 5360 O O . ARG A 1 699 ? -13.821 -0.005 -3.658 1.00 91.38 699 ARG A O 1
ATOM 5367 N N . LEU A 1 700 ? -12.284 -1.192 -2.549 1.00 95.00 700 LEU A N 1
ATOM 5368 C CA . LEU A 1 700 ? -11.188 -0.263 -2.782 1.00 95.00 700 LEU A CA 1
ATOM 5369 C C . LEU A 1 700 ? -10.691 -0.318 -4.233 1.00 95.00 700 LEU A C 1
ATOM 5371 O O . LEU A 1 700 ? -10.380 -1.370 -4.789 1.00 95.00 700 LEU A O 1
ATOM 5375 N N . LEU A 1 701 ? -10.574 0.856 -4.848 1.00 96.12 701 LEU A N 1
ATOM 5376 C CA . LEU A 1 701 ? -10.037 1.059 -6.185 1.00 96.12 701 LEU A CA 1
ATOM 5377 C C . LEU A 1 701 ? -8.930 2.112 -6.132 1.00 96.12 701 LEU A C 1
ATOM 5379 O O . LEU A 1 701 ? -9.192 3.283 -5.878 1.00 96.12 701 LEU A O 1
ATOM 5383 N N . VAL A 1 702 ? -7.690 1.722 -6.422 1.00 97.44 702 VAL A N 1
ATOM 5384 C CA . VAL A 1 702 ? -6.558 2.660 -6.487 1.00 97.44 702 VAL A CA 1
ATOM 5385 C C . VAL A 1 702 ? -6.205 2.956 -7.942 1.00 97.44 702 VAL A C 1
ATOM 5387 O O . VAL A 1 702 ? -6.171 2.046 -8.780 1.00 97.44 702 VAL A O 1
ATOM 5390 N N . MET A 1 703 ? -5.975 4.237 -8.240 1.00 96.81 703 MET A N 1
ATOM 5391 C CA . MET A 1 703 ? -5.618 4.746 -9.566 1.00 96.81 703 MET A CA 1
ATOM 5392 C C . MET A 1 703 ? -4.492 5.786 -9.497 1.00 96.81 703 MET A C 1
ATOM 5394 O O . MET A 1 703 ? -4.362 6.522 -8.517 1.00 96.81 703 MET A O 1
ATOM 5398 N N . GLY A 1 704 ? -3.722 5.887 -10.580 1.00 93.88 704 GLY A N 1
ATOM 5399 C CA . GLY A 1 704 ? -2.593 6.802 -10.759 1.00 93.88 704 GLY A CA 1
ATOM 5400 C C . GLY A 1 704 ? -1.287 6.052 -11.022 1.00 93.88 704 GLY A C 1
ATOM 5401 O O . GLY A 1 704 ? -1.067 4.964 -10.492 1.00 93.88 704 GLY A O 1
ATOM 5402 N N . ALA A 1 705 ? -0.407 6.608 -11.853 1.00 91.50 705 ALA A N 1
ATOM 5403 C CA . ALA A 1 705 ? 0.881 5.984 -12.135 1.00 91.50 705 ALA A CA 1
ATOM 5404 C C . ALA A 1 705 ? 1.894 6.216 -11.020 1.00 91.50 705 ALA A C 1
ATOM 5406 O O . ALA A 1 705 ? 2.115 7.341 -10.573 1.00 91.50 705 ALA A O 1
ATOM 5407 N N . ARG A 1 706 ? 2.582 5.138 -10.658 1.00 90.19 706 ARG A N 1
ATOM 5408 C CA . ARG A 1 706 ? 3.758 5.180 -9.795 1.00 90.19 706 ARG A CA 1
ATOM 5409 C C . ARG A 1 706 ? 4.981 5.513 -10.634 1.00 90.19 706 ARG A C 1
ATOM 5411 O O . ARG A 1 706 ? 5.281 4.804 -11.596 1.00 90.19 706 ARG A O 1
ATOM 5418 N N . SER A 1 707 ? 5.665 6.607 -10.313 1.00 79.06 707 SER A N 1
ATOM 5419 C CA . SER A 1 707 ? 6.806 7.092 -11.091 1.00 79.06 707 SER A CA 1
ATOM 5420 C C . SER A 1 707 ? 7.804 7.827 -10.212 1.00 79.06 707 SER A C 1
ATOM 5422 O O . SER A 1 707 ? 7.419 8.619 -9.356 1.00 79.06 707 SER A O 1
ATOM 5424 N N . ARG A 1 708 ? 9.102 7.614 -10.464 1.00 65.25 708 ARG A N 1
ATOM 5425 C CA . ARG A 1 708 ? 10.194 8.323 -9.775 1.00 65.25 708 ARG A CA 1
ATOM 5426 C C . ARG A 1 708 ? 10.258 9.820 -10.070 1.00 65.25 708 ARG A C 1
ATOM 5428 O O . ARG A 1 708 ? 11.022 10.496 -9.394 1.00 65.25 708 ARG A O 1
ATOM 5435 N N . GLY A 1 709 ? 9.526 10.341 -11.061 1.00 57.00 709 GLY A N 1
ATOM 5436 C CA . GLY A 1 709 ? 9.417 11.784 -11.342 1.00 57.00 709 GLY A CA 1
ATOM 5437 C C . GLY A 1 709 ? 10.733 12.539 -11.625 1.00 57.00 709 GLY A C 1
ATOM 5438 O O . GLY A 1 709 ? 10.696 13.750 -11.802 1.00 57.00 709 GLY A O 1
ATOM 5439 N N . ASN A 1 710 ? 11.885 11.857 -11.682 1.00 49.03 710 ASN A N 1
ATOM 5440 C CA . ASN A 1 710 ? 13.212 12.471 -11.510 1.00 49.03 710 ASN A CA 1
ATOM 5441 C C . ASN A 1 710 ? 14.166 12.297 -12.703 1.00 49.03 710 ASN A C 1
ATOM 5443 O O . ASN A 1 710 ? 15.377 12.430 -12.538 1.00 49.03 710 ASN A O 1
ATOM 5447 N N . TYR A 1 711 ? 13.659 12.029 -13.904 1.00 55.53 711 TYR A N 1
ATOM 5448 C CA . TYR A 1 711 ? 14.450 12.196 -15.121 1.00 55.53 711 TYR A CA 1
ATOM 5449 C C . TYR A 1 711 ? 13.695 13.127 -16.068 1.00 55.53 711 TYR A C 1
ATOM 5451 O O . TYR A 1 711 ? 12.511 12.935 -16.327 1.00 55.53 711 TYR A O 1
ATOM 5459 N N . HIS A 1 712 ? 14.377 14.194 -16.484 1.00 55.38 712 HIS A N 1
ATOM 5460 C CA . HIS A 1 712 ? 13.969 15.204 -17.461 1.00 55.38 712 HIS A CA 1
ATOM 5461 C C . HIS A 1 712 ? 12.518 15.114 -17.989 1.00 55.38 712 HIS A C 1
ATOM 5463 O O . HIS A 1 712 ? 12.291 14.430 -18.978 1.00 55.38 712 HIS A O 1
ATOM 5469 N N . MET A 1 713 ? 11.590 15.848 -17.352 1.00 56.16 713 MET A N 1
ATOM 5470 C CA . MET A 1 713 ? 10.291 16.458 -17.760 1.00 56.16 713 MET A CA 1
ATOM 5471 C C . MET A 1 713 ? 9.358 15.849 -18.824 1.00 56.16 713 MET A C 1
ATOM 5473 O O . MET A 1 713 ? 8.236 16.322 -18.982 1.00 56.16 713 MET A O 1
ATOM 5477 N N . TYR A 1 714 ? 9.750 14.827 -19.563 1.00 61.56 714 TYR A N 1
ATOM 5478 C CA . TYR A 1 714 ? 9.045 14.345 -20.732 1.00 61.56 714 TYR A CA 1
ATOM 5479 C C . TYR A 1 714 ? 8.735 12.861 -20.575 1.00 61.56 714 TYR A C 1
ATOM 5481 O O . TYR A 1 714 ? 9.364 11.986 -21.172 1.00 61.56 714 TYR A O 1
ATOM 5489 N N . GLY A 1 715 ? 7.748 12.602 -19.726 1.00 52.22 715 GLY A N 1
ATOM 5490 C CA . GLY A 1 715 ? 7.269 11.259 -19.416 1.00 52.22 715 GLY A CA 1
ATOM 5491 C C . GLY A 1 715 ? 6.869 11.034 -17.959 1.00 52.22 715 GLY A C 1
ATOM 5492 O O . GLY A 1 715 ? 6.565 9.909 -17.565 1.00 52.22 715 GLY A O 1
ATOM 5493 N N . GLY A 1 716 ? 6.863 12.092 -17.145 1.00 59.31 716 GLY A N 1
ATOM 5494 C CA . GLY A 1 716 ? 6.406 12.043 -15.761 1.00 59.31 716 GLY A CA 1
ATOM 5495 C C . GLY A 1 716 ? 4.901 12.277 -15.649 1.00 59.31 716 GLY A C 1
ATOM 5496 O O . GLY A 1 716 ? 4.377 13.273 -16.141 1.00 59.31 716 GLY A O 1
ATOM 5497 N N . GLY A 1 717 ? 4.197 11.367 -14.979 1.00 56.66 717 GLY A N 1
ATOM 5498 C CA . GLY A 1 717 ? 2.870 11.648 -14.435 1.00 56.66 717 GLY A CA 1
ATOM 5499 C C . GLY A 1 717 ? 2.965 12.386 -13.103 1.00 56.66 717 GLY A C 1
ATOM 5500 O O . GLY A 1 717 ? 4.033 12.428 -12.489 1.00 56.66 717 GLY A O 1
ATOM 5501 N N . THR A 1 718 ? 1.843 12.922 -12.621 1.00 63.31 718 THR A N 1
ATOM 5502 C CA . THR A 1 718 ? 1.741 13.314 -11.210 1.00 63.31 718 THR A CA 1
ATOM 5503 C C . THR A 1 718 ? 2.122 12.120 -10.340 1.00 63.31 718 THR A C 1
ATOM 5505 O O . THR A 1 718 ? 1.530 11.053 -10.499 1.00 63.31 718 THR A O 1
ATOM 5508 N N . ALA A 1 719 ? 3.041 12.297 -9.389 1.00 78.44 719 ALA A N 1
ATOM 5509 C CA . ALA A 1 719 ? 3.350 11.298 -8.363 1.00 78.44 719 ALA A CA 1
ATOM 5510 C C . ALA A 1 719 ? 2.211 11.186 -7.329 1.00 78.44 719 ALA A C 1
ATOM 5512 O O . ALA A 1 719 ? 2.451 11.046 -6.142 1.00 78.44 719 ALA A O 1
ATOM 5513 N N . TRP A 1 720 ? 0.963 11.347 -7.761 1.00 87.88 720 TRP A N 1
ATOM 5514 C CA . TRP A 1 720 ? -0.223 11.383 -6.926 1.00 87.88 720 TRP A CA 1
ATOM 5515 C C . TRP A 1 720 ? -1.136 10.227 -7.314 1.00 87.88 720 TRP A C 1
ATOM 5517 O O . TRP A 1 720 ? -1.548 10.107 -8.468 1.00 87.88 720 TRP A O 1
ATOM 5527 N N . LEU A 1 721 ? -1.464 9.408 -6.324 1.00 94.31 721 LEU A N 1
ATOM 5528 C CA . LEU A 1 721 ? -2.415 8.311 -6.408 1.00 94.31 721 LEU A CA 1
ATOM 5529 C C . LEU A 1 721 ? -3.741 8.742 -5.784 1.00 94.31 721 LEU A C 1
ATOM 5531 O O . LEU A 1 721 ? -3.780 9.653 -4.950 1.00 94.31 721 LEU A O 1
ATOM 5535 N N . THR A 1 722 ? -4.829 8.108 -6.203 1.00 95.25 722 THR A N 1
ATOM 5536 C CA . THR A 1 722 ? -6.181 8.367 -5.701 1.00 95.25 722 THR A CA 1
ATOM 5537 C C . THR A 1 722 ? -6.841 7.040 -5.333 1.00 95.25 722 THR A C 1
ATOM 5539 O O . THR A 1 722 ? -6.847 6.114 -6.144 1.00 95.25 722 THR A O 1
ATOM 5542 N N . ALA A 1 723 ? -7.379 6.953 -4.116 1.00 96.19 723 ALA A N 1
ATOM 5543 C CA . ALA A 1 723 ? -8.240 5.867 -3.665 1.00 96.19 723 ALA A CA 1
ATOM 5544 C C . ALA A 1 723 ? -9.702 6.251 -3.916 1.00 96.19 723 ALA A C 1
ATOM 5546 O O . ALA A 1 723 ? -10.137 7.359 -3.599 1.00 96.19 723 ALA A O 1
ATOM 5547 N N . LEU A 1 724 ? -10.449 5.330 -4.507 1.00 96.06 724 LEU A N 1
ATOM 5548 C CA . LEU A 1 724 ? -11.841 5.470 -4.901 1.00 96.06 724 LEU A CA 1
ATOM 5549 C C . LEU A 1 724 ? -12.624 4.264 -4.374 1.00 96.06 724 LEU A C 1
ATOM 5551 O O . LEU A 1 724 ? -12.060 3.180 -4.227 1.00 96.06 724 LEU A O 1
ATOM 5555 N N . ASP A 1 725 ? -13.921 4.427 -4.153 1.00 93.25 725 ASP A N 1
ATOM 5556 C CA . ASP A 1 725 ? -14.819 3.278 -4.068 1.00 93.25 725 ASP A CA 1
ATOM 5557 C C . ASP A 1 725 ? -15.093 2.766 -5.492 1.00 93.25 725 ASP A C 1
ATOM 5559 O O . ASP A 1 725 ? -15.445 3.525 -6.403 1.00 93.25 725 ASP A O 1
ATOM 5563 N N . ALA A 1 726 ? -14.894 1.469 -5.711 1.00 91.94 726 ALA A N 1
ATOM 5564 C CA . ALA A 1 726 ? -14.955 0.836 -7.023 1.00 91.94 726 ALA A CA 1
ATOM 5565 C C . ALA A 1 726 ? -16.356 0.897 -7.653 1.00 91.94 726 ALA A C 1
ATOM 5567 O O . ALA A 1 726 ? -16.479 0.814 -8.882 1.00 91.94 726 ALA A O 1
ATOM 5568 N N . THR A 1 727 ? -17.394 1.057 -6.830 1.00 89.88 727 THR A N 1
ATOM 5569 C CA . THR A 1 727 ? -18.800 1.072 -7.245 1.00 89.88 727 THR A CA 1
ATOM 5570 C C . THR A 1 727 ? -19.242 2.484 -7.622 1.00 89.88 727 THR A C 1
ATOM 5572 O O . THR A 1 727 ? -19.720 2.721 -8.729 1.00 89.88 727 THR A O 1
ATOM 5575 N N . THR A 1 728 ? -19.043 3.444 -6.722 1.00 92.12 728 THR A N 1
ATOM 5576 C CA . THR A 1 728 ? -19.480 4.841 -6.857 1.00 92.12 728 THR A CA 1
ATOM 5577 C C . THR A 1 728 ? -18.497 5.706 -7.643 1.00 92.12 728 THR A C 1
ATOM 5579 O O . THR A 1 728 ? -18.868 6.779 -8.125 1.00 92.12 728 THR A O 1
ATOM 5582 N N . ARG A 1 729 ? -17.238 5.258 -7.762 1.00 91.19 729 ARG A N 1
ATOM 5583 C CA . ARG A 1 729 ? -16.106 6.005 -8.340 1.00 91.19 729 ARG A CA 1
ATOM 5584 C C . ARG A 1 729 ? -15.829 7.338 -7.649 1.00 91.19 729 ARG A C 1
ATOM 5586 O O . ARG A 1 729 ? -15.171 8.202 -8.224 1.00 91.19 729 ARG A O 1
ATOM 5593 N N . GLN A 1 730 ? -16.308 7.497 -6.418 1.00 90.56 730 GLN A N 1
ATOM 5594 C CA . GLN A 1 730 ? -16.016 8.659 -5.590 1.00 90.56 730 GLN A CA 1
ATOM 5595 C C . GLN A 1 730 ? -14.732 8.434 -4.788 1.00 90.56 730 GLN A C 1
ATOM 5597 O O . GLN A 1 730 ? -14.466 7.298 -4.389 1.00 90.56 730 GLN A O 1
ATOM 5602 N N . PRO A 1 731 ? -13.935 9.487 -4.531 1.00 91.06 731 PRO A N 1
ATOM 5603 C CA . PRO A 1 731 ? -12.782 9.393 -3.649 1.00 91.06 731 PRO A CA 1
ATOM 5604 C C . PRO A 1 731 ? -13.160 8.879 -2.261 1.00 91.06 731 PRO A C 1
ATOM 5606 O O . PRO A 1 731 ? -14.067 9.414 -1.626 1.00 91.06 731 PRO A O 1
ATOM 5609 N N . VAL A 1 732 ? -12.429 7.875 -1.780 1.00 89.75 732 VAL A N 1
ATOM 5610 C CA . VAL A 1 732 ? -12.575 7.339 -0.421 1.00 89.75 732 VAL A CA 1
ATOM 5611 C C . VAL A 1 732 ? -11.284 7.506 0.342 1.00 89.75 732 VAL A C 1
ATOM 5613 O O . VAL A 1 732 ? -10.194 7.328 -0.197 1.00 89.75 732 VAL A O 1
ATOM 5616 N N . ARG A 1 733 ? -11.398 7.854 1.621 1.00 86.94 733 ARG A N 1
ATOM 5617 C CA . ARG A 1 733 ? -10.233 7.972 2.485 1.00 86.94 733 ARG A CA 1
ATOM 5618 C C . ARG A 1 733 ? -9.666 6.584 2.769 1.00 86.94 733 ARG A C 1
ATOM 5620 O O . ARG A 1 733 ? -10.352 5.758 3.361 1.00 86.94 733 ARG A O 1
ATOM 5627 N N . ALA A 1 734 ? -8.406 6.378 2.415 1.00 88.25 734 ALA A N 1
ATOM 5628 C CA . ALA A 1 734 ? -7.658 5.165 2.701 1.00 88.25 734 ALA A CA 1
ATOM 5629 C C . ALA A 1 734 ? -6.426 5.475 3.558 1.00 88.25 734 ALA A C 1
ATOM 5631 O O . ALA A 1 734 ? -5.951 6.615 3.589 1.00 88.25 734 ALA A O 1
ATOM 5632 N N . TRP A 1 735 ? -5.909 4.456 4.234 1.00 87.06 735 TRP A N 1
ATOM 5633 C CA . TRP A 1 735 ? -4.546 4.437 4.752 1.00 87.06 735 TRP A CA 1
ATOM 5634 C C . TRP A 1 735 ? -3.582 4.007 3.657 1.00 87.06 735 TRP A C 1
ATOM 5636 O O . TRP A 1 735 ? -3.900 3.125 2.863 1.00 87.06 735 TRP A O 1
ATOM 5646 N N . TRP A 1 736 ? -2.401 4.610 3.658 1.00 90.31 736 TRP A N 1
ATOM 5647 C CA . TRP A 1 736 ? -1.315 4.374 2.717 1.00 90.31 736 TRP A CA 1
ATOM 5648 C C . TRP A 1 736 ? -0.040 4.089 3.506 1.00 90.31 736 TRP A C 1
ATOM 5650 O O . TRP A 1 736 ? 0.288 4.834 4.435 1.00 90.31 736 TRP A O 1
ATOM 5660 N N . ARG A 1 737 ? 0.679 3.027 3.135 1.00 87.94 737 ARG A N 1
ATOM 5661 C CA . ARG A 1 737 ? 1.937 2.635 3.784 1.00 87.94 737 ARG A CA 1
ATOM 5662 C C . ARG A 1 737 ? 2.859 1.906 2.814 1.00 87.94 737 ARG A C 1
ATOM 5664 O O . ARG A 1 737 ? 2.431 0.951 2.164 1.00 87.94 737 ARG A O 1
ATOM 5671 N N . TYR A 1 738 ? 4.126 2.303 2.734 1.00 89.31 738 TYR A N 1
ATOM 5672 C CA . TYR A 1 738 ? 5.117 1.519 1.997 1.00 89.31 738 TYR A CA 1
ATOM 5673 C C . TYR A 1 738 ? 5.515 0.265 2.776 1.00 89.31 738 TYR A C 1
ATOM 5675 O O . TYR A 1 738 ? 5.544 0.250 4.003 1.00 89.31 738 TYR A O 1
ATOM 5683 N N . SER A 1 739 ? 5.846 -0.804 2.061 1.00 81.69 739 SER A N 1
ATOM 5684 C CA . SER A 1 739 ? 6.425 -1.996 2.680 1.00 81.69 739 SER A CA 1
ATOM 5685 C C . SER A 1 739 ? 7.730 -1.640 3.413 1.00 81.69 739 SER A C 1
ATOM 5687 O O . SER A 1 739 ? 8.582 -0.935 2.861 1.00 81.69 739 SER A O 1
ATOM 5689 N N . GLY A 1 740 ? 7.857 -2.111 4.657 1.00 71.62 740 GLY A N 1
ATOM 5690 C CA . GLY A 1 740 ? 9.026 -1.882 5.513 1.00 71.62 740 GLY A CA 1
ATOM 5691 C C . GLY A 1 740 ? 9.045 -0.561 6.288 1.00 71.62 740 GLY A C 1
ATOM 5692 O O . GLY A 1 740 ? 10.026 -0.276 6.962 1.00 71.62 740 GLY A O 1
ATOM 5693 N N . GLU A 1 741 ? 8.001 0.269 6.196 1.00 75.25 741 GLU A N 1
ATOM 5694 C CA . GLU A 1 741 ? 7.906 1.516 6.969 1.00 75.25 741 GLU A CA 1
ATOM 5695 C C . GLU A 1 741 ? 6.896 1.401 8.121 1.00 75.25 741 GLU A C 1
ATOM 5697 O O . GLU A 1 741 ? 5.837 0.778 7.985 1.00 75.25 741 GLU A O 1
ATOM 5702 N N . GLU A 1 742 ? 7.218 2.029 9.255 1.00 63.97 742 GLU A N 1
ATOM 5703 C CA . GLU A 1 742 ? 6.310 2.165 10.395 1.00 63.97 742 GLU A CA 1
ATOM 5704 C C . GLU A 1 742 ? 5.332 3.333 10.208 1.00 63.97 742 GLU A C 1
ATOM 5706 O O . GLU A 1 742 ? 5.664 4.389 9.665 1.00 63.97 742 GLU A O 1
ATOM 5711 N N . GLY A 1 743 ? 4.116 3.159 10.727 1.00 58.78 743 GLY A N 1
ATOM 5712 C CA . GLY A 1 743 ? 3.049 4.150 10.641 1.00 58.78 743 GLY A CA 1
ATOM 5713 C C . GLY A 1 743 ? 2.261 4.099 9.331 1.00 58.78 743 GLY A C 1
ATOM 5714 O O . GLY A 1 743 ? 2.592 3.394 8.380 1.00 58.78 743 GLY A O 1
ATOM 5715 N N . GLU A 1 744 ? 1.160 4.838 9.301 1.00 69.88 744 GLU A N 1
ATOM 5716 C CA . GLU A 1 744 ? 0.273 4.934 8.146 1.00 69.88 744 GLU A CA 1
ATOM 5717 C C . GLU A 1 744 ? -0.031 6.416 7.884 1.00 69.88 744 GLU A C 1
ATOM 5719 O O . GLU A 1 744 ? -0.044 7.233 8.807 1.00 69.88 744 GLU A O 1
ATOM 5724 N N . VAL A 1 745 ? -0.260 6.784 6.620 1.00 77.56 745 VAL A N 1
ATOM 5725 C CA . VAL A 1 745 ? -0.717 8.129 6.226 1.00 77.56 745 VAL A CA 1
ATOM 5726 C C . VAL A 1 745 ? -2.130 8.013 5.677 1.00 77.56 745 VAL A C 1
ATOM 5728 O O . VAL A 1 745 ? -2.370 7.163 4.826 1.00 77.56 745 VAL A O 1
ATOM 5731 N N . SER A 1 746 ? -3.082 8.829 6.141 1.00 77.88 746 SER A N 1
ATOM 5732 C CA . SER A 1 746 ? -4.467 8.756 5.652 1.00 77.88 746 SER A CA 1
ATOM 5733 C C . SER A 1 746 ? -4.769 9.823 4.602 1.00 77.88 746 SER A C 1
ATOM 5735 O O . SER A 1 746 ? -4.330 10.970 4.701 1.00 77.88 746 SER A O 1
ATOM 5737 N N . GLY A 1 747 ? -5.621 9.483 3.642 1.00 80.38 747 GLY A N 1
ATOM 5738 C CA . GLY A 1 747 ? -6.164 10.431 2.677 1.00 80.38 747 GLY A CA 1
ATOM 5739 C C . GLY A 1 747 ? -6.898 9.718 1.552 1.00 80.38 747 GLY A C 1
ATOM 5740 O O . GLY A 1 747 ? -6.704 8.529 1.329 1.00 80.38 747 GLY A O 1
ATOM 5741 N N . ALA A 1 748 ? -7.729 10.436 0.799 1.00 88.56 748 ALA A N 1
ATOM 5742 C CA . ALA A 1 748 ? -8.245 9.902 -0.467 1.00 88.56 748 ALA A CA 1
ATOM 5743 C C . ALA A 1 748 ? -7.190 9.931 -1.583 1.00 88.56 748 ALA A C 1
ATOM 5745 O O . ALA A 1 748 ? -7.377 9.399 -2.673 1.00 88.56 748 ALA A O 1
ATOM 5746 N N . THR A 1 749 ? -6.072 10.597 -1.317 1.00 89.56 749 THR A N 1
ATOM 5747 C CA . THR A 1 749 ? -5.034 10.900 -2.283 1.00 89.56 749 THR A CA 1
ATOM 5748 C C . THR A 1 749 ? -3.683 10.818 -1.609 1.00 89.56 749 THR A C 1
ATOM 5750 O O . THR A 1 749 ? -3.551 11.300 -0.484 1.00 89.56 749 THR A O 1
ATOM 5753 N N . PHE A 1 750 ? -2.682 10.299 -2.305 1.00 89.94 750 PHE A N 1
ATOM 5754 C CA . PHE A 1 750 ? -1.368 10.051 -1.726 1.00 89.94 750 PHE A CA 1
ATOM 5755 C C . PHE A 1 750 ? -0.255 10.451 -2.685 1.00 89.94 750 PHE A C 1
ATOM 5757 O O . PHE A 1 750 ? -0.329 10.129 -3.870 1.00 89.94 750 PHE A O 1
ATOM 5764 N N . ARG A 1 751 ? 0.759 11.169 -2.188 1.00 87.19 751 ARG A N 1
ATOM 5765 C CA . ARG A 1 751 ? 1.948 11.524 -2.970 1.00 87.19 751 ARG A CA 1
ATOM 5766 C C . ARG A 1 751 ? 2.964 10.386 -2.863 1.00 87.19 751 ARG A C 1
ATOM 5768 O O . ARG A 1 751 ? 3.580 10.209 -1.818 1.00 87.19 751 ARG A O 1
ATOM 5775 N N . ASP A 1 752 ? 3.134 9.641 -3.945 1.00 87.75 752 ASP A N 1
ATOM 5776 C CA . ASP A 1 752 ? 4.103 8.559 -4.080 1.00 87.75 752 ASP A CA 1
ATOM 5777 C C . ASP A 1 752 ? 5.532 9.121 -4.179 1.00 87.75 752 ASP A C 1
ATOM 5779 O O . ASP A 1 752 ? 5.960 9.673 -5.190 1.00 87.75 752 ASP A O 1
ATOM 5783 N N . THR A 1 753 ? 6.270 9.016 -3.086 1.00 83.94 753 THR A N 1
ATOM 5784 C CA . THR A 1 753 ? 7.674 9.409 -2.932 1.00 83.94 753 THR A CA 1
ATOM 5785 C C . THR A 1 753 ? 8.631 8.220 -3.015 1.00 83.94 753 THR A C 1
ATOM 5787 O O . THR A 1 753 ? 9.823 8.432 -3.248 1.00 83.94 753 THR A O 1
ATOM 5790 N N . ARG A 1 754 ? 8.125 6.986 -2.860 1.00 84.38 754 ARG A N 1
ATOM 5791 C CA . ARG A 1 754 ? 8.888 5.727 -2.921 1.00 84.38 754 ARG A CA 1
ATOM 5792 C C . ARG A 1 754 ? 8.251 4.746 -3.916 1.00 84.38 754 ARG A C 1
ATOM 5794 O O . ARG A 1 754 ? 7.828 3.651 -3.532 1.00 84.38 754 ARG A O 1
ATOM 5801 N N . PRO A 1 755 ? 8.204 5.089 -5.218 1.00 88.12 755 PRO A N 1
ATOM 5802 C CA . PRO A 1 755 ? 7.655 4.215 -6.261 1.00 88.12 755 PRO A CA 1
ATOM 5803 C C . PRO A 1 755 ? 8.464 2.920 -6.448 1.00 88.12 755 PRO A C 1
ATOM 5805 O O . PRO A 1 755 ? 8.059 2.049 -7.209 1.00 88.12 755 PRO A O 1
ATOM 5808 N N . ASP A 1 756 ? 9.612 2.799 -5.781 1.00 83.44 756 ASP A N 1
ATOM 5809 C CA . ASP A 1 756 ? 10.448 1.606 -5.659 1.00 83.44 756 ASP A CA 1
ATOM 5810 C C . ASP A 1 756 ? 9.925 0.570 -4.659 1.00 83.44 756 ASP A C 1
ATOM 5812 O O . ASP A 1 756 ? 10.269 -0.597 -4.768 1.00 83.44 756 ASP A O 1
ATOM 5816 N N . ARG A 1 757 ? 9.074 0.950 -3.703 1.00 86.88 757 ARG A N 1
ATOM 5817 C CA . ARG A 1 757 ? 8.561 0.022 -2.684 1.00 86.88 757 ARG A CA 1
ATOM 5818 C C . ARG A 1 757 ? 7.142 -0.424 -3.008 1.00 86.88 757 ARG A C 1
ATOM 5820 O O . ARG A 1 757 ? 6.382 0.325 -3.619 1.00 86.88 757 ARG A O 1
ATOM 5827 N N . LEU A 1 758 ? 6.741 -1.617 -2.566 1.00 89.19 758 LEU A N 1
ATOM 5828 C CA . LEU A 1 758 ? 5.323 -2.004 -2.546 1.00 89.19 758 LEU A CA 1
ATOM 5829 C C . LEU A 1 758 ? 4.526 -0.994 -1.711 1.00 89.19 758 LEU A C 1
ATOM 5831 O O . LEU A 1 758 ? 5.013 -0.530 -0.680 1.00 89.19 758 LEU A O 1
ATOM 5835 N N . LEU A 1 759 ? 3.314 -0.664 -2.153 1.00 93.12 759 LEU A N 1
ATOM 5836 C CA . LEU A 1 759 ? 2.441 0.281 -1.459 1.00 93.12 759 LEU A CA 1
ATOM 5837 C C . LEU A 1 759 ? 1.166 -0.427 -1.006 1.00 93.12 759 LEU A C 1
ATOM 5839 O O . LEU A 1 759 ? 0.375 -0.875 -1.832 1.00 93.12 759 LEU A O 1
ATOM 5843 N N . HIS A 1 760 ? 0.975 -0.524 0.302 1.00 91.06 760 HIS A N 1
ATOM 5844 C CA . HIS A 1 760 ? -0.231 -1.058 0.918 1.00 91.06 760 HIS A CA 1
ATOM 5845 C C . HIS A 1 760 ? -1.257 0.060 1.072 1.00 91.06 760 HIS A C 1
ATOM 5847 O O . HIS A 1 760 ? -0.935 1.141 1.574 1.00 91.06 760 HIS A O 1
ATOM 5853 N N . VAL A 1 761 ? -2.483 -0.205 0.628 1.00 94.81 761 VAL A N 1
ATOM 5854 C CA . VAL A 1 761 ? -3.599 0.734 0.701 1.00 94.81 761 VAL A CA 1
ATOM 5855 C C . VAL A 1 761 ? -4.791 0.012 1.300 1.00 94.81 761 VAL A C 1
ATOM 5857 O O . VAL A 1 761 ? -5.174 -1.039 0.792 1.00 94.81 761 VAL A O 1
ATOM 5860 N N . ARG A 1 762 ? -5.379 0.549 2.368 1.00 89.75 762 ARG A N 1
ATOM 5861 C CA . ARG A 1 762 ? -6.532 -0.083 3.026 1.00 89.75 762 ARG A CA 1
ATOM 5862 C C . ARG A 1 762 ? -7.604 0.916 3.428 1.00 89.75 762 ARG A C 1
ATOM 5864 O O . ARG A 1 762 ? -7.310 2.056 3.791 1.00 89.75 762 ARG A O 1
ATOM 5871 N N . ILE A 1 763 ? -8.837 0.451 3.393 1.00 84.69 763 ILE A N 1
ATOM 5872 C CA . ILE A 1 763 ? -10.013 1.083 3.986 1.00 84.69 763 ILE A CA 1
ATOM 5873 C C . ILE A 1 763 ? -10.501 0.191 5.144 1.00 84.69 763 ILE A C 1
ATOM 5875 O O . ILE A 1 763 ? -9.754 -0.690 5.573 1.00 84.69 763 ILE A O 1
ATOM 5879 N N . SER A 1 764 ? -11.668 0.446 5.739 1.00 78.50 764 SER A N 1
ATOM 5880 C CA . SER A 1 764 ? -12.100 -0.310 6.931 1.00 78.50 764 SER A CA 1
ATOM 5881 C C . SER A 1 764 ? -12.357 -1.799 6.670 1.00 78.50 764 SER A C 1
ATOM 5883 O O . SER A 1 764 ? -12.179 -2.608 7.574 1.00 78.50 764 SER A O 1
ATOM 5885 N N . ASP A 1 765 ? -12.783 -2.145 5.461 1.00 81.62 765 ASP A N 1
ATOM 5886 C CA . ASP A 1 765 ? -13.323 -3.451 5.068 1.00 81.62 765 ASP A CA 1
ATOM 5887 C C . ASP A 1 765 ? -12.631 -4.064 3.836 1.00 81.62 765 ASP A C 1
ATOM 5889 O O . ASP A 1 765 ? -12.935 -5.196 3.469 1.00 81.62 765 ASP A O 1
ATOM 5893 N N . ASP A 1 766 ? -11.681 -3.355 3.216 1.00 88.12 766 ASP A N 1
ATOM 5894 C CA . ASP A 1 766 ? -10.945 -3.822 2.035 1.00 88.12 766 ASP A CA 1
ATOM 5895 C C . ASP A 1 766 ? -9.497 -3.302 2.018 1.00 88.12 766 ASP A C 1
ATOM 5897 O O . ASP A 1 766 ? -9.171 -2.250 2.583 1.00 88.12 766 ASP A O 1
ATOM 5901 N N . GLN A 1 767 ? -8.609 -4.028 1.342 1.00 91.19 767 GLN A N 1
ATOM 5902 C CA . GLN A 1 767 ? -7.208 -3.661 1.180 1.00 91.19 767 GLN A CA 1
ATOM 5903 C C . GLN A 1 767 ? -6.632 -4.153 -0.148 1.00 91.19 767 GLN A C 1
ATOM 5905 O O . GLN A 1 767 ? -6.893 -5.262 -0.606 1.00 91.19 767 GLN A O 1
ATOM 5910 N N . VAL A 1 768 ? -5.744 -3.349 -0.727 1.00 92.69 768 VAL A N 1
ATOM 5911 C CA . VAL A 1 768 ? -4.981 -3.691 -1.929 1.00 92.69 768 VAL A CA 1
ATOM 5912 C C . VAL A 1 768 ? -3.500 -3.393 -1.721 1.00 92.69 768 VAL A C 1
ATOM 5914 O O . VAL A 1 768 ? -3.107 -2.537 -0.931 1.00 92.69 768 VAL A O 1
ATOM 5917 N N . THR A 1 769 ? -2.640 -4.106 -2.443 1.00 92.75 769 THR A N 1
ATOM 5918 C CA . THR A 1 769 ? -1.204 -3.804 -2.502 1.00 92.75 769 THR A CA 1
ATOM 5919 C C . THR A 1 769 ? -0.857 -3.449 -3.936 1.00 92.75 769 THR A C 1
ATOM 5921 O O . THR A 1 769 ? -1.207 -4.195 -4.844 1.00 92.75 769 THR A O 1
ATOM 5924 N N . ILE A 1 770 ? -0.189 -2.320 -4.153 1.00 94.12 770 ILE A N 1
ATOM 5925 C CA . ILE A 1 770 ? 0.169 -1.806 -5.479 1.00 94.12 770 ILE A CA 1
ATOM 5926 C C . ILE A 1 770 ? 1.642 -2.109 -5.759 1.00 94.12 770 ILE A C 1
ATOM 5928 O O . ILE A 1 770 ? 2.510 -1.868 -4.911 1.00 94.12 770 ILE A O 1
ATOM 5932 N N . ASN A 1 771 ? 1.921 -2.635 -6.955 1.00 91.19 771 ASN A N 1
ATOM 5933 C CA . ASN A 1 771 ? 3.275 -2.962 -7.404 1.00 91.19 771 ASN A CA 1
ATOM 5934 C C . ASN A 1 771 ? 4.179 -1.717 -7.440 1.00 91.19 771 ASN A C 1
ATOM 5936 O O . ASN A 1 771 ? 3.671 -0.610 -7.634 1.00 91.19 771 ASN A O 1
ATOM 5940 N N . PRO A 1 772 ? 5.512 -1.852 -7.283 1.00 89.62 772 PRO A N 1
ATOM 5941 C CA . PRO A 1 772 ? 6.459 -0.787 -7.618 1.00 89.62 772 PRO A CA 1
ATOM 5942 C C . PRO A 1 772 ? 6.317 -0.338 -9.080 1.00 89.62 772 PRO A C 1
ATOM 5944 O O . PRO A 1 772 ? 5.673 -1.011 -9.890 1.00 89.62 772 PRO A O 1
ATOM 5947 N N . GLN A 1 773 ? 6.959 0.773 -9.443 1.00 89.44 773 GLN A N 1
ATOM 5948 C CA . GLN A 1 773 ? 6.993 1.262 -10.820 1.00 89.44 773 GLN A CA 1
ATOM 5949 C C . GLN A 1 773 ? 7.417 0.144 -11.789 1.00 89.44 773 GLN A C 1
ATOM 5951 O O . GLN A 1 773 ? 8.546 -0.346 -11.764 1.00 89.44 773 GLN A O 1
ATOM 5956 N N . ASN A 1 774 ? 6.496 -0.223 -12.674 1.00 89.44 774 ASN A N 1
ATOM 5957 C CA . ASN A 1 774 ? 6.637 -1.298 -13.653 1.00 89.44 774 ASN A CA 1
ATOM 5958 C C . ASN A 1 774 ? 6.777 -0.783 -15.091 1.00 89.44 774 ASN A C 1
ATOM 5960 O O . ASN A 1 774 ? 7.093 -1.567 -15.977 1.00 89.44 774 ASN A O 1
ATOM 5964 N N . LEU A 1 775 ? 6.564 0.514 -15.331 1.00 91.06 775 LEU A N 1
ATOM 5965 C CA . LEU A 1 775 ? 6.621 1.117 -16.658 1.00 91.06 775 LEU A CA 1
ATOM 5966 C C . LEU A 1 775 ? 7.242 2.515 -16.585 1.00 91.06 775 LEU A C 1
ATOM 5968 O O . LEU A 1 775 ? 6.968 3.301 -15.669 1.00 91.06 775 LEU A O 1
ATOM 5972 N N . CYS A 1 776 ? 8.114 2.827 -17.539 1.00 89.75 776 CYS A N 1
ATOM 5973 C CA . CYS A 1 776 ? 8.743 4.135 -17.646 1.00 89.75 776 CYS A CA 1
ATOM 5974 C C . CYS A 1 776 ? 9.000 4.498 -19.116 1.00 89.75 776 CYS A C 1
ATOM 5976 O O . CYS A 1 776 ? 9.326 3.651 -19.947 1.00 89.75 776 CYS A O 1
ATOM 5978 N N . GLY A 1 777 ? 8.790 5.767 -19.459 1.00 90.75 777 GLY A N 1
ATOM 5979 C CA . GLY A 1 777 ? 9.059 6.314 -20.788 1.00 90.75 777 GLY A CA 1
ATOM 5980 C C . GLY A 1 777 ? 10.287 7.209 -20.790 1.00 90.75 777 GLY A C 1
ATOM 5981 O O . GLY A 1 777 ? 10.703 7.663 -19.727 1.00 90.75 777 GLY A O 1
ATOM 5982 N N . ASN A 1 778 ? 10.857 7.482 -21.965 1.00 90.06 778 ASN A N 1
ATOM 5983 C CA . ASN A 1 778 ? 12.015 8.368 -22.094 1.00 90.06 778 ASN A CA 1
ATOM 5984 C C . ASN A 1 778 ? 11.936 9.373 -23.264 1.00 90.06 778 ASN A C 1
ATOM 5986 O O . ASN A 1 778 ? 10.886 9.623 -23.865 1.00 90.06 778 ASN A O 1
ATOM 5990 N N . GLY A 1 779 ? 13.080 9.974 -23.587 1.00 87.25 779 GLY A N 1
ATOM 5991 C CA . GLY A 1 779 ? 13.272 10.834 -24.748 1.00 87.25 779 GLY A CA 1
ATOM 5992 C C . GLY A 1 779 ? 13.599 12.275 -24.378 1.00 87.25 779 GLY A C 1
ATOM 5993 O O . GLY A 1 779 ? 13.299 12.743 -23.283 1.00 87.25 779 GLY A O 1
ATOM 5994 N N . ASN A 1 780 ? 14.157 13.000 -25.348 1.00 80.81 780 ASN A N 1
ATOM 5995 C CA . ASN A 1 780 ? 14.334 14.449 -25.272 1.00 80.81 780 ASN A CA 1
ATOM 5996 C C . ASN A 1 780 ? 13.499 15.118 -26.359 1.00 80.81 780 ASN A C 1
ATOM 5998 O O . ASN A 1 780 ? 13.533 14.705 -27.522 1.00 80.81 780 ASN A O 1
ATOM 6002 N N . PHE A 1 781 ? 12.753 16.154 -25.990 1.00 74.56 781 PHE A N 1
ATOM 6003 C CA . PHE A 1 781 ? 11.983 16.930 -26.947 1.00 74.56 781 PHE A CA 1
ATOM 6004 C C . PHE A 1 781 ? 12.780 18.160 -27.389 1.00 74.56 781 PHE A C 1
ATOM 6006 O O . PHE A 1 781 ? 13.099 19.029 -26.583 1.00 74.56 781 PHE A O 1
ATOM 6013 N N . VAL A 1 782 ? 13.078 18.245 -28.688 1.00 66.88 782 VAL A N 1
ATOM 6014 C CA . VAL A 1 782 ? 13.679 19.433 -29.307 1.00 66.88 782 VAL A CA 1
ATOM 6015 C C . VAL A 1 782 ? 12.671 20.025 -30.284 1.00 66.88 782 VAL A C 1
ATOM 6017 O O . VAL A 1 782 ? 12.261 19.373 -31.248 1.00 66.88 782 VAL A O 1
ATOM 6020 N N . SER A 1 783 ? 12.244 21.262 -30.030 1.00 64.25 783 SER A N 1
ATOM 6021 C CA . SER A 1 783 ? 11.297 21.960 -30.903 1.00 64.25 783 SER A CA 1
ATOM 6022 C C . SER A 1 783 ? 11.850 22.075 -32.332 1.00 64.25 783 SER A C 1
ATOM 6024 O O . SER A 1 783 ? 13.007 22.442 -32.528 1.00 64.25 783 SER A O 1
ATOM 6026 N N . GLY A 1 784 ? 11.034 21.738 -33.337 1.00 55.66 784 GLY A N 1
ATOM 6027 C CA . GLY A 1 784 ? 11.397 21.833 -34.758 1.00 55.66 784 GLY A CA 1
ATOM 6028 C C . GLY A 1 784 ? 12.222 20.670 -35.333 1.00 55.66 784 GLY A C 1
ATOM 6029 O O . GLY A 1 784 ? 12.551 20.705 -36.516 1.00 55.66 784 GLY A O 1
ATOM 6030 N N . HIS A 1 785 ? 12.552 19.632 -34.554 1.00 58.19 785 HIS A N 1
ATOM 6031 C CA . HIS A 1 785 ? 13.226 18.426 -35.061 1.00 58.19 785 HIS A CA 1
ATOM 6032 C C . HIS A 1 785 ? 12.234 17.306 -35.426 1.00 58.19 785 HIS A C 1
ATOM 6034 O O . HIS A 1 785 ? 11.461 16.820 -34.602 1.00 58.19 785 HIS A O 1
ATOM 6040 N N . VAL A 1 786 ? 12.277 16.861 -36.687 1.00 50.69 786 VAL A N 1
ATOM 6041 C CA . VAL A 1 786 ? 11.372 15.840 -37.263 1.00 50.69 786 VAL A CA 1
ATOM 6042 C C . VAL A 1 786 ? 11.639 14.420 -36.735 1.00 50.69 786 VAL A C 1
ATOM 6044 O O . VAL A 1 786 ? 10.732 13.585 -36.659 1.00 50.69 786 VAL A O 1
ATOM 6047 N N . SER A 1 787 ? 12.871 14.139 -36.316 1.00 59.38 787 SER A N 1
ATOM 6048 C CA . SER A 1 787 ? 13.331 12.819 -35.870 1.00 59.38 787 SER A CA 1
ATOM 6049 C C . SER A 1 787 ? 13.292 12.634 -34.352 1.00 59.38 787 SER A C 1
ATOM 6051 O O . SER A 1 787 ? 13.988 11.772 -33.837 1.00 59.38 787 SER A O 1
ATOM 6053 N N . ASN A 1 788 ? 12.522 13.432 -33.606 1.00 68.00 788 ASN A N 1
ATOM 6054 C CA . ASN A 1 788 ? 12.456 13.260 -32.155 1.00 68.00 788 ASN A CA 1
ATOM 6055 C C . ASN A 1 788 ? 11.961 11.841 -31.789 1.00 68.00 788 ASN A C 1
ATOM 6057 O O . ASN A 1 788 ? 10.841 11.442 -32.122 1.00 68.00 788 ASN A O 1
ATOM 6061 N N . TYR A 1 789 ? 12.841 11.080 -31.143 1.00 85.31 789 TYR A N 1
ATOM 6062 C CA . TYR A 1 789 ? 12.663 9.670 -30.816 1.00 85.31 789 TYR A CA 1
ATOM 6063 C C . TYR A 1 789 ? 12.401 9.505 -29.321 1.00 85.31 789 TYR A C 1
ATOM 6065 O O . TYR A 1 789 ? 12.967 10.233 -28.505 1.00 85.31 789 TYR A O 1
ATOM 6073 N N . ALA A 1 790 ? 11.604 8.500 -28.980 1.00 91.19 790 ALA A N 1
ATOM 6074 C CA . ALA A 1 790 ? 11.324 8.082 -27.616 1.00 91.19 790 ALA A CA 1
ATOM 6075 C C . ALA A 1 790 ? 11.115 6.568 -27.582 1.00 91.19 790 ALA A C 1
ATOM 6077 O O . ALA A 1 790 ? 10.966 5.926 -28.628 1.00 91.19 790 ALA A O 1
ATOM 6078 N N . ALA A 1 791 ? 11.103 6.009 -26.389 1.00 93.75 791 ALA A N 1
ATOM 6079 C CA . ALA A 1 791 ? 10.803 4.616 -26.148 1.00 93.75 791 ALA A CA 1
ATOM 6080 C C . ALA A 1 791 ? 10.095 4.462 -24.800 1.00 93.75 791 ALA A C 1
ATOM 6082 O O . ALA A 1 791 ? 10.003 5.406 -24.003 1.00 93.75 791 ALA A O 1
ATOM 6083 N N . PHE A 1 792 ? 9.597 3.257 -24.567 1.00 94.56 792 PHE A N 1
ATOM 6084 C CA . PHE A 1 792 ? 9.145 2.791 -23.268 1.00 94.56 792 PHE A CA 1
ATOM 6085 C C . PHE A 1 792 ? 9.906 1.530 -22.881 1.00 94.56 792 PHE A C 1
ATOM 6087 O O . PHE A 1 792 ? 10.304 0.737 -23.738 1.00 94.56 792 PHE A O 1
ATOM 6094 N N . ALA A 1 793 ? 10.057 1.359 -21.575 1.00 94.38 793 ALA A N 1
ATOM 6095 C CA . ALA A 1 793 ? 10.524 0.146 -20.944 1.00 94.38 793 ALA A CA 1
ATOM 6096 C C . ALA A 1 793 ? 9.510 -0.283 -19.889 1.00 94.38 793 ALA A C 1
ATOM 6098 O O . ALA A 1 793 ? 8.923 0.550 -19.189 1.00 94.38 793 ALA A O 1
ATOM 6099 N N . ALA A 1 794 ? 9.328 -1.586 -19.764 1.00 94.50 794 ALA A N 1
ATOM 6100 C CA . ALA A 1 794 ? 8.471 -2.179 -18.771 1.00 94.50 794 ALA A CA 1
ATOM 6101 C C . ALA A 1 794 ? 9.134 -3.391 -18.121 1.00 94.50 794 ALA A C 1
ATOM 6103 O O . ALA A 1 794 ? 10.028 -4.023 -18.687 1.00 94.50 794 ALA A O 1
ATOM 6104 N N . ARG A 1 795 ? 8.691 -3.680 -16.902 1.00 92.25 795 ARG A N 1
ATOM 6105 C CA . ARG A 1 795 ? 9.145 -4.787 -16.074 1.00 92.25 795 ARG A CA 1
ATOM 6106 C C . ARG A 1 795 ? 7.945 -5.664 -15.759 1.00 92.25 795 ARG A C 1
ATOM 6108 O O . ARG A 1 795 ? 6.953 -5.185 -15.210 1.00 92.25 795 ARG A O 1
ATOM 6115 N N . THR A 1 796 ? 8.049 -6.937 -16.105 1.00 90.75 796 THR A N 1
ATOM 6116 C CA . THR A 1 796 ? 7.033 -7.945 -15.796 1.00 90.75 796 THR A CA 1
ATOM 6117 C C . THR A 1 796 ? 7.047 -8.311 -14.316 1.00 90.75 796 THR A C 1
ATOM 6119 O O . THR A 1 796 ? 8.001 -8.027 -13.586 1.00 90.75 796 THR A O 1
ATOM 6122 N N . GLU A 1 797 ? 6.006 -9.005 -13.862 1.00 83.88 797 GLU A N 1
ATOM 6123 C CA . GLU A 1 797 ? 5.926 -9.493 -12.479 1.00 83.88 797 GLU A CA 1
ATOM 6124 C C . GLU A 1 797 ? 7.024 -10.479 -12.098 1.00 83.88 797 GLU A C 1
ATOM 6126 O O . GLU A 1 797 ? 7.295 -10.657 -10.916 1.00 83.88 797 GLU A O 1
ATOM 6131 N N . ARG A 1 798 ? 7.672 -11.093 -13.093 1.00 82.06 798 ARG A N 1
ATOM 6132 C CA . ARG A 1 798 ? 8.827 -11.978 -12.916 1.00 82.06 798 ARG A CA 1
ATOM 6133 C C . ARG A 1 798 ? 10.157 -11.253 -13.108 1.00 82.06 798 ARG A C 1
ATOM 6135 O O . ARG A 1 798 ? 11.171 -11.904 -13.285 1.00 82.06 798 ARG A O 1
ATOM 6142 N N . GLY A 1 799 ? 10.169 -9.921 -13.143 1.00 86.19 799 GLY A N 1
ATOM 6143 C CA . GLY A 1 799 ? 11.400 -9.146 -13.300 1.00 86.19 799 GLY A CA 1
ATOM 6144 C C . GLY A 1 799 ? 12.011 -9.180 -14.704 1.00 86.19 799 GLY A C 1
ATOM 6145 O O . GLY A 1 799 ? 13.105 -8.651 -14.876 1.00 86.19 799 GLY A O 1
ATOM 6146 N N . ALA A 1 800 ? 11.320 -9.746 -15.700 1.00 90.88 800 ALA A N 1
ATOM 6147 C CA . ALA A 1 800 ? 11.746 -9.666 -17.095 1.00 90.88 800 ALA A CA 1
ATOM 6148 C C . ALA A 1 800 ? 11.497 -8.281 -17.684 1.00 90.88 800 ALA A C 1
ATOM 6150 O O . ALA A 1 800 ? 10.499 -7.632 -17.356 1.00 90.88 800 ALA A O 1
ATOM 6151 N N . LEU A 1 801 ? 12.411 -7.841 -18.544 1.00 94.38 801 LEU A N 1
ATOM 6152 C CA . LEU A 1 801 ? 12.367 -6.537 -19.191 1.00 94.38 801 LEU A CA 1
ATOM 6153 C C . LEU A 1 801 ? 11.691 -6.640 -20.556 1.00 94.38 801 LEU A C 1
ATOM 6155 O O . LEU A 1 801 ? 11.887 -7.604 -21.288 1.00 94.38 801 LEU A O 1
ATOM 6159 N N . VAL A 1 802 ? 10.926 -5.615 -20.913 1.00 94.88 802 VAL A N 1
ATOM 6160 C CA . VAL A 1 802 ? 10.338 -5.451 -22.246 1.00 94.88 802 VAL A CA 1
ATOM 6161 C C . VAL A 1 802 ? 10.528 -4.000 -22.662 1.00 94.88 802 VAL A C 1
ATOM 6163 O O . VAL A 1 802 ? 10.291 -3.095 -21.866 1.00 94.88 802 VAL A O 1
ATOM 6166 N N . ALA A 1 803 ? 10.948 -3.752 -23.898 1.00 95.81 803 ALA A N 1
ATOM 6167 C CA . ALA A 1 803 ? 11.115 -2.400 -24.418 1.00 95.81 803 ALA A CA 1
ATOM 6168 C C . ALA A 1 803 ? 10.537 -2.280 -25.830 1.00 95.81 803 ALA A C 1
ATOM 6170 O O . ALA A 1 803 ? 10.596 -3.231 -26.607 1.00 95.81 803 ALA A O 1
ATOM 6171 N N . TRP A 1 804 ? 9.976 -1.113 -26.150 1.00 96.88 804 TRP A N 1
ATOM 6172 C CA . TRP A 1 804 ? 9.434 -0.813 -27.478 1.00 96.88 804 TRP A CA 1
ATOM 6173 C C . TRP A 1 804 ? 9.556 0.676 -27.818 1.00 96.88 804 TRP A C 1
ATOM 6175 O O . TRP A 1 804 ? 9.775 1.535 -26.958 1.00 96.88 804 TRP A O 1
ATOM 6185 N N . GLY A 1 805 ? 9.407 0.996 -29.102 1.00 94.75 805 GLY A N 1
ATOM 6186 C CA . GLY A 1 805 ? 9.611 2.336 -29.647 1.00 94.75 805 GLY A CA 1
ATOM 6187 C C . GLY A 1 805 ? 10.939 2.437 -30.388 1.00 94.75 805 GLY A C 1
ATOM 6188 O O . GLY A 1 805 ? 11.344 1.505 -31.077 1.00 94.75 805 GLY A O 1
ATOM 6189 N N . SER A 1 806 ? 11.621 3.578 -30.289 1.00 92.56 806 SER A N 1
ATOM 6190 C CA . SER A 1 806 ? 12.810 3.823 -31.106 1.00 92.56 806 SER A CA 1
ATOM 6191 C C . SER A 1 806 ? 14.040 3.074 -30.576 1.00 92.56 806 SER A C 1
ATOM 6193 O O . SER A 1 806 ? 14.457 3.338 -29.444 1.00 92.56 806 SER A O 1
ATOM 6195 N N . PRO A 1 807 ? 14.721 2.247 -31.393 1.00 90.44 807 PRO A N 1
ATOM 6196 C CA . PRO A 1 807 ? 15.981 1.602 -31.008 1.00 90.44 807 PRO A CA 1
ATOM 6197 C C . PRO A 1 807 ? 17.063 2.592 -30.552 1.00 90.44 807 PRO A C 1
ATOM 6199 O O . PRO A 1 807 ? 17.776 2.339 -29.588 1.00 90.44 807 PRO A O 1
ATOM 6202 N N . ALA A 1 808 ? 17.117 3.784 -31.161 1.00 88.06 808 ALA A N 1
ATOM 6203 C CA . ALA A 1 808 ? 18.059 4.849 -30.796 1.00 88.06 808 ALA A CA 1
ATOM 6204 C C . ALA A 1 808 ? 17.838 5.425 -29.381 1.00 88.06 808 ALA A C 1
ATOM 6206 O O . ALA A 1 808 ? 18.605 6.277 -28.930 1.00 88.06 808 ALA A O 1
ATOM 6207 N N . ARG A 1 809 ? 16.763 5.001 -28.706 1.00 89.12 809 ARG A N 1
ATOM 6208 C CA . ARG A 1 809 ? 16.384 5.376 -27.340 1.00 89.12 809 ARG A CA 1
ATOM 6209 C C . ARG A 1 809 ? 16.222 4.163 -26.423 1.00 89.12 809 ARG A C 1
ATOM 6211 O O . ARG A 1 809 ? 15.649 4.305 -25.350 1.00 89.12 809 ARG A O 1
ATOM 6218 N N . GLY A 1 810 ? 16.676 2.981 -26.840 1.00 92.56 810 GLY A N 1
ATOM 6219 C CA . GLY A 1 810 ? 16.474 1.743 -26.083 1.00 92.56 810 GLY A CA 1
ATOM 6220 C C . GLY A 1 810 ? 15.074 1.146 -26.235 1.00 92.56 810 GLY A C 1
ATOM 6221 O O . GLY A 1 810 ? 14.621 0.435 -25.349 1.00 92.56 810 GLY A O 1
ATOM 6222 N N . GLY A 1 811 ? 14.383 1.417 -27.348 1.00 93.75 811 GLY A N 1
ATOM 6223 C CA . GLY A 1 811 ? 13.116 0.767 -27.714 1.00 93.75 811 GLY A CA 1
ATOM 6224 C C . GLY A 1 811 ? 13.257 -0.702 -28.126 1.00 93.75 811 GLY A C 1
ATOM 6225 O O . GLY A 1 811 ? 12.297 -1.299 -28.590 1.00 93.75 811 GLY A O 1
ATOM 6226 N N . ASN A 1 812 ? 14.447 -1.275 -27.986 1.00 91.38 812 ASN A N 1
ATOM 6227 C CA . ASN A 1 812 ? 14.701 -2.704 -27.941 1.00 91.38 812 ASN A CA 1
ATOM 6228 C C . ASN A 1 812 ? 15.803 -2.952 -26.901 1.00 91.38 812 ASN A C 1
ATOM 6230 O O . ASN A 1 812 ? 16.578 -2.044 -26.594 1.00 91.38 812 ASN A O 1
ATOM 6234 N N . LEU A 1 813 ? 15.848 -4.158 -26.335 1.00 89.94 813 LEU A N 1
ATOM 6235 C CA . LEU A 1 813 ? 16.868 -4.519 -25.344 1.00 89.94 813 LEU A CA 1
ATOM 6236 C C . LEU A 1 813 ? 18.244 -4.735 -25.998 1.00 89.94 813 LEU A C 1
ATOM 6238 O O . LEU A 1 813 ? 19.267 -4.505 -25.365 1.00 89.94 813 LEU A O 1
ATOM 6242 N N . GLY A 1 814 ? 18.272 -5.086 -27.287 1.00 81.12 814 GLY A N 1
ATOM 6243 C CA . GLY A 1 814 ? 19.494 -5.445 -28.008 1.00 81.12 814 GLY A CA 1
ATOM 6244 C C . GLY A 1 814 ? 20.030 -6.822 -27.602 1.00 81.12 814 GLY A C 1
ATOM 6245 O O . GLY A 1 814 ? 19.658 -7.365 -26.567 1.00 81.12 814 GLY A O 1
ATOM 6246 N N . ASP A 1 815 ? 20.920 -7.384 -28.419 1.00 76.06 815 ASP A N 1
ATOM 6247 C CA . ASP A 1 815 ? 21.406 -8.767 -28.246 1.00 76.06 815 ASP A CA 1
ATOM 6248 C C . ASP A 1 815 ? 22.421 -8.920 -27.098 1.00 76.06 815 ASP A C 1
ATOM 6250 O O . ASP A 1 815 ? 22.776 -10.029 -26.710 1.00 76.06 815 ASP A O 1
ATOM 6254 N N . SER A 1 816 ? 22.929 -7.803 -26.573 1.00 69.25 816 SER A N 1
ATOM 6255 C CA . SER A 1 816 ? 23.976 -7.779 -25.550 1.00 69.25 816 SER A CA 1
ATOM 6256 C C . SER A 1 816 ? 23.450 -7.752 -24.117 1.00 69.25 816 SER A C 1
ATOM 6258 O O . SER A 1 816 ? 24.262 -7.851 -23.196 1.00 69.25 816 SER A O 1
ATOM 6260 N N . LEU A 1 817 ? 22.141 -7.558 -23.899 1.00 80.75 817 LEU A N 1
ATOM 6261 C CA . LEU A 1 817 ? 21.597 -7.673 -22.548 1.00 80.75 817 LEU A CA 1
ATOM 6262 C C . LEU A 1 817 ? 21.358 -9.135 -22.185 1.00 80.75 817 LEU A C 1
ATOM 6264 O O . LEU A 1 817 ? 20.801 -9.873 -22.996 1.00 80.75 817 LEU A O 1
ATOM 6268 N N . PRO A 1 818 ? 21.734 -9.546 -20.962 1.00 75.19 818 PRO A N 1
ATOM 6269 C CA . PRO A 1 818 ? 21.365 -10.860 -20.468 1.00 75.19 818 PRO A CA 1
ATOM 6270 C C . PRO A 1 818 ? 19.842 -10.979 -20.395 1.00 75.19 818 PRO A C 1
ATOM 6272 O O . PRO A 1 818 ? 19.144 -9.989 -20.154 1.00 75.19 818 PRO A O 1
ATOM 6275 N N . ASP A 1 819 ? 19.336 -12.198 -20.564 1.00 79.69 819 ASP A N 1
ATOM 6276 C CA . ASP A 1 819 ? 17.951 -12.488 -20.219 1.00 79.69 819 ASP A CA 1
ATOM 6277 C C . ASP A 1 819 ? 17.807 -12.355 -18.699 1.00 79.69 819 ASP A C 1
ATOM 6279 O O . ASP A 1 819 ? 18.472 -13.051 -17.926 1.00 79.69 819 ASP A O 1
ATOM 6283 N N . LEU A 1 820 ? 17.025 -11.368 -18.272 1.00 81.56 820 LEU A N 1
ATOM 6284 C CA . LEU A 1 820 ? 16.872 -11.004 -16.870 1.00 81.56 820 LEU A CA 1
ATOM 6285 C C . LEU A 1 820 ? 15.516 -11.468 -16.368 1.00 81.56 820 LEU A C 1
ATOM 6287 O O . LEU A 1 820 ? 14.500 -11.241 -17.013 1.00 81.56 820 LEU A O 1
ATOM 6291 N N . SER A 1 821 ? 15.491 -12.036 -15.168 1.00 80.50 821 SER A N 1
ATOM 6292 C CA . SER A 1 821 ? 14.262 -12.423 -14.463 1.00 80.50 821 SER A CA 1
ATOM 6293 C C . SER A 1 821 ? 14.256 -11.929 -13.013 1.00 80.50 821 SER A C 1
ATOM 6295 O O . SER A 1 821 ? 13.614 -12.502 -12.135 1.00 80.50 821 SER A O 1
ATOM 6297 N N . ASP A 1 822 ? 15.060 -10.910 -12.719 1.00 84.12 822 ASP A N 1
ATOM 6298 C CA . ASP A 1 822 ? 15.277 -10.410 -11.363 1.00 84.12 822 ASP A CA 1
ATOM 6299 C C . ASP A 1 822 ? 15.403 -8.884 -11.304 1.00 84.12 822 ASP A C 1
ATOM 6301 O O . ASP A 1 822 ? 15.801 -8.336 -10.271 1.00 84.12 822 ASP A O 1
ATOM 6305 N N . ALA A 1 823 ? 15.045 -8.175 -12.383 1.00 89.75 823 ALA A N 1
ATOM 6306 C CA . ALA A 1 823 ? 14.942 -6.729 -12.314 1.00 89.75 823 ALA A CA 1
ATOM 6307 C C . ALA A 1 823 ? 13.870 -6.353 -11.280 1.00 89.75 823 ALA A C 1
ATOM 6309 O O . ALA A 1 823 ? 12.783 -6.943 -11.241 1.00 89.75 823 ALA A O 1
ATOM 6310 N N . ILE A 1 824 ? 14.166 -5.339 -10.470 1.00 87.25 824 ILE A N 1
ATOM 6311 C CA . ILE A 1 824 ? 13.284 -4.827 -9.413 1.00 87.25 824 ILE A CA 1
ATOM 6312 C C . ILE A 1 824 ? 12.872 -3.371 -9.654 1.00 87.25 824 ILE A C 1
ATOM 6314 O O . ILE A 1 824 ? 11.727 -3.018 -9.398 1.00 87.25 824 ILE A O 1
ATOM 6318 N N . SER A 1 825 ? 13.718 -2.553 -10.297 1.00 88.81 825 SER A N 1
ATOM 6319 C CA . SER A 1 825 ? 13.359 -1.170 -10.651 1.00 88.81 825 SER A CA 1
ATOM 6320 C C . SER A 1 825 ? 13.821 -0.752 -12.039 1.00 88.81 825 SER A C 1
ATOM 6322 O O . SER A 1 825 ? 14.876 -1.193 -12.494 1.00 88.81 825 SER A O 1
ATOM 6324 N N . LEU A 1 826 ? 13.100 0.202 -12.632 1.00 90.75 826 LEU A N 1
ATOM 6325 C CA . LEU A 1 826 ? 13.443 0.860 -13.890 1.00 90.75 826 LEU A CA 1
ATOM 6326 C C . LEU A 1 826 ? 13.780 2.338 -13.680 1.00 90.75 826 LEU A C 1
ATOM 6328 O O . LEU A 1 826 ? 13.096 3.045 -12.939 1.00 90.75 826 LEU A O 1
ATOM 6332 N N . SER A 1 827 ? 14.774 2.812 -14.421 1.00 91.31 827 SER A N 1
ATOM 6333 C CA . SER A 1 827 ? 15.138 4.222 -14.538 1.00 91.31 827 SER A CA 1
ATOM 6334 C C . SER A 1 827 ? 15.380 4.572 -16.001 1.00 91.31 827 SER A C 1
ATOM 6336 O O . SER A 1 827 ? 15.753 3.718 -16.802 1.00 91.31 827 SER A O 1
ATOM 6338 N N . ALA A 1 828 ? 15.194 5.839 -16.357 1.00 90.19 828 ALA A N 1
ATOM 6339 C CA . ALA A 1 828 ? 15.452 6.321 -17.705 1.00 90.19 828 ALA A CA 1
ATOM 6340 C C . ALA A 1 828 ? 16.300 7.594 -17.693 1.00 90.19 828 ALA A C 1
ATOM 6342 O O . ALA A 1 828 ? 16.306 8.354 -16.726 1.00 90.19 828 ALA A O 1
ATOM 6343 N N . CYS A 1 829 ? 17.014 7.809 -18.789 1.00 89.56 829 CYS A N 1
ATOM 6344 C CA . CYS A 1 829 ? 17.565 9.096 -19.189 1.00 89.56 829 CYS A CA 1
ATOM 6345 C C . CYS A 1 829 ? 17.017 9.407 -20.590 1.00 89.56 829 CYS A C 1
ATOM 6347 O O . CYS A 1 829 ? 16.336 8.581 -21.197 1.00 89.56 829 CYS A O 1
ATOM 6349 N N . GLY A 1 830 ? 17.328 10.568 -21.162 1.00 86.69 830 GLY A N 1
ATOM 6350 C CA . GLY A 1 830 ? 16.802 10.940 -22.480 1.00 86.69 830 GLY A CA 1
ATOM 6351 C C . GLY A 1 830 ? 17.102 9.961 -23.632 1.00 86.69 830 GLY A C 1
ATOM 6352 O O . GLY A 1 830 ? 16.408 10.004 -24.648 1.00 86.69 830 GLY A O 1
ATOM 6353 N N . TYR A 1 831 ? 18.115 9.092 -23.521 1.00 89.06 831 TYR A N 1
ATOM 6354 C CA . TYR A 1 831 ? 18.595 8.216 -24.609 1.00 89.06 831 TYR A CA 1
ATOM 6355 C C . TYR A 1 831 ? 18.685 6.724 -24.259 1.00 89.06 831 TYR A C 1
ATOM 6357 O O . TYR A 1 831 ? 18.994 5.914 -25.136 1.00 89.06 831 TYR A O 1
ATOM 6365 N N . ALA A 1 832 ? 18.453 6.361 -23.003 1.00 92.44 832 ALA A N 1
ATOM 6366 C CA . ALA A 1 832 ? 18.708 5.022 -22.500 1.00 92.44 832 ALA A CA 1
ATOM 6367 C C . ALA A 1 832 ? 17.808 4.701 -21.304 1.00 92.44 832 ALA A C 1
ATOM 6369 O O . ALA A 1 832 ? 17.178 5.585 -20.713 1.00 92.44 832 ALA A O 1
ATOM 6370 N N . PHE A 1 833 ? 17.786 3.426 -20.947 1.00 94.00 833 PHE A N 1
ATOM 6371 C CA . PHE A 1 833 ? 17.163 2.905 -19.740 1.00 94.00 833 PHE A CA 1
ATOM 6372 C C . PHE A 1 833 ? 18.201 2.174 -18.896 1.00 94.00 833 PHE A C 1
ATOM 6374 O O . PHE A 1 833 ? 19.228 1.723 -19.404 1.00 94.00 833 PHE A O 1
ATOM 6381 N N . ALA A 1 834 ? 17.914 2.055 -17.607 1.00 94.00 834 ALA A N 1
ATOM 6382 C CA . ALA A 1 834 ? 18.675 1.254 -16.669 1.00 94.00 834 ALA A CA 1
ATOM 6383 C C . ALA A 1 834 ? 17.719 0.442 -15.794 1.00 94.00 834 ALA A C 1
ATOM 6385 O O . ALA A 1 834 ? 16.677 0.948 -15.371 1.00 94.00 834 ALA A O 1
ATOM 6386 N N . ALA A 1 835 ? 18.085 -0.803 -15.507 1.00 93.50 835 ALA A N 1
ATOM 6387 C CA . ALA A 1 835 ? 17.358 -1.668 -14.594 1.00 93.50 835 ALA A CA 1
ATOM 6388 C C . ALA A 1 835 ? 18.268 -2.099 -13.445 1.00 93.50 835 ALA A C 1
ATOM 6390 O O . ALA A 1 835 ? 19.420 -2.478 -13.656 1.00 93.50 835 ALA A O 1
ATOM 6391 N N . ARG A 1 836 ? 17.732 -2.038 -12.226 1.00 92.50 836 ARG A N 1
ATOM 6392 C CA . ARG A 1 836 ? 18.389 -2.562 -11.025 1.00 92.50 836 ARG A CA 1
ATOM 6393 C C . ARG A 1 836 ? 17.910 -3.980 -10.781 1.00 92.50 836 ARG A C 1
ATOM 6395 O O . ARG A 1 836 ? 16.707 -4.228 -10.868 1.00 92.50 836 ARG A O 1
ATOM 6402 N N . GLN A 1 837 ? 18.831 -4.867 -10.449 1.00 88.69 837 GLN A N 1
ATOM 6403 C CA . GLN A 1 837 ? 18.559 -6.265 -10.135 1.00 88.69 837 GLN A CA 1
ATOM 6404 C C . GLN A 1 837 ? 18.425 -6.482 -8.624 1.00 88.69 837 GLN A C 1
ATOM 6406 O O . GLN A 1 837 ? 18.948 -5.701 -7.825 1.00 88.69 837 GLN A O 1
ATOM 6411 N N . ALA A 1 838 ? 17.774 -7.576 -8.223 1.00 82.00 838 ALA A N 1
ATOM 6412 C CA . ALA A 1 838 ? 17.671 -7.997 -6.821 1.00 82.00 838 ALA A CA 1
ATOM 6413 C C . ALA A 1 838 ? 19.033 -8.293 -6.166 1.00 82.00 838 ALA A C 1
ATOM 6415 O O . ALA A 1 838 ? 19.149 -8.325 -4.948 1.00 82.00 838 ALA A O 1
ATOM 6416 N N . THR A 1 839 ? 20.086 -8.480 -6.956 1.00 81.81 839 THR A N 1
ATOM 6417 C CA . THR A 1 839 ? 21.463 -8.624 -6.462 1.00 81.81 839 THR A CA 1
ATOM 6418 C C . THR A 1 839 ? 22.142 -7.287 -6.141 1.00 81.81 839 THR A C 1
ATOM 6420 O O . THR A 1 839 ? 23.302 -7.279 -5.743 1.00 81.81 839 THR A O 1
ATOM 6423 N N . GLY A 1 840 ? 21.466 -6.152 -6.364 1.00 86.62 840 GLY A N 1
ATOM 6424 C CA . GLY A 1 840 ? 22.059 -4.814 -6.273 1.00 86.62 840 GLY A CA 1
ATOM 6425 C C . GLY A 1 840 ? 22.953 -4.445 -7.463 1.00 86.62 840 GLY A C 1
ATOM 6426 O O . GLY A 1 840 ? 23.604 -3.402 -7.434 1.00 86.62 840 GLY A O 1
ATOM 6427 N N . ALA A 1 841 ? 22.994 -5.282 -8.507 1.00 91.81 841 ALA A N 1
ATOM 6428 C CA . ALA A 1 841 ? 23.619 -4.963 -9.787 1.00 91.81 841 ALA A CA 1
ATOM 6429 C C . ALA A 1 841 ? 22.749 -4.011 -10.628 1.00 91.81 841 ALA A C 1
ATOM 6431 O O . ALA A 1 841 ? 21.543 -3.861 -10.396 1.00 91.81 841 ALA A O 1
ATOM 6432 N N . VAL A 1 842 ? 23.361 -3.388 -11.637 1.00 94.50 842 VAL A N 1
ATOM 6433 C CA . VAL A 1 842 ? 22.673 -2.539 -12.615 1.00 94.50 842 VAL A CA 1
ATOM 6434 C C . VAL A 1 842 ? 23.036 -2.952 -14.038 1.00 94.50 842 VAL A C 1
ATOM 6436 O O . VAL A 1 842 ? 24.206 -3.162 -14.356 1.00 94.50 842 VAL A O 1
ATOM 6439 N N . VAL A 1 843 ? 22.029 -3.002 -14.905 1.00 94.31 843 VAL A N 1
ATOM 6440 C CA . VAL A 1 843 ? 22.198 -3.080 -16.360 1.00 94.31 843 VAL A CA 1
ATOM 6441 C C . VAL A 1 843 ? 21.644 -1.817 -17.008 1.00 94.31 843 VAL A C 1
ATOM 6443 O O . VAL A 1 843 ? 20.746 -1.176 -16.461 1.00 94.31 843 VAL A O 1
ATOM 6446 N N . ALA A 1 844 ? 22.153 -1.455 -18.182 1.00 94.69 844 ALA A N 1
ATOM 6447 C CA . ALA A 1 844 ? 21.630 -0.342 -18.965 1.00 94.69 844 ALA A CA 1
ATOM 6448 C C . ALA A 1 844 ? 21.635 -0.671 -20.456 1.00 94.69 844 ALA A C 1
ATOM 6450 O O . ALA A 1 844 ? 22.444 -1.480 -20.904 1.00 94.69 844 ALA A O 1
ATOM 6451 N N . TRP A 1 845 ? 20.726 -0.039 -21.200 1.00 95.06 845 TRP A N 1
ATOM 6452 C CA . TRP A 1 845 ? 20.554 -0.256 -22.636 1.00 95.06 845 TRP A CA 1
ATOM 6453 C C . TRP A 1 845 ? 20.044 0.988 -23.353 1.00 95.06 845 TRP A C 1
ATOM 6455 O O . TRP A 1 845 ? 19.530 1.922 -22.736 1.00 95.06 845 TRP A O 1
ATOM 6465 N N . GLY A 1 846 ? 20.189 1.007 -24.676 1.00 92.44 846 GLY A N 1
ATOM 6466 C CA . GLY A 1 846 ? 19.953 2.176 -25.519 1.00 92.44 846 GLY A CA 1
ATOM 6467 C C . GLY A 1 846 ? 21.265 2.715 -26.075 1.00 92.44 846 GLY A C 1
ATOM 6468 O O . GLY A 1 846 ? 22.175 1.951 -26.389 1.00 92.44 846 GLY A O 1
ATOM 6469 N N . LEU A 1 847 ? 21.385 4.034 -26.228 1.00 90.38 847 LEU A N 1
ATOM 6470 C CA . LEU A 1 847 ? 22.571 4.611 -26.862 1.00 90.38 847 LEU A CA 1
ATOM 6471 C C . LEU A 1 847 ? 23.799 4.529 -25.935 1.00 90.38 847 LEU A C 1
ATOM 6473 O O . LEU A 1 847 ? 23.860 5.227 -24.922 1.00 90.38 847 LEU A O 1
ATOM 6477 N N . SER A 1 848 ? 24.805 3.725 -26.295 1.00 86.94 848 SER A N 1
ATOM 6478 C CA . SER A 1 848 ? 25.962 3.417 -25.432 1.00 86.94 848 SER A CA 1
ATOM 6479 C C . SER A 1 848 ? 26.731 4.656 -24.951 1.00 86.94 848 SER A C 1
ATOM 6481 O O . SER A 1 848 ? 27.084 4.742 -23.779 1.00 86.94 848 SER A O 1
ATOM 6483 N N . GLY A 1 849 ? 26.929 5.665 -25.811 1.00 83.19 849 GLY A N 1
ATOM 6484 C CA . GLY A 1 849 ? 27.598 6.927 -25.440 1.00 83.19 849 GLY A CA 1
ATOM 6485 C C . GLY A 1 849 ? 26.791 7.826 -24.488 1.00 83.19 849 GLY A C 1
ATOM 6486 O O . GLY A 1 849 ? 27.318 8.793 -23.936 1.00 83.19 849 GLY A O 1
ATOM 6487 N N . ASN A 1 850 ? 25.516 7.502 -24.273 1.00 88.12 850 ASN A N 1
ATOM 6488 C CA . ASN A 1 850 ? 24.547 8.287 -23.515 1.00 88.12 850 ASN A CA 1
ATOM 6489 C C . ASN A 1 850 ? 23.803 7.400 -22.507 1.00 88.12 850 ASN A C 1
ATOM 6491 O O . ASN A 1 850 ? 22.576 7.365 -22.455 1.00 88.12 850 ASN A O 1
ATOM 6495 N N . GLY A 1 851 ? 24.580 6.664 -21.709 1.00 88.88 851 GLY A N 1
ATOM 6496 C CA . GLY A 1 851 ? 24.085 5.895 -20.567 1.00 88.88 851 GLY A CA 1
ATOM 6497 C C . GLY A 1 851 ? 23.608 4.481 -20.897 1.00 88.88 851 GLY A C 1
ATOM 6498 O O . GLY A 1 851 ? 23.370 3.717 -19.969 1.00 88.88 851 GLY A O 1
ATOM 6499 N N . GLY A 1 852 ? 23.520 4.102 -22.177 1.00 92.31 852 GLY A N 1
ATOM 6500 C CA . GLY A 1 852 ? 23.048 2.782 -22.611 1.00 92.31 852 GLY A CA 1
ATOM 6501 C C . GLY A 1 852 ? 24.045 1.633 -22.438 1.00 92.31 852 GLY A C 1
ATOM 6502 O O . GLY A 1 852 ? 23.775 0.541 -22.914 1.00 92.31 852 GLY A O 1
ATOM 6503 N N . ALA A 1 853 ? 25.199 1.869 -21.813 1.00 91.44 853 ALA A N 1
ATOM 6504 C CA . ALA A 1 853 ? 26.166 0.833 -21.470 1.00 91.44 853 ALA A CA 1
ATOM 6505 C C . ALA A 1 853 ? 26.818 1.160 -20.122 1.00 91.44 853 ALA A C 1
ATOM 6507 O O . ALA A 1 853 ? 27.294 2.279 -19.919 1.00 91.44 853 ALA A O 1
ATOM 6508 N N . VAL A 1 854 ? 26.839 0.186 -19.210 1.00 92.62 854 VAL A N 1
ATOM 6509 C CA . VAL A 1 854 ? 27.519 0.293 -17.912 1.00 92.62 854 VAL A CA 1
ATOM 6510 C C . VAL A 1 854 ? 28.935 -0.256 -18.073 1.00 92.62 854 VAL A C 1
ATOM 6512 O O . VAL A 1 854 ? 29.105 -1.401 -18.481 1.00 92.62 854 VAL A O 1
ATOM 6515 N N . SER A 1 855 ? 29.953 0.551 -17.776 1.00 88.06 855 SER A N 1
ATOM 6516 C CA . SER A 1 855 ? 31.357 0.131 -17.839 1.00 88.06 855 SER A CA 1
ATOM 6517 C C . SER A 1 855 ? 31.870 -0.347 -16.481 1.00 88.06 855 SER A C 1
ATOM 6519 O O . SER A 1 855 ? 31.355 0.049 -15.432 1.00 88.06 855 SER A O 1
ATOM 6521 N N . GLU A 1 856 ? 32.946 -1.134 -16.482 1.00 86.50 856 GLU A N 1
ATOM 6522 C CA . GLU A 1 856 ? 33.710 -1.381 -15.260 1.00 86.50 856 GLU A CA 1
ATOM 6523 C C . GLU A 1 856 ? 34.286 -0.067 -14.692 1.00 86.50 856 GLU A C 1
ATOM 6525 O O . GLU A 1 856 ? 34.588 0.860 -15.455 1.00 86.50 856 GLU A O 1
ATOM 6530 N N . PRO A 1 857 ? 34.411 0.052 -13.355 1.00 92.31 857 PRO A N 1
ATOM 6531 C CA . PRO A 1 857 ? 34.083 -0.969 -12.350 1.00 92.31 857 PRO A CA 1
ATOM 6532 C C . PRO A 1 857 ? 32.595 -1.009 -11.937 1.00 92.31 857 PRO A C 1
ATOM 6534 O O . PRO A 1 857 ? 32.223 -1.828 -11.103 1.00 92.31 857 PRO A O 1
ATOM 6537 N N . ILE A 1 858 ? 31.725 -0.152 -12.488 1.00 94.06 858 ILE A N 1
ATOM 6538 C CA . ILE A 1 858 ? 30.331 0.009 -12.021 1.00 94.06 858 ILE A CA 1
ATOM 6539 C C . ILE A 1 858 ? 29.498 -1.260 -12.249 1.00 94.06 858 ILE A C 1
ATOM 6541 O O . ILE A 1 858 ? 28.698 -1.624 -11.391 1.00 94.06 858 ILE A O 1
ATOM 6545 N N . SER A 1 859 ? 29.713 -1.971 -13.357 1.00 92.38 859 SER A N 1
ATOM 6546 C CA . SER A 1 859 ? 29.031 -3.243 -13.665 1.00 92.38 859 SER A CA 1
ATOM 6547 C C . SER A 1 859 ? 29.305 -4.362 -12.642 1.00 92.38 859 SER A C 1
ATOM 6549 O O . SER A 1 859 ? 28.523 -5.310 -12.523 1.00 92.38 859 SER A O 1
ATOM 6551 N N . LEU A 1 860 ? 30.392 -4.254 -11.870 1.00 94.81 860 LEU A N 1
ATOM 6552 C CA . LEU A 1 860 ? 30.778 -5.223 -10.839 1.00 94.81 860 LEU A CA 1
ATOM 6553 C C . LEU A 1 860 ? 30.156 -4.917 -9.468 1.00 94.81 860 LEU A C 1
ATOM 6555 O O . LEU A 1 860 ? 30.204 -5.759 -8.574 1.00 94.81 860 LEU A O 1
ATOM 6559 N N . LEU A 1 861 ? 29.542 -3.743 -9.294 1.00 95.31 861 LEU A N 1
ATOM 6560 C CA . LEU A 1 861 ? 28.920 -3.354 -8.030 1.00 95.31 861 LEU A CA 1
ATOM 6561 C C . LEU A 1 861 ? 27.656 -4.175 -7.747 1.00 95.31 861 LEU A C 1
ATOM 6563 O O . LEU A 1 861 ? 26.916 -4.556 -8.658 1.00 95.31 861 LEU A O 1
ATOM 6567 N N . ARG A 1 862 ? 27.418 -4.453 -6.462 1.00 92.19 862 ARG A N 1
ATOM 6568 C CA . ARG A 1 862 ? 26.264 -5.217 -5.941 1.00 92.19 862 ARG A CA 1
ATOM 6569 C C . ARG A 1 862 ? 25.547 -4.488 -4.802 1.00 92.19 862 ARG A C 1
ATOM 6571 O O . ARG A 1 862 ? 24.763 -5.063 -4.056 1.00 92.19 862 ARG A O 1
ATOM 6578 N N . ASP A 1 863 ? 25.836 -3.204 -4.656 1.00 92.06 863 ASP A N 1
ATOM 6579 C CA . ASP A 1 863 ? 25.344 -2.344 -3.588 1.00 92.06 863 ASP A CA 1
ATOM 6580 C C . ASP A 1 863 ? 24.599 -1.116 -4.128 1.00 92.06 863 ASP A C 1
ATOM 6582 O O . ASP A 1 863 ? 24.374 -0.162 -3.388 1.00 92.06 863 ASP A O 1
ATOM 6586 N N . ILE A 1 864 ? 24.198 -1.112 -5.403 1.00 92.62 864 ILE A N 1
ATOM 6587 C CA . ILE A 1 864 ? 23.400 -0.021 -5.966 1.00 92.62 864 ILE A CA 1
ATOM 6588 C C . ILE A 1 864 ? 21.974 -0.114 -5.416 1.00 92.62 864 ILE A C 1
ATOM 6590 O O . ILE A 1 864 ? 21.323 -1.156 -5.503 1.00 92.62 864 ILE A O 1
ATOM 6594 N N . VAL A 1 865 ? 21.467 1.001 -4.885 1.00 90.12 865 VAL A N 1
ATOM 6595 C CA . VAL A 1 865 ? 20.121 1.101 -4.289 1.00 90.12 865 VAL A CA 1
ATOM 6596 C C . VAL A 1 865 ? 19.178 1.990 -5.101 1.00 90.12 865 VAL A C 1
ATOM 6598 O O . VAL A 1 865 ? 17.964 1.791 -5.086 1.00 90.12 865 VAL A O 1
ATOM 6601 N N . ALA A 1 866 ? 19.707 2.939 -5.878 1.00 90.06 866 ALA A N 1
ATOM 6602 C CA . ALA A 1 866 ? 18.902 3.778 -6.762 1.00 90.06 866 ALA A CA 1
ATOM 6603 C C . ALA A 1 866 ? 19.691 4.253 -7.985 1.00 90.06 866 ALA A C 1
ATOM 6605 O O . ALA A 1 866 ? 20.901 4.429 -7.919 1.00 90.06 866 ALA A O 1
ATOM 6606 N N . VAL A 1 867 ? 18.983 4.507 -9.088 1.00 92.44 867 VAL A N 1
ATOM 6607 C CA . VAL A 1 867 ? 19.540 5.089 -10.316 1.00 92.44 867 VAL A CA 1
ATOM 6608 C C . VAL A 1 867 ? 18.702 6.299 -10.722 1.00 92.44 867 VAL A C 1
ATOM 6610 O O . VAL A 1 867 ? 17.477 6.191 -10.825 1.00 92.44 867 VAL A O 1
ATOM 6613 N N . SER A 1 868 ? 19.364 7.421 -10.994 1.00 91.38 868 SER A N 1
ATOM 6614 C CA . SER A 1 868 ? 18.768 8.661 -11.503 1.00 91.38 868 SER A CA 1
ATOM 6615 C C . SER A 1 868 ? 19.409 9.050 -12.833 1.00 91.38 868 SER A C 1
ATOM 6617 O O . SER A 1 868 ? 20.617 8.905 -13.014 1.00 91.38 868 SER A O 1
ATOM 6619 N N . GLY A 1 869 ? 18.605 9.556 -13.766 1.00 90.19 869 GLY A N 1
ATOM 6620 C CA . GLY A 1 869 ? 19.064 10.013 -15.077 1.00 90.19 869 GLY A CA 1
ATOM 6621 C C . GLY A 1 869 ? 18.916 11.522 -15.249 1.00 90.19 869 GLY A C 1
ATOM 6622 O O . GLY A 1 869 ? 18.005 12.132 -14.692 1.00 90.19 869 GLY A O 1
ATOM 6623 N N . ASN A 1 870 ? 19.794 12.120 -16.050 1.00 89.88 870 ASN A N 1
ATOM 6624 C CA . ASN A 1 870 ? 19.566 13.444 -16.636 1.00 89.88 870 ASN A CA 1
ATOM 6625 C C . ASN A 1 870 ? 19.137 13.285 -18.112 1.00 89.88 870 ASN A C 1
ATOM 6627 O O . ASN A 1 870 ? 18.692 12.214 -18.532 1.00 89.88 870 ASN A O 1
ATOM 6631 N N . GLY A 1 871 ? 19.269 14.325 -18.934 1.00 87.38 871 GLY A N 1
ATOM 6632 C CA . GLY A 1 871 ? 18.983 14.240 -20.370 1.00 87.38 871 GLY A CA 1
ATOM 6633 C C . GLY A 1 871 ? 19.807 13.214 -21.163 1.00 87.38 871 GLY A C 1
ATOM 6634 O O . GLY A 1 871 ? 19.424 12.889 -22.287 1.00 87.38 871 GLY A O 1
ATOM 6635 N N . TYR A 1 872 ? 20.927 12.713 -20.628 1.00 87.88 872 TYR A N 1
ATOM 6636 C CA . TYR A 1 872 ? 21.925 11.953 -21.392 1.00 87.88 872 TYR A CA 1
ATOM 6637 C C . TYR A 1 872 ? 22.650 10.841 -20.634 1.00 87.88 872 TYR A C 1
ATOM 6639 O O . TYR A 1 872 ? 23.166 9.944 -21.286 1.00 87.88 872 TYR A O 1
ATOM 6647 N N . VAL A 1 873 ? 22.798 10.916 -19.316 1.00 92.62 873 VAL A N 1
ATOM 6648 C CA . VAL A 1 873 ? 23.656 10.015 -18.531 1.00 92.62 873 VAL A CA 1
ATOM 6649 C C . VAL A 1 873 ? 22.968 9.614 -17.230 1.00 92.62 873 VAL A C 1
ATOM 6651 O O . VAL A 1 873 ? 21.928 10.175 -16.872 1.00 92.62 873 VAL A O 1
ATOM 6654 N N . PHE A 1 874 ? 23.556 8.648 -16.529 1.00 94.19 874 PHE A N 1
ATOM 6655 C CA . PHE A 1 874 ? 23.027 8.114 -15.280 1.00 94.19 874 PHE A CA 1
ATOM 6656 C C . PHE A 1 874 ? 23.999 8.290 -14.117 1.00 94.19 874 PHE A C 1
ATOM 6658 O O . PHE A 1 874 ? 25.220 8.309 -14.284 1.00 94.19 874 PHE A O 1
ATOM 6665 N N . VAL A 1 875 ? 23.415 8.365 -12.926 1.00 94.94 875 VAL A N 1
ATOM 6666 C CA . VAL A 1 875 ? 24.085 8.350 -11.628 1.00 94.94 875 VAL A CA 1
ATOM 6667 C C . VAL A 1 875 ? 23.400 7.287 -10.775 1.00 94.94 875 VAL A C 1
ATOM 6669 O O . VAL A 1 875 ? 22.174 7.278 -10.662 1.00 94.94 875 VAL A O 1
ATOM 6672 N N . ALA A 1 876 ? 24.178 6.397 -10.173 1.00 95.19 876 ALA A N 1
ATOM 6673 C CA . ALA A 1 876 ? 23.724 5.432 -9.186 1.00 95.19 876 ALA A CA 1
ATOM 6674 C C . ALA A 1 876 ? 24.119 5.869 -7.772 1.00 95.19 876 ALA A C 1
ATOM 6676 O O . ALA A 1 876 ? 25.253 6.281 -7.524 1.00 95.19 876 ALA A O 1
ATOM 6677 N N . LEU A 1 877 ? 23.166 5.733 -6.855 1.00 94.31 877 LEU A N 1
ATOM 6678 C CA . LEU A 1 877 ? 23.365 5.806 -5.415 1.00 94.31 877 LEU A CA 1
ATOM 6679 C C . LEU A 1 877 ? 23.664 4.399 -4.896 1.00 94.31 877 LEU A C 1
ATOM 6681 O O . LEU A 1 877 ? 22.916 3.458 -5.186 1.00 94.31 877 LEU A O 1
ATOM 6685 N N . ARG A 1 878 ? 24.750 4.272 -4.137 1.00 94.19 878 ARG A N 1
ATOM 6686 C CA . ARG A 1 878 ? 25.176 3.032 -3.481 1.00 94.19 878 ARG A CA 1
ATOM 6687 C C . ARG A 1 878 ? 24.652 2.956 -2.045 1.00 94.19 878 ARG A C 1
ATOM 6689 O O . ARG A 1 878 ? 24.204 3.960 -1.491 1.00 94.19 878 ARG A O 1
ATOM 6696 N N . ARG A 1 879 ? 24.704 1.764 -1.446 1.00 89.44 879 ARG A N 1
ATOM 6697 C CA . ARG A 1 879 ? 24.254 1.479 -0.072 1.00 89.44 879 ARG A CA 1
ATOM 6698 C C . ARG A 1 879 ? 24.942 2.365 0.965 1.00 89.44 879 ARG A C 1
ATOM 6700 O O . ARG A 1 879 ? 24.282 2.895 1.848 1.00 89.44 879 ARG A O 1
ATOM 6707 N N . ASP A 1 880 ? 26.236 2.610 0.779 1.00 90.06 880 ASP A N 1
ATOM 6708 C CA . ASP A 1 880 ? 27.054 3.522 1.592 1.00 90.06 880 ASP A CA 1
ATOM 6709 C C . ASP A 1 880 ? 26.750 5.018 1.347 1.00 90.06 880 ASP A C 1
ATOM 6711 O O . ASP A 1 880 ? 27.504 5.891 1.780 1.00 90.06 880 ASP A O 1
ATOM 6715 N N . ARG A 1 881 ? 25.675 5.325 0.606 1.00 91.44 881 ARG A N 1
ATOM 6716 C CA . ARG A 1 881 ? 25.244 6.665 0.183 1.00 91.44 881 ARG A CA 1
ATOM 6717 C C . ARG A 1 881 ? 26.281 7.439 -0.643 1.00 91.44 881 ARG A C 1
ATOM 6719 O O . ARG A 1 881 ? 26.175 8.662 -0.784 1.00 91.44 881 ARG A O 1
ATOM 6726 N N . SER A 1 882 ? 27.270 6.747 -1.212 1.00 95.62 882 SER A N 1
ATOM 6727 C CA . SER A 1 882 ? 28.168 7.308 -2.225 1.00 95.62 882 SER A CA 1
ATOM 6728 C C . SER A 1 882 ? 27.539 7.262 -3.620 1.00 95.62 882 SER A C 1
ATOM 6730 O O . SER A 1 882 ? 26.569 6.541 -3.873 1.00 95.62 882 SER A O 1
ATOM 6732 N N . LEU A 1 883 ? 28.092 8.052 -4.543 1.00 96.69 883 LEU A N 1
ATOM 6733 C CA . LEU A 1 883 ? 27.627 8.128 -5.926 1.00 96.69 883 LEU A CA 1
ATOM 6734 C C . LEU A 1 883 ? 28.647 7.530 -6.893 1.00 96.69 883 LEU A C 1
ATOM 6736 O O . LEU A 1 883 ? 29.850 7.765 -6.772 1.00 96.69 883 LEU A O 1
ATOM 6740 N N . VAL A 1 884 ? 28.141 6.834 -7.909 1.00 96.31 884 VAL A N 1
ATOM 6741 C CA . VAL A 1 884 ? 28.881 6.465 -9.125 1.00 96.31 884 VAL A CA 1
ATOM 6742 C C . VAL A 1 884 ? 28.077 6.897 -10.346 1.00 96.31 884 VAL A C 1
ATOM 6744 O O . VAL A 1 884 ? 26.856 6.987 -10.281 1.00 96.31 884 VAL A O 1
ATOM 6747 N N . ALA A 1 885 ? 28.728 7.203 -11.462 1.00 95.25 885 ALA A N 1
ATOM 6748 C CA . ALA A 1 885 ? 28.050 7.718 -12.650 1.00 95.25 885 ALA A CA 1
ATOM 6749 C C . ALA A 1 885 ? 28.668 7.147 -13.926 1.00 95.25 885 ALA A C 1
ATOM 6751 O O . ALA A 1 885 ? 29.861 6.847 -13.956 1.00 95.25 885 ALA A O 1
ATOM 6752 N N . TRP A 1 886 ? 27.855 6.984 -14.972 1.00 95.62 886 TRP A N 1
ATOM 6753 C CA . TRP A 1 886 ? 28.301 6.432 -16.254 1.00 95.62 886 TRP A CA 1
ATOM 6754 C C . TRP A 1 886 ? 27.616 7.103 -17.443 1.00 95.62 886 TRP A C 1
ATOM 6756 O O . TRP A 1 886 ? 26.560 7.728 -17.324 1.00 95.62 886 TRP A O 1
ATOM 6766 N N . GLY A 1 887 ? 28.233 6.951 -18.614 1.00 92.00 887 GLY A N 1
ATOM 6767 C CA . GLY A 1 887 ? 27.885 7.657 -19.844 1.00 92.00 887 GLY A CA 1
ATOM 6768 C C . GLY A 1 887 ? 28.922 8.728 -20.186 1.00 92.00 887 GLY A C 1
ATOM 6769 O O . GLY A 1 887 ? 30.063 8.674 -19.732 1.00 92.00 887 GLY A O 1
ATOM 6770 N N . SER A 1 888 ? 28.541 9.703 -21.009 1.00 86.38 888 SER A N 1
ATOM 6771 C CA . SER A 1 888 ? 29.464 10.740 -21.481 1.00 86.38 888 SER A CA 1
ATOM 6772 C C . SER A 1 888 ? 29.981 11.659 -20.353 1.00 86.38 888 SER A C 1
ATOM 6774 O O . SER A 1 888 ? 29.174 12.324 -19.689 1.00 86.38 888 SER A O 1
ATOM 6776 N N . PRO A 1 889 ? 31.314 11.808 -20.193 1.00 83.38 889 PRO A N 1
ATOM 6777 C CA . PRO A 1 889 ? 31.923 12.765 -19.263 1.00 83.38 889 PRO A CA 1
ATOM 6778 C C . PRO A 1 889 ? 31.440 14.208 -19.463 1.00 83.38 889 PRO A C 1
ATOM 6780 O O . PRO A 1 889 ? 31.258 14.944 -18.495 1.00 83.38 889 PRO A O 1
ATOM 6783 N N . THR A 1 890 ? 31.164 14.602 -20.713 1.00 82.88 890 THR A N 1
ATOM 6784 C CA . THR A 1 890 ? 30.720 15.957 -21.084 1.00 82.88 890 THR A CA 1
ATOM 6785 C C . THR A 1 890 ? 29.384 16.342 -20.445 1.00 82.88 890 THR A C 1
ATOM 6787 O O . THR A 1 890 ? 29.126 17.523 -20.226 1.00 82.88 890 THR A O 1
ATOM 6790 N N . TRP A 1 891 ? 28.539 15.358 -20.124 1.00 83.44 891 TRP A N 1
ATOM 6791 C CA . TRP A 1 891 ? 27.159 15.574 -19.679 1.00 83.44 891 TRP A CA 1
ATOM 6792 C C . TRP A 1 891 ? 26.920 15.216 -18.208 1.00 83.44 891 TRP A C 1
ATOM 6794 O O . TRP A 1 891 ? 25.777 15.023 -17.802 1.00 83.44 891 TRP A O 1
ATOM 6804 N N . GLY A 1 892 ? 27.985 15.149 -17.401 1.00 86.00 892 GLY A N 1
ATOM 6805 C CA . GLY A 1 892 ? 27.885 14.965 -15.949 1.00 86.00 892 GLY A CA 1
ATOM 6806 C C . GLY A 1 892 ? 28.134 13.542 -15.445 1.00 86.00 892 GLY A C 1
ATOM 6807 O O . GLY A 1 892 ? 27.865 13.279 -14.275 1.00 86.00 892 GLY A O 1
ATOM 6808 N N . ALA A 1 893 ? 28.673 12.643 -16.282 1.00 90.62 893 ALA A N 1
ATOM 6809 C CA . ALA A 1 893 ? 29.112 11.316 -15.834 1.00 90.62 893 ALA A CA 1
ATOM 6810 C C . ALA A 1 893 ? 30.412 11.357 -15.002 1.00 90.62 893 ALA A C 1
ATOM 6812 O O . ALA A 1 893 ? 30.742 10.396 -14.317 1.00 90.62 893 ALA A O 1
ATOM 6813 N N . THR A 1 894 ? 31.157 12.466 -15.028 1.00 91.44 894 THR A N 1
ATOM 6814 C CA . THR A 1 894 ? 32.323 12.672 -14.158 1.00 91.44 894 THR A CA 1
ATOM 6815 C C . THR A 1 894 ? 31.907 13.395 -12.881 1.00 91.44 894 THR A C 1
ATOM 6817 O O . THR A 1 894 ? 31.412 14.521 -12.941 1.00 91.44 894 THR A O 1
ATOM 6820 N N . LEU A 1 895 ? 32.142 12.760 -11.730 1.00 94.25 895 LEU A N 1
ATOM 6821 C CA . LEU A 1 895 ? 31.850 13.311 -10.406 1.00 94.25 895 LEU A CA 1
ATOM 6822 C C . LEU A 1 895 ? 33.043 14.147 -9.891 1.00 94.25 895 LEU A C 1
ATOM 6824 O O . LEU A 1 895 ? 34.093 13.573 -9.594 1.00 94.25 895 LEU A O 1
ATOM 6828 N N . PRO A 1 896 ? 32.929 15.485 -9.774 1.00 94.12 896 PRO A N 1
ATOM 6829 C CA . PRO A 1 896 ? 33.998 16.317 -9.222 1.00 94.12 896 PRO A CA 1
ATOM 6830 C C . PRO A 1 896 ? 34.069 16.218 -7.692 1.00 94.12 896 PRO A C 1
ATOM 6832 O O . PRO A 1 896 ? 33.062 16.000 -7.022 1.00 94.12 896 PRO A O 1
ATOM 6835 N N . GLN A 1 897 ? 35.254 16.433 -7.111 1.00 92.31 897 GLN A N 1
ATOM 6836 C CA . GLN A 1 897 ? 35.395 16.547 -5.654 1.00 92.31 897 GLN A CA 1
ATOM 6837 C C . GLN A 1 897 ? 34.543 17.713 -5.107 1.00 92.31 897 GLN A C 1
ATOM 6839 O O . GLN A 1 897 ? 34.465 18.752 -5.764 1.00 92.31 897 GLN A O 1
ATOM 6844 N N . PRO A 1 898 ? 33.920 17.573 -3.919 1.00 93.00 898 PRO A N 1
ATOM 6845 C CA . PRO A 1 898 ? 34.022 16.448 -2.979 1.00 93.00 898 PRO A CA 1
ATOM 6846 C C . PRO A 1 898 ? 32.990 15.322 -3.201 1.00 93.00 898 PRO A C 1
ATOM 6848 O O . PRO A 1 898 ? 32.866 14.441 -2.356 1.00 93.00 898 PRO A O 1
ATOM 6851 N N . ILE A 1 899 ? 32.230 15.325 -4.302 1.00 95.62 899 ILE A N 1
ATOM 6852 C CA . ILE A 1 899 ? 31.049 14.457 -4.485 1.00 95.62 899 ILE A CA 1
ATOM 6853 C C . ILE A 1 899 ? 31.354 12.953 -4.325 1.00 95.62 899 ILE A C 1
ATOM 6855 O O . ILE A 1 899 ? 30.608 12.293 -3.602 1.00 95.62 899 ILE A O 1
ATOM 6859 N N . PRO A 1 900 ? 32.444 12.388 -4.890 1.00 94.38 900 PRO A N 1
ATOM 6860 C CA . PRO A 1 900 ? 32.787 10.973 -4.680 1.00 94.38 900 PRO A CA 1
ATOM 6861 C C . PRO A 1 900 ? 33.058 10.584 -3.214 1.00 94.38 900 PRO A C 1
ATOM 6863 O O . PRO A 1 900 ? 32.976 9.408 -2.850 1.00 94.38 900 PRO A O 1
ATOM 6866 N N . ALA A 1 901 ? 33.406 11.554 -2.364 1.00 95.56 901 ALA A N 1
ATOM 6867 C CA . ALA A 1 901 ? 33.708 11.334 -0.951 1.00 95.56 901 ALA A CA 1
ATOM 6868 C C . ALA A 1 901 ? 32.466 11.418 -0.045 1.00 95.56 901 ALA A C 1
ATOM 6870 O O . ALA A 1 901 ? 32.552 11.067 1.129 1.00 95.56 901 ALA A O 1
ATOM 6871 N N . LEU A 1 902 ? 31.315 11.855 -0.568 1.00 96.00 902 LEU A N 1
ATOM 6872 C CA . LEU A 1 902 ? 30.084 11.953 0.217 1.00 96.00 902 LEU A CA 1
ATOM 6873 C C . LEU A 1 902 ? 29.556 10.564 0.599 1.00 96.00 902 LEU A C 1
ATOM 6875 O O . LEU A 1 902 ? 29.679 9.605 -0.166 1.00 96.00 902 LEU A O 1
ATOM 6879 N N . ARG A 1 903 ? 28.979 10.475 1.800 1.00 94.69 903 ARG A N 1
ATOM 6880 C CA . ARG A 1 903 ? 28.381 9.261 2.394 1.00 94.69 903 ARG A CA 1
ATOM 6881 C C . ARG A 1 903 ? 27.019 9.547 3.025 1.00 94.69 903 ARG A C 1
ATOM 6883 O O . ARG A 1 903 ? 26.550 8.843 3.909 1.00 94.69 903 ARG A O 1
ATOM 6890 N N . ASP A 1 904 ? 26.383 10.626 2.591 1.00 94.44 904 ASP A N 1
ATOM 6891 C CA . ASP A 1 904 ? 25.124 11.115 3.137 1.00 94.44 904 ASP A CA 1
ATOM 6892 C C . ASP A 1 904 ? 24.145 11.565 2.047 1.00 94.44 904 ASP A C 1
ATOM 6894 O O . ASP A 1 904 ? 23.166 12.239 2.354 1.00 94.44 904 ASP A O 1
ATOM 6898 N N . VAL A 1 905 ? 24.371 11.203 0.780 1.00 94.94 905 VAL A N 1
ATOM 6899 C CA . VAL A 1 905 ? 23.432 11.517 -0.305 1.00 94.94 905 VAL A CA 1
ATOM 6900 C C . VAL A 1 905 ? 22.157 10.688 -0.150 1.00 94.94 905 VAL A C 1
ATOM 6902 O O . VAL A 1 905 ? 22.217 9.477 0.046 1.00 94.94 905 VAL A O 1
ATOM 6905 N N . VAL A 1 906 ? 20.998 11.339 -0.270 1.00 90.50 906 VAL A N 1
ATOM 6906 C CA . VAL A 1 906 ? 19.677 10.693 -0.141 1.00 90.50 906 VAL A CA 1
ATOM 6907 C C . VAL A 1 906 ? 18.840 10.766 -1.418 1.00 90.50 906 VAL A C 1
ATOM 6909 O O . VAL A 1 906 ? 17.991 9.908 -1.646 1.00 90.50 906 VAL A O 1
ATOM 6912 N N . LYS A 1 907 ? 19.070 11.762 -2.284 1.00 89.56 907 LYS A N 1
ATOM 6913 C CA . LYS A 1 907 ? 18.315 11.932 -3.537 1.00 89.56 907 LYS A CA 1
ATOM 6914 C C . LYS A 1 907 ? 19.176 12.605 -4.601 1.00 89.56 907 LYS A C 1
ATOM 6916 O O . LYS A 1 907 ? 19.908 13.537 -4.290 1.00 89.56 907 LYS A O 1
ATOM 6921 N N . VAL A 1 908 ? 19.055 12.176 -5.859 1.00 92.69 908 VAL A N 1
ATOM 6922 C CA . VAL A 1 908 ? 19.719 12.799 -7.019 1.00 92.69 908 VAL A CA 1
ATOM 6923 C C . VAL A 1 908 ? 18.683 13.144 -8.085 1.00 92.69 908 VAL A C 1
ATOM 6925 O O . VAL A 1 908 ? 17.889 12.282 -8.472 1.00 92.69 908 VAL A O 1
ATOM 6928 N N . ILE A 1 909 ? 18.707 14.390 -8.561 1.00 90.88 909 ILE A N 1
ATOM 6929 C CA . ILE A 1 909 ? 17.791 14.939 -9.565 1.00 90.88 909 ILE A CA 1
ATOM 6930 C C . ILE A 1 909 ? 18.612 15.449 -10.749 1.00 90.88 909 ILE A C 1
ATOM 6932 O O . ILE A 1 909 ? 19.585 16.181 -10.563 1.00 90.88 909 ILE A O 1
ATOM 6936 N N . GLY A 1 910 ? 18.225 15.069 -11.967 1.00 90.81 910 GLY A N 1
ATOM 6937 C CA . GLY A 1 910 ? 18.849 15.536 -13.204 1.00 90.81 910 GLY A CA 1
ATOM 6938 C C . GLY A 1 910 ? 17.989 16.558 -13.947 1.00 90.81 910 GLY A C 1
ATOM 6939 O O . GLY A 1 910 ? 16.775 16.384 -14.059 1.00 90.81 910 GLY A O 1
ATOM 6940 N N . ASN A 1 911 ? 18.623 17.593 -14.503 1.00 90.75 911 ASN A N 1
ATOM 6941 C CA . ASN A 1 911 ? 18.031 18.409 -15.571 1.00 90.75 911 ASN A CA 1
ATOM 6942 C C . ASN A 1 911 ? 18.499 17.892 -16.948 1.00 90.75 911 ASN A C 1
ATOM 6944 O O . ASN A 1 911 ? 18.774 16.700 -17.078 1.00 90.75 911 ASN A O 1
ATOM 6948 N N . LEU A 1 912 ? 18.577 18.707 -18.008 1.00 88.25 912 LEU A N 1
ATOM 6949 C CA . LEU A 1 912 ? 19.054 18.197 -19.301 1.00 88.25 912 LEU A CA 1
ATOM 6950 C C . LEU A 1 912 ? 20.565 17.908 -19.302 1.00 88.25 912 LEU A C 1
ATOM 6952 O O . LEU A 1 912 ? 20.984 16.975 -19.975 1.00 88.25 912 LEU A O 1
ATOM 6956 N N . TYR A 1 913 ? 21.376 18.637 -18.526 1.00 90.06 913 TYR A N 1
ATOM 6957 C CA . TYR A 1 913 ? 22.848 18.626 -18.628 1.00 90.06 913 TYR A CA 1
ATOM 6958 C C . TYR A 1 913 ? 23.615 18.637 -17.291 1.00 90.06 913 TYR A C 1
ATOM 6960 O O . TYR A 1 913 ? 24.848 18.707 -17.275 1.00 90.06 913 TYR A O 1
ATOM 6968 N N . ALA A 1 914 ? 22.912 18.621 -16.167 1.00 93.06 914 ALA A N 1
ATOM 6969 C CA . ALA A 1 914 ? 23.468 18.730 -14.827 1.00 93.06 914 ALA A CA 1
ATOM 6970 C C . ALA A 1 914 ? 22.674 17.876 -13.835 1.00 93.06 914 ALA A C 1
ATOM 6972 O O . ALA A 1 914 ? 21.552 17.441 -14.117 1.00 93.06 914 ALA A O 1
ATOM 6973 N N . PHE A 1 915 ? 23.270 17.664 -12.667 1.00 94.62 915 PHE A N 1
ATOM 6974 C CA . PHE A 1 915 ? 22.662 16.991 -11.529 1.00 94.62 915 PHE A CA 1
ATOM 6975 C C . PHE A 1 915 ? 22.739 17.860 -10.279 1.00 94.62 915 PHE A C 1
ATOM 6977 O O . PHE A 1 915 ? 23.676 18.642 -10.108 1.00 94.62 915 PHE A O 1
ATOM 6984 N N . ALA A 1 916 ? 21.774 17.649 -9.391 1.00 95.50 916 ALA A N 1
ATOM 6985 C CA . ALA A 1 916 ? 21.781 18.114 -8.017 1.00 95.50 916 ALA A CA 1
ATOM 6986 C C . ALA A 1 916 ? 21.536 16.918 -7.088 1.00 95.50 916 ALA A C 1
ATOM 6988 O O . ALA A 1 916 ? 20.623 16.124 -7.327 1.00 95.50 916 ALA A O 1
ATOM 6989 N N . ALA A 1 917 ? 22.344 16.782 -6.039 1.00 95.81 917 ALA A N 1
ATOM 6990 C CA . ALA A 1 917 ? 22.185 15.764 -5.012 1.00 95.81 917 ALA A CA 1
ATOM 6991 C C . ALA A 1 917 ? 21.825 16.412 -3.672 1.00 95.81 917 ALA A C 1
ATOM 6993 O O . ALA A 1 917 ? 22.543 17.291 -3.194 1.00 95.81 917 ALA A O 1
ATOM 6994 N N . LEU A 1 918 ? 20.721 15.953 -3.086 1.00 95.12 918 LEU A N 1
ATOM 6995 C CA . LEU A 1 918 ? 20.285 16.289 -1.737 1.00 95.12 918 LEU A CA 1
ATOM 6996 C C . LEU A 1 918 ? 20.961 15.351 -0.738 1.00 95.12 918 LEU A C 1
ATOM 6998 O O . LEU A 1 918 ? 20.995 14.131 -0.946 1.00 95.12 918 LEU A O 1
ATOM 7002 N N . ARG A 1 919 ? 21.481 15.925 0.343 1.00 95.75 919 ARG A N 1
ATOM 7003 C CA . ARG A 1 919 ? 22.154 15.218 1.433 1.00 95.75 919 ARG A CA 1
ATOM 7004 C C . ARG A 1 919 ? 21.234 15.097 2.649 1.00 95.75 919 ARG A C 1
ATOM 7006 O O . ARG A 1 919 ? 20.304 15.879 2.812 1.00 95.75 919 ARG A O 1
ATOM 7013 N N . ALA A 1 920 ? 21.504 14.122 3.511 1.00 91.44 920 ALA A N 1
ATOM 7014 C CA . ALA A 1 920 ? 20.696 13.810 4.692 1.00 91.44 920 ALA A CA 1
ATOM 7015 C C . ALA A 1 920 ? 20.614 14.970 5.697 1.00 91.44 920 ALA A C 1
ATOM 7017 O O . ALA A 1 920 ? 19.651 15.070 6.446 1.00 91.44 920 ALA A O 1
ATOM 7018 N N . ASN A 1 921 ? 21.611 15.855 5.692 1.00 88.56 921 ASN A N 1
ATOM 7019 C CA . ASN A 1 921 ? 21.646 17.064 6.508 1.00 88.56 921 ASN A CA 1
ATOM 7020 C C . ASN A 1 921 ? 20.911 18.261 5.870 1.00 88.56 921 ASN A C 1
ATOM 7022 O O . ASN A 1 921 ? 21.177 19.383 6.272 1.00 88.56 921 ASN A O 1
ATOM 7026 N N . GLY A 1 922 ? 20.116 18.051 4.816 1.00 93.12 922 GLY A N 1
ATOM 7027 C CA . GLY A 1 922 ? 19.381 19.108 4.113 1.00 93.12 922 GLY A CA 1
ATOM 7028 C C . GLY A 1 922 ? 20.230 20.026 3.224 1.00 93.12 922 GLY A C 1
ATOM 7029 O O . GLY A 1 922 ? 19.701 20.977 2.656 1.00 93.12 922 GLY A O 1
ATOM 7030 N N . SER A 1 923 ? 21.530 19.756 3.054 1.00 96.25 923 SER A N 1
ATOM 7031 C CA . SER A 1 923 ? 22.387 20.502 2.117 1.00 96.25 923 SER A CA 1
ATOM 7032 C C . SER A 1 923 ? 22.386 19.901 0.707 1.00 96.25 923 SER A C 1
ATOM 7034 O O . SER A 1 923 ? 22.021 18.741 0.499 1.00 96.25 923 SER A O 1
ATOM 7036 N N . VAL A 1 924 ? 22.818 20.685 -0.285 1.00 97.31 924 VAL A N 1
ATOM 7037 C CA . VAL A 1 924 ? 22.829 20.286 -1.703 1.00 97.31 924 VAL A CA 1
ATOM 7038 C C . VAL A 1 924 ? 24.218 20.427 -2.314 1.00 97.31 924 VAL A C 1
ATOM 7040 O O . VAL A 1 924 ? 24.960 21.357 -2.007 1.00 97.31 924 VAL A O 1
ATOM 7043 N N . VAL A 1 925 ? 24.555 19.517 -3.229 1.00 97.06 925 VAL A N 1
ATOM 7044 C CA . VAL A 1 925 ? 25.693 19.647 -4.154 1.00 97.06 925 VAL A CA 1
ATOM 7045 C C . VAL A 1 925 ? 25.203 19.544 -5.595 1.00 97.06 925 VAL A C 1
ATOM 7047 O O . VAL A 1 925 ? 24.239 18.833 -5.869 1.00 97.06 925 VAL A O 1
ATOM 7050 N N . ALA A 1 926 ? 25.854 20.235 -6.531 1.00 96.31 926 ALA A N 1
ATOM 7051 C CA . ALA A 1 926 ? 25.509 20.177 -7.950 1.00 96.31 926 ALA A CA 1
ATOM 7052 C C . ALA A 1 926 ? 26.756 20.005 -8.824 1.00 96.31 926 ALA A C 1
ATOM 7054 O O . ALA A 1 926 ? 27.851 20.417 -8.440 1.00 96.31 926 ALA A O 1
ATOM 7055 N N . TRP A 1 927 ? 26.588 19.369 -9.985 1.00 96.38 927 TRP A N 1
ATOM 7056 C CA . TRP A 1 927 ? 27.657 19.162 -10.965 1.00 96.38 927 TRP A CA 1
ATOM 7057 C C . TRP A 1 927 ? 27.101 18.975 -12.380 1.00 96.38 927 TRP A C 1
ATOM 7059 O O . TRP A 1 927 ? 25.892 18.890 -12.595 1.00 96.38 927 TRP A O 1
ATOM 7069 N N . GLY A 1 928 ? 27.996 18.918 -13.366 1.00 93.50 928 GLY A N 1
ATOM 7070 C CA . GLY A 1 928 ? 27.657 18.896 -14.788 1.00 93.50 928 GLY A CA 1
ATOM 7071 C C . GLY A 1 928 ? 27.865 20.268 -15.421 1.00 93.50 928 GLY A C 1
ATOM 7072 O O . GLY A 1 928 ? 28.805 20.983 -15.064 1.00 93.50 928 GLY A O 1
ATOM 7073 N N . HIS A 1 929 ? 27.018 20.647 -16.378 1.00 92.44 929 HIS A N 1
ATOM 7074 C CA . HIS A 1 929 ? 27.227 21.885 -17.129 1.00 92.44 929 HIS A CA 1
ATOM 7075 C C . HIS A 1 929 ? 27.109 23.140 -16.245 1.00 92.44 929 HIS A C 1
ATOM 7077 O O . HIS A 1 929 ? 26.050 23.438 -15.688 1.00 92.44 929 HIS A O 1
ATOM 7083 N N . GLN A 1 930 ? 28.195 23.913 -16.153 1.00 90.62 930 GLN A N 1
ATOM 7084 C CA . GLN A 1 930 ? 28.361 24.988 -15.163 1.00 90.62 930 GLN A CA 1
ATOM 7085 C C . GLN A 1 930 ? 27.258 26.056 -15.216 1.00 90.62 930 GLN A C 1
ATOM 7087 O O . GLN A 1 930 ? 26.723 26.440 -14.179 1.00 90.62 930 GLN A O 1
ATOM 7092 N N . THR A 1 931 ? 26.872 26.520 -16.408 1.00 90.50 931 THR A N 1
ATOM 7093 C CA . THR A 1 931 ? 25.852 27.580 -16.561 1.00 90.50 931 THR A CA 1
ATOM 7094 C C . THR A 1 931 ? 24.416 27.056 -16.566 1.00 90.50 931 THR A C 1
ATOM 7096 O O . THR A 1 931 ? 23.473 27.846 -16.523 1.00 90.50 931 THR A O 1
ATOM 7099 N N . TRP A 1 932 ? 24.232 25.734 -16.606 1.00 92.62 932 TRP A N 1
ATOM 7100 C CA . TRP A 1 932 ? 22.924 25.076 -16.689 1.00 92.62 932 TRP A CA 1
ATOM 7101 C C . TRP A 1 932 ? 22.647 24.243 -15.436 1.00 92.62 932 TRP A C 1
ATOM 7103 O O . TRP A 1 932 ? 22.124 23.139 -15.513 1.00 92.62 932 TRP A O 1
ATOM 7113 N N . GLY A 1 933 ? 23.026 24.774 -14.272 1.00 92.88 933 GLY A N 1
ATOM 7114 C CA . GLY A 1 933 ? 22.714 24.195 -12.963 1.00 92.88 933 GLY A CA 1
ATOM 7115 C C . GLY A 1 933 ? 23.845 23.396 -12.313 1.00 92.88 933 GLY A C 1
ATOM 7116 O O . GLY A 1 933 ? 23.722 23.063 -11.140 1.00 92.88 933 GLY A O 1
ATOM 7117 N N . GLY A 1 934 ? 24.952 23.137 -13.018 1.00 93.81 934 GLY A N 1
ATOM 7118 C CA . GLY A 1 934 ? 26.103 22.416 -12.465 1.00 93.81 934 GLY A CA 1
ATOM 7119 C C . GLY A 1 934 ? 26.972 23.234 -11.502 1.00 93.81 934 GLY A C 1
ATOM 7120 O O . GLY A 1 934 ? 27.740 22.647 -10.751 1.00 93.81 934 GLY A O 1
ATOM 7121 N N . ASN A 1 935 ? 26.867 24.568 -11.503 1.00 93.19 935 ASN A N 1
ATOM 7122 C CA . ASN A 1 935 ? 27.527 25.435 -10.524 1.00 93.19 935 ASN A CA 1
ATOM 7123 C C . ASN A 1 935 ? 26.520 25.891 -9.457 1.00 93.19 935 ASN A C 1
ATOM 7125 O O . ASN A 1 935 ? 25.609 26.666 -9.763 1.00 93.19 935 ASN A O 1
ATOM 7129 N N . LEU A 1 936 ? 26.680 25.407 -8.223 1.00 95.81 936 LEU A N 1
ATOM 7130 C CA . LEU A 1 936 ? 25.818 25.762 -7.096 1.00 95.81 936 LEU A CA 1
ATOM 7131 C C . LEU A 1 936 ? 26.291 27.077 -6.447 1.00 95.81 936 LEU A C 1
ATOM 7133 O O . LEU A 1 936 ? 27.430 27.141 -5.979 1.00 95.81 936 LEU A O 1
ATOM 7137 N N . PRO A 1 937 ? 25.450 28.125 -6.365 1.00 96.38 937 PRO A N 1
ATOM 7138 C CA . PRO A 1 937 ? 25.812 29.360 -5.673 1.00 96.38 937 PRO A CA 1
ATOM 7139 C C . PRO A 1 937 ? 26.127 29.125 -4.189 1.00 96.38 937 PRO A C 1
ATOM 7141 O O . PRO A 1 937 ? 25.377 28.432 -3.504 1.00 96.38 937 PRO A O 1
ATOM 7144 N N . THR A 1 938 ? 27.175 29.769 -3.662 1.00 94.88 938 THR A N 1
ATOM 7145 C CA . THR A 1 938 ? 27.638 29.589 -2.269 1.00 94.88 938 THR A CA 1
ATOM 7146 C C . THR A 1 938 ? 26.543 29.831 -1.230 1.00 94.88 938 THR A C 1
ATOM 7148 O O . THR A 1 938 ? 26.462 29.093 -0.258 1.00 94.88 938 THR A O 1
ATOM 7151 N N . ALA A 1 939 ? 25.672 30.822 -1.447 1.00 95.12 939 ALA A N 1
ATOM 7152 C CA . ALA A 1 939 ? 24.562 31.111 -0.539 1.00 95.12 939 ALA A CA 1
ATOM 7153 C C . ALA A 1 939 ? 23.545 29.959 -0.452 1.00 95.12 939 ALA A C 1
ATOM 7155 O O . ALA A 1 939 ? 23.008 29.711 0.618 1.00 95.12 939 ALA A O 1
ATOM 7156 N N . ILE A 1 940 ? 23.309 29.245 -1.558 1.00 96.19 940 ILE A N 1
ATOM 7157 C CA . ILE A 1 940 ? 22.418 28.075 -1.591 1.00 96.19 940 ILE A CA 1
ATOM 7158 C C . ILE A 1 940 ? 23.144 26.846 -1.036 1.00 96.19 940 ILE A C 1
ATOM 7160 O O . ILE A 1 940 ? 22.560 26.079 -0.284 1.00 96.19 940 ILE A O 1
ATOM 7164 N N . GLY A 1 941 ? 24.432 26.679 -1.353 1.00 93.31 941 GLY A N 1
ATOM 7165 C CA . GLY A 1 941 ? 25.252 25.583 -0.821 1.00 93.31 941 GLY A CA 1
ATOM 7166 C C . GLY A 1 941 ? 25.503 25.645 0.691 1.00 93.31 941 GLY A C 1
ATOM 7167 O O . GLY A 1 941 ? 25.959 24.660 1.260 1.00 93.31 941 GLY A O 1
ATOM 7168 N N . ALA A 1 942 ? 25.215 26.781 1.333 1.00 95.00 942 ALA A N 1
ATOM 7169 C CA . ALA A 1 942 ? 25.280 26.956 2.782 1.00 95.00 942 ALA A CA 1
ATOM 7170 C C . ALA A 1 942 ? 23.969 26.599 3.508 1.00 95.00 942 ALA A C 1
ATOM 7172 O O . ALA A 1 942 ? 23.953 26.622 4.735 1.00 95.00 942 ALA A O 1
ATOM 7173 N N . LEU A 1 943 ? 22.886 26.304 2.777 1.00 95.19 943 LEU A N 1
ATOM 7174 C CA . LEU A 1 943 ? 21.614 25.878 3.364 1.00 95.19 943 LEU A CA 1
ATOM 7175 C C . LEU A 1 943 ? 21.692 24.418 3.828 1.00 95.19 943 LEU A C 1
ATOM 7177 O O . LEU A 1 943 ? 22.340 23.587 3.188 1.00 95.19 943 LEU A O 1
ATOM 7181 N N . ASP A 1 944 ? 21.001 24.123 4.923 1.00 94.31 944 ASP A N 1
ATOM 7182 C CA . ASP A 1 944 ? 20.905 22.812 5.573 1.00 94.31 944 ASP A CA 1
ATOM 7183 C C . ASP A 1 944 ? 19.445 22.395 5.842 1.00 94.31 944 ASP A C 1
ATOM 7185 O O . ASP A 1 944 ? 19.173 21.438 6.563 1.00 94.31 944 ASP A O 1
ATOM 7189 N N . ASP A 1 945 ? 18.486 23.092 5.231 1.00 93.19 945 ASP A N 1
ATOM 7190 C CA . ASP A 1 945 ? 17.053 22.878 5.421 1.00 93.19 945 ASP A CA 1
ATOM 7191 C C . ASP A 1 945 ? 16.314 22.518 4.122 1.00 93.19 945 ASP A C 1
ATOM 7193 O O . ASP A 1 945 ? 15.086 22.562 4.084 1.00 93.19 945 ASP A O 1
ATOM 7197 N N . ILE A 1 946 ? 17.016 22.154 3.042 1.00 95.19 946 ILE A N 1
ATOM 7198 C CA . ILE A 1 946 ? 16.378 21.765 1.777 1.00 95.19 946 ILE A CA 1
ATOM 7199 C C . ILE A 1 946 ? 15.735 20.380 1.921 1.00 95.19 946 ILE A C 1
ATOM 7201 O O . ILE A 1 946 ? 16.354 19.434 2.402 1.00 95.19 946 ILE A O 1
ATOM 7205 N N . VAL A 1 947 ? 14.490 20.247 1.453 1.00 90.25 947 VAL A N 1
ATOM 7206 C CA . VAL A 1 947 ? 13.689 19.013 1.547 1.00 90.25 947 VAL A CA 1
ATOM 7207 C C . VAL A 1 947 ? 13.269 18.439 0.191 1.00 90.25 947 VAL A C 1
ATOM 7209 O O . VAL A 1 947 ? 13.001 17.243 0.093 1.00 90.25 947 VAL A O 1
ATOM 7212 N N . ASP A 1 948 ? 13.224 19.247 -0.873 1.00 90.25 948 ASP A N 1
ATOM 7213 C CA . ASP A 1 948 ? 12.914 18.766 -2.228 1.00 90.25 948 ASP A CA 1
ATOM 7214 C C . ASP A 1 948 ? 13.621 19.604 -3.302 1.00 90.25 948 ASP A C 1
ATOM 7216 O O . ASP A 1 948 ? 13.951 20.769 -3.079 1.00 90.25 948 ASP A O 1
ATOM 7220 N N . ILE A 1 949 ? 13.844 19.016 -4.480 1.00 92.50 949 ILE A N 1
ATOM 7221 C CA . ILE A 1 949 ? 14.469 19.671 -5.637 1.00 92.50 949 ILE A CA 1
ATOM 7222 C C . ILE A 1 949 ? 13.705 19.273 -6.898 1.00 92.50 949 ILE A C 1
ATOM 7224 O O . ILE A 1 949 ? 13.463 18.091 -7.142 1.00 92.50 949 ILE A O 1
ATOM 7228 N N . VAL A 1 950 ? 13.381 20.262 -7.728 1.00 91.81 950 VAL A N 1
ATOM 7229 C CA . VAL A 1 950 ? 12.771 20.084 -9.050 1.00 91.81 950 VAL A CA 1
ATOM 7230 C C . VAL A 1 950 ? 13.639 20.770 -10.099 1.00 91.81 950 VAL A C 1
ATOM 7232 O O . VAL A 1 950 ? 14.255 21.805 -9.845 1.00 91.81 950 VAL A O 1
ATOM 7235 N N . ALA A 1 951 ? 13.700 20.190 -11.292 1.00 91.62 951 ALA A N 1
ATOM 7236 C CA . ALA A 1 951 ? 14.447 20.722 -12.424 1.00 91.62 951 ALA A CA 1
ATOM 7237 C C . ALA A 1 951 ? 13.511 21.322 -13.480 1.00 91.62 951 ALA A C 1
ATOM 7239 O O . ALA A 1 951 ? 12.411 20.817 -13.679 1.00 91.62 951 ALA A O 1
ATOM 7240 N N . THR A 1 952 ? 13.968 22.359 -14.180 1.00 92.06 952 THR A N 1
ATOM 7241 C CA . THR A 1 952 ? 13.523 22.676 -15.552 1.00 92.06 952 THR A CA 1
ATOM 7242 C C . THR A 1 952 ? 14.546 22.109 -16.540 1.00 92.06 952 THR A C 1
ATOM 7244 O O . THR A 1 952 ? 15.425 21.353 -16.131 1.00 92.06 952 THR A O 1
ATOM 7247 N N . GLY A 1 953 ? 14.509 22.480 -17.825 1.00 89.38 953 GLY A N 1
ATOM 7248 C CA . GLY A 1 953 ? 15.530 22.047 -18.784 1.00 89.38 953 GLY A CA 1
ATOM 7249 C C . GLY A 1 953 ? 16.957 22.388 -18.323 1.00 89.38 953 GLY A C 1
ATOM 7250 O O . GLY A 1 953 ? 17.822 21.512 -18.316 1.00 89.38 953 GLY A O 1
ATOM 7251 N N . TYR A 1 954 ? 17.202 23.631 -17.867 1.00 92.69 954 TYR A N 1
ATOM 7252 C CA . TYR A 1 954 ? 18.550 24.171 -17.555 1.00 92.69 954 TYR A CA 1
ATOM 7253 C C . TYR A 1 954 ? 18.691 24.841 -16.177 1.00 92.69 954 TYR A C 1
ATOM 7255 O O . TYR A 1 954 ? 19.657 25.578 -15.940 1.00 92.69 954 TYR A O 1
ATOM 7263 N N . ALA A 1 955 ? 17.732 24.647 -15.276 1.00 95.19 955 ALA A N 1
ATOM 7264 C CA . ALA A 1 955 ? 17.777 25.203 -13.928 1.00 95.19 955 ALA A CA 1
ATOM 7265 C C . ALA A 1 955 ? 17.234 24.211 -12.898 1.00 95.19 955 ALA A C 1
ATOM 7267 O O . ALA A 1 955 ? 16.595 23.218 -13.246 1.00 95.19 955 ALA A O 1
ATOM 7268 N N . PHE A 1 956 ? 17.492 24.505 -11.629 1.00 96.19 956 PHE A N 1
ATOM 7269 C CA . PHE A 1 956 ? 16.938 23.800 -10.482 1.00 96.19 956 PHE A CA 1
ATOM 7270 C C . PHE A 1 956 ? 16.250 24.793 -9.549 1.00 96.19 956 PHE A C 1
ATOM 7272 O O . PHE A 1 956 ? 16.681 25.943 -9.432 1.00 96.19 956 PHE A O 1
ATOM 7279 N N . ALA A 1 957 ? 15.210 24.323 -8.872 1.00 96.62 957 ALA A N 1
ATOM 7280 C CA . ALA A 1 957 ? 14.576 24.990 -7.748 1.00 96.62 957 ALA A CA 1
ATOM 7281 C C . ALA A 1 957 ? 14.516 24.017 -6.566 1.00 96.62 957 ALA A C 1
ATOM 7283 O O . ALA A 1 957 ? 14.178 22.846 -6.745 1.00 96.62 957 ALA A O 1
ATOM 7284 N N . ALA A 1 958 ? 14.855 24.500 -5.377 1.00 96.38 958 ALA A N 1
ATOM 7285 C CA . ALA A 1 958 ? 14.847 23.744 -4.136 1.00 96.38 958 ALA A CA 1
ATOM 7286 C C . ALA A 1 958 ? 13.817 24.326 -3.164 1.00 96.38 958 ALA A C 1
ATOM 7288 O O . ALA A 1 958 ? 13.704 25.546 -3.033 1.00 96.38 958 ALA A O 1
ATOM 7289 N N . LEU A 1 959 ? 13.076 23.436 -2.504 1.00 95.19 959 LEU A N 1
ATOM 7290 C CA . LEU A 1 959 ? 12.116 23.745 -1.448 1.00 95.19 959 LEU A CA 1
ATOM 7291 C C . LEU A 1 959 ? 12.788 23.546 -0.087 1.00 95.19 959 LEU A C 1
ATOM 7293 O O . LEU A 1 959 ? 13.321 22.467 0.174 1.00 95.19 959 LEU A O 1
ATOM 7297 N N . CYS A 1 960 ? 12.736 24.563 0.764 1.00 92.19 960 CYS A N 1
ATOM 7298 C CA . CYS A 1 960 ? 13.215 24.531 2.144 1.00 92.19 960 CYS A CA 1
ATOM 7299 C C . CYS A 1 960 ? 12.124 24.028 3.105 1.00 92.19 960 CYS A C 1
ATOM 7301 O O . CYS A 1 960 ? 10.928 24.160 2.836 1.00 92.19 960 CYS A O 1
ATOM 7303 N N . ALA A 1 961 ? 12.525 23.485 4.256 1.00 86.31 961 ALA A N 1
ATOM 7304 C CA . ALA A 1 961 ? 11.639 22.936 5.285 1.00 86.31 961 ALA A CA 1
ATOM 7305 C C . ALA A 1 961 ? 10.670 23.983 5.858 1.00 86.31 961 ALA A C 1
ATOM 7307 O O . ALA A 1 961 ? 9.566 23.653 6.288 1.00 86.31 961 ALA A O 1
ATOM 7308 N N . ASN A 1 962 ? 11.067 25.256 5.828 1.00 80.00 962 ASN A N 1
ATOM 7309 C CA . ASN A 1 962 ? 10.244 26.401 6.216 1.00 80.00 962 ASN A CA 1
ATOM 7310 C C . ASN A 1 962 ? 9.276 26.880 5.112 1.00 80.00 962 ASN A C 1
ATOM 7312 O O . ASN A 1 962 ? 8.652 27.924 5.277 1.00 80.00 962 ASN A O 1
ATOM 7316 N N . GLY A 1 963 ? 9.182 26.174 3.980 1.00 89.88 963 GLY A N 1
ATOM 7317 C CA . GLY A 1 963 ? 8.320 26.529 2.851 1.00 89.88 963 GLY A CA 1
ATOM 7318 C C . GLY A 1 963 ? 8.868 27.624 1.929 1.00 89.88 963 GLY A C 1
ATOM 7319 O O . GLY A 1 963 ? 8.136 28.084 1.051 1.00 89.88 963 GLY A O 1
ATOM 7320 N N . ALA A 1 964 ? 10.118 28.064 2.111 1.00 94.25 964 ALA A N 1
ATOM 7321 C CA . ALA A 1 964 ? 10.801 28.976 1.193 1.00 94.25 964 ALA A CA 1
ATOM 7322 C C . ALA A 1 964 ? 11.365 28.245 -0.033 1.00 94.25 964 ALA A C 1
ATOM 7324 O O . ALA A 1 964 ? 11.547 27.028 -0.028 1.00 94.25 964 ALA A O 1
ATOM 7325 N N . VAL A 1 965 ? 11.659 28.994 -1.100 1.00 97.44 965 VAL A N 1
ATOM 7326 C CA . VAL A 1 965 ? 12.197 28.441 -2.350 1.00 97.44 965 VAL A CA 1
ATOM 7327 C C . VAL A 1 965 ? 13.424 29.213 -2.807 1.00 97.44 965 VAL A C 1
ATOM 7329 O O . VAL A 1 965 ? 13.422 30.444 -2.859 1.00 97.44 965 VAL A O 1
ATOM 7332 N N . VAL A 1 966 ? 14.445 28.472 -3.229 1.00 97.88 966 VAL A N 1
ATOM 7333 C CA . VAL A 1 966 ? 15.644 28.999 -3.891 1.00 97.88 966 VAL A CA 1
ATOM 7334 C C . VAL A 1 966 ? 15.812 28.354 -5.263 1.00 97.88 966 VAL A C 1
ATOM 7336 O O . VAL A 1 966 ? 15.338 27.247 -5.496 1.00 97.88 966 VAL A O 1
ATOM 7339 N N . ALA A 1 967 ? 16.477 29.033 -6.196 1.00 97.81 967 ALA A N 1
ATOM 7340 C CA . ALA A 1 967 ? 16.717 28.509 -7.539 1.00 97.81 967 ALA A CA 1
ATOM 7341 C C . ALA A 1 967 ? 18.104 28.900 -8.049 1.00 97.81 967 ALA A C 1
ATOM 7343 O O . ALA A 1 967 ? 18.657 29.921 -7.638 1.00 97.81 967 ALA A O 1
ATOM 7344 N N . TRP A 1 968 ? 18.656 28.080 -8.944 1.00 98.19 968 TRP A N 1
ATOM 7345 C CA . TRP A 1 968 ? 19.933 28.332 -9.611 1.00 98.19 968 TRP A CA 1
ATOM 7346 C C . TRP A 1 968 ? 19.980 27.707 -11.009 1.00 98.19 968 TRP A C 1
ATOM 7348 O O . TRP A 1 968 ? 19.131 26.902 -11.390 1.00 98.19 968 TRP A O 1
ATOM 7358 N N . GLY A 1 969 ? 20.990 28.081 -11.794 1.00 96.38 969 GLY A N 1
ATOM 7359 C CA . GLY A 1 969 ? 21.140 27.685 -13.194 1.00 96.38 969 GLY A CA 1
ATOM 7360 C C . GLY A 1 969 ? 20.734 28.805 -14.148 1.00 96.38 969 GLY A C 1
ATOM 7361 O O . GLY A 1 969 ? 20.922 29.985 -13.849 1.00 96.38 969 GLY A O 1
ATOM 7362 N N . SER A 1 970 ? 20.206 28.457 -15.322 1.00 95.69 970 SER A N 1
ATOM 7363 C CA . SER A 1 970 ? 19.913 29.459 -16.351 1.00 95.69 970 SER A CA 1
ATOM 7364 C C . SER A 1 970 ? 18.750 30.377 -15.953 1.00 95.69 970 SER A C 1
ATOM 7366 O O . SER A 1 970 ? 17.637 29.923 -15.677 1.00 95.69 970 SER A O 1
ATOM 7368 N N . THR A 1 971 ? 18.979 31.692 -16.002 1.00 94.06 971 THR A N 1
ATOM 7369 C CA . THR A 1 971 ? 17.976 32.722 -15.676 1.00 94.06 971 THR A CA 1
ATOM 7370 C C . THR A 1 971 ? 16.725 32.619 -16.554 1.00 94.06 971 THR A C 1
ATOM 7372 O O . THR A 1 971 ? 15.607 32.684 -16.050 1.00 94.06 971 THR A O 1
ATOM 7375 N N . GLY A 1 972 ? 16.896 32.365 -17.857 1.00 93.19 972 GLY A N 1
ATOM 7376 C CA . GLY A 1 972 ? 15.794 32.192 -18.813 1.00 93.19 972 GLY A CA 1
ATOM 7377 C C . GLY A 1 972 ? 14.972 30.910 -18.623 1.00 93.19 972 GLY A C 1
ATOM 7378 O O . GLY A 1 972 ? 13.955 30.744 -19.295 1.00 93.19 972 GLY A O 1
ATOM 7379 N N . TYR A 1 973 ? 15.413 30.023 -17.727 1.00 94.00 973 TYR A N 1
ATOM 7380 C CA . TYR A 1 973 ? 14.785 28.740 -17.399 1.00 94.00 973 TYR A CA 1
ATOM 7381 C C . TYR A 1 973 ? 14.315 28.695 -15.934 1.00 94.00 973 TYR A C 1
ATOM 7383 O O . TYR A 1 973 ? 14.044 27.622 -15.402 1.00 94.00 973 TYR A O 1
ATOM 7391 N N . GLY A 1 974 ? 14.228 29.856 -15.269 1.00 95.44 974 GLY A N 1
ATOM 7392 C CA . GLY A 1 974 ? 13.740 29.963 -13.892 1.00 95.44 974 GLY A CA 1
ATOM 7393 C C . GLY A 1 974 ? 14.816 29.838 -12.812 1.00 95.44 974 GLY A C 1
ATOM 7394 O O . GLY A 1 974 ? 14.472 29.761 -11.638 1.00 95.44 974 GLY A O 1
ATOM 7395 N N . GLY A 1 975 ? 16.105 29.877 -13.168 1.00 96.31 975 GLY A N 1
ATOM 7396 C CA . GLY A 1 975 ? 17.225 29.790 -12.220 1.00 96.31 975 GLY A CA 1
ATOM 7397 C C . GLY A 1 975 ? 17.376 30.974 -11.256 1.00 96.31 975 GLY A C 1
ATOM 7398 O O . GLY A 1 975 ? 18.377 31.048 -10.555 1.00 96.31 975 GLY A O 1
ATOM 7399 N N . VAL A 1 976 ? 16.424 31.911 -11.230 1.00 95.88 976 VAL A N 1
ATOM 7400 C CA . VAL A 1 976 ? 16.355 33.017 -10.266 1.00 95.88 976 VAL A CA 1
ATOM 7401 C C . VAL A 1 976 ? 14.913 33.157 -9.796 1.00 95.88 976 VAL A C 1
ATOM 7403 O O . VAL A 1 976 ? 14.009 33.330 -10.617 1.00 95.88 976 VAL A O 1
ATOM 7406 N N . VAL A 1 977 ? 14.709 33.109 -8.479 1.00 97.31 977 VAL A N 1
ATOM 7407 C CA . VAL A 1 977 ? 13.397 33.319 -7.856 1.00 97.31 977 VAL A CA 1
ATOM 7408 C C . VAL A 1 977 ? 13.112 34.826 -7.769 1.00 97.31 977 VAL A C 1
ATOM 7410 O O . VAL A 1 977 ? 13.932 35.567 -7.222 1.00 97.31 977 VAL A O 1
ATOM 7413 N N . PRO A 1 978 ? 11.973 35.322 -8.287 1.00 96.81 978 PRO A N 1
ATOM 7414 C CA . PRO A 1 978 ? 11.575 36.719 -8.118 1.00 96.81 978 PRO A CA 1
ATOM 7415 C C . PRO A 1 978 ? 11.345 37.082 -6.645 1.00 96.81 978 PRO A C 1
ATOM 7417 O O . PRO A 1 978 ? 10.790 36.281 -5.897 1.00 96.81 978 PRO A O 1
ATOM 7420 N N . THR A 1 979 ? 11.665 38.316 -6.235 1.00 93.94 979 THR A N 1
ATOM 7421 C CA . THR A 1 979 ? 11.566 38.767 -4.829 1.00 93.94 979 THR A CA 1
ATOM 7422 C C . THR A 1 979 ? 10.197 38.506 -4.197 1.00 93.94 979 THR A C 1
ATOM 7424 O O . THR A 1 979 ? 10.134 38.043 -3.068 1.00 93.94 979 THR A O 1
ATOM 7427 N N . GLY A 1 980 ? 9.098 38.746 -4.922 1.00 93.81 980 GLY A N 1
ATOM 7428 C CA . GLY A 1 980 ? 7.743 38.514 -4.402 1.00 93.81 980 GLY A CA 1
ATOM 7429 C C . GLY A 1 980 ? 7.409 37.041 -4.129 1.00 93.81 980 GLY A C 1
ATOM 7430 O O . GLY A 1 980 ? 6.534 36.767 -3.318 1.00 93.81 980 GLY A O 1
ATOM 7431 N N . ILE A 1 981 ? 8.111 36.106 -4.778 1.00 96.31 981 ILE A N 1
ATOM 7432 C CA . ILE A 1 981 ? 7.993 34.661 -4.528 1.00 96.31 981 ILE A CA 1
ATOM 7433 C C . ILE A 1 981 ? 9.012 34.226 -3.470 1.00 96.31 981 ILE A C 1
ATOM 7435 O O . ILE A 1 981 ? 8.683 33.424 -2.607 1.00 96.31 981 ILE A O 1
ATOM 7439 N N . GLY A 1 982 ? 10.222 34.793 -3.486 1.00 92.94 982 GLY A N 1
ATOM 7440 C CA . GLY A 1 982 ? 11.296 34.447 -2.548 1.00 92.94 982 GLY A CA 1
ATOM 7441 C C . GLY A 1 982 ? 11.025 34.822 -1.085 1.00 92.94 982 GLY A C 1
ATOM 7442 O O . GLY A 1 982 ? 11.736 34.349 -0.209 1.00 92.94 982 GLY A O 1
ATOM 7443 N N . ILE A 1 983 ? 10.012 35.652 -0.812 1.00 94.25 983 ILE A N 1
ATOM 7444 C CA . ILE A 1 983 ? 9.546 35.962 0.552 1.00 94.25 983 ILE A CA 1
ATOM 7445 C C . ILE A 1 983 ? 8.478 34.990 1.072 1.00 94.25 983 ILE A C 1
ATOM 7447 O O . ILE A 1 983 ? 8.086 35.089 2.233 1.00 94.25 983 ILE A O 1
ATOM 7451 N N . LEU A 1 984 ? 7.943 34.114 0.216 1.00 92.06 984 LEU A N 1
ATOM 7452 C CA . LEU A 1 984 ? 6.909 33.166 0.616 1.00 92.06 984 LEU A CA 1
ATOM 7453 C C . LEU A 1 984 ? 7.534 32.044 1.444 1.00 92.06 984 LEU A C 1
ATOM 7455 O O . LEU A 1 984 ? 8.590 31.526 1.098 1.00 92.06 984 LEU A O 1
ATOM 7459 N N . THR A 1 985 ? 6.844 31.659 2.512 1.00 92.56 985 THR A N 1
ATOM 7460 C CA . THR A 1 985 ? 7.222 30.561 3.419 1.00 92.56 985 THR A CA 1
ATOM 7461 C C . THR A 1 985 ? 6.103 29.524 3.521 1.00 92.56 985 THR A C 1
ATOM 7463 O O . THR A 1 985 ? 5.967 28.812 4.509 1.00 92.56 985 THR A O 1
ATOM 7466 N N . ASP A 1 986 ? 5.213 29.502 2.532 1.00 89.19 986 ASP A N 1
ATOM 7467 C CA . ASP A 1 986 ? 4.049 28.626 2.487 1.00 89.19 986 ASP A CA 1
ATOM 7468 C C . ASP A 1 986 ? 4.021 27.765 1.220 1.00 89.19 986 ASP A C 1
ATOM 7470 O O . ASP A 1 986 ? 2.974 27.211 0.883 1.00 89.19 986 ASP A O 1
ATOM 7474 N N . ILE A 1 987 ? 5.149 27.634 0.509 1.00 91.88 987 ILE A N 1
ATOM 7475 C CA . ILE A 1 987 ? 5.262 26.702 -0.613 1.00 91.88 987 ILE A CA 1
ATOM 7476 C C . ILE A 1 987 ? 5.298 25.270 -0.077 1.00 91.88 987 ILE A C 1
ATOM 7478 O O . ILE A 1 987 ? 5.995 24.968 0.887 1.00 91.88 987 ILE A O 1
ATOM 7482 N N . VAL A 1 988 ? 4.551 24.378 -0.725 1.00 87.25 988 VAL A N 1
ATOM 7483 C CA . VAL A 1 988 ? 4.455 22.958 -0.341 1.00 87.25 988 VAL A CA 1
ATOM 7484 C C . VAL A 1 988 ? 4.800 21.998 -1.477 1.00 87.25 988 VAL A C 1
ATOM 7486 O O . VAL A 1 988 ? 5.022 20.814 -1.236 1.00 87.25 988 VAL A O 1
ATOM 7489 N N . GLU A 1 989 ? 4.833 22.472 -2.724 1.00 88.69 989 GLU A N 1
ATOM 7490 C CA . GLU A 1 989 ? 5.128 21.636 -3.889 1.00 88.69 989 GLU A CA 1
ATOM 7491 C C . GLU A 1 989 ? 5.689 22.484 -5.030 1.00 88.69 989 GLU A C 1
ATOM 7493 O O . GLU A 1 989 ? 5.217 23.595 -5.284 1.00 88.69 989 GLU A O 1
ATOM 7498 N N . LEU A 1 990 ? 6.681 21.935 -5.729 1.00 91.75 990 LEU A N 1
ATOM 7499 C CA . LEU A 1 990 ? 7.277 22.515 -6.924 1.00 91.75 990 LEU A CA 1
ATOM 7500 C C . LEU A 1 990 ? 6.957 21.645 -8.137 1.00 91.75 990 LEU A C 1
ATOM 7502 O O . LEU A 1 990 ? 6.855 20.422 -8.059 1.00 91.75 990 LEU A O 1
ATOM 7506 N N . SER A 1 991 ? 6.818 22.283 -9.286 1.00 91.50 991 SER A N 1
ATOM 7507 C CA . SER A 1 991 ? 6.657 21.637 -10.585 1.00 91.50 991 SER A CA 1
ATOM 7508 C C . SER A 1 991 ? 7.337 22.497 -11.636 1.00 91.50 991 SER A C 1
ATOM 7510 O O . SER A 1 991 ? 7.556 23.689 -11.419 1.00 91.50 991 SER A O 1
ATOM 7512 N N . GLY A 1 992 ? 7.664 21.926 -12.788 1.00 90.44 992 GLY A N 1
ATOM 7513 C CA . GLY A 1 992 ? 8.259 22.707 -13.862 1.00 90.44 992 GLY A CA 1
ATOM 7514 C C . GLY A 1 992 ? 7.700 22.368 -15.236 1.00 90.44 992 GLY A C 1
ATOM 7515 O O . GLY A 1 992 ? 7.092 21.319 -15.435 1.00 90.44 992 GLY A O 1
ATOM 7516 N N . THR A 1 993 ? 7.957 23.269 -16.173 1.00 91.50 993 THR A N 1
ATOM 7517 C CA . THR A 1 993 ? 7.983 23.051 -17.623 1.00 91.50 993 THR A CA 1
ATOM 7518 C C . THR A 1 993 ? 9.429 23.159 -18.102 1.00 91.50 993 THR A C 1
ATOM 7520 O O . THR A 1 993 ? 10.330 23.415 -17.303 1.00 91.50 993 THR A O 1
ATOM 7523 N N . GLU A 1 994 ? 9.676 23.079 -19.412 1.00 89.12 994 GLU A N 1
ATOM 7524 C CA . GLU A 1 994 ? 11.030 23.248 -19.957 1.00 89.12 994 GLU A CA 1
ATOM 7525 C C . GLU A 1 994 ? 11.724 24.521 -19.444 1.00 89.12 994 GLU A C 1
ATOM 7527 O O . GLU A 1 994 ? 12.931 24.497 -19.235 1.00 89.12 994 GLU A O 1
ATOM 7532 N N . ARG A 1 995 ? 10.993 25.630 -19.228 1.00 92.50 995 ARG A N 1
ATOM 7533 C CA . ARG A 1 995 ? 11.593 26.939 -18.882 1.00 92.50 995 ARG A CA 1
ATOM 7534 C C . ARG A 1 995 ? 10.977 27.672 -17.697 1.00 92.50 995 ARG A C 1
ATOM 7536 O O . ARG A 1 995 ? 11.419 28.784 -17.401 1.00 92.50 995 ARG A O 1
ATOM 7543 N N . ALA A 1 996 ? 9.946 27.134 -17.062 1.00 94.81 996 ALA A N 1
ATOM 7544 C CA . ALA A 1 996 ? 9.281 27.798 -15.950 1.00 94.81 996 ALA A CA 1
ATOM 7545 C C . ALA A 1 996 ? 9.075 26.839 -14.785 1.00 94.81 996 ALA A C 1
ATOM 7547 O O . ALA A 1 996 ? 8.872 25.646 -14.985 1.00 94.81 996 ALA A O 1
ATOM 7548 N N . PHE A 1 997 ? 9.080 27.383 -13.576 1.00 95.69 997 PHE A N 1
ATOM 7549 C CA . PHE A 1 997 ? 8.651 26.683 -12.377 1.00 95.69 997 PHE A CA 1
ATOM 7550 C C . PHE A 1 997 ? 7.275 27.188 -11.958 1.00 95.69 997 PHE A C 1
ATOM 7552 O O . PHE A 1 997 ? 6.961 28.369 -12.122 1.00 95.69 997 PHE A O 1
ATOM 7559 N N . ALA A 1 998 ? 6.480 26.293 -11.387 1.00 95.44 998 ALA A N 1
ATOM 7560 C CA . ALA A 1 998 ? 5.263 26.603 -10.662 1.00 95.44 998 ALA A CA 1
ATOM 7561 C C . ALA A 1 998 ? 5.405 26.075 -9.231 1.00 95.44 998 ALA A C 1
ATOM 7563 O O . ALA A 1 998 ? 5.875 24.959 -9.017 1.00 95.44 998 ALA A O 1
ATOM 7564 N N . ALA A 1 999 ? 5.003 26.884 -8.259 1.00 95.50 999 ALA A N 1
ATOM 7565 C CA . ALA A 1 999 ? 5.008 26.552 -6.847 1.00 95.50 999 ALA A CA 1
ATOM 7566 C C . ALA A 1 999 ? 3.581 26.605 -6.308 1.00 95.50 999 ALA A C 1
ATOM 7568 O O . ALA A 1 999 ? 2.907 27.639 -6.391 1.00 95.50 999 ALA A O 1
ATOM 7569 N N . ARG A 1 1000 ? 3.125 25.482 -5.754 1.00 94.44 1000 ARG A N 1
ATOM 7570 C CA . ARG A 1 1000 ? 1.841 25.389 -5.067 1.00 94.44 1000 ARG A CA 1
ATOM 7571 C C . ARG A 1 1000 ? 2.019 25.784 -3.608 1.00 94.44 1000 ARG A C 1
ATOM 7573 O O . ARG A 1 1000 ? 2.953 25.336 -2.941 1.00 94.44 1000 ARG A O 1
ATOM 7580 N N . ARG A 1 1001 ? 1.098 26.606 -3.122 1.00 91.88 1001 ARG A N 1
ATOM 7581 C CA . ARG A 1 1001 ? 1.064 27.116 -1.752 1.00 91.88 1001 ARG A CA 1
ATOM 7582 C C . ARG A 1 1001 ? 0.184 26.236 -0.863 1.00 91.88 1001 ARG A C 1
ATOM 7584 O O . ARG A 1 1001 ? -0.708 25.540 -1.354 1.00 91.88 1001 ARG A O 1
ATOM 7591 N N . SER A 1 1002 ? 0.412 26.268 0.447 1.00 85.19 1002 SER A N 1
ATOM 7592 C CA . SER A 1 1002 ? -0.340 25.488 1.445 1.00 85.19 1002 SER A CA 1
ATOM 7593 C C . SER A 1 1002 ? -1.832 25.838 1.479 1.00 85.19 1002 SER A C 1
ATOM 7595 O O . SER A 1 1002 ? -2.657 24.992 1.822 1.00 85.19 1002 SER A O 1
ATOM 7597 N N . ASN A 1 1003 ? -2.176 27.054 1.044 1.00 78.62 1003 ASN A N 1
ATOM 7598 C CA . ASN A 1 1003 ? -3.542 27.539 0.847 1.00 78.62 1003 ASN A CA 1
ATOM 7599 C C . ASN A 1 1003 ? -4.194 27.086 -0.480 1.00 78.62 1003 ASN A C 1
ATOM 7601 O O . ASN A 1 1003 ? -5.266 27.574 -0.823 1.00 78.62 1003 ASN A O 1
ATOM 7605 N N . GLY A 1 1004 ? -3.527 26.223 -1.257 1.00 85.75 1004 GLY A N 1
ATOM 7606 C CA . GLY A 1 1004 ? -4.033 25.675 -2.518 1.00 85.75 1004 GLY A CA 1
ATOM 7607 C C . GLY A 1 1004 ? -3.965 26.617 -3.726 1.00 85.75 1004 GLY A C 1
ATOM 7608 O O . GLY A 1 1004 ? -4.490 26.269 -4.781 1.00 85.75 1004 GLY A O 1
ATOM 7609 N N . SER A 1 1005 ? -3.320 27.781 -3.605 1.00 92.69 1005 SER A N 1
ATOM 7610 C CA . SER A 1 1005 ? -3.026 28.679 -4.736 1.00 92.69 1005 SER A CA 1
ATOM 7611 C C . SER A 1 1005 ? -1.686 28.357 -5.405 1.00 92.69 1005 SER A C 1
ATOM 7613 O O . SER A 1 1005 ? -0.914 27.521 -4.925 1.00 92.69 1005 SER A O 1
ATOM 7615 N N . VAL A 1 1006 ? -1.394 29.016 -6.531 1.00 96.56 1006 VAL A N 1
ATOM 7616 C CA . VAL A 1 1006 ? -0.169 28.802 -7.315 1.00 96.56 1006 VAL A CA 1
ATOM 7617 C C . VAL A 1 1006 ? 0.518 30.117 -7.672 1.00 96.56 1006 VAL A C 1
ATOM 7619 O O . VAL A 1 1006 ? -0.128 31.101 -8.032 1.00 96.56 1006 VAL A O 1
ATOM 7622 N N . VAL A 1 1007 ? 1.849 30.108 -7.627 1.00 97.50 1007 VAL A N 1
ATOM 7623 C CA . VAL A 1 1007 ? 2.719 31.139 -8.213 1.00 97.50 1007 VAL A CA 1
ATOM 7624 C C . VAL A 1 1007 ? 3.663 30.492 -9.224 1.00 97.50 1007 VAL A C 1
ATOM 7626 O O . VAL A 1 1007 ? 3.959 29.306 -9.118 1.00 97.50 1007 VAL A O 1
ATOM 7629 N N . ALA A 1 1008 ? 4.139 31.241 -10.216 1.00 97.12 1008 ALA A N 1
ATOM 7630 C CA . ALA A 1 1008 ? 5.066 30.721 -11.220 1.00 97.12 1008 ALA A CA 1
ATOM 7631 C C . ALA A 1 1008 ? 6.127 31.761 -11.599 1.00 97.12 1008 ALA A C 1
ATOM 7633 O O . ALA A 1 1008 ? 5.926 32.962 -11.414 1.00 97.12 1008 ALA A O 1
ATOM 7634 N N . TRP A 1 1009 ? 7.271 31.292 -12.100 1.00 97.94 1009 TRP A N 1
ATOM 7635 C CA . TRP A 1 1009 ? 8.366 32.142 -12.578 1.00 97.94 1009 TRP A CA 1
ATOM 7636 C C . TRP A 1 1009 ? 9.204 31.446 -13.655 1.00 97.94 1009 TRP A C 1
ATOM 7638 O O . TRP A 1 1009 ? 9.070 30.249 -13.896 1.00 97.94 1009 TRP A O 1
ATOM 7648 N N . GLY A 1 1010 ? 10.075 32.206 -14.324 1.00 95.69 1010 GLY A N 1
ATOM 7649 C CA . GLY A 1 1010 ? 10.901 31.737 -15.440 1.00 95.69 1010 GLY A CA 1
ATOM 7650 C C . GLY A 1 1010 ? 10.398 32.244 -16.793 1.00 95.69 1010 GLY A C 1
ATOM 7651 O O . GLY A 1 1010 ? 10.007 33.404 -16.928 1.00 95.69 1010 GLY A O 1
ATOM 7652 N N . GLY A 1 1011 ? 10.424 31.394 -17.819 1.00 93.62 1011 GLY A N 1
ATOM 7653 C CA . GLY A 1 1011 ? 10.048 31.757 -19.184 1.00 93.62 1011 GLY A CA 1
ATOM 7654 C C . GLY A 1 1011 ? 8.556 32.080 -19.343 1.00 93.62 1011 GLY A C 1
ATOM 7655 O O . GLY A 1 1011 ? 7.710 31.191 -19.258 1.00 93.62 1011 GLY A O 1
ATOM 7656 N N . GLY A 1 1012 ? 8.228 33.335 -19.675 1.00 89.50 1012 GLY A N 1
ATOM 7657 C CA . GLY A 1 1012 ? 6.844 33.821 -19.828 1.00 89.50 1012 GLY A CA 1
ATOM 7658 C C . GLY A 1 1012 ? 5.968 32.978 -20.763 1.00 89.50 1012 GLY A C 1
ATOM 7659 O O . GLY A 1 1012 ? 4.864 32.590 -20.393 1.00 89.50 1012 GLY A O 1
ATOM 7660 N N . ALA A 1 1013 ? 6.484 32.620 -21.944 1.00 88.44 1013 ALA A N 1
ATOM 7661 C CA . ALA A 1 1013 ? 5.774 31.786 -22.925 1.00 88.44 1013 ALA A CA 1
ATOM 7662 C C . ALA A 1 1013 ? 5.669 30.293 -22.537 1.00 88.44 1013 ALA A C 1
ATOM 7664 O O . ALA A 1 1013 ? 5.083 29.516 -23.283 1.00 88.44 1013 ALA A O 1
ATOM 7665 N N . HIS A 1 1014 ? 6.268 29.892 -21.410 1.00 90.88 1014 HIS A N 1
ATOM 7666 C CA . HIS A 1 1014 ? 6.342 28.505 -20.938 1.00 90.88 1014 HIS A CA 1
ATOM 7667 C C . HIS A 1 1014 ? 5.616 28.316 -19.595 1.00 90.88 1014 HIS A C 1
ATOM 7669 O O . HIS A 1 1014 ? 5.892 27.365 -18.871 1.00 90.88 1014 HIS A O 1
ATOM 7675 N N . GLY A 1 1015 ? 4.706 29.232 -19.244 1.00 92.38 1015 GLY A N 1
ATOM 7676 C CA . GLY A 1 1015 ? 3.856 29.102 -18.058 1.00 92.38 1015 GLY A CA 1
ATOM 7677 C C . GLY A 1 1015 ? 4.307 29.889 -16.826 1.00 92.38 1015 GLY A C 1
ATOM 7678 O O . GLY A 1 1015 ? 3.691 29.745 -15.775 1.00 92.38 1015 GLY A O 1
ATOM 7679 N N . ALA A 1 1016 ? 5.321 30.756 -16.932 1.00 94.69 1016 ALA A N 1
ATOM 7680 C CA . ALA A 1 1016 ? 5.727 31.613 -15.810 1.00 94.69 1016 ALA A CA 1
ATOM 7681 C C . ALA A 1 1016 ? 4.669 32.665 -15.422 1.00 94.69 1016 ALA A C 1
ATOM 7683 O O . ALA A 1 1016 ? 4.667 33.148 -14.297 1.00 94.69 1016 ALA A O 1
ATOM 7684 N N . ASN A 1 1017 ? 3.764 33.021 -16.339 1.00 93.62 1017 ASN A N 1
ATOM 7685 C CA . ASN A 1 1017 ? 2.692 33.979 -16.079 1.00 93.62 1017 ASN A CA 1
ATOM 7686 C C . ASN A 1 1017 ? 1.397 33.233 -15.734 1.00 93.62 1017 ASN A C 1
ATOM 7688 O O . ASN A 1 1017 ? 0.740 32.703 -16.632 1.00 93.62 1017 ASN A O 1
ATOM 7692 N N . VAL A 1 1018 ? 1.024 33.207 -14.451 1.00 95.38 1018 VAL A N 1
ATOM 7693 C CA . VAL A 1 1018 ? -0.254 32.632 -14.001 1.00 95.38 1018 VAL A CA 1
ATOM 7694 C C . VAL A 1 1018 ? -1.397 33.608 -14.328 1.00 95.38 1018 VAL A C 1
ATOM 7696 O O . VAL A 1 1018 ? -1.369 34.748 -13.859 1.00 95.38 1018 VAL A O 1
ATOM 7699 N N . PRO A 1 1019 ? -2.417 33.208 -15.110 1.00 95.06 1019 PRO A N 1
ATOM 7700 C CA . PRO A 1 1019 ? -3.580 34.054 -15.376 1.00 95.06 1019 PRO A CA 1
ATOM 7701 C C . PRO A 1 1019 ? -4.366 34.375 -14.098 1.00 95.06 1019 PRO A C 1
ATOM 7703 O O . PRO A 1 1019 ? -4.542 33.503 -13.249 1.00 95.06 1019 PRO A O 1
ATOM 7706 N N . ALA A 1 1020 ? -4.921 35.589 -13.993 1.00 94.12 1020 ALA A N 1
ATOM 7707 C CA . ALA A 1 1020 ? -5.641 36.040 -12.795 1.00 94.12 1020 ALA A CA 1
ATOM 7708 C C . ALA A 1 1020 ? -6.750 35.077 -12.311 1.00 94.12 1020 ALA A C 1
ATOM 7710 O O . ALA A 1 1020 ? -6.789 34.808 -11.114 1.00 94.12 1020 ALA A O 1
ATOM 7711 N N . PRO A 1 1021 ? -7.595 34.476 -13.178 1.00 94.31 1021 PRO A N 1
ATOM 7712 C CA . PRO A 1 1021 ? -8.594 33.504 -12.723 1.00 94.31 1021 PRO A CA 1
ATOM 7713 C C . PRO A 1 1021 ? -7.999 32.248 -12.072 1.00 94.31 1021 PRO A C 1
ATOM 7715 O O . PRO A 1 1021 ? -8.621 31.678 -11.186 1.00 94.31 1021 PRO A O 1
ATOM 7718 N N . ILE A 1 1022 ? -6.805 31.822 -12.496 1.00 95.00 1022 ILE A N 1
ATOM 7719 C CA . ILE A 1 1022 ? -6.107 30.650 -11.942 1.00 95.00 1022 ILE A CA 1
ATOM 7720 C C . ILE A 1 1022 ? -5.365 31.032 -10.657 1.00 95.00 1022 ILE A C 1
ATOM 7722 O O . ILE A 1 1022 ? -5.362 30.265 -9.701 1.00 95.00 1022 ILE A O 1
ATOM 7726 N N . ALA A 1 1023 ? -4.792 32.238 -10.600 1.00 92.50 1023 ALA A N 1
ATOM 7727 C CA . ALA A 1 1023 ? -4.113 32.753 -9.411 1.00 92.50 1023 ALA A CA 1
ATOM 7728 C C . ALA A 1 1023 ? -5.052 32.930 -8.199 1.00 92.50 1023 ALA A C 1
ATOM 7730 O O . ALA A 1 1023 ? -4.582 32.973 -7.065 1.00 92.50 1023 ALA A O 1
ATOM 7731 N N . LEU A 1 1024 ? -6.366 33.033 -8.435 1.00 93.25 1024 LEU A N 1
ATOM 7732 C CA . LEU A 1 1024 ? -7.403 33.131 -7.401 1.00 93.25 1024 LEU A CA 1
ATOM 7733 C C . LEU A 1 1024 ? -7.890 31.772 -6.874 1.00 93.25 1024 LEU A C 1
ATOM 7735 O O . LEU A 1 1024 ? -8.674 31.746 -5.928 1.00 93.25 1024 LEU A O 1
ATOM 7739 N N . LEU A 1 1025 ? -7.474 30.657 -7.481 1.00 91.94 1025 LEU A N 1
ATOM 7740 C CA . LEU A 1 1025 ? -7.869 29.326 -7.024 1.00 91.94 1025 LEU A CA 1
ATOM 7741 C C . LEU A 1 1025 ? -7.177 28.983 -5.704 1.00 91.94 1025 LEU A C 1
ATOM 7743 O O . LEU A 1 1025 ? -6.026 29.351 -5.475 1.00 91.94 1025 LEU A O 1
ATOM 7747 N N . THR A 1 1026 ? -7.888 28.252 -4.850 1.00 91.56 1026 THR A N 1
ATOM 7748 C CA . THR A 1 1026 ? -7.418 27.816 -3.523 1.00 91.56 1026 THR A CA 1
ATOM 7749 C C . THR A 1 1026 ? -7.582 26.311 -3.321 1.00 91.56 1026 THR A C 1
ATOM 7751 O O . THR A 1 1026 ? -7.469 25.806 -2.209 1.00 91.56 1026 THR A O 1
ATOM 7754 N N . ASP A 1 1027 ? -7.898 25.582 -4.388 1.00 89.06 1027 ASP A N 1
ATOM 7755 C CA . ASP A 1 1027 ? -8.207 24.155 -4.381 1.00 89.06 1027 ASP A CA 1
ATOM 7756 C C . ASP A 1 1027 ? -7.318 23.359 -5.349 1.00 89.06 1027 ASP A C 1
ATOM 7758 O O . ASP A 1 1027 ? -7.623 22.208 -5.670 1.00 89.06 1027 ASP A O 1
ATOM 7762 N N . ILE A 1 1028 ? -6.201 23.944 -5.808 1.00 90.56 1028 ILE A N 1
ATOM 7763 C CA . ILE A 1 1028 ? -5.211 23.228 -6.616 1.00 90.56 1028 ILE A CA 1
ATOM 7764 C C . ILE A 1 1028 ? -4.603 22.122 -5.757 1.00 90.56 1028 ILE A C 1
ATOM 7766 O O . ILE A 1 1028 ? -4.073 22.373 -4.674 1.00 90.56 1028 ILE A O 1
ATOM 7770 N N . ARG A 1 1029 ? -4.657 20.889 -6.266 1.00 87.88 1029 ARG A N 1
ATOM 7771 C CA . ARG A 1 1029 ? -4.085 19.699 -5.629 1.00 87.88 1029 ARG A CA 1
ATOM 7772 C C . ARG A 1 1029 ? -2.681 19.408 -6.143 1.00 87.88 1029 ARG A C 1
ATOM 7774 O O . ARG A 1 1029 ? -1.790 19.152 -5.346 1.00 87.88 1029 ARG A O 1
ATOM 7781 N N . THR A 1 1030 ? -2.489 19.426 -7.459 1.00 88.88 1030 THR A N 1
ATOM 7782 C CA . THR A 1 1030 ? -1.199 19.124 -8.096 1.00 88.88 1030 THR A CA 1
ATOM 7783 C C . THR A 1 1030 ? -1.074 19.839 -9.436 1.00 88.88 1030 THR A C 1
ATOM 7785 O O . THR A 1 1030 ? -2.079 20.229 -10.037 1.00 88.88 1030 THR A O 1
ATOM 7788 N N . ILE A 1 1031 ? 0.164 20.033 -9.889 1.00 91.75 1031 ILE A N 1
ATOM 7789 C CA . ILE A 1 1031 ? 0.510 20.748 -11.114 1.00 91.75 1031 ILE A CA 1
ATOM 7790 C C . ILE A 1 1031 ? 1.389 19.833 -11.970 1.00 91.75 1031 ILE A C 1
ATOM 7792 O O . ILE A 1 1031 ? 2.369 19.269 -11.501 1.00 91.75 1031 ILE A O 1
ATOM 7796 N N . THR A 1 1032 ? 1.043 19.683 -13.244 1.00 91.31 1032 THR A N 1
ATOM 7797 C CA . THR A 1 1032 ? 1.825 18.921 -14.229 1.00 91.31 1032 THR A CA 1
ATOM 7798 C C . THR A 1 1032 ? 2.257 19.851 -15.345 1.00 91.31 1032 THR A C 1
ATOM 7800 O O . THR A 1 1032 ? 1.416 20.528 -15.932 1.00 91.31 1032 THR A O 1
ATOM 7803 N N . GLY A 1 1033 ? 3.552 19.896 -15.651 1.00 89.75 1033 GLY A N 1
ATOM 7804 C CA . GLY A 1 1033 ? 4.083 20.691 -16.755 1.00 89.75 1033 GLY A CA 1
ATOM 7805 C C . GLY A 1 1033 ? 4.551 19.823 -17.918 1.00 89.75 1033 GLY A C 1
ATOM 7806 O O . GLY A 1 1033 ? 5.107 18.751 -17.705 1.00 89.75 1033 GLY A O 1
ATOM 7807 N N . ASN A 1 1034 ? 4.328 20.288 -19.146 1.00 88.56 1034 ASN A N 1
ATOM 7808 C CA . ASN A 1 1034 ? 4.971 19.756 -20.351 1.00 88.56 1034 ASN A CA 1
ATOM 7809 C C . ASN A 1 1034 ? 6.046 20.742 -20.855 1.00 88.56 1034 ASN A C 1
ATOM 7811 O O . ASN A 1 1034 ? 6.547 21.561 -20.086 1.00 88.56 1034 ASN A O 1
ATOM 7815 N N . TYR A 1 1035 ? 6.393 20.716 -22.147 1.00 88.00 1035 TYR A N 1
ATOM 7816 C CA . TYR A 1 1035 ? 7.343 21.663 -22.741 1.00 88.00 1035 TYR A CA 1
ATOM 7817 C C . TYR A 1 1035 ? 7.048 23.135 -22.414 1.00 88.00 1035 TYR A C 1
ATOM 7819 O O . TYR A 1 1035 ? 7.963 23.877 -22.078 1.00 88.00 1035 TYR A O 1
ATOM 7827 N N . GLY A 1 1036 ? 5.796 23.590 -22.498 1.00 89.62 1036 GLY A N 1
ATOM 7828 C CA . GLY A 1 1036 ? 5.486 25.025 -22.395 1.00 89.62 1036 GLY A CA 1
ATOM 7829 C C . GLY A 1 1036 ? 4.195 25.370 -21.666 1.00 89.62 1036 GLY A C 1
ATOM 7830 O O . GLY A 1 1036 ? 3.792 26.533 -21.664 1.00 89.62 1036 GLY A O 1
ATOM 7831 N N . SER A 1 1037 ? 3.519 24.383 -21.089 1.00 92.44 1037 SER A N 1
ATOM 7832 C CA . SER A 1 1037 ? 2.231 24.569 -20.427 1.00 92.44 1037 SER A CA 1
ATOM 7833 C C . SER A 1 1037 ? 2.158 23.789 -19.134 1.00 92.44 1037 SER A C 1
ATOM 7835 O O . SER A 1 1037 ? 2.725 22.704 -19.023 1.00 92.44 1037 SER A O 1
ATOM 7837 N N . PHE A 1 1038 ? 1.412 24.338 -18.189 1.00 93.88 1038 PHE A N 1
ATOM 7838 C CA . PHE A 1 1038 ? 1.026 23.674 -16.961 1.00 93.88 1038 PHE A CA 1
ATOM 7839 C C . PHE A 1 1038 ? -0.457 23.325 -16.994 1.00 93.88 1038 PHE A C 1
ATOM 7841 O O . PHE A 1 1038 ? -1.276 24.061 -17.549 1.00 93.88 1038 PHE A O 1
ATOM 7848 N N . VAL A 1 1039 ? -0.789 22.221 -16.339 1.00 94.50 1039 VAL A N 1
ATOM 7849 C CA . VAL A 1 1039 ? -2.149 21.801 -16.020 1.00 94.50 1039 VAL A CA 1
ATOM 7850 C C . VAL A 1 1039 ? -2.211 21.583 -14.515 1.00 94.50 1039 VAL A C 1
ATOM 7852 O O . VAL A 1 1039 ? -1.462 20.776 -13.971 1.00 94.50 1039 VAL A O 1
ATOM 7855 N N . ALA A 1 1040 ? -3.092 22.312 -13.842 1.00 94.25 1040 ALA A N 1
ATOM 7856 C CA . ALA A 1 1040 ? -3.438 22.085 -12.451 1.00 94.25 1040 ALA A CA 1
ATOM 7857 C C . ALA A 1 1040 ? -4.676 21.187 -12.365 1.00 94.25 1040 ALA A C 1
ATOM 7859 O O . ALA A 1 1040 ? -5.692 21.457 -13.013 1.00 94.25 1040 ALA A O 1
ATOM 7860 N N . LEU A 1 1041 ? -4.587 20.145 -11.542 1.00 94.00 1041 LEU A N 1
ATOM 7861 C CA . LEU A 1 1041 ? -5.720 19.324 -11.124 1.00 94.00 1041 LEU A CA 1
ATOM 7862 C C . LEU A 1 1041 ? -6.249 19.868 -9.794 1.00 94.00 1041 LEU A C 1
ATOM 7864 O O . LEU A 1 1041 ? -5.483 20.031 -8.841 1.00 94.00 1041 LEU A O 1
ATOM 7868 N N . LEU A 1 1042 ? -7.544 20.161 -9.745 1.00 92.44 1042 LEU A N 1
ATOM 7869 C CA . LEU A 1 1042 ? -8.237 20.689 -8.572 1.00 92.44 1042 LEU A CA 1
ATOM 7870 C C . LEU A 1 1042 ? -8.783 19.553 -7.695 1.00 92.44 1042 LEU A C 1
ATOM 7872 O O . LEU A 1 1042 ? -8.989 18.435 -8.172 1.00 92.44 1042 LEU A O 1
ATOM 7876 N N . SER A 1 1043 ? -9.074 19.838 -6.424 1.00 87.75 1043 SER A N 1
ATOM 7877 C CA . SER A 1 1043 ? -9.702 18.874 -5.499 1.00 87.75 1043 SER A CA 1
ATOM 7878 C C . SER A 1 1043 ? -11.076 18.390 -5.982 1.00 87.75 1043 SER A C 1
ATOM 7880 O O . SER A 1 1043 ? -11.478 17.270 -5.682 1.00 87.75 1043 SER A O 1
ATOM 7882 N N . SER A 1 1044 ? -11.755 19.203 -6.794 1.00 86.19 1044 SER A N 1
ATOM 7883 C CA . SER A 1 1044 ? -13.022 18.883 -7.461 1.00 86.19 1044 SER A CA 1
ATOM 7884 C C . SER A 1 1044 ? -12.901 17.917 -8.649 1.00 86.19 1044 SER A C 1
ATOM 7886 O O . SER A 1 1044 ? -13.898 17.680 -9.325 1.00 86.19 1044 SER A O 1
ATOM 7888 N N . GLY A 1 1045 ? -11.700 17.423 -8.974 1.00 91.56 1045 GLY A N 1
ATOM 7889 C CA . GLY A 1 1045 ? -11.460 16.571 -10.148 1.00 91.56 1045 GLY A CA 1
ATOM 7890 C C . GLY A 1 1045 ? -11.496 17.322 -11.485 1.00 91.56 1045 GLY A C 1
ATOM 7891 O O . GLY A 1 1045 ? -11.461 16.698 -12.544 1.00 91.56 1045 GLY A O 1
ATOM 7892 N N . ARG A 1 1046 ? -11.566 18.659 -11.455 1.00 95.19 1046 ARG A N 1
ATOM 7893 C CA . ARG A 1 1046 ? -11.477 19.533 -12.634 1.00 95.19 1046 ARG A CA 1
ATOM 7894 C C . ARG A 1 1046 ? -10.033 19.891 -12.956 1.00 95.19 1046 ARG A C 1
ATOM 7896 O O . ARG A 1 1046 ? -9.197 19.989 -12.062 1.00 95.19 1046 ARG A O 1
ATOM 7903 N N . THR A 1 1047 ? -9.758 20.188 -14.223 1.00 95.38 1047 THR A N 1
ATOM 7904 C CA . THR A 1 1047 ? -8.440 20.659 -14.673 1.00 95.38 1047 THR A CA 1
ATOM 7905 C C . THR A 1 1047 ? -8.487 22.087 -15.203 1.00 95.38 1047 THR A C 1
ATOM 7907 O O . THR A 1 1047 ? -9.369 22.427 -15.995 1.00 95.38 1047 THR A O 1
ATOM 7910 N N . VAL A 1 1048 ? -7.494 22.897 -14.840 1.00 95.56 1048 VAL A N 1
ATOM 7911 C CA . VAL A 1 1048 ? -7.241 24.223 -15.428 1.00 95.56 1048 VAL A CA 1
ATOM 7912 C C . VAL A 1 1048 ? -5.823 24.271 -15.981 1.00 95.56 1048 VAL A C 1
ATOM 7914 O O . VAL A 1 1048 ? -4.931 23.625 -15.444 1.00 95.56 1048 VAL A O 1
ATOM 7917 N N . GLY A 1 1049 ? -5.596 25.007 -17.065 1.00 94.62 1049 GLY A N 1
ATOM 7918 C CA . GLY A 1 1049 ? -4.293 25.034 -17.726 1.00 94.62 1049 GLY A CA 1
ATOM 7919 C C . GLY A 1 1049 ? -3.885 26.432 -18.147 1.00 94.62 1049 GLY A C 1
ATOM 7920 O O . GLY A 1 1049 ? -4.733 27.281 -18.423 1.00 94.62 1049 GLY A O 1
ATOM 7921 N N . TRP A 1 1050 ? -2.577 26.664 -18.180 1.00 95.50 1050 TRP A N 1
ATOM 7922 C CA . TRP A 1 1050 ? -1.980 27.915 -18.634 1.00 95.50 1050 TRP A CA 1
ATOM 7923 C C . TRP A 1 1050 ? -0.627 27.667 -19.305 1.00 95.50 1050 TRP A C 1
ATOM 7925 O O . TRP A 1 1050 ? -0.011 26.617 -19.135 1.00 95.50 1050 TRP A O 1
ATOM 7935 N N . GLY A 1 1051 ? -0.156 28.649 -20.071 1.00 92.31 1051 GLY A N 1
ATOM 7936 C CA . GLY A 1 1051 ? 1.028 28.526 -20.921 1.00 92.31 1051 GLY A CA 1
ATOM 7937 C C . GLY A 1 1051 ? 0.655 28.518 -22.402 1.00 92.31 1051 GLY A C 1
ATOM 7938 O O . GLY A 1 1051 ? -0.300 29.181 -22.804 1.00 92.31 1051 GLY A O 1
ATOM 7939 N N . SER A 1 1052 ? 1.434 27.813 -23.220 1.00 89.00 1052 SER A N 1
ATOM 7940 C CA . SER A 1 1052 ? 1.300 27.824 -24.684 1.00 89.00 1052 SER A CA 1
ATOM 7941 C C . SER A 1 1052 ? 0.163 26.961 -25.253 1.00 89.00 1052 SER A C 1
ATOM 7943 O O . SER A 1 1052 ? -0.168 27.098 -26.430 1.00 89.00 1052 SER A O 1
ATOM 7945 N N . GLN A 1 1053 ? -0.439 26.082 -24.452 1.00 87.31 1053 GLN A N 1
ATOM 7946 C CA . GLN A 1 1053 ? -1.436 25.100 -24.871 1.00 87.31 1053 GLN A CA 1
ATOM 7947 C C . GLN A 1 1053 ? -2.677 25.185 -23.978 1.00 87.31 1053 GLN A C 1
ATOM 7949 O O . GLN A 1 1053 ? -2.598 25.039 -22.759 1.00 87.31 1053 GLN A O 1
ATOM 7954 N N . ALA A 1 1054 ? -3.835 25.416 -24.596 1.00 87.88 1054 ALA A N 1
ATOM 7955 C CA . ALA A 1 1054 ? -5.115 25.488 -23.900 1.00 87.88 1054 ALA A CA 1
ATOM 7956 C C . ALA A 1 1054 ? -5.696 24.091 -23.626 1.00 87.88 1054 ALA A C 1
ATOM 7958 O O . ALA A 1 1054 ? -5.499 23.159 -24.409 1.00 87.88 1054 ALA A O 1
ATOM 7959 N N . ILE A 1 1055 ? -6.465 23.973 -22.541 1.00 93.00 1055 ILE A N 1
ATOM 7960 C CA . ILE A 1 1055 ? -7.300 22.794 -22.284 1.00 93.00 1055 ILE A CA 1
ATOM 7961 C C . ILE A 1 1055 ? -8.564 22.896 -23.153 1.00 93.00 1055 ILE A C 1
ATOM 7963 O O . ILE A 1 1055 ? -9.239 23.929 -23.105 1.00 93.00 1055 ILE A O 1
ATOM 7967 N N . PRO A 1 1056 ? -8.918 21.858 -23.933 1.00 94.44 1056 PRO A N 1
ATOM 7968 C CA . PRO A 1 1056 ? -10.160 21.847 -24.697 1.00 94.44 1056 PRO A CA 1
ATOM 7969 C C . PRO A 1 1056 ? -11.392 21.979 -23.795 1.00 94.44 1056 PRO A C 1
ATOM 7971 O O . PRO A 1 1056 ? -11.453 21.367 -22.729 1.00 94.44 1056 PRO A O 1
ATOM 7974 N N . ALA A 1 1057 ? -12.414 22.711 -24.251 1.00 92.94 1057 ALA A N 1
ATOM 7975 C CA . ALA A 1 1057 ? -13.640 22.930 -23.478 1.00 92.94 1057 ALA A CA 1
ATOM 7976 C C . ALA A 1 1057 ? -14.304 21.630 -22.969 1.00 92.94 1057 ALA A C 1
ATOM 7978 O O . ALA A 1 1057 ? -14.665 21.601 -21.795 1.00 92.94 1057 ALA A O 1
ATOM 7979 N N . PRO A 1 1058 ? -14.402 20.533 -23.754 1.00 93.56 1058 PRO A N 1
ATOM 7980 C CA . PRO A 1 1058 ? -14.962 19.275 -23.252 1.00 93.56 1058 PRO A CA 1
ATOM 7981 C C . PRO A 1 1058 ? -14.177 18.675 -22.080 1.00 93.56 1058 PRO A C 1
ATOM 7983 O O . PRO A 1 1058 ? -14.778 18.125 -21.165 1.00 93.56 1058 PRO A O 1
ATOM 7986 N N . VAL A 1 1059 ? -12.846 18.811 -22.079 1.00 94.75 1059 VAL A N 1
ATOM 7987 C CA . VAL A 1 1059 ? -11.979 18.307 -21.002 1.00 94.75 1059 VAL A CA 1
ATOM 7988 C C . VAL A 1 1059 ? -12.094 19.194 -19.761 1.00 94.75 1059 VAL A C 1
ATOM 7990 O O . VAL A 1 1059 ? -12.185 18.687 -18.649 1.00 94.75 1059 VAL A O 1
ATOM 7993 N N . ALA A 1 1060 ? -12.170 20.517 -19.938 1.00 92.06 1060 ALA A N 1
ATOM 7994 C CA . ALA A 1 1060 ? -12.304 21.476 -18.837 1.00 92.06 1060 ALA A CA 1
ATOM 7995 C C . ALA A 1 1060 ? -13.629 21.351 -18.047 1.00 92.06 1060 ALA A C 1
ATOM 7997 O O . ALA A 1 1060 ? -13.734 21.880 -16.934 1.00 92.06 1060 ALA A O 1
ATOM 7998 N N . LEU A 1 1061 ? -14.634 20.678 -18.622 1.00 94.75 1061 LEU A N 1
ATOM 7999 C CA . LEU A 1 1061 ? -15.930 20.392 -17.996 1.00 94.75 1061 LEU A CA 1
ATOM 8000 C C . LEU A 1 1061 ? -15.944 19.094 -17.174 1.00 94.75 1061 LEU A C 1
ATOM 8002 O O . LEU A 1 1061 ? -16.896 18.872 -16.430 1.00 94.75 1061 LEU A O 1
ATOM 8006 N N . LEU A 1 1062 ? -14.921 18.242 -17.296 1.00 96.81 1062 LEU A N 1
ATOM 8007 C CA . LEU A 1 1062 ? -14.831 16.998 -16.532 1.00 96.81 1062 LEU A CA 1
ATOM 8008 C C . LEU A 1 1062 ? -14.537 17.291 -15.058 1.00 96.81 1062 LEU A C 1
ATOM 8010 O O . LEU A 1 1062 ? -13.739 18.171 -14.742 1.00 96.81 1062 LEU A O 1
ATOM 8014 N N . THR A 1 1063 ? -15.175 16.535 -14.167 1.00 95.38 1063 THR A N 1
ATOM 8015 C CA . THR A 1 1063 ? -15.057 16.664 -12.701 1.00 95.38 1063 THR A CA 1
ATOM 8016 C C . THR A 1 1063 ? -14.575 15.373 -12.040 1.00 95.38 1063 THR A C 1
ATOM 8018 O O . THR A 1 1063 ? -14.642 15.226 -10.828 1.00 95.38 1063 THR A O 1
ATOM 8021 N N . ASP A 1 1064 ? -14.149 14.398 -12.835 1.00 95.88 1064 ASP A N 1
ATOM 8022 C CA . ASP A 1 1064 ? -13.776 13.058 -12.389 1.00 95.88 1064 ASP A CA 1
ATOM 8023 C C . ASP A 1 1064 ? -12.335 12.701 -12.773 1.00 95.88 1064 ASP A C 1
ATOM 8025 O O . ASP A 1 1064 ? -11.987 11.524 -12.825 1.00 95.88 1064 ASP A O 1
ATOM 8029 N N . ILE A 1 1065 ? -11.483 13.691 -13.056 1.00 96.81 1065 ILE A N 1
ATOM 8030 C CA . ILE A 1 1065 ? -10.072 13.453 -13.372 1.00 96.81 1065 ILE A CA 1
ATOM 8031 C C . ILE A 1 1065 ? -9.315 13.089 -12.093 1.00 96.81 1065 ILE A C 1
ATOM 8033 O O . ILE A 1 1065 ? -9.355 13.815 -11.101 1.00 96.81 1065 ILE A O 1
ATOM 8037 N N . VAL A 1 1066 ? -8.589 11.972 -12.132 1.00 95.44 1066 VAL A N 1
ATOM 8038 C CA . VAL A 1 1066 ? -7.812 11.443 -10.995 1.00 95.44 1066 VAL A CA 1
ATOM 8039 C C . VAL A 1 1066 ? -6.305 11.452 -11.233 1.00 95.44 1066 VAL A C 1
ATOM 8041 O O . VAL A 1 1066 ? -5.543 11.370 -10.272 1.00 95.44 1066 VAL A O 1
ATOM 8044 N N . GLN A 1 1067 ? -5.871 11.579 -12.490 1.00 94.56 1067 GLN A N 1
ATOM 8045 C CA . GLN A 1 1067 ? -4.463 11.681 -12.877 1.00 94.56 1067 GLN A CA 1
ATOM 8046 C C . GLN A 1 1067 ? -4.321 12.576 -14.113 1.00 94.56 1067 GLN A C 1
ATOM 8048 O O . GLN A 1 1067 ? -5.124 12.469 -15.040 1.00 94.56 1067 GLN A O 1
ATOM 8053 N N . VAL A 1 1068 ? -3.263 13.388 -14.160 1.00 93.81 1068 VAL A N 1
ATOM 8054 C CA . VAL A 1 1068 ? -2.796 14.072 -15.377 1.00 93.81 1068 VAL A CA 1
ATOM 8055 C C . VAL A 1 1068 ? -1.345 13.665 -15.640 1.00 93.81 1068 VAL A C 1
ATOM 8057 O O . VAL A 1 1068 ? -0.540 13.536 -14.717 1.00 93.81 1068 VAL A O 1
ATOM 8060 N N . VAL A 1 1069 ? -1.014 13.422 -16.904 1.00 92.31 1069 VAL A N 1
ATOM 8061 C CA . VAL A 1 1069 ? 0.319 13.009 -17.356 1.00 92.31 1069 VAL A CA 1
ATOM 8062 C C . VAL A 1 1069 ? 0.711 13.841 -18.560 1.00 92.31 1069 VAL A C 1
ATOM 8064 O O . VAL A 1 1069 ? -0.125 14.124 -19.420 1.00 92.31 1069 VAL A O 1
ATOM 8067 N N . CYS A 1 1070 ? 1.980 14.228 -18.637 1.00 88.31 1070 CYS A N 1
ATOM 8068 C CA . CYS A 1 1070 ? 2.514 14.955 -19.778 1.00 88.31 1070 CYS A CA 1
ATOM 8069 C C . CYS A 1 1070 ? 3.378 14.065 -20.677 1.00 88.31 1070 CYS A C 1
ATOM 8071 O O . CYS A 1 1070 ? 4.108 13.180 -20.225 1.00 88.31 1070 CYS A O 1
ATOM 8073 N N . GLY A 1 1071 ? 3.306 14.353 -21.973 1.00 87.62 1071 GLY A N 1
ATOM 8074 C CA . GLY A 1 1071 ? 4.394 14.086 -22.904 1.00 87.62 1071 GLY A CA 1
ATOM 8075 C C . GLY A 1 1071 ? 5.187 15.365 -23.168 1.00 87.62 1071 GLY A C 1
ATOM 8076 O O . GLY A 1 1071 ? 5.119 16.326 -22.404 1.00 87.62 1071 GLY A O 1
ATOM 8077 N N . GLY A 1 1072 ? 5.907 15.428 -24.288 1.00 86.81 1072 GLY A N 1
ATOM 8078 C CA . GLY A 1 1072 ? 6.620 16.644 -24.690 1.00 86.81 1072 GLY A CA 1
ATOM 8079 C C . GLY A 1 1072 ? 5.671 17.824 -24.911 1.00 86.81 1072 GLY A C 1
ATOM 8080 O O . GLY A 1 1072 ? 5.843 18.888 -24.332 1.00 86.81 1072 GLY A O 1
ATOM 8081 N N . VAL A 1 1073 ? 4.634 17.628 -25.727 1.00 88.88 1073 VAL A N 1
ATOM 8082 C CA . VAL A 1 1073 ? 3.710 18.691 -26.187 1.00 88.88 1073 VAL A CA 1
ATOM 8083 C C . VAL A 1 1073 ? 2.243 18.241 -26.205 1.00 88.88 1073 VAL A C 1
ATOM 8085 O O . VAL A 1 1073 ? 1.419 18.751 -26.971 1.00 88.88 1073 VAL A O 1
ATOM 8088 N N . ALA A 1 1074 ? 1.921 17.251 -25.380 1.00 92.12 1074 ALA A N 1
ATOM 8089 C CA . ALA A 1 1074 ? 0.579 16.716 -25.204 1.00 92.12 1074 ALA A CA 1
ATOM 8090 C C . ALA A 1 1074 ? 0.349 16.362 -23.733 1.00 92.12 1074 ALA A C 1
ATOM 8092 O O . ALA A 1 1074 ? 1.306 16.188 -22.970 1.00 92.12 1074 ALA A O 1
ATOM 8093 N N . PHE A 1 1075 ? -0.918 16.236 -23.365 1.00 94.62 1075 PHE A N 1
ATOM 8094 C CA . PHE A 1 1075 ? -1.361 15.749 -22.069 1.00 94.62 1075 PHE A CA 1
ATOM 8095 C C . PHE A 1 1075 ? -2.351 14.607 -22.252 1.00 94.62 1075 PHE A C 1
ATOM 8097 O O . PHE A 1 1075 ? -3.109 14.577 -23.223 1.00 94.62 1075 PHE A O 1
ATOM 8104 N N . ALA A 1 1076 ? -2.366 13.714 -21.273 1.00 95.75 1076 ALA A N 1
ATOM 8105 C CA . ALA A 1 1076 ? -3.379 12.693 -21.099 1.00 95.75 1076 ALA A CA 1
ATOM 8106 C C . ALA A 1 1076 ? -3.909 12.758 -19.666 1.00 95.75 1076 ALA A C 1
ATOM 8108 O O . ALA A 1 1076 ? -3.155 13.044 -18.733 1.00 95.75 1076 ALA A O 1
ATOM 8109 N N . ALA A 1 1077 ? -5.195 12.491 -19.483 1.00 96.44 1077 ALA A N 1
ATOM 8110 C CA . ALA A 1 1077 ? -5.829 12.490 -18.179 1.00 96.44 1077 ALA A CA 1
ATOM 8111 C C . ALA A 1 1077 ? -6.696 11.245 -17.982 1.00 96.44 1077 ALA A C 1
ATOM 8113 O O . ALA A 1 1077 ? -7.480 10.868 -18.857 1.00 96.44 1077 ALA A O 1
ATOM 8114 N N . LEU A 1 1078 ? -6.530 10.618 -16.817 1.00 97.62 1078 LEU A N 1
ATOM 8115 C CA . LEU A 1 1078 ? -7.292 9.452 -16.382 1.00 97.62 1078 LEU A CA 1
ATOM 8116 C C . LEU A 1 1078 ? -8.521 9.915 -15.610 1.00 97.62 1078 LEU A C 1
ATOM 8118 O O . LEU A 1 1078 ? -8.405 10.722 -14.684 1.00 97.62 1078 LEU A O 1
ATOM 8122 N N . ARG A 1 1079 ? -9.680 9.365 -15.961 1.00 97.69 1079 ARG A N 1
ATOM 8123 C CA . ARG A 1 1079 ? -10.946 9.589 -15.264 1.00 97.69 1079 ARG A CA 1
ATOM 8124 C C . ARG A 1 1079 ? -11.223 8.472 -14.257 1.00 97.69 1079 ARG A C 1
ATOM 8126 O O . ARG A 1 1079 ? -10.839 7.327 -14.481 1.00 97.69 1079 ARG A O 1
ATOM 8133 N N . ALA A 1 1080 ? -11.952 8.779 -13.185 1.00 96.88 1080 ALA A N 1
ATOM 8134 C CA . ALA A 1 1080 ? -12.321 7.840 -12.118 1.00 96.88 1080 ALA A CA 1
ATOM 8135 C C . ALA A 1 1080 ? -13.127 6.625 -12.625 1.00 96.88 1080 ALA A C 1
ATOM 8137 O O . ALA A 1 1080 ? -13.090 5.537 -12.045 1.00 96.88 1080 ALA A O 1
ATOM 8138 N N . ASN A 1 1081 ? -13.828 6.781 -13.752 1.00 95.56 1081 ASN A N 1
ATOM 8139 C CA . ASN A 1 1081 ? -14.531 5.692 -14.430 1.00 95.56 1081 ASN A CA 1
ATOM 8140 C C . ASN A 1 1081 ? -13.600 4.731 -15.208 1.00 95.56 1081 ASN A C 1
ATOM 8142 O O . ASN A 1 1081 ? -14.077 3.749 -15.768 1.00 95.56 1081 ASN A O 1
ATOM 8146 N N . GLY A 1 1082 ? -12.288 4.989 -15.245 1.00 96.06 1082 GLY A N 1
ATOM 8147 C CA . GLY A 1 1082 ? -11.296 4.169 -15.945 1.00 96.06 1082 GLY A CA 1
ATOM 8148 C C . GLY A 1 1082 ? -11.133 4.482 -17.436 1.00 96.06 1082 GLY A C 1
ATOM 8149 O O . GLY A 1 1082 ? -10.506 3.690 -18.134 1.00 96.06 1082 GLY A O 1
ATOM 8150 N N . THR A 1 1083 ? -11.689 5.595 -17.930 1.00 97.50 1083 THR A N 1
ATOM 8151 C CA . THR A 1 1083 ? -11.484 6.078 -19.311 1.00 97.50 1083 THR A CA 1
ATOM 8152 C C . THR A 1 1083 ? -10.411 7.163 -19.383 1.00 97.50 1083 THR A C 1
ATOM 8154 O O . THR A 1 1083 ? -10.071 7.790 -18.376 1.00 97.50 1083 THR A O 1
ATOM 8157 N N . VAL A 1 1084 ? -9.876 7.402 -20.582 1.00 98.25 1084 VAL A N 1
ATOM 8158 C CA . VAL A 1 1084 ? -8.783 8.356 -20.814 1.00 98.25 1084 VAL A CA 1
ATOM 8159 C C . VAL A 1 1084 ? -9.194 9.425 -21.819 1.00 98.25 1084 VAL A C 1
ATOM 8161 O O . VAL A 1 1084 ? -9.825 9.132 -22.832 1.00 98.25 1084 VAL A O 1
ATOM 8164 N N . VAL A 1 1085 ? -8.793 10.667 -21.553 1.00 97.50 1085 VAL A N 1
ATOM 8165 C CA . VAL A 1 1085 ? -8.857 11.774 -22.516 1.00 97.50 1085 VAL A CA 1
ATOM 8166 C C . VAL A 1 1085 ? -7.454 12.312 -22.770 1.00 97.50 1085 VAL A C 1
ATOM 8168 O O . VAL A 1 1085 ? -6.621 12.315 -21.867 1.00 97.50 1085 VAL A O 1
ATOM 8171 N N . ALA A 1 1086 ? -7.182 12.786 -23.983 1.00 96.75 1086 ALA A N 1
ATOM 8172 C CA . ALA A 1 1086 ? -5.909 13.413 -24.320 1.00 96.75 1086 ALA A CA 1
ATOM 8173 C C . ALA A 1 1086 ? -6.120 14.677 -25.151 1.00 96.75 1086 ALA A C 1
ATOM 8175 O O . ALA A 1 1086 ? -7.149 14.835 -25.810 1.00 96.75 1086 ALA A O 1
ATOM 8176 N N . TRP A 1 1087 ? -5.158 15.594 -25.074 1.00 96.56 1087 TRP A N 1
ATOM 8177 C CA . TRP A 1 1087 ? -5.154 16.818 -25.865 1.00 96.56 1087 TRP A CA 1
ATOM 8178 C C . TRP A 1 1087 ? -3.734 17.291 -26.155 1.00 96.56 1087 TRP A C 1
ATOM 8180 O O . TRP A 1 1087 ? -2.780 17.001 -25.429 1.00 96.56 1087 TRP A O 1
ATOM 8190 N N . GLY A 1 1088 ? -3.600 18.056 -27.232 1.00 93.00 1088 GLY A N 1
ATOM 8191 C CA . GLY A 1 1088 ? -2.352 18.669 -27.655 1.00 93.00 1088 GLY A CA 1
ATOM 8192 C C . GLY A 1 1088 ? -1.992 18.297 -29.082 1.00 93.00 1088 GLY A C 1
ATOM 8193 O O . GLY A 1 1088 ? -2.867 18.235 -29.937 1.00 93.00 1088 GLY A O 1
ATOM 8194 N N . VAL A 1 1089 ? -0.708 18.084 -29.371 1.00 90.75 1089 VAL A N 1
ATOM 8195 C CA . VAL A 1 1089 ? -0.284 17.715 -30.731 1.00 90.75 1089 VAL A CA 1
ATOM 8196 C C . VAL A 1 1089 ? -0.721 16.276 -31.040 1.00 90.75 1089 VAL A C 1
ATOM 8198 O O . VAL A 1 1089 ? -0.254 15.349 -30.377 1.00 90.75 1089 VAL A O 1
ATOM 8201 N N . SER A 1 1090 ? -1.571 16.080 -32.059 1.00 90.56 1090 SER A N 1
ATOM 8202 C CA . SER A 1 1090 ? -2.149 14.769 -32.418 1.00 90.56 1090 SER A CA 1
ATOM 8203 C C . SER A 1 1090 ? -1.092 13.676 -32.617 1.00 90.56 1090 SER A C 1
ATOM 8205 O O . SER A 1 1090 ? -1.131 12.650 -31.944 1.00 90.56 1090 SER A O 1
ATOM 8207 N N . ASP A 1 1091 ? -0.053 13.933 -33.426 1.00 86.62 1091 ASP A N 1
ATOM 8208 C CA . ASP A 1 1091 ? 1.064 12.991 -33.671 1.00 86.62 1091 ASP A CA 1
ATOM 8209 C C . ASP A 1 1091 ? 1.982 12.789 -32.440 1.00 86.62 1091 ASP A C 1
ATOM 8211 O O . ASP A 1 1091 ? 3.030 12.151 -32.513 1.00 86.62 1091 ASP A O 1
ATOM 8215 N N . ARG A 1 1092 ? 1.651 13.374 -31.285 1.00 88.31 1092 ARG A N 1
ATOM 8216 C CA . ARG A 1 1092 ? 2.390 13.235 -30.016 1.00 88.31 1092 ARG A CA 1
ATOM 8217 C C . ARG A 1 1092 ? 1.498 12.727 -28.882 1.00 88.31 1092 ARG A C 1
ATOM 8219 O O . ARG A 1 1092 ? 1.784 12.978 -27.717 1.00 88.31 1092 ARG A O 1
ATOM 8226 N N . GLY A 1 1093 ? 0.408 12.044 -29.233 1.00 91.38 1093 GLY A N 1
ATOM 8227 C CA . GLY A 1 1093 ? -0.537 11.468 -28.278 1.00 91.38 1093 GLY A CA 1
ATOM 8228 C C . GLY A 1 1093 ? -1.607 12.444 -27.791 1.00 91.38 1093 GLY A C 1
ATOM 8229 O O . GLY A 1 1093 ? -2.366 12.096 -26.894 1.00 91.38 1093 GLY A O 1
ATOM 8230 N N . GLY A 1 1094 ? -1.690 13.644 -28.377 1.00 94.00 1094 GLY A N 1
ATOM 8231 C CA . GLY A 1 1094 ? -2.744 14.618 -28.080 1.00 94.00 1094 GLY A CA 1
ATOM 8232 C C . GLY A 1 1094 ? -4.114 14.257 -28.660 1.00 94.00 1094 GLY A C 1
ATOM 8233 O O . GLY A 1 1094 ? -5.078 14.965 -28.403 1.00 94.00 1094 GLY A O 1
ATOM 8234 N N . GLU A 1 1095 ? -4.206 13.174 -29.426 1.00 94.19 1095 GLU A N 1
ATOM 8235 C CA . GLU A 1 1095 ? -5.446 12.631 -29.969 1.00 94.19 1095 GLU A CA 1
ATOM 8236 C C . GLU A 1 1095 ? -5.455 11.112 -29.768 1.00 94.19 1095 GLU A C 1
ATOM 8238 O O . GLU A 1 1095 ? -4.421 10.455 -29.925 1.00 94.19 1095 GLU A O 1
ATOM 8243 N N . ILE A 1 1096 ? -6.615 10.567 -29.397 1.00 96.25 1096 ILE A N 1
ATOM 8244 C CA . ILE A 1 1096 ? -6.826 9.131 -29.197 1.00 96.25 1096 ILE A CA 1
ATOM 8245 C C . ILE A 1 1096 ? -7.691 8.628 -30.360 1.00 96.25 1096 ILE A C 1
ATOM 8247 O O . ILE A 1 1096 ? -8.865 8.996 -30.428 1.00 96.25 1096 ILE A O 1
ATOM 8251 N N . PRO A 1 1097 ? -7.152 7.793 -31.267 1.00 94.31 1097 PRO A N 1
ATOM 8252 C CA . PRO A 1 1097 ? -7.946 7.184 -32.332 1.00 94.31 1097 PRO A CA 1
ATOM 8253 C C . PRO A 1 1097 ? -9.083 6.318 -31.773 1.00 94.31 1097 PRO A C 1
ATOM 8255 O O . PRO A 1 1097 ? -8.899 5.649 -30.758 1.00 94.31 1097 PRO A O 1
ATOM 8258 N N . GLU A 1 1098 ? -10.227 6.254 -32.460 1.00 92.75 1098 GLU A N 1
ATOM 8259 C CA . GLU A 1 1098 ? -11.430 5.530 -31.998 1.00 92.75 1098 GLU A CA 1
ATOM 8260 C C . GLU A 1 1098 ? -11.159 4.051 -31.662 1.00 92.75 1098 GLU A C 1
ATOM 8262 O O . GLU A 1 1098 ? -11.574 3.559 -30.614 1.00 92.75 1098 GLU A O 1
ATOM 8267 N N . ALA A 1 1099 ? -10.366 3.366 -32.493 1.00 92.38 1099 ALA A N 1
ATOM 8268 C CA . ALA A 1 1099 ? -9.962 1.978 -32.256 1.00 92.38 1099 ALA A CA 1
ATOM 8269 C C . ALA A 1 1099 ? -9.151 1.794 -30.957 1.00 92.38 1099 ALA A C 1
ATOM 8271 O O . ALA A 1 1099 ? -9.218 0.742 -30.325 1.00 92.38 1099 ALA A O 1
ATOM 8272 N N . ILE A 1 1100 ? -8.397 2.818 -30.545 1.00 96.19 1100 ILE A N 1
ATOM 8273 C CA . ILE A 1 1100 ? -7.643 2.810 -29.289 1.00 96.19 1100 ILE A CA 1
ATOM 8274 C C . ILE A 1 1100 ? -8.532 3.246 -28.121 1.00 96.19 1100 ILE A C 1
ATOM 8276 O O . ILE A 1 1100 ? -8.452 2.659 -27.045 1.00 96.19 1100 ILE A O 1
ATOM 8280 N N . ALA A 1 1101 ? -9.430 4.213 -28.332 1.00 94.69 1101 ALA A N 1
ATOM 8281 C CA . ALA A 1 1101 ? -10.389 4.657 -27.322 1.00 94.69 1101 ALA A CA 1
ATOM 8282 C C . ALA A 1 1101 ? -11.253 3.495 -26.799 1.00 94.69 1101 ALA A C 1
ATOM 8284 O O . ALA A 1 1101 ? -11.490 3.412 -25.596 1.00 94.69 1101 ALA A O 1
ATOM 8285 N N . ALA A 1 1102 ? -11.640 2.557 -27.672 1.00 93.31 1102 ALA A N 1
ATOM 8286 C CA . ALA A 1 1102 ? -12.382 1.351 -27.293 1.00 93.31 1102 ALA A CA 1
ATOM 8287 C C . ALA A 1 1102 ? -11.615 0.414 -26.333 1.00 93.31 1102 ALA A C 1
ATOM 8289 O O . ALA A 1 1102 ? -12.240 -0.336 -25.587 1.00 93.31 1102 ALA A O 1
ATOM 8290 N N . ARG A 1 1103 ? -10.274 0.467 -26.330 1.00 94.88 1103 ARG A N 1
ATOM 8291 C CA . ARG A 1 1103 ? -9.396 -0.323 -25.444 1.00 94.88 1103 ARG A CA 1
ATOM 8292 C C . ARG A 1 1103 ? -9.023 0.416 -24.155 1.00 94.88 1103 ARG A C 1
ATOM 8294 O O . ARG A 1 1103 ? -8.627 -0.210 -23.179 1.00 94.88 1103 ARG A O 1
ATOM 8301 N N . LEU A 1 1104 ? -9.159 1.743 -24.117 1.00 96.69 1104 LEU A N 1
ATOM 8302 C CA . LEU A 1 1104 ? -8.854 2.580 -22.947 1.00 96.69 1104 LEU A CA 1
ATOM 8303 C C . LEU A 1 1104 ? -10.013 2.584 -21.940 1.00 96.69 1104 LEU A C 1
ATOM 8305 O O . LEU A 1 1104 ? -10.576 3.628 -21.603 1.00 96.69 1104 LEU A O 1
ATOM 8309 N N . VAL A 1 1105 ? -10.350 1.389 -21.459 1.00 93.50 1105 VAL A N 1
ATOM 8310 C CA . VAL A 1 1105 ? -11.371 1.126 -20.441 1.00 93.50 1105 VAL A CA 1
ATOM 8311 C C . VAL A 1 1105 ? -10.737 0.436 -19.237 1.00 93.50 1105 VAL A C 1
ATOM 8313 O O . VAL A 1 1105 ? -9.764 -0.303 -19.370 1.00 93.50 1105 VAL A O 1
ATOM 8316 N N . ASN A 1 1106 ? -11.277 0.678 -18.040 1.00 94.94 1106 ASN A N 1
ATOM 8317 C CA . ASN A 1 1106 ? -10.721 0.158 -16.782 1.00 94.94 1106 ASN A CA 1
ATOM 8318 C C . ASN A 1 1106 ? -9.217 0.455 -16.599 1.00 94.94 1106 ASN A C 1
ATOM 8320 O O . ASN A 1 1106 ? -8.484 -0.328 -15.989 1.00 94.94 1106 ASN A O 1
ATOM 8324 N N . VAL A 1 1107 ? -8.753 1.594 -17.120 1.00 97.81 1107 VAL A N 1
ATOM 8325 C CA . VAL A 1 1107 ? -7.374 2.062 -16.959 1.00 97.81 1107 VAL A CA 1
ATOM 8326 C C . VAL A 1 1107 ? -7.113 2.391 -15.491 1.00 97.81 1107 VAL A C 1
ATOM 8328 O O . VAL A 1 1107 ? -7.914 3.068 -14.848 1.00 97.81 1107 VAL A O 1
ATOM 8331 N N . ARG A 1 1108 ? -5.987 1.913 -14.955 1.00 96.25 1108 ARG A N 1
ATOM 8332 C CA . ARG A 1 1108 ? -5.528 2.203 -13.587 1.00 96.25 1108 ARG A CA 1
ATOM 8333 C C . ARG A 1 1108 ? -4.445 3.268 -13.543 1.00 96.25 1108 ARG A C 1
ATOM 8335 O O . ARG A 1 1108 ? -4.385 4.021 -12.577 1.00 96.25 1108 ARG A O 1
ATOM 8342 N N . ALA A 1 1109 ? -3.608 3.350 -14.571 1.00 95.38 1109 ALA A N 1
ATOM 8343 C CA . ALA A 1 1109 ? -2.495 4.287 -14.616 1.00 95.38 1109 ALA A CA 1
ATOM 8344 C C . ALA A 1 1109 ? -2.140 4.671 -16.052 1.00 95.38 1109 ALA A C 1
ATOM 8346 O O . ALA A 1 1109 ? -2.187 3.830 -16.949 1.00 95.38 1109 ALA A O 1
ATOM 8347 N N . ILE A 1 1110 ? -1.739 5.928 -16.249 1.00 95.25 1110 ILE A N 1
ATOM 8348 C CA . ILE A 1 1110 ? -1.167 6.420 -17.507 1.00 95.25 1110 ILE A CA 1
ATOM 8349 C C . ILE A 1 1110 ? 0.295 6.802 -17.278 1.00 95.25 1110 ILE A C 1
ATOM 8351 O O . ILE A 1 1110 ? 0.633 7.464 -16.297 1.00 95.25 1110 ILE A O 1
ATOM 8355 N N . TYR A 1 1111 ? 1.153 6.431 -18.215 1.00 93.31 1111 TYR A N 1
ATOM 8356 C CA . TYR A 1 1111 ? 2.569 6.761 -18.254 1.00 93.31 1111 TYR A CA 1
ATOM 8357 C C . TYR A 1 1111 ? 2.862 7.522 -19.543 1.00 93.31 1111 TYR A C 1
ATOM 8359 O O . TYR A 1 1111 ? 2.261 7.257 -20.587 1.00 93.31 1111 TYR A O 1
ATOM 8367 N N . GLY A 1 1112 ? 3.781 8.480 -19.474 1.00 91.00 1112 GLY A N 1
ATOM 8368 C CA . GLY A 1 1112 ? 4.172 9.289 -20.620 1.00 91.00 1112 GLY A CA 1
ATOM 8369 C C . GLY A 1 1112 ? 5.583 8.966 -21.079 1.00 91.00 1112 GLY A C 1
ATOM 8370 O O . GLY A 1 1112 ? 6.431 8.517 -20.308 1.00 91.00 1112 GLY A O 1
ATOM 8371 N N . ASN A 1 1113 ? 5.854 9.286 -22.332 1.00 90.88 1113 ASN A N 1
ATOM 8372 C CA . ASN A 1 1113 ? 7.187 9.613 -22.807 1.00 90.88 1113 ASN A CA 1
ATOM 8373 C C . ASN A 1 1113 ? 7.103 10.940 -23.585 1.00 90.88 1113 ASN A C 1
ATOM 8375 O O . ASN A 1 1113 ? 6.043 11.560 -23.669 1.00 90.88 1113 ASN A O 1
ATOM 8379 N N . THR A 1 1114 ? 8.194 11.416 -24.176 1.00 88.75 1114 THR A N 1
ATOM 8380 C CA . THR A 1 1114 ? 8.169 12.677 -24.951 1.00 88.75 1114 THR A CA 1
ATOM 8381 C C . THR A 1 1114 ? 7.137 12.736 -26.104 1.00 88.75 1114 THR A C 1
ATOM 8383 O O . THR A 1 1114 ? 6.774 13.839 -26.516 1.00 88.75 1114 THR A O 1
ATOM 8386 N N . HIS A 1 1115 ? 6.691 11.604 -26.662 1.00 89.19 1115 HIS A N 1
ATOM 8387 C CA . HIS A 1 1115 ? 5.980 11.490 -27.952 1.00 89.19 1115 HIS A CA 1
ATOM 8388 C C . HIS A 1 1115 ? 4.722 10.605 -27.943 1.00 89.19 1115 HIS A C 1
ATOM 8390 O O . HIS A 1 1115 ? 4.005 10.557 -28.949 1.00 89.19 1115 HIS A O 1
ATOM 8396 N N . ALA A 1 1116 ? 4.490 9.867 -26.868 1.00 93.31 1116 ALA A N 1
ATOM 8397 C CA . ALA A 1 1116 ? 3.476 8.835 -26.762 1.00 93.31 1116 ALA A CA 1
ATOM 8398 C C . ALA A 1 1116 ? 3.090 8.614 -25.296 1.00 93.31 1116 ALA A C 1
ATOM 8400 O O . ALA A 1 1116 ? 3.789 9.042 -24.372 1.00 93.31 1116 ALA A O 1
ATOM 8401 N N . PHE A 1 1117 ? 1.985 7.905 -25.105 1.00 95.50 1117 PHE A N 1
ATOM 8402 C CA . PHE A 1 1117 ? 1.490 7.484 -23.802 1.00 95.50 1117 PHE A CA 1
ATOM 8403 C C . PHE A 1 1117 ? 1.243 5.976 -23.791 1.00 95.50 1117 PHE A C 1
ATOM 8405 O O . PHE A 1 1117 ? 0.976 5.369 -24.831 1.00 95.50 1117 PHE A O 1
ATOM 8412 N N . ALA A 1 1118 ? 1.320 5.394 -22.598 1.00 95.56 1118 ALA A N 1
ATOM 8413 C CA . ALA A 1 1118 ? 0.986 4.007 -22.312 1.00 95.56 1118 ALA A CA 1
ATOM 8414 C C . ALA A 1 1118 ? 0.025 3.960 -21.119 1.00 95.56 1118 ALA A C 1
ATOM 8416 O O . ALA A 1 1118 ? 0.299 4.550 -20.076 1.00 95.56 1118 ALA A O 1
ATOM 8417 N N . ALA A 1 1119 ? -1.097 3.267 -21.263 1.00 96.62 1119 ALA A N 1
ATOM 8418 C CA . ALA A 1 1119 ? -2.071 3.033 -20.207 1.00 96.62 1119 ALA A CA 1
ATOM 8419 C C . ALA A 1 1119 ? -2.007 1.575 -19.751 1.00 96.62 1119 ALA A C 1
ATOM 8421 O O . ALA A 1 1119 ? -1.994 0.672 -20.584 1.00 96.62 1119 ALA A O 1
ATOM 8422 N N . LEU A 1 1120 ? -1.997 1.360 -18.435 1.00 96.06 1120 LEU A N 1
ATOM 8423 C CA . LEU A 1 1120 ? -2.103 0.042 -17.814 1.00 96.06 1120 LEU A CA 1
ATOM 8424 C C . LEU A 1 1120 ? -3.535 -0.164 -17.314 1.00 96.06 1120 LEU A C 1
ATOM 8426 O O . LEU A 1 1120 ? -4.022 0.614 -16.484 1.00 96.06 1120 LEU A O 1
ATOM 8430 N N . THR A 1 1121 ? -4.213 -1.190 -17.822 1.00 95.38 1121 THR A N 1
ATOM 8431 C CA . THR A 1 1121 ? -5.585 -1.545 -17.425 1.00 95.38 1121 THR A CA 1
ATOM 8432 C C . THR A 1 1121 ? -5.607 -2.458 -16.198 1.00 95.38 1121 THR A C 1
ATOM 8434 O O . THR A 1 1121 ? -4.587 -3.015 -15.789 1.00 95.38 1121 THR A O 1
ATOM 8437 N N . SER A 1 1122 ? -6.785 -2.647 -15.598 1.00 91.25 1122 SER A N 1
ATOM 8438 C CA . SER A 1 1122 ? -6.962 -3.592 -14.488 1.00 91.25 1122 SER A CA 1
ATOM 8439 C C . SER A 1 1122 ? -6.745 -5.057 -14.876 1.00 91.25 1122 SER A C 1
ATOM 8441 O O . SER A 1 1122 ? -6.501 -5.869 -13.993 1.00 91.25 1122 SER A O 1
ATOM 8443 N N . SER A 1 1123 ? -6.841 -5.407 -16.164 1.00 87.44 1123 SER A N 1
ATOM 8444 C CA . SER A 1 1123 ? -6.562 -6.761 -16.668 1.00 87.44 1123 SER A CA 1
ATOM 8445 C C . SER A 1 1123 ? -5.078 -7.001 -16.968 1.00 87.44 1123 SER A C 1
ATOM 8447 O O . SER A 1 1123 ? -4.713 -8.104 -17.365 1.00 87.44 1123 SER A O 1
ATOM 8449 N N . GLY A 1 1124 ? -4.223 -5.984 -16.803 1.00 90.31 1124 GLY A N 1
ATOM 8450 C CA . GLY A 1 1124 ? -2.809 -6.062 -17.167 1.00 90.31 1124 GLY A CA 1
ATOM 8451 C C . GLY A 1 1124 ? -2.539 -5.874 -18.662 1.00 90.31 1124 GLY A C 1
ATOM 8452 O O . GLY A 1 1124 ? -1.492 -6.292 -19.154 1.00 90.31 1124 GLY A O 1
ATOM 8453 N N . GLU A 1 1125 ? -3.472 -5.273 -19.408 1.00 94.62 1125 GLU A N 1
ATOM 8454 C CA . GLU A 1 1125 ? -3.236 -4.849 -20.791 1.00 94.62 1125 GLU A CA 1
ATOM 8455 C C . GLU A 1 1125 ? -2.473 -3.516 -20.814 1.00 94.62 1125 GLU A C 1
ATOM 8457 O O . GLU A 1 1125 ? -2.797 -2.589 -20.062 1.00 94.62 1125 GLU A O 1
ATOM 8462 N N . VAL A 1 1126 ? -1.484 -3.409 -21.708 1.00 96.62 1126 VAL A N 1
ATOM 8463 C CA . VAL A 1 1126 ? -0.770 -2.157 -21.989 1.00 96.62 1126 VAL A CA 1
ATOM 8464 C C . VAL A 1 1126 ? -1.254 -1.582 -23.319 1.00 96.62 1126 VAL A C 1
ATOM 8466 O O . VAL A 1 1126 ? -0.910 -2.075 -24.397 1.00 96.62 1126 VAL A O 1
ATOM 8469 N N . VAL A 1 1127 ? -2.032 -0.503 -23.244 1.00 97.44 1127 VAL A N 1
ATOM 8470 C CA . VAL A 1 1127 ? -2.587 0.195 -24.412 1.00 97.44 1127 VAL A CA 1
ATOM 8471 C C . VAL A 1 1127 ? -1.769 1.452 -24.687 1.00 97.44 1127 VAL A C 1
ATOM 8473 O O . VAL A 1 1127 ? -1.641 2.315 -23.820 1.00 97.44 1127 VAL A O 1
ATOM 8476 N N . THR A 1 1128 ? -1.213 1.580 -25.891 1.00 97.25 1128 THR A N 1
ATOM 8477 C CA . THR A 1 1128 ? -0.349 2.710 -26.271 1.00 97.25 1128 THR A CA 1
ATOM 8478 C C . THR A 1 1128 ? -0.964 3.570 -27.370 1.00 97.25 1128 THR A C 1
ATOM 8480 O O . THR A 1 1128 ? -1.751 3.090 -28.185 1.00 97.25 1128 THR A O 1
ATOM 8483 N N . TRP A 1 1129 ? -0.631 4.864 -27.376 1.00 97.50 1129 TRP A N 1
ATOM 8484 C CA . TRP A 1 1129 ? -1.004 5.787 -28.454 1.00 97.50 1129 TRP A CA 1
ATOM 8485 C C . TRP A 1 1129 ? -0.017 6.949 -28.589 1.00 97.50 1129 TRP A C 1
ATOM 8487 O O . TRP A 1 1129 ? 0.824 7.198 -27.723 1.00 97.50 1129 TRP A O 1
ATOM 8497 N N . GLY A 1 1130 ? -0.129 7.682 -29.697 1.00 94.00 1130 GLY A N 1
ATOM 8498 C CA . GLY A 1 1130 ? 0.797 8.738 -30.098 1.00 94.00 1130 GLY A CA 1
ATOM 8499 C C . GLY A 1 1130 ? 1.712 8.272 -31.224 1.00 94.00 1130 GLY A C 1
ATOM 8500 O O . GLY A 1 1130 ? 1.313 7.470 -32.068 1.00 94.00 1130 GLY A O 1
ATOM 8501 N N . ARG A 1 1131 ? 2.950 8.773 -31.272 1.00 91.75 1131 ARG A N 1
ATOM 8502 C CA . ARG A 1 1131 ? 3.856 8.452 -32.382 1.00 91.75 1131 ARG A CA 1
ATOM 8503 C C . ARG A 1 1131 ? 4.309 6.988 -32.313 1.00 91.75 1131 ARG A C 1
ATOM 8505 O O . ARG A 1 1131 ? 5.128 6.643 -31.461 1.00 91.75 1131 ARG A O 1
ATOM 8512 N N . GLY A 1 1132 ? 3.866 6.151 -33.254 1.00 92.12 1132 GLY A N 1
ATOM 8513 C CA . GLY A 1 1132 ? 4.189 4.713 -33.309 1.00 92.12 1132 GLY A CA 1
ATOM 8514 C C . GLY A 1 1132 ? 5.686 4.388 -33.139 1.00 92.12 1132 GLY A C 1
ATOM 8515 O O . GLY A 1 1132 ? 6.049 3.762 -32.144 1.00 92.12 1132 GLY A O 1
ATOM 8516 N N . PRO A 1 1133 ? 6.587 4.901 -34.008 1.00 90.62 1133 PRO A N 1
ATOM 8517 C CA . PRO A 1 1133 ? 8.038 4.685 -33.892 1.00 90.62 1133 PRO A CA 1
ATOM 8518 C C . PRO A 1 1133 ? 8.697 5.217 -32.612 1.00 90.62 1133 PRO A C 1
ATOM 8520 O O . PRO A 1 1133 ? 9.883 4.985 -32.397 1.00 90.62 1133 PRO A O 1
ATOM 8523 N N . ALA A 1 1134 ? 7.967 5.974 -31.790 1.00 90.44 1134 ALA A N 1
ATOM 8524 C CA . ALA A 1 1134 ? 8.435 6.494 -30.512 1.00 90.44 1134 ALA A CA 1
ATOM 8525 C C . ALA A 1 1134 ? 7.687 5.873 -29.315 1.00 90.44 1134 ALA A C 1
ATOM 8527 O O . ALA A 1 1134 ? 7.609 6.479 -28.250 1.00 90.44 1134 ALA A O 1
ATOM 8528 N N . GLY A 1 1135 ? 7.121 4.675 -29.487 1.00 92.69 1135 GLY A N 1
ATOM 8529 C CA . GLY A 1 1135 ? 6.470 3.913 -28.419 1.00 92.69 1135 GLY A CA 1
ATOM 8530 C C . GLY A 1 1135 ? 4.944 4.031 -28.378 1.00 92.69 1135 GLY A C 1
ATOM 8531 O O . GLY A 1 1135 ? 4.324 3.430 -27.508 1.00 92.69 1135 GLY A O 1
ATOM 8532 N N . GLY A 1 1136 ? 4.331 4.761 -29.316 1.00 94.56 1136 GLY A N 1
ATOM 8533 C CA . GLY A 1 1136 ? 2.871 4.870 -29.442 1.00 94.56 1136 GLY A CA 1
ATOM 8534 C C . GLY A 1 1136 ? 2.186 3.652 -30.072 1.00 94.56 1136 GLY A C 1
ATOM 8535 O O . GLY A 1 1136 ? 0.985 3.703 -30.300 1.00 94.56 1136 GLY A O 1
ATOM 8536 N N . ASN A 1 1137 ? 2.943 2.599 -30.395 1.00 94.62 1137 ASN A N 1
ATOM 8537 C CA . ASN A 1 1137 ? 2.435 1.288 -30.789 1.00 94.62 1137 ASN A CA 1
ATOM 8538 C C . ASN A 1 1137 ? 3.272 0.207 -30.077 1.00 94.62 1137 ASN A C 1
ATOM 8540 O O . ASN A 1 1137 ? 4.495 0.176 -30.236 1.00 94.62 1137 ASN A O 1
ATOM 8544 N N . SER A 1 1138 ? 2.606 -0.651 -29.303 1.00 95.38 1138 SER A N 1
ATOM 8545 C CA . SER A 1 1138 ? 3.178 -1.771 -28.542 1.00 95.38 1138 SER A CA 1
ATOM 8546 C C . SER A 1 1138 ? 2.791 -3.151 -29.094 1.00 95.38 1138 SER A C 1
ATOM 8548 O O . SER A 1 1138 ? 3.141 -4.158 -28.484 1.00 95.38 1138 SER A O 1
ATOM 8550 N N . ASP A 1 1139 ? 2.108 -3.232 -30.240 1.00 94.50 1139 ASP A N 1
ATOM 8551 C CA . ASP A 1 1139 ? 1.540 -4.478 -30.779 1.00 94.50 1139 ASP A CA 1
ATOM 8552 C C . ASP A 1 1139 ? 2.618 -5.549 -31.010 1.00 94.50 1139 ASP A C 1
ATOM 8554 O O . ASP A 1 1139 ? 2.412 -6.720 -30.708 1.00 94.50 1139 ASP A O 1
ATOM 8558 N N . ALA A 1 1140 ? 3.809 -5.142 -31.463 1.00 93.81 1140 ALA A N 1
ATOM 8559 C CA . ALA A 1 1140 ? 4.935 -6.048 -31.711 1.00 93.81 1140 ALA A CA 1
ATOM 8560 C C . ALA A 1 1140 ? 5.472 -6.747 -30.447 1.00 93.81 1140 ALA A C 1
ATOM 8562 O O . ALA A 1 1140 ? 6.181 -7.745 -30.553 1.00 93.81 1140 ALA A O 1
ATOM 8563 N N . VAL A 1 1141 ? 5.160 -6.221 -29.260 1.00 95.56 1141 VAL A N 1
ATOM 8564 C CA . VAL A 1 1141 ? 5.567 -6.781 -27.962 1.00 95.56 1141 VAL A CA 1
ATOM 8565 C C . VAL A 1 1141 ? 4.359 -7.127 -27.084 1.00 95.56 1141 VAL A C 1
ATOM 8567 O O . VAL A 1 1141 ? 4.519 -7.370 -25.889 1.00 95.56 1141 VAL A O 1
ATOM 8570 N N . ALA A 1 1142 ? 3.148 -7.175 -27.653 1.00 93.81 1142 ALA A N 1
ATOM 8571 C CA . ALA A 1 1142 ? 1.912 -7.411 -26.907 1.00 93.81 1142 ALA A CA 1
ATOM 8572 C C . ALA A 1 1142 ? 1.950 -8.726 -26.110 1.00 93.81 1142 ALA A C 1
ATOM 8574 O O . ALA A 1 1142 ? 1.627 -8.718 -24.925 1.00 93.81 1142 ALA A O 1
ATOM 8575 N N . ASP A 1 1143 ? 2.454 -9.811 -26.706 1.00 94.06 1143 ASP A N 1
ATOM 8576 C CA . ASP A 1 1143 ? 2.583 -11.127 -26.054 1.00 94.06 1143 ASP A CA 1
ATOM 8577 C C . ASP A 1 1143 ? 3.586 -11.134 -24.887 1.00 94.06 1143 ASP A C 1
ATOM 8579 O O . ASP A 1 1143 ? 3.592 -12.044 -24.055 1.00 94.06 1143 ASP A O 1
ATOM 8583 N N . GLN A 1 1144 ? 4.468 -10.133 -24.812 1.00 92.69 1144 GLN A N 1
ATOM 8584 C CA . GLN A 1 1144 ? 5.442 -9.964 -23.730 1.00 92.69 1144 GLN A CA 1
ATOM 8585 C C . GLN A 1 1144 ? 4.934 -9.029 -22.622 1.00 92.69 1144 GLN A C 1
ATOM 8587 O O . GLN A 1 1144 ? 5.427 -9.107 -21.498 1.00 92.69 1144 GLN A O 1
ATOM 8592 N N . LEU A 1 1145 ? 3.947 -8.177 -22.919 1.00 93.06 1145 LEU A N 1
ATOM 8593 C CA . LEU A 1 1145 ? 3.395 -7.184 -21.992 1.00 93.06 1145 LEU A CA 1
ATOM 8594 C C . LEU A 1 1145 ? 2.066 -7.629 -21.371 1.00 93.06 1145 LEU A C 1
ATOM 8596 O O . LEU A 1 1145 ? 1.913 -7.614 -20.148 1.00 93.06 1145 LEU A O 1
ATOM 8600 N N . ASN A 1 1146 ? 1.102 -8.002 -22.213 1.00 92.25 1146 ASN A N 1
ATOM 8601 C CA . ASN A 1 1146 ? -0.286 -8.184 -21.807 1.00 92.25 1146 ASN A CA 1
ATOM 8602 C C . ASN A 1 1146 ? -0.431 -9.414 -20.906 1.00 92.25 1146 ASN A C 1
ATOM 8604 O O . ASN A 1 1146 ? 0.016 -10.507 -21.252 1.00 92.25 1146 ASN A O 1
ATOM 8608 N N . GLY A 1 1147 ? -1.034 -9.221 -19.730 1.00 87.81 1147 GLY A N 1
ATOM 8609 C CA . GLY A 1 1147 ? -1.186 -10.275 -18.719 1.00 87.81 1147 GLY A CA 1
ATOM 8610 C C . GLY A 1 1147 ? 0.121 -10.669 -18.014 1.00 87.81 1147 GLY A C 1
ATOM 8611 O O . GLY A 1 1147 ? 0.159 -11.675 -17.312 1.00 87.81 1147 GLY A O 1
ATOM 8612 N N . LYS A 1 1148 ? 1.201 -9.896 -18.200 1.00 90.94 1148 LYS A N 1
ATOM 8613 C CA . LYS A 1 1148 ? 2.511 -10.106 -17.548 1.00 90.94 1148 LYS A CA 1
ATOM 8614 C C . LYS A 1 1148 ? 2.934 -8.927 -16.671 1.00 90.94 1148 LYS A C 1
ATOM 8616 O O . LYS A 1 1148 ? 3.974 -8.983 -16.009 1.00 90.94 1148 LYS A O 1
ATOM 8621 N N . ILE A 1 1149 ? 2.140 -7.860 -16.674 1.00 90.44 1149 ILE A N 1
ATOM 8622 C CA . ILE A 1 1149 ? 2.342 -6.633 -15.909 1.00 90.44 1149 ILE A CA 1
ATOM 8623 C C . ILE A 1 1149 ? 1.010 -6.272 -15.268 1.00 90.44 1149 ILE A C 1
ATOM 8625 O O . ILE A 1 1149 ? 0.014 -6.117 -15.968 1.00 90.44 1149 ILE A O 1
ATOM 8629 N N . PHE A 1 1150 ? 1.000 -6.087 -13.952 1.00 89.75 1150 PHE A N 1
ATOM 8630 C CA . PHE A 1 1150 ? -0.213 -5.751 -13.214 1.00 89.75 1150 PHE A CA 1
ATOM 8631 C C . PHE A 1 1150 ? 0.005 -4.532 -12.330 1.00 89.75 1150 PHE A C 1
ATOM 8633 O O . PHE A 1 1150 ? 1.114 -4.260 -11.856 1.00 89.75 1150 PHE A O 1
ATOM 8640 N N . TYR A 1 1151 ? -1.072 -3.773 -12.142 1.00 92.50 1151 TYR A N 1
ATOM 8641 C CA . TYR A 1 1151 ? -1.082 -2.610 -11.264 1.00 92.50 1151 TYR A CA 1
ATOM 8642 C C . TYR A 1 1151 ? -1.071 -3.035 -9.788 1.00 92.50 1151 TYR A C 1
ATOM 8644 O O . TYR A 1 1151 ? -0.236 -2.582 -9.005 1.00 92.50 1151 TYR A O 1
ATOM 8652 N N . GLU A 1 1152 ? -1.971 -3.948 -9.428 1.00 92.50 1152 GLU A N 1
ATOM 8653 C CA . GLU A 1 1152 ? -2.040 -4.570 -8.104 1.00 92.50 1152 GLU A CA 1
ATOM 8654 C C . GLU A 1 1152 ? -1.039 -5.734 -8.017 1.00 92.50 1152 GLU A C 1
ATOM 8656 O O . GLU A 1 1152 ? -0.745 -6.389 -9.014 1.00 92.50 1152 GLU A O 1
ATOM 8661 N N . ALA A 1 1153 ? -0.476 -5.959 -6.832 1.00 85.69 1153 ALA A N 1
ATOM 8662 C CA . ALA A 1 1153 ? 0.600 -6.910 -6.609 1.00 85.69 1153 ALA A CA 1
ATOM 8663 C C . ALA A 1 1153 ? 0.080 -8.345 -6.440 1.00 85.69 1153 ALA A C 1
ATOM 8665 O O . ALA A 1 1153 ? -0.626 -8.647 -5.466 1.00 85.69 1153 ALA A O 1
ATOM 8666 N N . THR A 1 1154 ? 0.496 -9.234 -7.342 1.00 79.00 1154 THR A N 1
ATOM 8667 C CA . THR A 1 1154 ? 0.276 -10.683 -7.252 1.00 79.00 1154 THR A CA 1
ATOM 8668 C C . THR A 1 1154 ? 1.237 -11.332 -6.254 1.00 79.00 1154 THR A C 1
ATOM 8670 O O . THR A 1 1154 ? 2.180 -10.706 -5.767 1.00 79.00 1154 THR A O 1
ATOM 8673 N N . ALA A 1 1155 ? 1.031 -12.612 -5.928 1.00 68.19 1155 ALA A N 1
ATOM 8674 C CA . ALA A 1 1155 ? 1.945 -13.348 -5.051 1.00 68.19 1155 ALA A CA 1
ATOM 8675 C C . ALA A 1 1155 ? 3.401 -13.324 -5.570 1.00 68.19 1155 ALA A C 1
ATOM 8677 O O . ALA A 1 1155 ? 4.336 -13.110 -4.796 1.00 68.19 1155 ALA A O 1
ATOM 8678 N N . LEU A 1 1156 ? 3.587 -13.455 -6.890 1.00 66.69 1156 LEU A N 1
ATOM 8679 C CA . LEU A 1 1156 ? 4.899 -13.416 -7.543 1.00 66.69 1156 LEU A CA 1
ATOM 8680 C C . LEU A 1 1156 ? 5.560 -12.040 -7.418 1.00 66.69 1156 LEU A C 1
ATOM 8682 O O . LEU A 1 1156 ? 6.718 -11.935 -7.000 1.00 66.69 1156 LEU A O 1
ATOM 8686 N N . SER A 1 1157 ? 4.822 -10.973 -7.732 1.00 71.00 1157 SER A N 1
ATOM 8687 C CA . SER A 1 1157 ? 5.375 -9.621 -7.683 1.00 71.00 1157 SER A CA 1
ATOM 8688 C C . SER A 1 1157 ? 5.621 -9.143 -6.246 1.00 71.00 1157 SER A C 1
ATOM 8690 O O . SER A 1 1157 ? 6.589 -8.415 -6.009 1.00 71.00 1157 SER A O 1
ATOM 8692 N N . ARG A 1 1158 ? 4.823 -9.610 -5.267 1.00 71.06 1158 ARG A N 1
ATOM 8693 C CA . ARG A 1 1158 ? 5.075 -9.399 -3.830 1.00 71.06 1158 ARG A CA 1
ATOM 8694 C C . ARG A 1 1158 ? 6.384 -10.043 -3.388 1.00 71.06 1158 ARG A C 1
ATOM 8696 O O . ARG A 1 1158 ? 7.151 -9.393 -2.686 1.00 71.06 1158 ARG A O 1
ATOM 8703 N N . GLY A 1 1159 ? 6.675 -11.267 -3.833 1.00 65.69 1159 GLY A N 1
ATOM 8704 C CA . GLY A 1 1159 ? 7.941 -11.942 -3.533 1.00 65.69 1159 GLY A CA 1
ATOM 8705 C C . GLY A 1 1159 ? 9.166 -11.152 -4.013 1.00 65.69 1159 GLY A C 1
ATOM 8706 O O . GLY A 1 1159 ? 10.129 -10.988 -3.263 1.00 65.69 1159 GLY A O 1
ATOM 8707 N N . LEU A 1 1160 ? 9.118 -10.597 -5.231 1.00 66.12 1160 LEU A N 1
ATOM 8708 C CA . LEU A 1 1160 ? 10.175 -9.709 -5.737 1.00 66.12 1160 LEU A CA 1
ATOM 8709 C C . LEU A 1 1160 ? 10.222 -8.367 -4.994 1.00 66.12 1160 LEU A C 1
ATOM 8711 O O . LEU A 1 1160 ? 11.306 -7.902 -4.647 1.00 66.12 1160 LEU A O 1
ATOM 8715 N N . GLY A 1 1161 ? 9.064 -7.764 -4.715 1.00 62.50 1161 GLY A N 1
ATOM 8716 C CA . GLY A 1 1161 ? 8.979 -6.500 -3.984 1.00 62.50 1161 GLY A CA 1
ATOM 8717 C C . GLY A 1 1161 ? 9.502 -6.602 -2.548 1.00 62.50 1161 GLY A C 1
ATOM 8718 O O . GLY A 1 1161 ? 10.198 -5.702 -2.097 1.00 62.50 1161 GLY A O 1
ATOM 8719 N N . MET A 1 1162 ? 9.272 -7.721 -1.852 1.00 66.25 1162 MET A N 1
ATOM 8720 C CA . MET A 1 1162 ? 9.844 -7.964 -0.520 1.00 66.25 1162 MET A CA 1
ATOM 8721 C C . MET A 1 1162 ? 11.372 -8.074 -0.550 1.00 66.25 1162 MET A C 1
ATOM 8723 O O . MET A 1 1162 ? 12.031 -7.636 0.389 1.00 66.25 1162 MET A O 1
ATOM 8727 N N . ARG A 1 1163 ? 11.961 -8.630 -1.621 1.00 66.62 1163 ARG A N 1
ATOM 8728 C CA . ARG A 1 1163 ? 13.426 -8.635 -1.792 1.00 66.62 1163 ARG A CA 1
ATOM 8729 C C . ARG A 1 1163 ? 13.963 -7.214 -1.944 1.00 66.62 1163 ARG A C 1
ATOM 8731 O O . ARG A 1 1163 ? 14.974 -6.887 -1.335 1.00 66.62 1163 ARG A O 1
ATOM 8738 N N . GLU A 1 1164 ? 13.274 -6.373 -2.714 1.00 66.69 1164 GLU A N 1
ATOM 8739 C CA . GLU A 1 1164 ? 13.607 -4.951 -2.834 1.00 66.69 1164 GLU A CA 1
ATOM 8740 C C . GLU A 1 1164 ? 13.496 -4.222 -1.488 1.00 66.69 1164 GLU A C 1
ATOM 8742 O O . GLU A 1 1164 ? 14.440 -3.525 -1.117 1.00 66.69 1164 GLU A O 1
ATOM 8747 N N . THR A 1 1165 ? 12.420 -4.448 -0.725 1.00 65.25 1165 THR A N 1
ATOM 8748 C CA . THR A 1 1165 ? 12.253 -3.889 0.626 1.00 65.25 1165 THR A CA 1
ATOM 8749 C C . THR A 1 1165 ? 13.411 -4.285 1.544 1.00 65.25 1165 THR A C 1
ATOM 8751 O O . THR A 1 1165 ? 14.060 -3.400 2.087 1.00 65.25 1165 THR A O 1
ATOM 8754 N N . ARG A 1 1166 ? 13.760 -5.576 1.638 1.00 66.69 1166 ARG A N 1
ATOM 8755 C CA . ARG A 1 1166 ? 14.866 -6.047 2.498 1.00 66.69 1166 ARG A CA 1
ATOM 8756 C C . ARG A 1 1166 ? 16.220 -5.451 2.119 1.00 66.69 1166 ARG A C 1
ATOM 8758 O O . ARG A 1 1166 ? 17.032 -5.179 2.993 1.00 66.69 1166 ARG A O 1
ATOM 8765 N N . LEU A 1 1167 ? 16.492 -5.251 0.826 1.00 64.75 1167 LEU A N 1
ATOM 8766 C CA . LEU A 1 1167 ? 17.735 -4.606 0.380 1.00 64.75 1167 LEU A CA 1
ATOM 8767 C C . LEU A 1 1167 ? 17.799 -3.132 0.788 1.00 64.75 1167 LEU A C 1
ATOM 8769 O O . LEU A 1 1167 ? 18.883 -2.629 1.083 1.00 64.75 1167 LEU A O 1
ATOM 8773 N N . LEU A 1 1168 ? 16.657 -2.442 0.763 1.00 65.62 1168 LEU A N 1
ATOM 8774 C CA . LEU A 1 1168 ? 16.545 -1.052 1.195 1.00 65.62 1168 LEU A CA 1
ATOM 8775 C C . LEU A 1 1168 ? 16.607 -0.943 2.726 1.00 65.62 1168 LEU A C 1
ATOM 8777 O O . LEU A 1 1168 ? 17.297 -0.065 3.226 1.00 65.62 1168 LEU A O 1
ATOM 8781 N N . GLU A 1 1169 ? 15.978 -1.864 3.456 1.00 67.50 1169 GLU A N 1
ATOM 8782 C CA . GLU A 1 1169 ? 16.056 -1.954 4.920 1.00 67.50 1169 GLU A CA 1
ATOM 8783 C C . GLU A 1 1169 ? 17.469 -2.293 5.391 1.00 67.50 1169 GLU A C 1
ATOM 8785 O O . GLU A 1 1169 ? 17.974 -1.630 6.283 1.00 67.50 1169 GLU A O 1
ATOM 8790 N N . ALA A 1 1170 ? 18.156 -3.249 4.756 1.00 60.62 1170 ALA A N 1
ATOM 8791 C CA . ALA A 1 1170 ? 19.555 -3.557 5.063 1.00 60.62 1170 ALA A CA 1
ATOM 8792 C C . ALA A 1 1170 ? 20.465 -2.338 4.839 1.00 60.62 1170 ALA A C 1
ATOM 8794 O O . ALA A 1 1170 ? 21.397 -2.095 5.603 1.00 60.62 1170 ALA A O 1
ATOM 8795 N N . ALA A 1 1171 ? 20.170 -1.539 3.806 1.00 58.09 1171 ALA A N 1
ATOM 8796 C CA . ALA A 1 1171 ? 20.852 -0.272 3.580 1.00 58.09 1171 ALA A CA 1
ATOM 8797 C C . ALA A 1 1171 ? 20.576 0.751 4.687 1.00 58.09 1171 ALA A C 1
ATOM 8799 O O . ALA A 1 1171 ? 21.445 1.570 4.961 1.00 58.09 1171 ALA A O 1
ATOM 8800 N N . GLU A 1 1172 ? 19.382 0.732 5.281 1.00 60.69 1172 GLU A N 1
ATOM 8801 C CA . GLU A 1 1172 ? 18.938 1.629 6.352 1.00 60.69 1172 GLU A CA 1
ATOM 8802 C C . GLU A 1 1172 ? 19.417 1.154 7.746 1.00 60.69 1172 GLU A C 1
ATOM 8804 O O . GLU A 1 1172 ? 19.780 1.987 8.570 1.00 60.69 1172 GLU A O 1
ATOM 8809 N N . SER A 1 1173 ? 19.525 -0.156 8.007 1.00 53.16 1173 SER A N 1
ATOM 8810 C CA . SER A 1 1173 ? 19.928 -0.729 9.304 1.00 53.16 1173 SER A CA 1
ATOM 8811 C C . SER A 1 1173 ? 21.433 -0.654 9.576 1.00 53.16 1173 SER A C 1
ATOM 8813 O O . SER A 1 1173 ? 21.829 -0.365 10.705 1.00 53.16 1173 SER A O 1
ATOM 8815 N N . GLU A 1 1174 ? 22.275 -0.829 8.546 1.00 48.66 1174 GLU A N 1
ATOM 8816 C CA . GLU A 1 1174 ? 23.736 -0.600 8.627 1.00 48.66 1174 GLU A CA 1
ATOM 8817 C C . GLU A 1 1174 ? 24.086 0.871 8.958 1.00 48.66 1174 GLU A C 1
ATOM 8819 O O . GLU A 1 1174 ? 25.250 1.196 9.165 1.00 48.66 1174 GLU A O 1
ATOM 8824 N N . GLN A 1 1175 ? 23.096 1.775 9.000 1.00 42.88 1175 GLN A N 1
ATOM 8825 C CA . GLN A 1 1175 ? 23.260 3.197 9.333 1.00 42.88 1175 GLN A CA 1
ATOM 8826 C C . GLN A 1 1175 ? 22.976 3.514 10.810 1.00 42.88 1175 GLN A C 1
ATOM 8828 O O . GLN A 1 1175 ? 23.341 4.596 11.271 1.00 42.88 1175 GLN A O 1
ATOM 8833 N N . THR A 1 1176 ? 22.286 2.624 11.534 1.00 36.34 1176 THR A N 1
ATOM 8834 C CA . THR A 1 1176 ? 21.977 2.786 12.970 1.00 36.34 1176 THR A CA 1
ATOM 8835 C C . THR A 1 1176 ? 22.965 2.072 13.894 1.00 36.34 1176 THR A C 1
ATOM 8837 O O . THR A 1 1176 ? 22.955 2.323 15.099 1.00 36.34 1176 THR A O 1
ATOM 8840 N N . SER A 1 1177 ? 23.809 1.205 13.326 1.00 31.08 1177 SER A N 1
ATOM 8841 C CA . SER A 1 1177 ? 24.991 0.596 13.953 1.00 31.08 1177 SER A CA 1
ATOM 8842 C C . SER A 1 1177 ? 26.241 1.402 13.633 1.00 31.08 1177 SER A C 1
ATOM 8844 O O . SER A 1 1177 ? 27.058 1.617 14.554 1.00 31.08 1177 SER A O 1
#